Protein 6SCG (pdb70)

GO terms:
  GO:0008774 acetaldehyde dehydrogenase (acetylating) activity (F, EXP)
  GO:0004022 alcohol dehydrogenase (NAD+) activity (F, EXP)
  GO:0120542 ethanol dehydrogenase (NAD+) activity (F, EXP)
  GO:0042802 identical protein binding (F, IPI)
  GO:0005515 protein binding (F, IPI)
  GO:0008198 ferrous iron binding (F, IDA)
  GO:0005829 cytosol (C, IDA)
  GO:0008774 acetaldehyde dehydrogenase (acetylating) activity (F, IDA)
  GO:0051260 protein homooligomerization (P, IDA)
  GO:0008774 acetaldehyde dehydrogenase (acetylating) activity (F, IMP)
  GO:0004022 alcohol dehydrogenase (NAD+) activity (F, IMP)
  GO:0019664 mixed acid fermentation (P, IMP)
  GO:0006979 response to oxidative stress (P, IMP)
  GO:0006115 ethanol biosynthetic process (P, IDA)
  GO:0005829 cytosol (C, HDA)
  GO:0016020 membrane (C, HDA)

Secondary structure (DSSP, 8-state):
--EEE---SEEEESTTHHHHHHHHHHHTT--EEEEEEEHHHHHTTTTHHHHHHHHHTT-EEEEEEEE-SS-BHHHHHHHHHHHHHH--SEEEEEESHHHHHHHHHHHHHHH-TTS-HHHHHHH-SS----SSPPPP-SSS-EEEEEE-SS---GGG-SEEEEE-TTT--EEEEE-GGGS-SEEEE-GGGGTT--HHHHHHHHHHHHHHHHHHHHSTT--TTTHHHHHHHHHHHHHHHHHHHHHGGG-HHHHHHHHHHHHHHHHHHHHH---HHHHHHHHHHHHH---HHHHHHHHHHHHHHHHT---HHHHHHHHHHHTT---TT--HHHHHHHHHHHHHHHHHHTT--SSTGGGT--HHHHHHHHHHHHHHHHHSGGGGG-SS---HHHHHHHHHHHHHTPPP--/--EEE---SEEEESTTHHHHHHHHHHHTT--EEEEEEEHHHHHTTHHHHHHHHHHHTT-EEEEEEEE-SS-BHHHHHHHHHHHHHH--SEEEEEESHHHHHHHHHHHHHHH-TTS-HHHHHHHSS---PPPP-SSS-EEEEEE-SS---GGG-SEEEEE-TTT--EEEEE-GGGS-SEEEE-GGGGTT--HHHHHHHHHHHHHHHHHHHHSTT--TTTHHHHHHHHHHHHHHHHHHHHHGGG-HHHHHHHHHHHHHHHHHHHHH---HHHHHHHHHHHHH---HHHHHHHHHHHHHHHHT-----HHHHHHHHHHHTT---TT--HHHHHHHHHHHHHHHHHHTT--SSTGGGT--HHHHHHHHHHHHHHHHHSGGGGG-SS---HHHHHHHHHHHHHTPPP--

B-factor: mean 29.43, std 11.58, range [12.91, 86.32]

Organism: Escherichia coli (strain K12) (NCBI:txid83333)

Solvent-accessible surface area: 30296 Å² total; per-residue (Å²): 145,29,31,53,2,25,9,2,144,3,0,6,1,47,109,22,0,1,61,80,0,0,76,48,2,37,78,70,47,30,118,86,0,0,0,0,0,35,118,126,11,65,114,85,23,29,0,74,82,0,14,66,39,0,130,95,45,47,5,101,23,62,31,5,68,39,2,102,92,75,12,32,8,57,25,0,128,111,0,7,110,48,0,43,86,24,134,1,38,0,0,0,0,0,0,11,16,25,2,1,23,0,0,1,0,0,4,0,19,10,12,30,85,120,25,130,13,117,90,2,4,104,86,4,59,37,43,125,190,23,163,129,101,19,22,152,24,16,103,84,3,90,1,5,2,0,2,7,19,1,1,36,1,6,1,0,2,0,49,0,48,1,20,30,75,90,99,49,100,71,42,50,1,3,22,38,35,0,15,3,48,13,0,0,3,3,2,65,5,0,24,111,20,79,109,62,68,2,1,43,10,0,2,4,0,1,0,5,0,1,5,1,9,8,7,92,62,22,10,13,0,3,17,7,0,0,22,21,0,0,76,14,0,58,82,62,0,30,25,1,29,90,70,11,60,162,37,42,75,0,4,19,65,2,2,2,0,2,1,0,0,0,0,0,12,0,10,0,30,14,1,0,0,3,0,1,1,48,46,0,12,48,68,27,158,13,67,66,5,18,0,0,0,10,0,3,3,9,1,0,45,0,8,13,109,177,117,10,60,89,46,2,0,57,0,0,60,42,6,63,42,34,42,120,86,35,154,4,54,37,29,10,107,72,0,4,58,29,0,62,86,3,18,72,69,5,57,12,35,167,4,0,114,109,31,62,13,142,76,81,66,0,83,88,32,5,71,122,6,1,77,41,0,57,103,20,87,24,10,64,8,8,43,43,166,0,98,72,75,37,0,70,79,0,1,30,8,4,0,57,42,114,83,17,124,114,148,29,29,53,2,23,8,3,145,2,0,7,0,49,108,22,0,2,65,78,0,0,78,47,2,38,73,92,48,30,118,88,0,0,0,0,0,36,133,135,16,65,106,82,25,32,0,77,86,0,11,64,45,0,128,94,46,48,6,99,24,64,26,6,52,55,3,119,86,74,6,28,7,60,30,0,118,117,0,6,111,47,0,42,86,26,131,1,38,0,0,0,1,0,0,11,17,32,2,1,21,0,0,1,0,0,4,0,21,10,12,28,83,121,28,130,16,120,54,3,4,102,104,12,72,89,66,194,120,11,35,139,27,14,101,84,3,90,1,5,1,0,1,7,16,2,0,36,1,6,2,0,2,0,53,3,50,0,20,31,76,91,100,52,100,67,49,59,1,7,30,35,32,0,15,2,46,14,0,0,3,3,2,69,4,0,24,114,20,81,111,61,68,2,0,42,9,0,2,4,0,0,1,6,0,0,3,1,9,9,6,91,66,22,9,13,0,2,18,6,0,0,21,22,0,0,76,14,0,54,83,60,0,44,24,0,29,123,52,11,60,159,37,42,75,0,5,20,68,2,2,3,0,2,1,0,0,0,0,0,13,0,9,0,29,13,1,0,0,3,0,0,1,61,47,0,13,50,72,27,156,12,67,66,6,18,0,0,0,10,0,3,3,9,1,0,46,0,7,6,50,92,127,123,79,8,37,120,26,2,7,52,0,0,67,42,7,62,39,33,43,118,85,35,151,35,42,36,42,9,106,73,0,4,58,28,0,61,97,6,19,58,67,6,58,11,32,155,4,0,114,113,30,70,12,121,73,64,58,0,82,86,33,5,73,120,6,1,76,43,0,57,104,21,83,23,12,65,6,7,40,41,174,1,102,71,76,34,0,71,76,0,2,31,7,5,1,55,42,113,85,16,124,116

Sequence (810 aa):
DMLWHKLPKSIYFRRGSLPIALDEVITDGHKRALIVTDRFLFNNGYADQITSVLKAAGVETEVFFEVEADPTLSIVRKGAELANSSFKPDVIIALGGGSSPMDAAKIMWVMYEHPETHFEELALRFMDIRKRIYKFPKMGVKAKMIAVTTTSGTGSEVTPFAVVTDDATGQKYPLADYALTPDMAIVDANLVMDMPKSLCAFGGLDAVTHAMEAYVSVLASEFSDGQALQALKLLKEYLPASYHEGSKNPVARERVHSAATIAGIAFANAFLGVCHSMAHKLGSQFHIPHGLANALLICNVIRYNANPQARRRRYAEIADHLGLSAPGDRRTAAKIEKLLAWLETLKAELGIPKSIREAGVQEADFLANVDKLSSEDAFDDQCTGANPRYPLISELKQILLDTYYGRDYVEDMLWHKLPKSIYFRRGSLPIALDEVITDGHKRALIVTDRFLFNNGYADQITSVLKAAGVETEVFFEVEADPTLSSIVRKGAELANSSFKPDVIIALGGGSPMDAAKIMWVMYEHPETHFEELALRFMDIYKFPKMGVKAKMIAVTTTSGTGSEVTPFAVVTDDATGQKYPLADYALTPDMAIVDANLVMDMPKSLCAFGGLDAVTHAMEAYVSVLASEFSDGQALQALKLLKEYLPASYHEGSKNPVARERVHSAATIAGIAFANAFLGVCHSMAHKLGSQFHIPHGLANALLICNVIRYNANDNPQARRRRYAEIADHLGLSAPGDRTAAKIEKLLAWLETLKAELGIPKSIREAGVQEADFLANVDKLSSEDAFDDQCTGANPRYPLISELKQILLDTYYGRDYVE

Nearest PDB structures (foldseek):
  6scg-assembly1_A  TM=1.002E+00  e=1.114E-69  Escherichia coli K-12
  6ahc-assembly1_H  TM=9.763E-01  e=2.210E-53  Escherichia coli K-12
  7dag-assembly1_G  TM=9.733E-01  e=3.635E-48  Vibrio cholerae
  7dag-assembly1_A  TM=9.716E-01  e=9.441E-45  Vibrio cholerae
  8uhw-assembly1_E  TM=9.697E-01  e=8.906E-42  Acetivibrio thermocellus DSM 1313

Structure (mmCIF, N/CA/C/O backbone):
data_6SCG
#
_entry.id   6SCG
#
_cell.length_a   97.138
_cell.length_b   97.138
_cell.length_c   233.432
_cell.angle_alpha   90.000
_cell.angle_beta   90.000
_cell.angle_gamma   90.000
#
_symmetry.space_group_name_H-M   'P 43 21 2'
#
loop_
_entity.id
_entity.type
_entity.pdbx_description
1 polymer 'Aldehyde-alcohol dehydrogenase'
2 non-polymer NICOTINAMIDE-ADENINE-DINUCLEOTIDE
3 non-polymer 'SULFATE ION'
4 non-polymer 1,2-ETHANEDIOL
5 non-polymer 'FE (III) ION'
6 non-polymer '2-(N-MORPHOLINO)-ETHANESULFONIC ACID'
7 water water
#
loop_
_atom_site.group_PDB
_atom_site.id
_atom_site.type_symbol
_atom_site.label_atom_id
_atom_site.label_alt_id
_atom_site.label_comp_id
_atom_site.label_asym_id
_atom_site.label_entity_id
_atom_site.label_seq_id
_atom_site.pdbx_PDB_ins_code
_atom_site.Cartn_x
_atom_site.Cartn_y
_atom_site.Cartn_z
_atom_site.occupancy
_atom_site.B_iso_or_equiv
_atom_site.auth_seq_id
_atom_site.auth_comp_id
_atom_site.auth_asym_id
_atom_site.auth_atom_id
_atom_site.pdbx_PDB_model_num
ATOM 1 N N . ASP A 1 2 ? -70.83700 73.31000 266.32000 1.000 46.31082 450 ASP A N 1
ATOM 2 C CA . ASP A 1 2 ? -70.00200 74.51700 266.60300 1.000 39.13890 450 ASP A CA 1
ATOM 3 C C . ASP A 1 2 ? -68.55700 74.16800 266.98600 1.000 31.81960 450 ASP A C 1
ATOM 4 O O . ASP A 1 2 ? -67.87600 74.96200 267.62300 1.000 34.14883 450 ASP A O 1
ATOM 9 N N . MET A 1 3 ? -68.09400 72.98300 266.56500 1.000 28.71923 451 MET A N 1
ATOM 10 C CA . MET A 1 3 ? -66.70600 72.57200 266.72500 1.000 23.91603 451 MET A CA 1
ATOM 11 C C . MET A 1 3 ? -65.81800 73.51500 265.91600 1.000 22.33952 451 MET A C 1
ATOM 12 O O . MET A 1 3 ? -66.14900 73.86800 264.76800 1.000 23.34227 451 MET A O 1
ATOM 17 N N . LEU A 1 4 ? -64.69100 73.91600 266.51000 1.000 19.60498 452 LEU A N 1
ATOM 18 C CA . LEU A 1 4 ? -63.68300 74.71500 265.82800 1.000 19.94186 452 LEU A CA 1
ATOM 19 C C . LEU A 1 4 ? -62.39700 73.90600 265.72000 1.000 18.31009 452 LEU A C 1
ATOM 20 O O . LEU A 1 4 ? -62.30000 72.80200 266.27400 1.000 17.49947 452 LEU A O 1
ATOM 25 N N . TRP A 1 5 ? -61.42700 74.43800 264.97000 1.000 18.07322 453 TRP A N 1
ATOM 26 C CA . TRP A 1 5 ? -60.24100 73.70200 264.62200 1.000 16.97835 453 TRP A CA 1
ATOM 27 C C . TRP A 1 5 ? -59.01200 74.59400 264.47700 1.000 15.93349 453 TRP A C 1
ATOM 28 O O . TRP A 1 5 ? -59.10500 75.82500 264.28800 1.000 17.27312 453 TRP A O 1
ATOM 39 N N . HIS A 1 6 ? -57.85700 73.94000 264.56100 1.000 16.55462 454 HIS A N 1
ATOM 40 C CA . HIS A 1 6 ? -56.54100 74.50900 264.27500 1.000 15.26762 454 HIS A CA 1
ATOM 41 C C . HIS A 1 6 ? -55.83300 73.49600 263.38400 1.000 16.12562 454 HIS A C 1
ATOM 42 O O . HIS A 1 6 ? -55.43100 72.41200 263.82500 1.000 16.43618 454 HIS A O 1
ATOM 49 N N . LYS A 1 7 ? -55.72900 73.84400 262.09800 1.000 17.16258 455 LYS A N 1
ATOM 50 C CA . LYS A 1 7 ? -55.26200 72.94500 261.04600 1.000 18.49432 455 LYS A CA 1
ATOM 51 C C . LYS A 1 7 ? -54.12800 73.62500 260.27300 1.000 18.75751 455 LYS A C 1
ATOM 52 O O . LYS A 1 7 ? -54.33900 74.66800 259.66600 1.000 21.99211 455 LYS A O 1
ATOM 58 N N . LEU A 1 8 ? -52.92400 73.05700 260.37900 1.000 18.22850 456 LEU A N 1
ATOM 59 C CA . LEU A 1 8 ? -51.71800 73.60900 259.78000 1.000 17.86004 456 LEU A CA 1
ATOM 60 C C . LEU A 1 8 ? -50.96600 72.50300 259.05200 1.000 17.47578 456 LEU A C 1
ATOM 61 O O . LEU A 1 8 ? -51.21700 71.32300 259.28100 1.000 18.08901 456 LEU A O 1
ATOM 66 N N . PRO A 1 9 ? -50.00100 72.84600 258.16900 1.000 17.81266 457 PRO A N 1
ATOM 67 C CA . PRO A 1 9 ? -49.09400 71.83900 257.61400 1.000 18.03900 457 PRO A CA 1
ATOM 68 C C . PRO A 1 9 ? -48.41600 71.00500 258.70400 1.000 20.83408 457 PRO A C 1
ATOM 69 O O . PRO A 1 9 ? -48.11100 71.55100 259.74200 1.000 21.22886 457 PRO A O 1
ATOM 73 N N . LYS A 1 10 ? -48.18400 69.72000 258.40800 1.000 23.48966 458 LYS A N 1
ATOM 74 C CA . LYS A 1 10 ? -47.42800 68.77500 259.24600 1.000 26.77163 458 LYS A CA 1
ATOM 75 C C . LYS A 1 10 ? -46.14200 69.39200 259.79900 1.000 24.95826 458 LYS A C 1
ATOM 76 O O . LYS A 1 10 ? -45.81100 69.21100 260.95700 1.000 24.93983 458 LYS A O 1
ATOM 82 N N . SER A 1 11 ? -45.42700 70.11800 258.94600 1.000 23.91339 459 SER A N 1
ATOM 83 C CA . SER A 1 11 ? -44.20300 70.79200 259.31800 1.000 22.67903 459 SER A CA 1
ATOM 84 C C . SER A 1 11 ? -44.16400 72.18100 258.72700 1.000 18.96543 459 SER A C 1
ATOM 85 O O . SER A 1 11 ? -44.40700 72.37700 257.51500 1.000 19.46286 459 SER A O 1
ATOM 88 N N . ILE A 1 12 ? -43.83500 73.15100 259.57600 1.000 17.28102 460 ILE A N 1
ATOM 89 C CA . ILE A 1 12 ? -43.43600 74.49100 259.16000 1.000 16.68621 460 ILE A CA 1
ATOM 90 C C . ILE A 1 12 ? -41.99900 74.63200 259.60800 1.000 17.64948 460 ILE A C 1
ATOM 91 O O . ILE A 1 12 ? -41.70300 74.53800 260.80500 1.000 19.38653 460 ILE A O 1
ATOM 96 N N . TYR A 1 13 ? -41.09500 74.82800 258.64300 1.000 17.15206 461 TYR A N 1
ATOM 97 C CA . TYR A 1 13 ? -39.67500 74.99000 258.90100 1.000 17.88109 461 TYR A CA 1
ATOM 98 C C . TYR A 1 13 ? -39.29000 76.43400 258.61600 1.000 18.96543 461 TYR A C 1
ATOM 99 O O . TYR A 1 13 ? -39.76800 77.02400 257.64900 1.000 19.13124 461 TYR A O 1
ATOM 108 N N . PHE A 1 14 ? -38.45100 77.01200 259.48500 1.000 19.22336 462 PHE A N 1
ATOM 109 C CA . PHE A 1 14 ? -38.07600 78.40400 259.38000 1.000 18.83910 462 PHE A CA 1
ATOM 110 C C . PHE A 1 14 ? -36.69000 78.70800 259.94600 1.000 19.73131 462 PHE A C 1
ATOM 111 O O . PHE A 1 14 ? -36.05600 77.84500 260.54900 1.000 19.91818 462 PHE A O 1
ATOM 119 N N . ARG A 1 15 ? -36.24900 79.94800 259.72100 1.000 21.43152 463 ARG A N 1
ATOM 120 C CA . ARG A 1 15 ? -34.89600 80.46400 259.94500 1.000 22.08423 463 ARG A CA 1
ATOM 121 C C . ARG A 1 15 ? -34.14200 80.57700 258.64100 1.000 22.25004 463 ARG A C 1
ATOM 122 O O . ARG A 1 15 ? -34.37700 79.80800 257.68400 1.000 21.40520 463 ARG A O 1
ATOM 130 N N . ARG A 1 16 ? -33.24700 81.56400 258.57700 1.000 22.83958 464 ARG A N 1
ATOM 131 C CA . ARG A 1 16 ? -32.38300 81.71900 257.40700 1.000 22.70272 464 ARG A CA 1
ATOM 132 C C . ARG A 1 16 ? -31.60700 80.42000 257.23100 1.000 22.53954 464 ARG A C 1
ATOM 133 O O . ARG A 1 16 ? -31.05600 79.87500 258.21000 1.000 23.63968 464 ARG A O 1
ATOM 141 N N . GLY A 1 17 ? -31.56500 79.92000 255.99000 1.000 22.48164 465 GLY A N 1
ATOM 142 C CA . GLY A 1 17 ? -30.88100 78.68300 255.67000 1.000 23.58704 465 GLY A CA 1
ATOM 143 C C . GLY A 1 17 ? -31.65800 77.39900 255.88100 1.000 22.28162 465 GLY A C 1
ATOM 144 O O . GLY A 1 17 ? -31.12900 76.30700 255.67400 1.000 25.59517 465 GLY A O 1
ATOM 145 N N . SER A 1 18 ? -32.92600 77.51700 256.27700 1.000 21.48152 466 SER A N 1
ATOM 146 C CA . SER A 1 18 ? -33.78300 76.34700 256.47800 1.000 21.42889 466 SER A CA 1
ATOM 147 C C . SER A 1 18 ? -34.13100 75.57500 255.18900 1.000 20.53141 466 SER A C 1
ATOM 148 O O . SER A 1 18 ? -34.42900 74.38200 255.23200 1.000 21.47100 466 SER A O 1
ATOM 151 N N . LEU A 1 19 ? -34.09400 76.25500 254.04000 1.000 19.16282 467 LEU A N 1
ATOM 152 C CA . LEU A 1 19 ? -34.44800 75.59600 252.79100 1.000 20.05504 467 LEU A CA 1
ATOM 153 C C . LEU A 1 19 ? -33.65700 74.30800 252.51900 1.000 19.95766 467 LEU A C 1
ATOM 154 O O . LEU A 1 19 ? -34.25900 73.24100 252.36800 1.000 21.33677 467 LEU A O 1
ATOM 159 N N . PRO A 1 20 ? -32.30500 74.33500 252.45000 1.000 20.63405 468 PRO A N 1
ATOM 160 C CA . PRO A 1 20 ? -31.54800 73.11300 252.15600 1.000 22.71062 468 PRO A CA 1
ATOM 161 C C . PRO A 1 20 ? -31.70400 72.04700 253.23300 1.000 23.29227 468 PRO A C 1
ATOM 162 O O . PRO A 1 20 ? -31.69100 70.84600 252.93300 1.000 23.15278 468 PRO A O 1
ATOM 166 N N . ILE A 1 21 ? -31.89600 72.48400 254.48300 1.000 24.23185 469 ILE A N 1
ATOM 167 C CA . ILE A 1 21 ? -32.02600 71.54500 255.58800 1.000 25.38725 469 ILE A CA 1
ATOM 168 C C . ILE A 1 21 ? -33.36900 70.82000 255.47200 1.000 24.35292 469 ILE A C 1
ATOM 169 O O . ILE A 1 21 ? -33.42200 69.58000 255.59200 1.000 26.22156 469 ILE A O 1
ATOM 174 N N . ALA A 1 22 ? -34.44100 71.58000 255.20700 1.000 22.04738 470 ALA A N 1
ATOM 175 C CA . ALA A 1 22 ? -35.76900 70.99400 254.98900 1.000 21.52627 470 ALA A CA 1
ATOM 176 C C . ALA A 1 22 ? -35.76900 70.04600 253.77800 1.000 22.25530 470 ALA A C 1
ATOM 177 O O . ALA A 1 22 ? -36.39100 68.96700 253.80800 1.000 24.33976 470 ALA A O 1
ATOM 179 N N . LEU A 1 23 ? -35.06300 70.43800 252.71000 1.000 21.41573 471 LEU A N 1
ATOM 180 C CA . LEU A 1 23 ? -34.98000 69.59000 251.54100 1.000 22.92117 471 LEU A CA 1
ATOM 181 C C . LEU A 1 23 ? -34.29600 68.24200 251.82800 1.000 24.73981 471 LEU A C 1
ATOM 182 O O . LEU A 1 23 ? -34.60800 67.23200 251.19500 1.000 27.02166 471 LEU A O 1
ATOM 187 N N . ASP A 1 24 ? -33.38000 68.21100 252.80000 1.000 26.02680 472 ASP A N 1
ATOM 188 C CA . ASP A 1 24 ? -32.77300 66.94700 253.16900 1.000 27.95335 472 ASP A CA 1
ATOM 189 C C . ASP A 1 24 ? -33.80200 65.95100 253.71100 1.000 28.73502 472 ASP A C 1
ATOM 190 O O . ASP A 1 24 ? -33.67100 64.74700 253.48600 1.000 29.05085 472 ASP A O 1
ATOM 195 N N . GLU A 1 25 ? -34.82700 66.45300 254.40900 1.000 28.85346 473 GLU A N 1
ATOM 196 C CA . GLU A 1 25 ? -35.94300 65.60600 254.84600 1.000 29.87727 473 GLU A CA 1
ATOM 197 C C . GLU A 1 25 ? -36.76900 65.07400 253.66900 1.000 29.79568 473 GLU A C 1
ATOM 198 O O . GLU A 1 25 ? -37.22400 63.93400 253.69500 1.000 31.87751 473 GLU A O 1
ATOM 204 N N . VAL A 1 26 ? -36.95200 65.89900 252.63600 1.000 28.85872 474 VAL A N 1
ATOM 205 C CA . VAL A 1 26 ? -37.64400 65.45500 251.42700 1.000 28.85872 474 VAL A CA 1
ATOM 206 C C . VAL A 1 26 ? -36.90000 64.25200 250.83000 1.000 28.00336 474 VAL A C 1
ATOM 207 O O . VAL A 1 26 ? -37.50400 63.26500 250.42300 1.000 28.28760 474 VAL A O 1
ATOM 211 N N . ILE A 1 27 ? -35.57100 64.34400 250.80500 1.000 27.85860 475 ILE A N 1
ATOM 212 C CA . ILE A 1 27 ? -34.71100 63.28500 250.32100 1.000 27.50067 475 ILE A CA 1
ATOM 213 C C . ILE A 1 27 ? -34.83200 62.02300 251.17700 1.000 27.94809 475 ILE A C 1
ATOM 214 O O . ILE A 1 27 ? -35.05100 60.93800 250.64900 1.000 28.22444 475 ILE A O 1
ATOM 219 N N . THR A 1 28 ? -34.69700 62.16900 252.50100 1.000 28.58764 476 THR A N 1
ATOM 220 C CA . THR A 1 28 ? -34.69800 61.00800 253.38300 1.000 29.28772 476 THR A CA 1
ATOM 221 C C . THR A 1 28 ? -36.09200 60.35400 253.49400 1.000 31.44061 476 THR A C 1
ATOM 222 O O . THR A 1 28 ? -36.19800 59.16300 253.84100 1.000 33.28294 476 THR A O 1
ATOM 226 N N . ASP A 1 29 ? -37.14500 61.12200 253.17600 1.000 30.98003 477 ASP A N 1
ATOM 227 C CA . ASP A 1 29 ? -38.51300 60.60200 253.09800 1.000 33.34874 477 ASP A CA 1
ATOM 228 C C . ASP A 1 29 ? -38.71900 59.69200 251.89200 1.000 33.36189 477 ASP A C 1
ATOM 229 O O . ASP A 1 29 ? -39.76300 59.06000 251.77600 1.000 37.36237 477 ASP A O 1
ATOM 234 N N . GLY A 1 30 ? -37.73100 59.65500 250.99100 1.000 31.43535 478 GLY A N 1
ATOM 235 C CA . GLY A 1 30 ? -37.71400 58.74800 249.85800 1.000 32.80393 478 GLY A CA 1
ATOM 236 C C . GLY A 1 30 ? -38.31100 59.28700 248.56300 1.000 32.50127 478 GLY A C 1
ATOM 237 O O . GLY A 1 30 ? -38.58600 58.51300 247.63900 1.000 32.82762 478 GLY A O 1
ATOM 238 N N . HIS A 1 31 ? -38.50200 60.60700 248.48100 1.000 30.89844 479 HIS A N 1
ATOM 239 C CA . HIS A 1 31 ? -39.01100 61.23100 247.25700 1.000 28.91926 479 HIS A CA 1
ATOM 240 C C . HIS A 1 31 ? -37.96800 61.09600 246.15100 1.000 29.37457 479 HIS A C 1
ATOM 241 O O . HIS A 1 31 ? -36.78300 61.28100 246.38800 1.000 30.86686 479 HIS A O 1
ATOM 248 N N . LYS A 1 32 ? -38.42900 60.73100 244.95100 1.000 28.84556 480 LYS A N 1
ATOM 249 C CA . LYS A 1 32 ? -37.55500 60.45300 243.81300 1.000 30.59841 480 LYS A CA 1
ATOM 250 C C . LYS A 1 32 ? -37.73800 61.38000 242.61600 1.000 27.40065 480 LYS A C 1
ATOM 251 O O . LYS A 1 32 ? -36.86600 61.45100 241.76400 1.000 29.47459 480 LYS A O 1
ATOM 257 N N . ARG A 1 33 ? -38.87900 62.07000 242.55600 1.000 28.76924 481 ARG A N 1
ATOM 258 C CA . ARG A 1 33 ? -39.25100 62.90600 241.40600 1.000 28.21391 481 ARG A CA 1
ATOM 259 C C . ARG A 1 33 ? -39.96400 64.16500 241.88200 1.000 24.94773 481 ARG A C 1
ATOM 260 O O . ARG A 1 33 ? -41.06800 64.09500 242.43400 1.000 25.39778 481 ARG A O 1
ATOM 268 N N . ALA A 1 34 ? -39.32900 65.32100 241.67000 1.000 24.11079 482 ALA A N 1
ATOM 269 C CA . ALA A 1 34 ? -39.81700 66.58800 242.20800 1.000 23.57914 482 ALA A CA 1
ATOM 270 C C . ALA A 1 34 ? -40.10800 67.56800 241.08400 1.000 23.83707 482 ALA A C 1
ATOM 271 O O . ALA A 1 34 ? -39.23800 67.83500 240.26000 1.000 24.45030 482 ALA A O 1
ATOM 273 N N . LEU A 1 35 ? -41.33700 68.09700 241.07100 1.000 23.20541 483 LEU A N 1
ATOM 274 C CA . LEU A 1 35 ? -41.74200 69.17700 240.16800 1.000 23.95814 483 LEU A CA 1
ATOM 275 C C . LEU A 1 35 ? -41.77200 70.49000 240.94200 1.000 22.72641 483 LEU A C 1
ATOM 276 O O . LEU A 1 35 ? -42.52100 70.61700 241.90800 1.000 21.86052 483 LEU A O 1
ATOM 281 N N . ILE A 1 36 ? -40.96300 71.45900 240.50500 1.000 21.74471 484 ILE A N 1
ATOM 282 C CA . ILE A 1 36 ? -40.90500 72.78300 241.12300 1.000 21.69734 484 ILE A CA 1
ATOM 283 C C . ILE A 1 36 ? -41.80800 73.68000 240.28300 1.000 21.87631 484 ILE A C 1
ATOM 284 O O . ILE A 1 36 ? -41.70300 73.67000 239.04800 1.000 22.79221 484 ILE A O 1
ATOM 289 N N . VAL A 1 37 ? -42.69900 74.42600 240.94600 1.000 20.78670 485 VAL A N 1
ATOM 290 C CA . VAL A 1 37 ? -43.65200 75.33500 240.30100 1.000 21.52890 485 VAL A CA 1
ATOM 291 C C . VAL A 1 37 ? -43.32200 76.75800 240.74600 1.000 21.76577 485 VAL A C 1
ATOM 292 O O . VAL A 1 37 ? -43.36000 77.07900 241.93300 1.000 21.00778 485 VAL A O 1
ATOM 296 N N . THR A 1 38 ? -43.00400 77.62300 239.78300 1.000 20.69195 486 THR A N 1
ATOM 297 C CA . THR A 1 38 ? -42.51400 78.96300 240.10500 1.000 21.54995 486 THR A CA 1
ATOM 298 C C . THR A 1 38 ? -42.82200 79.91600 238.97000 1.000 22.54481 486 THR A C 1
ATOM 299 O O . THR A 1 38 ? -43.59900 79.57100 238.07500 1.000 23.15804 486 THR A O 1
ATOM 303 N N . ASP A 1 39 ? -42.25000 81.12200 239.02800 1.000 23.40017 487 ASP A N 1
ATOM 304 C CA . ASP A 1 39 ? -42.43400 82.12300 237.99000 1.000 25.27671 487 ASP A CA 1
ATOM 305 C C . ASP A 1 39 ? -41.10200 82.47600 237.33300 1.000 25.78993 487 ASP A C 1
ATOM 306 O O . ASP A 1 39 ? -40.04500 82.00400 237.73100 1.000 23.75285 487 ASP A O 1
ATOM 311 N N . ARG A 1 40 ? -41.17200 83.30700 236.29500 1.000 27.32959 488 ARG A N 1
ATOM 312 C CA . ARG A 1 40 ? -40.00700 83.62200 235.49500 1.000 29.04559 488 ARG A CA 1
ATOM 313 C C . ARG A 1 40 ? -38.93700 84.38900 236.24400 1.000 27.84808 488 ARG A C 1
ATOM 314 O O . ARG A 1 40 ? -37.75800 84.08600 236.09700 1.000 29.20087 488 ARG A O 1
ATOM 322 N N . PHE A 1 41 ? -39.35500 85.36800 237.06000 1.000 29.78252 489 PHE A N 1
ATOM 323 C CA . PHE A 1 41 ? -38.41800 86.15000 237.86700 1.000 29.72198 489 PHE A CA 1
ATOM 324 C C . PHE A 1 41 ? -37.59400 85.23000 238.78100 1.000 27.30064 489 PHE A C 1
ATOM 325 O O . PHE A 1 41 ? -36.36300 85.33800 238.85200 1.000 24.79771 489 PHE A O 1
ATOM 333 N N . LEU A 1 42 ? -38.27900 84.33000 239.48900 1.000 24.63453 490 LEU A N 1
ATOM 334 C CA . LEU A 1 42 ? -37.60300 83.47000 240.44700 1.000 24.11605 490 LEU A CA 1
ATOM 335 C C . LEU A 1 42 ? -36.68800 82.46000 239.75500 1.000 23.11856 490 LEU A C 1
ATOM 336 O O . LEU A 1 42 ? -35.60300 82.18400 240.23000 1.000 22.84748 490 LEU A O 1
ATOM 341 N N . PHE A 1 43 ? -37.11900 81.94500 238.59700 1.000 23.38175 491 PHE A N 1
ATOM 342 C CA . PHE A 1 43 ? -36.25900 81.05700 237.82700 1.000 23.43965 491 PHE A CA 1
ATOM 343 C C . PHE A 1 43 ? -35.01500 81.79500 237.31000 1.000 23.57388 491 PHE A C 1
ATOM 344 O O . PHE A 1 43 ? -33.88300 81.34400 237.51800 1.000 21.98685 491 PHE A O 1
ATOM 352 N N . ASN A 1 44 ? -35.23400 82.94700 236.66900 1.000 24.23448 492 ASN A N 1
ATOM 353 C CA . ASN A 1 44 ? -34.15000 83.72300 236.08600 1.000 24.94510 492 ASN A CA 1
ATOM 354 C C . ASN A 1 44 ? -33.13100 84.22500 237.11800 1.000 24.07920 492 ASN A C 1
ATOM 355 O O . ASN A 1 44 ? -31.96500 84.43100 236.79100 1.000 24.43451 492 ASN A O 1
ATOM 360 N N . ASN A 1 45 ? -33.58200 84.43900 238.36500 1.000 24.82929 493 ASN A N 1
ATOM 361 C CA . ASN A 1 45 ? -32.70500 84.91500 239.42100 1.000 24.48451 493 ASN A CA 1
ATOM 362 C C . ASN A 1 45 ? -32.10200 83.81800 240.28500 1.000 23.52124 493 ASN A C 1
ATOM 363 O O . ASN A 1 45 ? -31.52100 84.10600 241.32400 1.000 26.79795 493 ASN A O 1
ATOM 368 N N . GLY A 1 46 ? -32.22600 82.56400 239.84200 1.000 24.26870 494 GLY A N 1
ATOM 369 C CA . GLY A 1 46 ? -31.54500 81.43200 240.46400 1.000 24.61611 494 GLY A CA 1
ATOM 370 C C . GLY A 1 46 ? -32.20800 80.80600 241.68300 1.000 24.37924 494 GLY A C 1
ATOM 371 O O . GLY A 1 46 ? -31.62500 79.92600 242.32500 1.000 23.69758 494 GLY A O 1
ATOM 372 N N . TYR A 1 47 ? -33.42100 81.25800 242.01400 1.000 24.86088 495 TYR A N 1
ATOM 373 C CA . TYR A 1 47 ? -34.09800 80.79300 243.22000 1.000 24.51083 495 TYR A CA 1
ATOM 374 C C . TYR A 1 47 ? -34.45900 79.29700 243.10500 1.000 23.52650 495 TYR A C 1
ATOM 375 O O . TYR A 1 47 ? -34.32300 78.53800 244.05700 1.000 24.48715 495 TYR A O 1
ATOM 384 N N . ALA A 1 48 ? -34.93500 78.87800 241.93000 1.000 23.18962 496 ALA A N 1
ATOM 385 C CA . ALA A 1 48 ? -35.27900 77.47600 241.71800 1.000 23.27121 496 ALA A CA 1
ATOM 386 C C . ALA A 1 48 ? -34.05600 76.55300 241.81100 1.000 23.69495 496 ALA A C 1
ATOM 387 O O . ALA A 1 48 ? -34.16400 75.40900 242.27400 1.000 24.12395 496 ALA A O 1
ATOM 389 N N . ASP A 1 49 ? -32.89100 77.07300 241.42100 1.000 24.86614 497 ASP A N 1
ATOM 390 C CA . ASP A 1 49 ? -31.63700 76.32000 241.46200 1.000 24.11605 497 ASP A CA 1
ATOM 391 C C . ASP A 1 49 ? -31.25300 75.92500 242.88000 1.000 24.24238 497 ASP A C 1
ATOM 392 O O . ASP A 1 49 ? -30.60900 74.89700 243.08100 1.000 24.54768 497 ASP A O 1
ATOM 397 N N . GLN A 1 50 ? -31.65900 76.75400 243.85400 1.000 23.32911 498 GLN A N 1
ATOM 398 C CA . GLN A 1 50 ? -31.41900 76.48800 245.26700 1.000 23.03434 498 GLN A CA 1
ATOM 399 C C . GLN A 1 50 ? -32.12000 75.20500 245.72200 1.000 23.32911 498 GLN A C 1
ATOM 400 O O . GLN A 1 50 ? -31.69000 74.55000 246.69100 1.000 26.33210 498 GLN A O 1
ATOM 406 N N . ILE A 1 51 ? -33.21900 74.86100 245.04900 1.000 21.88420 499 ILE A N 1
ATOM 407 C CA . ILE A 1 51 ? -33.97100 73.64600 245.30200 1.000 22.00790 499 ILE A CA 1
ATOM 408 C C . ILE A 1 51 ? -33.40100 72.50400 244.48700 1.000 22.84748 499 ILE A C 1
ATOM 409 O O . ILE A 1 51 ? -33.06100 71.44900 245.02000 1.000 23.36333 499 ILE A O 1
ATOM 414 N N . THR A 1 52 ? -33.32300 72.70100 243.16700 1.000 22.72378 500 THR A N 1
ATOM 415 C CA . THR A 1 52 ? -32.95500 71.60200 242.28100 1.000 23.77653 500 THR A CA 1
ATOM 416 C C . THR A 1 52 ? -31.52700 71.08300 242.51700 1.000 23.77127 500 THR A C 1
ATOM 417 O O . THR A 1 52 ? -31.28300 69.88800 242.41100 1.000 27.85597 500 THR A O 1
ATOM 421 N N . SER A 1 53 ? -30.59000 71.97700 242.85300 1.000 24.60821 501 SER A N 1
ATOM 422 C CA . SER A 1 53 ? -29.20100 71.57200 243.10600 1.000 25.95838 501 SER A CA 1
ATOM 423 C C . SER A 1 53 ? -29.10700 70.55000 244.25100 1.000 26.11892 501 SER A C 1
ATOM 424 O O . SER A 1 53 ? -28.41900 69.53300 244.13800 1.000 25.94258 501 SER A O 1
ATOM 427 N N . VAL A 1 54 ? -29.83200 70.81800 245.34200 1.000 24.72665 502 VAL A N 1
ATOM 428 C CA . VAL A 1 54 ? -29.83900 69.94600 246.52400 1.000 24.20290 502 VAL A CA 1
ATOM 429 C C . VAL A 1 54 ? -30.43800 68.58100 246.17200 1.000 23.60020 502 VAL A C 1
ATOM 430 O O . VAL A 1 54 ? -29.89300 67.52500 246.52100 1.000 24.26607 502 VAL A O 1
ATOM 434 N N . LEU A 1 55 ? -31.57200 68.60900 245.47000 1.000 23.25542 503 LEU A N 1
ATOM 435 C CA . LEU A 1 55 ? -32.29800 67.38600 245.12100 1.000 23.64494 503 LEU A CA 1
ATOM 436 C C . LEU A 1 55 ? -31.49000 66.52900 244.13000 1.000 25.18460 503 LEU A C 1
ATOM 437 O O . LEU A 1 55 ? -31.34600 65.32200 244.30700 1.000 26.18472 503 LEU A O 1
ATOM 442 N N . LYS A 1 56 ? -30.92400 67.17300 243.10900 1.000 25.38199 504 LYS A N 1
ATOM 443 C CA . LYS A 1 56 ? -30.12800 66.47000 242.10100 1.000 29.36405 504 LYS A CA 1
ATOM 444 C C . LYS A 1 56 ? -28.90600 65.77500 242.71000 1.000 28.57448 504 LYS A C 1
ATOM 445 O O . LYS A 1 56 ? -28.55200 64.66100 242.30200 1.000 31.00898 504 LYS A O 1
ATOM 451 N N . ALA A 1 57 ? -28.25800 66.43800 243.67700 1.000 28.52447 505 ALA A N 1
ATOM 452 C CA . ALA A 1 57 ? -27.07400 65.90100 244.33500 1.000 30.16677 505 ALA A CA 1
ATOM 453 C C . ALA A 1 57 ? -27.40200 64.57800 245.03800 1.000 29.50354 505 ALA A C 1
ATOM 454 O O . ALA A 1 57 ? -26.53000 63.72300 245.19800 1.000 31.69854 505 ALA A O 1
ATOM 456 N N . ALA A 1 58 ? -28.66600 64.42400 245.44700 1.000 28.57711 506 ALA A N 1
ATOM 457 C CA . ALA A 1 58 ? -29.14200 63.20600 246.10500 1.000 30.63262 506 ALA A CA 1
ATOM 458 C C . ALA A 1 58 ? -29.78300 62.18500 245.15800 1.000 30.99056 506 ALA A C 1
ATOM 459 O O . ALA A 1 58 ? -30.34800 61.19000 245.61400 1.000 34.05935 506 ALA A O 1
ATOM 461 N N . GLY A 1 59 ? -29.68500 62.43400 243.84400 1.000 31.94857 507 GLY A N 1
ATOM 462 C CA . GLY A 1 59 ? -30.25000 61.56300 242.82700 1.000 31.97489 507 GLY A CA 1
ATOM 463 C C . GLY A 1 59 ? -31.76000 61.67600 242.60400 1.000 31.48799 507 GLY A C 1
ATOM 464 O O . GLY A 1 59 ? -32.36000 60.79000 242.00100 1.000 33.44348 507 GLY A O 1
ATOM 465 N N . VAL A 1 60 ? -32.37400 62.76200 243.09200 1.000 29.65619 508 VAL A N 1
ATOM 466 C CA . VAL A 1 60 ? -33.78900 63.04200 242.85300 1.000 28.67712 508 VAL A CA 1
ATOM 467 C C . VAL A 1 60 ? -33.90900 63.68400 241.47000 1.000 29.16139 508 VAL A C 1
ATOM 468 O O . VAL A 1 60 ? -33.17200 64.61800 241.16300 1.000 29.57723 508 VAL A O 1
ATOM 472 N N . GLU A 1 61 ? -34.82100 63.15900 240.63900 1.000 29.85095 509 GLU A N 1
ATOM 473 C CA . GLU A 1 61 ? -35.10100 63.72200 239.32700 1.000 31.16163 509 GLU A CA 1
ATOM 474 C C . GLU A 1 61 ? -35.93600 64.97700 239.53200 1.000 28.96137 509 GLU A C 1
ATOM 475 O O . GLU A 1 61 ? -36.85700 64.99600 240.35700 1.000 26.81374 509 GLU A O 1
ATOM 481 N N . THR A 1 62 ? -35.59900 66.04100 238.79700 1.000 28.10337 510 THR A N 1
ATOM 482 C CA . THR A 1 62 ? -36.29800 67.31000 238.93400 1.000 27.27169 510 THR A CA 1
ATOM 483 C C . THR A 1 62 ? -36.79900 67.84700 237.59900 1.000 26.66636 510 THR A C 1
ATOM 484 O O . THR A 1 62 ? -36.24300 67.56300 236.51800 1.000 27.93493 510 THR A O 1
ATOM 488 N N . GLU A 1 63 ? -37.87500 68.62900 237.68800 1.000 27.37697 511 GLU A N 1
ATOM 489 C CA . GLU A 1 63 ? -38.44200 69.36500 236.56200 1.000 28.77450 511 GLU A CA 1
ATOM 490 C C . GLU A 1 63 ? -38.90100 70.70500 237.13900 1.000 25.47148 511 GLU A C 1
ATOM 491 O O . GLU A 1 63 ? -39.34300 70.77800 238.28000 1.000 26.18998 511 GLU A O 1
ATOM 497 N N . VAL A 1 64 ? -38.75500 71.77300 236.35900 1.000 25.15302 512 VAL A N 1
ATOM 498 C CA . VAL A 1 64 ? -39.18800 73.09600 236.78000 1.000 24.28712 512 VAL A CA 1
ATOM 499 C C . VAL A 1 64 ? -40.19000 73.66000 235.78600 1.000 24.96089 512 VAL A C 1
ATOM 500 O O . VAL A 1 64 ? -39.93200 73.69400 234.58400 1.000 26.97165 512 VAL A O 1
ATOM 504 N N . PHE A 1 65 ? -41.34500 74.07400 236.30600 1.000 25.53464 513 PHE A N 1
ATOM 505 C CA . PHE A 1 65 ? -42.36700 74.79200 235.54400 1.000 25.87679 513 PHE A CA 1
ATOM 506 C C . PHE A 1 65 ? -42.31700 76.21500 236.05700 1.000 24.95826 513 PHE A C 1
ATOM 507 O O . PHE A 1 65 ? -42.68300 76.46800 237.21100 1.000 24.47136 513 PHE A O 1
ATOM 515 N N . PHE A 1 66 ? -41.85300 77.14000 235.21900 1.000 26.28999 514 PHE A N 1
ATOM 516 C CA . PHE A 1 66 ? -41.61700 78.52400 235.61800 1.000 26.16893 514 PHE A CA 1
ATOM 517 C C . PHE A 1 66 ? -42.52500 79.54700 234.93800 1.000 26.38474 514 PHE A C 1
ATOM 518 O O . PHE A 1 66 ? -42.19100 80.73100 234.86300 1.000 28.34814 514 PHE A O 1
ATOM 526 N N . GLU A 1 67 ? -43.70500 79.09400 234.50600 1.000 27.94546 515 GLU A N 1
ATOM 527 C CA . GLU A 1 67 ? -44.59900 79.91300 233.68800 1.000 29.34036 515 GLU A CA 1
ATOM 528 C C . GLU A 1 67 ? -45.79300 80.53300 234.41300 1.000 28.27707 515 GLU A C 1
ATOM 529 O O . GLU A 1 67 ? -46.65600 81.12400 233.79000 1.000 30.90107 515 GLU A O 1
ATOM 535 N N . VAL A 1 68 ? -45.81700 80.43600 235.74400 1.000 26.85059 516 VAL A N 1
ATOM 536 C CA . VAL A 1 68 ? -46.86600 81.08700 236.51800 1.000 27.77701 516 VAL A CA 1
ATOM 537 C C . VAL A 1 68 ? -46.66800 82.58600 236.39600 1.000 30.21415 516 VAL A C 1
ATOM 538 O O . VAL A 1 68 ? -45.55700 83.07800 236.50400 1.000 31.92488 516 VAL A O 1
ATOM 542 N N . GLU A 1 69 ? -47.75900 83.31000 236.14400 1.000 31.73275 517 GLU A N 1
ATOM 543 C CA . GLU A 1 69 ? -47.71100 84.76900 236.03700 1.000 36.94917 517 GLU A CA 1
ATOM 544 C C . GLU A 1 69 ? -48.40500 85.40700 237.22600 1.000 35.90167 517 GLU A C 1
ATOM 545 O O . GLU A 1 69 ? -48.78300 84.71000 238.10500 1.000 40.55749 517 GLU A O 1
ATOM 551 N N . ALA A 1 70 ? -48.51800 86.73400 237.22700 1.000 40.71014 518 ALA A N 1
ATOM 552 C CA . ALA A 1 70 ? -48.98000 87.51900 238.35100 1.000 43.49732 518 ALA A CA 1
ATOM 553 C C . ALA A 1 70 ? -50.21500 86.98200 239.04700 1.000 44.27899 518 ALA A C 1
ATOM 554 O O . ALA A 1 70 ? -50.21700 86.91900 240.25400 1.000 47.50306 518 ALA A O 1
ATOM 556 N N . ASP A 1 71 ? -51.25800 86.62100 238.29100 1.000 47.62150 519 ASP A N 1
ATOM 557 C CA . ASP A 1 71 ? -52.43600 85.93900 238.83300 1.000 48.37422 519 ASP A CA 1
ATOM 558 C C . ASP A 1 71 ? -52.55300 84.56600 238.18600 1.000 45.29490 519 ASP A C 1
ATOM 559 O O . ASP A 1 71 ? -52.60400 84.48900 236.96400 1.000 54.13017 519 ASP A O 1
ATOM 564 N N . PRO A 1 72 ? -52.67000 83.46300 238.95700 1.000 38.78097 520 PRO A N 1
ATOM 565 C CA . PRO A 1 72 ? -52.76800 82.13900 238.33900 1.000 38.57831 520 PRO A CA 1
ATOM 566 C C . PRO A 1 72 ? -53.95700 82.09200 237.37200 1.000 34.65152 520 PRO A C 1
ATOM 567 O O . PRO A 1 72 ? -55.04500 82.49400 237.77900 1.000 32.85131 520 PRO A O 1
ATOM 571 N N . THR A 1 73 ? -53.73900 81.63700 236.13200 1.000 33.77247 521 THR A N 1
ATOM 572 C CA . THR A 1 73 ? -54.82400 81.45900 235.17000 1.000 32.39073 521 THR A CA 1
ATOM 573 C C . THR A 1 73 ? -55.07600 79.97700 234.96100 1.000 29.35615 521 THR A C 1
ATOM 574 O O . THR A 1 73 ? -54.17300 79.15400 235.14100 1.000 29.40879 521 THR A O 1
ATOM 578 N N . LEU A 1 74 ? -56.30000 79.64400 234.53700 1.000 29.55354 522 LEU A N 1
ATOM 579 C CA . LEU A 1 74 ? -56.67900 78.26200 234.28800 1.000 29.96938 522 LEU A CA 1
ATOM 580 C C . LEU A 1 74 ? -55.81100 77.62400 233.19700 1.000 30.24047 522 LEU A C 1
ATOM 581 O O . LEU A 1 74 ? -55.43500 76.46200 233.30800 1.000 32.05648 522 LEU A O 1
ATOM 586 N N . SER A 1 75 ? -55.49500 78.38800 232.14300 1.000 30.86949 523 SER A N 1
ATOM 587 C CA . SER A 1 75 ? -54.64400 77.87800 231.07400 1.000 33.41980 523 SER A CA 1
ATOM 588 C C . SER A 1 75 ? -53.26300 77.46000 231.61200 1.000 31.48535 523 SER A C 1
ATOM 589 O O . SER A 1 75 ? -52.76400 76.37500 231.29200 1.000 30.98793 523 SER A O 1
ATOM 592 N N . ILE A 1 76 ? -52.66800 78.30900 232.46000 1.000 31.14058 524 ILE A N 1
ATOM 593 C CA . ILE A 1 76 ? -51.35700 78.00600 233.05500 1.000 30.62472 524 ILE A CA 1
ATOM 594 C C . ILE A 1 76 ? -51.43200 76.83400 234.03900 1.000 29.57986 524 ILE A C 1
ATOM 595 O O . ILE A 1 76 ? -50.54900 75.97400 234.04100 1.000 30.02202 524 ILE A O 1
ATOM 600 N N . VAL A 1 77 ? -52.48500 76.80100 234.86400 1.000 28.02441 525 VAL A N 1
ATOM 601 C CA . VAL A 1 77 ? -52.71000 75.70100 235.78800 1.000 28.13758 525 VAL A CA 1
ATOM 602 C C . VAL A 1 77 ? -52.86100 74.37400 235.04300 1.000 27.82439 525 VAL A C 1
ATOM 603 O O . VAL A 1 77 ? -52.25500 73.36200 235.42100 1.000 28.91136 525 VAL A O 1
ATOM 607 N N . ARG A 1 78 ? -53.64700 74.38400 233.95900 1.000 28.60080 526 ARG A N 1
ATOM 608 C CA . ARG A 1 78 ? -53.81600 73.19200 233.14100 1.000 31.13794 526 ARG A CA 1
ATOM 609 C C . ARG A 1 78 ? -52.49100 72.72400 232.51400 1.000 32.31440 526 ARG A C 1
ATOM 610 O O . ARG A 1 78 ? -52.21700 71.51800 232.45700 1.000 33.53297 526 ARG A O 1
ATOM 618 N N . LYS A 1 79 ? -51.67300 73.68300 232.06400 1.000 31.51167 527 LYS A N 1
ATOM 619 C CA . LYS A 1 79 ? -50.38000 73.37000 231.46300 1.000 33.19345 527 LYS A CA 1
ATOM 620 C C . LYS A 1 79 ? -49.43900 72.73100 232.48300 1.000 31.45640 527 LYS A C 1
ATOM 621 O O . LYS A 1 79 ? -48.74700 71.76600 232.17200 1.000 32.52758 527 LYS A O 1
ATOM 627 N N . GLY A 1 80 ? -49.42600 73.28000 233.70500 1.000 30.78527 528 GLY A N 1
ATOM 628 C CA . GLY A 1 80 ? -48.64500 72.73900 234.79300 1.000 29.57460 528 GLY A CA 1
ATOM 629 C C . GLY A 1 80 ? -49.10900 71.34300 235.18000 1.000 30.45628 528 GLY A C 1
ATOM 630 O O . GLY A 1 80 ? -48.27900 70.45100 235.40400 1.000 32.00647 528 GLY A O 1
ATOM 631 N N . ALA A 1 81 ? -50.43200 71.15100 235.24200 1.000 31.57747 529 ALA A N 1
ATOM 632 C CA . ALA A 1 81 ? -51.02500 69.84300 235.52400 1.000 33.56981 529 ALA A CA 1
ATOM 633 C C . ALA A 1 81 ? -50.65000 68.80300 234.45800 1.000 34.01987 529 ALA A C 1
ATOM 634 O O . ALA A 1 81 ? -50.36800 67.64200 234.78000 1.000 34.87260 529 ALA A O 1
ATOM 636 N N . GLU A 1 82 ? -50.63200 69.22000 233.19000 1.000 35.12263 530 GLU A N 1
ATOM 637 C CA . GLU A 1 82 ? -50.23900 68.30700 232.12300 1.000 37.52555 530 GLU A CA 1
ATOM 638 C C . GLU A 1 82 ? -48.75900 67.91400 232.21500 1.000 35.79640 530 GLU A C 1
ATOM 639 O O . GLU A 1 82 ? -48.39900 66.76700 231.92600 1.000 37.66504 530 GLU A O 1
ATOM 645 N N . LEU A 1 83 ? -47.91200 68.85800 232.64300 1.000 34.06461 531 LEU A N 1
ATOM 646 C CA . LEU A 1 83 ? -46.50600 68.55400 232.88300 1.000 32.78551 531 LEU A CA 1
ATOM 647 C C . LEU A 1 83 ? -46.37400 67.55700 234.02800 1.000 32.66707 531 LEU A C 1
ATOM 648 O O . LEU A 1 83 ? -45.56400 66.63800 233.95100 1.000 36.08591 531 LEU A O 1
ATOM 653 N N . ALA A 1 84 ? -47.18000 67.73300 235.08600 1.000 32.22755 532 ALA A N 1
ATOM 654 C CA . ALA A 1 84 ? -47.19700 66.78200 236.19200 1.000 31.59326 532 ALA A CA 1
ATOM 655 C C . ALA A 1 84 ? -47.62600 65.39900 235.70100 1.000 33.60666 532 ALA A C 1
ATOM 656 O O . ALA A 1 84 ? -47.00900 64.39000 236.06100 1.000 32.88026 532 ALA A O 1
ATOM 658 N N . ASN A 1 85 ? -48.67300 65.35600 234.86400 1.000 34.88839 533 ASN A N 1
ATOM 659 C CA . ASN A 1 85 ? -49.15800 64.09900 234.28500 1.000 36.70177 533 ASN A CA 1
ATOM 660 C C . ASN A 1 85 ? -48.06100 63.32300 233.52500 1.000 37.70715 533 ASN A C 1
ATOM 661 O O . ASN A 1 85 ? -47.99700 62.09000 233.60400 1.000 39.41262 533 ASN A O 1
ATOM 666 N N . SER A 1 86 ? -47.20000 64.05900 232.80800 1.000 35.83851 534 SER A N 1
ATOM 667 C CA A SER A 1 86 ? -46.12500 63.48000 232.00700 0.529 36.03853 534 SER A CA 1
ATOM 668 C CA B SER A 1 86 ? -46.12900 63.47100 232.01000 0.471 36.60702 534 SER A CA 1
ATOM 669 C C . SER A 1 86 ? -44.88600 63.13100 232.85000 1.000 36.22013 534 SER A C 1
ATOM 670 O O . SER A 1 86 ? -44.33100 62.03400 232.74500 1.000 37.51502 534 SER A O 1
ATOM 675 N N . PHE A 1 87 ? -44.45700 64.07300 233.68800 1.000 35.10684 535 PHE A N 1
ATOM 676 C CA . PHE A 1 87 ? -43.26600 63.90300 234.53500 1.000 34.07251 535 PHE A CA 1
ATOM 677 C C . PHE A 1 87 ? -43.47300 62.94700 235.72400 1.000 31.57484 535 PHE A C 1
ATOM 678 O O . PHE A 1 87 ? -42.54300 62.26600 236.14600 1.000 33.11450 535 PHE A O 1
ATOM 686 N N . LYS A 1 88 ? -44.69900 62.90500 236.25300 1.000 33.32242 536 LYS A N 1
ATOM 687 C CA . LYS A 1 88 ? -45.09800 62.02700 237.36300 1.000 33.52507 536 LYS A CA 1
ATOM 688 C C . LYS A 1 88 ? -44.30200 62.29700 238.63800 1.000 31.43008 536 LYS A C 1
ATOM 689 O O . LYS A 1 88 ? -43.57900 61.43200 239.14000 1.000 32.46442 536 LYS A O 1
ATOM 695 N N . PRO A 1 89 ? -44.40700 63.51600 239.21000 1.000 28.59290 537 PRO A N 1
ATOM 696 C CA . PRO A 1 89 ? -43.70800 63.82600 240.45500 1.000 26.58740 537 PRO A CA 1
ATOM 697 C C . PRO A 1 89 ? -44.34600 63.09000 241.62000 1.000 26.45844 537 PRO A C 1
ATOM 698 O O . PRO A 1 89 ? -45.55300 62.82400 241.61100 1.000 27.18484 537 PRO A O 1
ATOM 702 N N . ASP A 1 90 ? -43.52400 62.75800 242.62000 1.000 26.11892 538 ASP A N 1
ATOM 703 C CA . ASP A 1 90 ? -44.02900 62.31300 243.91100 1.000 26.62161 538 ASP A CA 1
ATOM 704 C C . ASP A 1 90 ? -43.97300 63.43400 244.95800 1.000 25.16618 538 ASP A C 1
ATOM 705 O O . ASP A 1 90 ? -44.40700 63.25200 246.09800 1.000 24.60032 538 ASP A O 1
ATOM 710 N N . VAL A 1 91 ? -43.44000 64.59600 244.56900 1.000 23.51598 539 VAL A N 1
ATOM 711 C CA . VAL A 1 91 ? -43.51600 65.79600 245.39900 1.000 23.12909 539 VAL A CA 1
ATOM 712 C C . VAL A 1 91 ? -43.59200 67.00400 244.45900 1.000 22.68956 539 VAL A C 1
ATOM 713 O O . VAL A 1 91 ? -42.87900 67.06000 243.44300 1.000 23.16330 539 VAL A O 1
ATOM 717 N N . ILE A 1 92 ? -44.50400 67.92800 244.78200 1.000 20.76038 540 ILE A N 1
ATOM 718 C CA . ILE A 1 92 ? -44.63000 69.20400 244.10300 1.000 20.07346 540 ILE A CA 1
ATOM 719 C C . ILE A 1 92 ? -44.15300 70.27300 245.07400 1.000 20.27348 540 ILE A C 1
ATOM 720 O O . ILE A 1 92 ? -44.58600 70.29300 246.23100 1.000 20.97094 540 ILE A O 1
ATOM 725 N N . ILE A 1 93 ? -43.24900 71.14300 244.60900 1.000 19.72868 541 ILE A N 1
ATOM 726 C CA . ILE A 1 93 ? -42.63300 72.17100 245.43600 1.000 19.36022 541 ILE A CA 1
ATOM 727 C C . ILE A 1 93 ? -42.92300 73.51900 244.81000 1.000 19.05755 541 ILE A C 1
ATOM 728 O O . ILE A 1 93 ? -42.34800 73.86800 243.76400 1.000 21.46047 541 ILE A O 1
ATOM 733 N N . ALA A 1 94 ? -43.83500 74.26400 245.43700 1.000 19.47602 542 ALA A N 1
ATOM 734 C CA . ALA A 1 94 ? -44.17200 75.61000 245.02100 1.000 19.62077 542 ALA A CA 1
ATOM 735 C C . ALA A 1 94 ? -43.12000 76.55700 245.54500 1.000 20.59194 542 ALA A C 1
ATOM 736 O O . ALA A 1 94 ? -42.75200 76.51300 246.73100 1.000 22.96328 542 ALA A O 1
ATOM 738 N N . LEU A 1 95 ? -42.63200 77.44100 244.67400 1.000 20.09715 543 LEU A N 1
ATOM 739 C CA . LEU A 1 95 ? -41.63800 78.42800 245.04600 1.000 19.98924 543 LEU A CA 1
ATOM 740 C C . LEU A 1 95 ? -42.11500 79.77400 244.55800 1.000 20.53141 543 LEU A C 1
ATOM 741 O O . LEU A 1 95 ? -42.22600 80.00900 243.34500 1.000 21.27360 543 LEU A O 1
ATOM 746 N N . GLY A 1 96 ? -42.41100 80.66700 245.50300 1.000 19.64183 544 GLY A N 1
ATOM 747 C CA . GLY A 1 96 ? -42.77900 82.02700 245.16800 1.000 19.79711 544 GLY A CA 1
ATOM 748 C C . GLY A 1 96 ? -43.73500 82.66200 246.13700 1.000 19.39180 544 GLY A C 1
ATOM 749 O O . GLY A 1 96 ? -43.83100 82.23900 247.29600 1.000 18.81015 544 GLY A O 1
ATOM 750 N N . GLY A 1 97 ? -44.40200 83.71900 245.67200 1.000 19.46286 545 GLY A N 1
ATOM 751 C CA . GLY A 1 97 ? -45.46900 84.37300 246.38300 1.000 19.78132 545 GLY A CA 1
ATOM 752 C C . GLY A 1 97 ? -46.77700 83.63100 246.24000 1.000 20.21558 545 GLY A C 1
ATOM 753 O O . GLY A 1 97 ? -46.82800 82.42800 245.92000 1.000 19.65499 545 GLY A O 1
ATOM 754 N N . GLY A 1 98 ? -47.86800 84.36600 246.44900 1.000 21.70787 546 GLY A N 1
ATOM 755 C CA . GLY A 1 98 ? -49.19700 83.78900 246.39300 1.000 22.65535 546 GLY A CA 1
ATOM 756 C C . GLY A 1 98 ? -49.54000 83.15800 245.04200 1.000 22.19213 546 GLY A C 1
ATOM 757 O O . GLY A 1 98 ? -50.26100 82.18000 244.97800 1.000 22.27109 546 GLY A O 1
ATOM 758 N N . SER A 1 99 ? -49.02100 83.71200 243.94700 1.000 22.68693 547 SER A N 1
ATOM 759 C CA A SER A 1 99 ? -49.38700 83.21700 242.62900 0.551 21.95000 547 SER A CA 1
ATOM 760 C CA B SER A 1 99 ? -49.38800 83.21700 242.62400 0.449 23.14488 547 SER A CA 1
ATOM 761 C C . SER A 1 99 ? -48.86400 81.80300 242.37000 1.000 20.89198 547 SER A C 1
ATOM 762 O O . SER A 1 99 ? -49.64400 80.89900 242.09800 1.000 22.34215 547 SER A O 1
ATOM 767 N N . PRO A 1 100 ? -47.54300 81.53200 242.47000 1.000 20.66300 548 PRO A N 1
ATOM 768 C CA . PRO A 1 100 ? -47.06300 80.15200 242.33900 1.000 21.06568 548 PRO A CA 1
ATOM 769 C C . PRO A 1 100 ? -47.61500 79.20600 243.41100 1.000 20.59457 548 PRO A C 1
ATOM 770 O O . PRO A 1 100 ? -47.92000 78.05400 243.09300 1.000 20.16031 548 PRO A O 1
ATOM 774 N N . MET A 1 101 ? -47.76800 79.68000 244.65500 1.000 19.84185 549 MET A N 1
ATOM 775 C CA . MET A 1 101 ? -48.27400 78.79600 245.69000 1.000 19.61288 549 MET A CA 1
ATOM 776 C C . MET A 1 101 ? -49.72300 78.36200 245.40600 1.000 19.93660 549 MET A C 1
ATOM 777 O O . MET A 1 101 ? -50.04600 77.17300 245.47700 1.000 19.84185 549 MET A O 1
ATOM 782 N N . ASP A 1 102 ? -50.58200 79.32500 245.06200 1.000 21.50521 550 ASP A N 1
ATOM 783 C CA . ASP A 1 102 ? -51.97200 79.04000 244.75300 1.000 23.49755 550 ASP A CA 1
ATOM 784 C C . ASP A 1 102 ? -52.09300 78.16400 243.48600 1.000 22.71062 550 ASP A C 1
ATOM 785 O O . ASP A 1 102 ? -52.85600 77.19100 243.46200 1.000 23.25542 550 ASP A O 1
ATOM 790 N N . ALA A 1 103 ? -51.32300 78.50500 242.44400 1.000 22.95275 551 ALA A N 1
ATOM 791 C CA . ALA A 1 103 ? -51.33500 77.74500 241.19500 1.000 23.82128 551 ALA A CA 1
ATOM 792 C C . ALA A 1 103 ? -50.94300 76.28700 241.44000 1.000 21.90789 551 ALA A C 1
ATOM 793 O O . ALA A 1 103 ? -51.59300 75.36200 240.94000 1.000 22.73430 551 ALA A O 1
ATOM 795 N N . ALA A 1 104 ? -49.87900 76.08900 242.22500 1.000 21.09463 552 ALA A N 1
ATOM 796 C CA . ALA A 1 104 ? -49.37000 74.75700 242.52600 1.000 20.15768 552 ALA A CA 1
ATOM 797 C C . ALA A 1 104 ? -50.43700 73.90200 243.23600 1.000 20.16821 552 ALA A C 1
ATOM 798 O O . ALA A 1 104 ? -50.58900 72.72300 242.94100 1.000 20.65511 552 ALA A O 1
ATOM 800 N N . LYS A 1 105 ? -51.19100 74.51000 244.15800 1.000 19.66815 553 LYS A N 1
ATOM 801 C CA . LYS A 1 105 ? -52.24400 73.78600 244.85600 1.000 20.30507 553 LYS A CA 1
ATOM 802 C C . LYS A 1 105 ? -53.27000 73.21200 243.87900 1.000 20.79197 553 LYS A C 1
ATOM 803 O O . LYS A 1 105 ? -53.67600 72.05700 244.00200 1.000 22.08159 553 LYS A O 1
ATOM 809 N N . ILE A 1 106 ? -53.67200 74.01500 242.89200 1.000 21.42362 554 ILE A N 1
ATOM 810 C CA . ILE A 1 106 ? -54.66200 73.55800 241.91000 1.000 22.68430 554 ILE A CA 1
ATOM 811 C C . ILE A 1 106 ? -54.07300 72.55900 240.89500 1.000 22.22635 554 ILE A C 1
ATOM 812 O O . ILE A 1 106 ? -54.72900 71.57800 240.53500 1.000 23.21594 554 ILE A O 1
ATOM 817 N N . MET A 1 107 ? -52.82200 72.77600 240.47800 1.000 22.22635 555 MET A N 1
ATOM 818 C CA . MET A 1 107 ? -52.12700 71.79600 239.63200 1.000 23.44228 555 MET A CA 1
ATOM 819 C C . MET A 1 107 ? -52.09500 70.44500 240.33500 1.000 23.23700 555 MET A C 1
ATOM 820 O O . MET A 1 107 ? -52.29400 69.41000 239.72500 1.000 24.32660 555 MET A O 1
ATOM 825 N N . TRP A 1 108 ? -51.85500 70.47600 241.65400 1.000 22.83432 556 TRP A N 1
ATOM 826 C CA . TRP A 1 108 ? -51.76000 69.27600 242.46300 1.000 23.32648 556 TRP A CA 1
ATOM 827 C C . TRP A 1 108 ? -53.07800 68.49000 242.43300 1.000 23.62389 556 TRP A C 1
ATOM 828 O O . TRP A 1 108 ? -53.08000 67.28200 242.21500 1.000 24.33713 556 TRP A O 1
ATOM 839 N N . VAL A 1 109 ? -54.20200 69.18900 242.62200 1.000 25.20302 557 VAL A N 1
ATOM 840 C CA . VAL A 1 109 ? -55.52000 68.57100 242.56000 1.000 26.92428 557 VAL A CA 1
ATOM 841 C C . VAL A 1 109 ? -55.75100 67.91800 241.20800 1.000 26.54529 557 VAL A C 1
ATOM 842 O O . VAL A 1 109 ? -56.22500 66.77900 241.13000 1.000 26.84796 557 VAL A O 1
ATOM 846 N N . MET A 1 110 ? -55.43500 68.66000 240.14400 1.000 26.69267 558 MET A N 1
ATOM 847 C CA . MET A 1 110 ? -55.66300 68.18700 238.78400 1.000 28.80082 558 MET A CA 1
ATOM 848 C C . MET A 1 110 ? -54.81200 66.96500 238.42600 1.000 27.96914 558 MET A C 1
ATOM 849 O O . MET A 1 110 ? -55.25800 66.08600 237.68600 1.000 30.79053 558 MET A O 1
ATOM 854 N N . TYR A 1 111 ? -53.58500 66.92600 238.95100 1.000 27.26380 559 TYR A N 1
ATOM 855 C CA . TYR A 1 111 ? -52.68100 65.79000 238.80900 1.000 28.10337 559 TYR A CA 1
ATOM 856 C C . TYR A 1 111 ? -53.18900 64.57100 239.59500 1.000 28.33498 559 TYR A C 1
ATOM 857 O O . TYR A 1 111 ? -53.18200 63.45100 239.09400 1.000 30.54314 559 TYR A O 1
ATOM 866 N N . GLU A 1 112 ? -53.62100 64.79700 240.83800 1.000 27.49277 560 GLU A N 1
ATOM 867 C CA . GLU A 1 112 ? -54.16400 63.71700 241.67400 1.000 27.71648 560 GLU A CA 1
ATOM 868 C C . GLU A 1 112 ? -55.45800 63.15300 241.07900 1.000 28.85872 560 GLU A C 1
ATOM 869 O O . GLU A 1 112 ? -55.73800 61.95500 241.22000 1.000 30.10624 560 GLU A O 1
ATOM 875 N N . HIS A 1 113 ? -56.22600 64.02000 240.40300 1.000 29.49038 561 HIS A N 1
ATOM 876 C CA . HIS A 1 113 ? -57.53700 63.67200 239.86300 1.000 31.22216 561 HIS A CA 1
ATOM 877 C C . HIS A 1 113 ? -57.73500 64.18700 238.43800 1.000 33.49349 561 HIS A C 1
ATOM 878 O O . HIS A 1 113 ? -58.48200 65.13200 238.20700 1.000 33.61982 561 HIS A O 1
ATOM 885 N N . PRO A 1 114 ? -57.07500 63.56500 237.43500 1.000 36.67019 562 PRO A N 1
ATOM 886 C CA . PRO A 1 114 ? -57.21500 63.99800 236.04300 1.000 39.84425 562 PRO A CA 1
ATOM 887 C C . PRO A 1 114 ? -58.63400 63.82500 235.49800 1.000 40.38379 562 PRO A C 1
ATOM 888 O O . PRO A 1 114 ? -58.97600 64.49300 234.52600 1.000 43.44205 562 PRO A O 1
ATOM 892 N N . GLU A 1 115 ? -59.43500 62.95400 236.12900 1.000 41.87344 563 GLU A N 1
ATOM 893 C CA . GLU A 1 115 ? -60.85400 62.76100 235.78300 1.000 46.83983 563 GLU A CA 1
ATOM 894 C C . GLU A 1 115 ? -61.74600 63.96300 236.13200 1.000 45.47914 563 GLU A C 1
ATOM 895 O O . GLU A 1 115 ? -62.81400 64.12900 235.57000 1.000 50.11127 563 GLU A O 1
ATOM 901 N N . THR A 1 116 ? -61.30300 64.78100 237.08800 1.000 43.57628 564 THR A N 1
ATOM 902 C CA . THR A 1 116 ? -62.10800 65.86300 237.63600 1.000 44.50270 564 THR A CA 1
ATOM 903 C C . THR A 1 116 ? -61.95300 67.13800 236.80700 1.000 42.31560 564 THR A C 1
ATOM 904 O O . THR A 1 116 ? -60.84800 67.57200 236.51800 1.000 45.18963 564 TH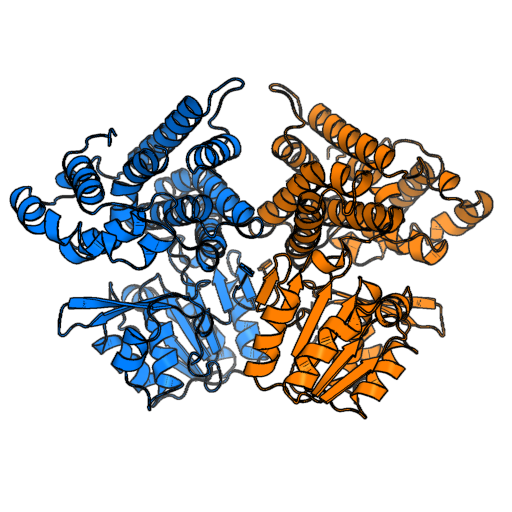R A O 1
ATOM 908 N N . HIS A 1 117 ? -63.08600 67.73200 236.42400 1.000 39.57843 565 HIS A N 1
ATOM 909 C CA . HIS A 1 117 ? -63.11100 68.99300 235.68900 1.000 41.03913 565 HIS A CA 1
ATOM 910 C C . HIS A 1 117 ? -62.98700 70.14500 236.67500 1.000 35.50689 565 HIS A C 1
ATOM 911 O O . HIS A 1 117 ? -63.52200 70.08700 237.78400 1.000 33.34874 565 HIS A O 1
ATOM 918 N N . PHE A 1 118 ? -62.27400 71.20000 236.26900 1.000 32.17228 566 PHE A N 1
ATOM 919 C CA . PHE A 1 118 ? -62.14700 72.39000 237.08800 1.000 30.02465 566 PHE A CA 1
ATOM 920 C C . PHE A 1 118 ? -63.51000 72.94300 237.53700 1.000 28.76134 566 PHE A C 1
ATOM 921 O O . PHE A 1 118 ? -63.63900 73.39900 238.66400 1.000 30.46155 566 PHE A O 1
ATOM 929 N N . GLU A 1 119 ? -64.51200 72.92100 236.64800 1.000 29.42458 567 GLU A N 1
ATOM 930 C CA . GLU A 1 119 ? -65.85100 73.40500 236.98400 1.000 28.74029 567 GLU A CA 1
ATOM 931 C C . GLU A 1 119 ? -66.38700 72.74500 238.26600 1.000 29.10086 567 GLU A C 1
ATOM 932 O O . GLU A 1 119 ? -66.94400 73.41900 239.13000 1.000 29.18771 567 GLU A O 1
ATOM 938 N N . GLU A 1 120 ? -66.20900 71.42200 238.36900 1.000 31.54062 568 GLU A N 1
ATOM 939 C CA . GLU A 1 120 ? -66.63600 70.65500 239.53800 1.000 33.86985 568 GLU A CA 1
ATOM 940 C C . GLU A 1 120 ? -65.98600 71.20400 240.81100 1.000 33.21451 568 GLU A C 1
ATOM 941 O O . GLU A 1 120 ? -66.65100 71.40300 241.83400 1.000 36.83863 568 GLU A O 1
ATOM 947 N N . LEU A 1 121 ? -64.68000 71.46400 240.74500 1.000 30.17467 569 LEU A N 1
ATOM 948 C CA . LEU A 1 121 ? -63.93100 71.96100 241.89900 1.000 31.89856 569 LEU A CA 1
ATOM 949 C C . LEU A 1 121 ? -64.38800 73.37100 242.27400 1.000 30.81159 569 LEU A C 1
ATOM 950 O O . LEU A 1 121 ? -64.66500 73.64300 243.43100 1.000 30.99582 569 LEU A O 1
ATOM 955 N N . ALA A 1 122 ? -64.44600 74.25500 241.27400 1.000 29.75094 570 ALA A N 1
ATOM 956 C CA . ALA A 1 122 ? -64.76900 75.66700 241.46200 1.000 28.47973 570 ALA A CA 1
ATOM 957 C C . ALA A 1 122 ? -66.16800 75.91200 242.02800 1.000 27.80333 570 ALA A C 1
ATOM 958 O O . ALA A 1 122 ? -66.35100 76.81100 242.84800 1.000 29.53512 570 ALA A O 1
ATOM 960 N N . LEU A 1 123 ? -67.14500 75.11000 241.58800 1.000 25.18723 571 LEU A N 1
ATOM 961 C CA . LEU A 1 123 ? -68.53300 75.29500 241.98700 1.000 27.00587 571 LEU A CA 1
ATOM 962 C C . LEU A 1 123 ? -68.86800 74.56700 243.29700 1.000 28.96400 571 LEU A C 1
ATOM 963 O O . LEU A 1 123 ? -69.78400 74.96900 243.98800 1.000 34.81996 571 LEU A O 1
ATOM 968 N N . ARG A 1 124 ? -68.10500 73.52300 243.63900 1.000 29.97201 572 ARG A N 1
ATOM 969 C CA . ARG A 1 124 ? -68.37600 72.70800 244.83200 1.000 29.70093 572 ARG A CA 1
ATOM 970 C C . ARG A 1 124 ? -67.56700 73.10700 246.08000 1.000 27.27959 572 ARG A C 1
ATOM 971 O O . ARG A 1 124 ? -68.02900 72.92000 247.19400 1.000 26.97955 572 ARG A O 1
ATOM 979 N N . PHE A 1 125 ? -66.36100 73.63900 245.88000 1.000 25.25040 573 PHE A N 1
ATOM 980 C CA . PHE A 1 125 ? -65.43100 73.85900 246.98800 1.000 25.82941 573 PHE A CA 1
ATOM 981 C C . PHE A 1 125 ? -64.91200 75.28000 247.04200 1.000 24.61611 573 PHE A C 1
ATOM 982 O O . PHE A 1 125 ? -63.70700 75.49000 247.12300 1.000 25.64518 573 PHE A O 1
ATOM 990 N N . MET A 1 126 ? -65.83400 76.24900 247.02900 1.000 28.50605 574 MET A N 1
ATOM 991 C CA . MET A 1 126 ? -65.45600 77.66800 247.02500 1.000 32.05911 574 MET A CA 1
ATOM 992 C C . MET A 1 126 ? -65.26500 78.22900 248.43500 1.000 33.13292 574 MET A C 1
ATOM 993 O O . MET A 1 126 ? -64.72500 79.31700 248.61600 1.000 33.86985 574 MET A O 1
ATOM 998 N N . ASP A 1 127 ? -65.75500 77.48900 249.42800 1.000 33.82248 575 ASP A N 1
ATOM 999 C CA . ASP A 1 127 ? -65.66100 77.88800 250.82900 1.000 35.83851 575 ASP A CA 1
ATOM 1000 C C . ASP A 1 127 ? -65.43100 76.67900 251.72400 1.000 32.53548 575 ASP A C 1
ATOM 1001 O O . ASP A 1 127 ? -65.56900 75.52100 251.29900 1.000 33.16713 575 ASP A O 1
ATOM 1006 N N . ILE A 1 128 ? -65.07700 76.95300 252.98400 1.000 30.49050 576 ILE A N 1
ATOM 1007 C CA . ILE A 1 128 ? -65.01900 75.92500 254.00700 1.000 30.85370 576 ILE A CA 1
ATOM 1008 C C . ILE A 1 128 ? -66.38400 75.87500 254.68600 1.000 32.65918 576 ILE A C 1
ATOM 1009 O O . ILE A 1 128 ? -66.88400 76.89100 255.15700 1.000 35.40424 576 ILE A O 1
ATOM 1014 N N . ARG A 1 129 ? -66.97100 74.67800 254.74400 1.000 34.29095 577 ARG A N 1
ATOM 1015 C CA . ARG A 1 129 ? -68.27700 74.47400 255.35700 1.000 38.73096 577 ARG A CA 1
ATOM 1016 C C . ARG A 1 129 ? -68.50000 72.99200 255.59700 1.000 41.47339 577 ARG A C 1
ATOM 1017 O O . ARG A 1 129 ? -67.78200 72.15100 255.05500 1.000 40.74699 577 ARG A O 1
ATOM 1025 N N . LYS A 1 130 ? -69.52200 72.68100 256.39800 1.000 46.04236 578 LYS A N 1
ATOM 1026 C CA . LYS A 1 130 ? -69.94400 71.30800 256.62000 1.000 49.29802 578 LYS A CA 1
ATOM 1027 C C . LYS A 1 130 ? -70.55300 70.79000 255.32600 1.000 49.05851 578 LYS A C 1
ATOM 1028 O O . LYS A 1 130 ? -71.43900 71.42800 254.75900 1.000 47.74783 578 LYS A O 1
ATOM 1034 N N . ARG A 1 131 ? -70.06300 69.63400 254.87000 1.000 52.09835 579 ARG A N 1
ATOM 1035 C CA . ARG A 1 131 ? -70.51600 69.01100 253.63300 1.000 54.25387 579 ARG A CA 1
ATOM 1036 C C . ARG A 1 131 ? -70.59100 67.48600 253.79200 1.000 54.72235 579 ARG A C 1
ATOM 1037 O O . ARG A 1 131 ? -69.89700 66.90600 254.63100 1.000 57.04105 579 ARG A O 1
ATOM 1045 N N . ILE A 1 132 ? -71.45600 66.85100 252.99400 1.000 55.04607 580 ILE A N 1
ATOM 1046 C CA . ILE A 1 132 ? -71.57400 65.39500 252.94600 1.000 56.84103 580 ILE A CA 1
ATOM 1047 C C . ILE A 1 132 ? -70.55600 64.82000 251.96500 1.000 54.44863 580 ILE A C 1
ATOM 1048 O O . ILE A 1 132 ? -69.80700 63.90400 252.30300 1.000 57.56743 580 ILE A O 1
ATOM 1053 N N . TYR A 1 133 ? -70.52700 65.37000 250.74500 1.000 49.18748 581 TYR A N 1
ATOM 1054 C CA . TYR A 1 133 ? -69.52900 64.99400 249.74600 1.000 49.14800 581 TYR A CA 1
ATOM 1055 C C . TYR A 1 133 ? -68.22500 65.74600 250.05500 1.000 44.33426 581 TYR A C 1
ATOM 1056 O O . TYR A 1 133 ? -68.22900 66.95500 250.31100 1.000 44.38953 581 TYR A O 1
ATOM 1065 N N . LYS A 1 134 ? -67.12300 64.99100 250.09300 1.000 39.82583 582 LYS A N 1
ATOM 1066 C CA . LYS A 1 134 ? -65.84500 65.46400 250.57600 1.000 38.37039 582 LYS A CA 1
ATOM 1067 C C . LYS A 1 134 ? -64.92800 65.74000 249.39400 1.000 32.18017 582 LYS A C 1
ATOM 1068 O O . LYS A 1 134 ? -65.14700 65.26100 248.28500 1.000 32.23018 582 LYS A O 1
ATOM 1074 N N . PHE A 1 135 ? -63.89700 66.54200 249.64200 1.000 31.17742 583 PHE A N 1
ATOM 1075 C CA . PHE A 1 135 ? -62.90000 66.85900 248.62900 1.000 29.21403 583 PHE A CA 1
ATOM 1076 C C . PHE A 1 135 ? -62.21200 65.57600 248.16800 1.000 30.32995 583 PHE A C 1
ATOM 1077 O O . PHE A 1 135 ? -61.95000 64.68600 248.97200 1.000 31.66695 583 PHE A O 1
ATOM 1085 N N . PRO A 1 136 ? -61.90200 65.42800 246.86200 1.000 32.59075 584 PRO A N 1
ATOM 1086 C CA . PRO A 1 136 ? -61.18200 64.24400 246.38400 1.000 34.81470 584 PRO A CA 1
ATOM 1087 C C . PRO A 1 136 ? -59.87400 64.02700 247.15000 1.000 33.86195 584 PRO A C 1
ATOM 1088 O O . PRO A 1 136 ? -59.17100 64.98200 247.45000 1.000 32.50127 584 PRO A O 1
ATOM 1092 N N . LYS A 1 137 ? -59.56800 62.76500 247.45400 1.000 35.11474 585 LYS A N 1
ATOM 1093 C CA . LYS A 1 137 ? -58.41500 62.39700 248.25800 1.000 35.32266 585 LYS A CA 1
ATOM 1094 C C . LYS A 1 137 ? -57.11200 62.94000 247.65900 1.000 31.75118 585 LYS A C 1
ATOM 1095 O O . LYS A 1 137 ? -56.81200 62.71900 246.49000 1.000 31.76960 585 LYS A O 1
ATOM 1101 N N . MET A 1 138 ? -56.34400 63.65400 248.48800 1.000 27.99020 586 MET A N 1
ATOM 1102 C CA . MET A 1 138 ? -55.07200 64.24200 248.08900 1.000 25.74256 586 MET A CA 1
ATOM 1103 C C . MET A 1 138 ? -53.89400 63.53000 248.73300 1.000 27.36381 586 MET A C 1
ATOM 1104 O O . MET A 1 138 ? -54.05800 62.79800 249.71800 1.000 28.41920 586 MET A O 1
ATOM 1109 N N . GLY A 1 139 ? -52.69800 63.75700 248.17700 1.000 27.70859 587 GLY A N 1
ATOM 1110 C CA . GLY A 1 139 ? -51.46200 63.22400 248.71300 1.000 30.26415 587 GLY A CA 1
ATOM 1111 C C . GLY A 1 139 ? -51.20500 61.75200 248.43800 1.000 31.44588 587 GLY A C 1
ATOM 1112 O O . GLY A 1 139 ? -50.44200 61.10900 249.16100 1.000 36.57281 587 GLY A O 1
ATOM 1113 N N . VAL A 1 140 ? -51.84200 61.21700 247.39500 1.000 31.78276 588 VAL A N 1
ATOM 1114 C CA . VAL A 1 140 ? -51.65900 59.83200 246.97200 1.000 34.47519 588 VAL A CA 1
ATOM 1115 C C . VAL A 1 140 ? -50.49500 59.75800 245.98000 1.000 33.49875 588 VAL A C 1
ATOM 1116 O O . VAL A 1 140 ? -49.54300 59.01800 246.18600 1.000 35.64901 588 VAL A O 1
ATOM 1120 N N . LYS A 1 141 ? -50.57400 60.55100 244.90700 1.000 29.64303 589 LYS A N 1
ATOM 1121 C CA . LYS A 1 141 ? -49.50200 60.64100 243.91900 1.000 30.23257 589 LYS A CA 1
ATOM 1122 C C . LYS A 1 141 ? -48.31700 61.49200 244.38800 1.000 29.25088 589 LYS A C 1
ATOM 1123 O O . LYS A 1 141 ? -47.16000 61.19200 244.06500 1.000 31.82224 589 LYS A O 1
ATOM 1129 N N . ALA A 1 142 ? -48.60900 62.56200 245.13500 1.000 27.15326 590 ALA A N 1
ATOM 1130 C CA . ALA A 1 142 ? -47.58100 63.51400 245.53800 1.000 25.93206 590 ALA A CA 1
ATOM 1131 C C . ALA A 1 142 ? -47.91800 64.25000 246.81500 1.000 23.55809 590 ALA A C 1
ATOM 1132 O O . ALA A 1 142 ? -49.07400 64.53600 247.08300 1.000 23.31332 590 ALA A O 1
ATOM 1134 N N . LYS A 1 143 ? -46.87500 64.58500 247.57900 1.000 23.88707 591 LYS A N 1
ATOM 1135 C CA . LYS A 1 143 ? -46.97200 65.57200 248.65200 1.000 24.27133 591 LYS A CA 1
ATOM 1136 C C . LYS A 1 143 ? -46.69400 66.96800 248.08500 1.000 23.03171 591 LYS A C 1
ATOM 1137 O O . LYS A 1 143 ? -46.10300 67.10200 246.98400 1.000 24.18974 591 LYS A O 1
ATOM 1143 N N . MET A 1 144 ? -47.14400 67.99500 248.81800 1.000 21.41836 592 MET A N 1
ATOM 1144 C CA . MET A 1 144 ? -47.03300 69.41900 248.43800 1.000 22.50533 592 MET A CA 1
ATOM 1145 C C . MET A 1 144 ? -46.17000 70.14700 249.45000 1.000 20.58668 592 MET A C 1
ATOM 1146 O O . MET A 1 144 ? -46.46800 70.12900 250.64000 1.000 21.24992 592 MET A O 1
ATOM 1151 N N . ILE A 1 145 ? -45.14500 70.84600 248.95000 1.000 18.78909 593 ILE A N 1
ATOM 1152 C CA . ILE A 1 145 ? -44.28300 71.70400 249.73600 1.000 19.49444 593 ILE A CA 1
ATOM 1153 C C . ILE A 1 145 ? -44.43600 73.11100 249.20500 1.000 19.02333 593 ILE A C 1
ATOM 1154 O O . ILE A 1 145 ? -44.43900 73.31600 247.99300 1.000 20.24716 593 ILE A O 1
ATOM 1159 N N . ALA A 1 146 ? -44.58000 74.08400 250.11600 1.000 17.34945 594 ALA A N 1
ATOM 1160 C CA . ALA A 1 146 ? -44.68300 75.49900 249.74500 1.000 17.54158 594 ALA A CA 1
ATOM 1161 C C . ALA A 1 146 ? -43.52400 76.27700 250.32000 1.000 17.69686 594 ALA A C 1
ATOM 1162 O O . ALA A 1 146 ? -43.34200 76.30900 251.54400 1.000 18.52854 594 ALA A O 1
ATOM 1164 N N . VAL A 1 147 ? -42.74300 76.90000 249.42700 1.000 17.75739 595 VAL A N 1
ATOM 1165 C CA . VAL A 1 147 ? -41.57400 77.68800 249.79200 1.000 17.83372 595 VAL A CA 1
ATOM 1166 C C . VAL A 1 147 ? -41.87700 79.15100 249.45000 1.000 18.16797 595 VAL A C 1
ATOM 1167 O O . VAL A 1 147 ? -41.84700 79.54600 248.28800 1.000 18.68908 595 VAL A O 1
ATOM 1171 N N . THR A 1 148 ? -42.18700 79.94700 250.47600 1.000 17.96268 596 THR A N 1
ATOM 1172 C CA . THR A 1 148 ? -42.63600 81.30800 250.27900 1.000 17.93899 596 THR A CA 1
ATOM 1173 C C . THR A 1 148 ? -41.47000 82.28300 250.08600 1.000 19.23389 596 THR A C 1
ATOM 1174 O O . THR A 1 148 ? -40.48400 82.26000 250.83400 1.000 19.96292 596 THR A O 1
ATOM 1178 N N . THR A 1 149 ? -41.60100 83.14400 249.06700 1.000 19.77079 597 THR A N 1
ATOM 1179 C CA . THR A 1 149 ? -40.60200 84.14700 248.75200 1.000 18.97333 597 THR A CA 1
ATOM 1180 C C . THR A 1 149 ? -41.12600 85.57600 248.88400 1.000 18.61013 597 THR A C 1
ATOM 1181 O O . THR A 1 149 ? -40.49000 86.51500 248.38700 1.000 21.17359 597 THR A O 1
ATOM 1185 N N . THR A 1 150 ? -42.27300 85.75000 249.54200 1.000 19.19704 598 THR A N 1
ATOM 1186 C CA . THR A 1 150 ? -42.73700 87.09700 249.89500 1.000 19.39443 598 THR A CA 1
ATOM 1187 C C . THR A 1 150 ? -43.23300 87.10500 251.32400 1.000 19.15230 598 THR A C 1
ATOM 1188 O O . THR A 1 150 ? -43.41200 86.04200 251.92500 1.000 19.77079 598 THR A O 1
ATOM 1192 N N . SER A 1 151 ? -43.42100 88.31000 251.87200 1.000 18.97859 599 SER A N 1
ATOM 1193 C CA . SER A 1 151 ? -43.67000 88.47800 253.31000 1.000 18.92859 599 SER A CA 1
ATOM 1194 C C . SER A 1 151 ? -44.85900 89.39600 253.60000 1.000 18.72067 599 SER A C 1
ATOM 1195 O O . SER A 1 151 ? -44.70300 90.44200 254.22200 1.000 20.15242 599 SER A O 1
ATOM 1198 N N . GLY A 1 152 ? -46.06500 89.00300 253.18000 1.000 18.32062 600 GLY A N 1
ATOM 1199 C CA . GLY A 1 152 ? -46.33600 87.78000 252.44300 1.000 18.32851 600 GLY A CA 1
ATOM 1200 C C . GLY A 1 152 ? -47.80600 87.41100 252.55700 1.000 18.36536 600 GLY A C 1
ATOM 1201 O O . GLY A 1 152 ? -48.55700 87.95600 253.38600 1.000 19.50497 600 GLY A O 1
ATOM 1202 N N . THR A 1 153 ? -48.20400 86.42800 251.74000 1.000 19.01544 601 THR A N 1
ATOM 1203 C CA . THR A 1 153 ? -49.57000 85.98000 251.62000 1.000 18.87858 601 THR A CA 1
ATOM 1204 C C . THR A 1 153 ? -49.97300 84.94900 252.66500 1.000 18.34167 601 THR A C 1
ATOM 1205 O O . THR A 1 153 ? -51.16100 84.74800 252.89900 1.000 19.73921 601 THR A O 1
ATOM 1209 N N . GLY A 1 154 ? -48.97500 84.27100 253.24300 1.000 17.42841 602 GLY A N 1
ATOM 1210 C CA . GLY A 1 154 ? -49.21200 83.13600 254.10800 1.000 17.43104 602 GLY A CA 1
ATOM 1211 C C . GLY A 1 154 ? -49.81000 81.91000 253.44200 1.000 16.92835 602 GLY A C 1
ATOM 1212 O O . GLY A 1 154 ? -50.20900 80.96800 254.10800 1.000 17.92847 602 GLY A O 1
ATOM 1213 N N . SER A 1 155 ? -49.85200 81.89400 252.10300 1.000 17.31787 603 SER A N 1
ATOM 1214 C CA . SER A 1 155 ? -50.50100 80.79000 251.39400 1.000 18.55749 603 SER A CA 1
ATOM 1215 C C . SER A 1 155 ? -49.85700 79.42300 251.70200 1.000 17.17574 603 SER A C 1
ATOM 1216 O O . SER A 1 155 ? -50.50300 78.37600 251.56000 1.000 16.67568 603 SER A O 1
ATOM 1219 N N . GLU A 1 156 ? -48.59400 79.44000 252.14100 1.000 17.11258 604 GLU A N 1
ATOM 1220 C CA . GLU A 1 156 ? -47.85200 78.23800 252.47700 1.000 16.59673 604 GLU A CA 1
ATOM 1221 C C . GLU A 1 156 ? -48.48000 77.43500 253.63200 1.000 16.55725 604 GLU A C 1
ATOM 1222 O O . GLU A 1 156 ? -48.15200 76.26400 253.80200 1.000 16.96256 604 GLU A O 1
ATOM 1228 N N . VAL A 1 157 ? -49.36400 78.06900 254.41100 1.000 16.00192 605 VAL A N 1
ATOM 1229 C CA . VAL A 1 157 ? -50.07000 77.38100 255.50100 1.000 16.07561 605 VAL A CA 1
ATOM 1230 C C . VAL A 1 157 ? -51.60400 77.30600 255.40100 1.000 16.83886 605 VAL A C 1
ATOM 1231 O O . VAL A 1 157 ? -52.24000 76.78200 256.30500 1.000 18.04953 605 VAL A O 1
ATOM 1235 N N . THR A 1 158 ? -52.18700 77.78800 254.29400 1.000 16.67832 606 THR A N 1
ATOM 1236 C CA . THR A 1 158 ? -53.62500 77.91800 254.18100 1.000 17.68107 606 THR A CA 1
ATOM 1237 C C . THR A 1 158 ? -54.27800 76.88100 253.27300 1.000 17.70739 606 THR A C 1
ATOM 1238 O O . THR A 1 158 ? -53.61900 76.26100 252.43300 1.000 18.77594 606 THR A O 1
ATOM 1242 N N . PRO A 1 159 ? -55.60000 76.67500 253.43200 1.000 17.33629 607 PRO A N 1
ATOM 1243 C CA . PRO A 1 159 ? -56.37600 75.80000 252.55800 1.000 17.42314 607 PRO A CA 1
ATOM 1244 C C . PRO A 1 159 ? -56.90400 76.48600 251.28600 1.000 18.05743 607 PRO A C 1
ATOM 1245 O O . PRO A 1 159 ? -57.78200 75.93300 250.65400 1.000 19.59445 607 PRO A O 1
ATOM 1249 N N . PHE A 1 160 ? -56.41300 77.68700 250.98300 1.000 17.77582 608 PHE A N 1
ATOM 1250 C CA . PHE A 1 160 ? -56.98700 78.54000 249.94200 1.000 19.10492 608 PHE A CA 1
ATOM 1251 C C . PHE A 1 160 ? -56.15200 78.61600 248.67200 1.000 19.15230 608 PHE A C 1
ATOM 1252 O O . PHE A 1 160 ? -54.91600 78.59700 248.71100 1.000 19.27863 608 PHE A O 1
ATOM 1260 N N . ALA A 1 161 ? -56.85800 78.73300 247.53800 1.000 19.93660 609 ALA A N 1
ATOM 1261 C CA . ALA A 1 161 ? -56.25100 79.03600 246.25200 1.000 21.68681 609 ALA A CA 1
ATOM 1262 C C . ALA A 1 161 ? -57.27000 79.78800 245.41200 1.000 24.05552 609 ALA A C 1
ATOM 1263 O O . ALA A 1 161 ? -58.47400 79.61100 245.57700 1.000 25.30567 609 ALA A O 1
ATOM 1265 N N . VAL A 1 162 ? -56.78400 80.65000 244.52100 1.000 24.64506 610 VAL A N 1
ATOM 1266 C CA . VAL A 1 162 ? -57.63900 81.37700 243.62000 1.000 26.05839 610 VAL A CA 1
ATOM 1267 C C . VAL A 1 162 ? -57.03700 81.28000 242.22500 1.000 26.97955 610 VAL A C 1
ATOM 1268 O O . VAL A 1 162 ? -55.83000 81.44500 242.03900 1.000 29.39826 610 VAL A O 1
ATOM 1272 N N . VAL A 1 163 ? -57.90000 80.98800 241.25000 1.000 26.23736 611 VAL A N 1
ATOM 1273 C CA . VAL A 1 163 ? -57.50800 80.87400 239.85300 1.000 27.97441 611 VAL A CA 1
ATOM 1274 C C . VAL A 1 163 ? -58.47300 81.71300 239.01700 1.000 28.90873 611 VAL A C 1
ATOM 1275 O O . VAL A 1 163 ? -59.68200 81.73300 239.27300 1.000 27.94019 611 VAL A O 1
ATOM 1279 N N . THR A 1 164 ? -57.93000 82.39800 238.00900 1.000 29.75094 612 THR A N 1
ATOM 1280 C CA . THR A 1 164 ? -58.70500 83.21600 237.08800 1.000 31.01424 612 THR A CA 1
ATOM 1281 C C . THR A 1 164 ? -58.96300 82.40400 235.82300 1.000 31.27743 612 THR A C 1
ATOM 1282 O O . THR A 1 164 ? -58.04500 81.83600 235.25100 1.000 30.71947 612 THR A O 1
ATOM 1286 N N . ASP A 1 165 ? -60.23400 82.32400 235.41400 1.000 32.30387 613 ASP A N 1
ATOM 1287 C CA . ASP A 1 165 ? -60.58400 81.72400 234.13900 1.000 33.09344 613 ASP A CA 1
ATOM 1288 C C . ASP A 1 165 ? -60.25600 82.76500 233.07400 1.000 35.08579 613 ASP A C 1
ATOM 1289 O O . ASP A 1 165 ? -60.96400 83.74400 232.93100 1.000 36.69387 613 ASP A O 1
ATOM 1294 N N . ASP A 1 166 ? -59.15000 82.55000 232.35600 1.000 38.28617 614 ASP A N 1
ATOM 1295 C CA . ASP A 1 166 ? -58.64800 83.51100 231.37300 1.000 42.49194 614 ASP A CA 1
ATOM 1296 C C . ASP A 1 166 ? -59.66100 83.78400 230.25300 1.000 45.88445 614 ASP A C 1
ATOM 1297 O O . ASP A 1 166 ? -59.63600 84.85900 229.65500 1.000 49.42435 614 ASP A O 1
ATOM 1302 N N . ALA A 1 167 ? -60.53900 82.81000 229.98100 1.000 47.67677 615 ALA A N 1
ATOM 1303 C CA . ALA A 1 167 ? -61.55700 82.93300 228.94400 1.000 49.87440 615 ALA A CA 1
ATOM 1304 C C . ALA A 1 167 ? -62.58400 84.03000 229.25800 1.000 47.81626 615 ALA A C 1
ATOM 1305 O O . ALA A 1 167 ? -63.11500 84.64500 228.34400 1.000 50.00863 615 ALA A O 1
ATOM 1307 N N . THR A 1 168 ? -62.86200 84.25200 230.55100 1.000 46.49768 616 THR A N 1
ATOM 1308 C CA . THR A 1 168 ? -63.89600 85.20000 231.00000 1.000 44.49744 616 THR A CA 1
ATOM 1309 C C . THR A 1 168 ? -63.42100 86.32000 231.93600 1.000 43.75261 616 THR A C 1
ATOM 1310 O O . THR A 1 168 ? -64.12600 87.31000 232.12200 1.000 47.38989 616 THR A O 1
ATOM 1314 N N . GLY A 1 169 ? -62.24200 86.14400 232.54200 1.000 43.59733 617 GLY A N 1
ATOM 1315 C CA . GLY A 1 169 ? -61.73100 87.05000 233.56600 1.000 44.05002 617 GLY A CA 1
ATOM 1316 C C . GLY A 1 169 ? -62.26500 86.80400 234.98000 1.000 41.35233 617 GLY A C 1
ATOM 1317 O O . GLY A 1 169 ? -61.87300 87.49100 235.92600 1.000 42.12084 617 GLY A O 1
ATOM 1318 N N . GLN A 1 170 ? -63.15300 85.81700 235.13400 1.000 38.27827 618 GLN A N 1
ATOM 1319 C CA . GLN A 1 170 ? -63.76700 85.53400 236.42600 1.000 37.05181 618 GLN A CA 1
ATOM 1320 C C . GLN A 1 170 ? -62.80200 84.77800 237.34300 1.000 34.94630 618 GLN A C 1
ATOM 1321 O O . GLN A 1 170 ? -62.16200 83.82300 236.92000 1.000 32.71182 618 GLN A O 1
ATOM 1327 N N . LYS A 1 171 ? -62.71200 85.22400 238.60000 1.000 35.45425 619 LYS A N 1
ATOM 1328 C CA . LYS A 1 171 ? -61.87200 84.58800 239.61300 1.000 35.14632 619 LYS A CA 1
ATOM 1329 C C . LYS A 1 171 ? -62.69400 83.56100 240.37000 1.000 33.09871 619 LYS A C 1
ATOM 1330 O O . LYS A 1 171 ? -63.84500 83.81900 240.73100 1.000 32.94342 619 LYS A O 1
ATOM 1336 N N . TYR A 1 172 ? -62.08500 82.39800 240.60000 1.000 29.02716 620 TYR A N 1
ATOM 1337 C CA . TYR A 1 172 ? -62.70500 81.29500 241.29900 1.000 30.09835 620 TYR A CA 1
ATOM 1338 C C . TYR A 1 172 ? -61.86900 80.94000 242.52400 1.000 28.69028 620 TYR A C 1
ATOM 1339 O O . TYR A 1 172 ? -60.76500 80.41400 242.39700 1.000 28.27444 620 TYR A O 1
ATOM 1348 N N . PRO A 1 173 ? -62.35700 81.24000 243.74700 1.000 27.13483 621 PRO A N 1
ATOM 1349 C CA . PRO A 1 173 ? -61.69100 80.77400 244.95700 1.000 26.77953 621 PRO A CA 1
ATOM 1350 C C . PRO A 1 173 ? -61.98400 79.30500 245.21100 1.000 25.48727 621 PRO A C 1
ATOM 1351 O O . PRO A 1 173 ? -63.10200 78.85400 244.98800 1.000 26.11629 621 PRO A O 1
ATOM 1355 N N . LEU A 1 174 ? -60.96100 78.56300 245.64000 1.000 22.50007 622 LEU A N 1
ATOM 1356 C CA . LEU A 1 174 ? -61.11000 77.19500 246.11000 1.000 22.66324 622 LEU A CA 1
ATOM 1357 C C . LEU A 1 174 ? -60.65000 77.17500 247.55300 1.000 21.14990 622 LEU A C 1
ATOM 1358 O O . LEU A 1 174 ? -59.72100 77.87800 247.91000 1.000 21.65786 622 LEU A O 1
ATOM 1363 N N . ALA A 1 175 ? -61.29600 76.34300 248.37500 1.000 20.41824 623 ALA A N 1
ATOM 1364 C CA . ALA A 1 175 ? -60.95500 76.22700 249.78300 1.000 20.96567 623 ALA A CA 1
ATOM 1365 C C . ALA A 1 175 ? -61.27900 74.83700 250.26200 1.000 22.10265 623 ALA A C 1
ATOM 1366 O O . ALA A 1 175 ? -62.43500 74.40700 250.18500 1.000 22.83432 623 ALA A O 1
ATOM 1368 N N . ASP A 1 176 ? -60.25400 74.15200 250.78300 1.000 21.74208 624 ASP A N 1
ATOM 1369 C CA . ASP A 1 176 ? -60.40900 72.87700 251.45900 1.000 20.77354 624 ASP A CA 1
ATOM 1370 C C . ASP A 1 176 ? -59.09900 72.55400 252.16500 1.000 20.12610 624 ASP A C 1
ATOM 1371 O O . ASP A 1 176 ? -58.02700 72.82300 251.63000 1.000 19.25231 624 ASP A O 1
ATOM 1376 N N . TYR A 1 177 ? -59.18700 71.97100 253.36900 1.000 19.51550 625 TYR A N 1
ATOM 1377 C CA . TYR A 1 177 ? -57.99300 71.64200 254.12900 1.000 19.01544 625 TYR A CA 1
ATOM 1378 C C . TYR A 1 177 ? -57.12200 70.54600 253.48300 1.000 20.40508 625 TYR A C 1
ATOM 1379 O O . TYR A 1 177 ? -55.97500 70.38300 253.86000 1.000 21.11569 625 TYR A O 1
ATOM 1388 N N . ALA A 1 178 ? -57.65400 69.85000 252.46500 1.000 19.85764 626 ALA A N 1
ATOM 1389 C CA . ALA A 1 178 ? -56.84200 68.94300 251.67900 1.000 19.98397 626 ALA A CA 1
ATOM 1390 C C . ALA A 1 178 ? -55.84700 69.69000 250.77600 1.000 20.16821 626 ALA A C 1
ATOM 1391 O O . ALA A 1 178 ? -54.91600 69.08000 250.26200 1.000 21.67102 626 ALA A O 1
ATOM 1393 N N . LEU A 1 179 ? -56.03800 71.00400 250.60900 1.000 19.54445 627 LEU A N 1
ATOM 1394 C CA . LEU A 1 179 ? -55.09600 71.85700 249.88700 1.000 19.99713 627 LEU A CA 1
ATOM 1395 C C . LEU A 1 179 ? -54.01900 72.50000 250.75500 1.000 19.57340 627 LEU A C 1
ATOM 1396 O O . LEU A 1 179 ? -53.08900 73.10100 250.23800 1.000 19.10492 627 LEU A O 1
ATOM 1401 N N . THR A 1 180 ? -54.13800 72.37300 252.08600 1.000 19.07860 628 THR A N 1
ATOM 1402 C CA . THR A 1 180 ? -53.09400 72.82800 252.97000 1.000 19.47865 628 THR A CA 1
ATOM 1403 C C . THR A 1 180 ? -51.81400 72.07800 252.61500 1.000 17.91267 628 THR A C 1
ATOM 1404 O O . THR A 1 180 ? -51.81800 70.85400 252.52100 1.000 18.72856 628 THR A O 1
ATOM 1408 N N . PRO A 1 181 ? -50.68200 72.76800 252.36800 1.000 17.61264 629 PRO A N 1
ATOM 1409 C CA . PRO A 1 181 ? -49.42800 72.07400 252.07800 1.000 17.78108 629 PRO A CA 1
ATOM 1410 C C . PRO A 1 181 ? -49.02700 71.08000 253.14100 1.000 18.46800 629 PRO A C 1
ATOM 1411 O O . PRO A 1 181 ? -49.38200 71.24300 254.32100 1.000 20.12873 629 PRO A O 1
ATOM 1415 N N . ASP A 1 182 ? -48.31800 70.03300 252.72500 1.000 19.01807 630 ASP A N 1
ATOM 1416 C CA . ASP A 1 182 ? -47.73400 69.06900 253.66600 1.000 20.32349 630 ASP A CA 1
ATOM 1417 C C . ASP A 1 182 ? -46.55900 69.66500 254.44000 1.000 20.14978 630 ASP A C 1
ATOM 1418 O O . ASP A 1 182 ? -46.30000 69.28400 255.58800 1.000 23.74495 630 ASP A O 1
ATOM 1423 N N . MET A 1 183 ? -45.85100 70.61000 253.81700 1.000 18.57591 631 MET A N 1
ATOM 1424 C CA . MET A 1 183 ? -44.70800 71.26700 254.42800 1.000 18.53380 631 MET A CA 1
ATOM 1425 C C . MET A 1 183 ? -44.65700 72.70200 253.94000 1.000 18.28114 631 MET A C 1
ATOM 1426 O O . MET A 1 183 ? -44.84600 72.95400 252.76000 1.000 19.68657 631 MET A O 1
ATOM 1431 N N . ALA A 1 184 ? -44.41200 73.63200 254.86300 1.000 17.87320 632 ALA A N 1
ATOM 1432 C CA . ALA A 1 184 ? -44.14400 75.03500 254.56200 1.000 16.66516 632 ALA A CA 1
ATOM 1433 C C . ALA A 1 184 ? -42.70000 75.32100 254.96000 1.000 16.79938 632 ALA A C 1
ATOM 1434 O O . ALA A 1 184 ? -42.24500 74.92800 256.04600 1.000 17.62843 632 ALA A O 1
ATOM 1436 N N . ILE A 1 185 ? -41.97500 76.01300 254.07800 1.000 16.83360 633 ILE A N 1
ATOM 1437 C CA . ILE A 1 185 ? -40.60200 76.41500 254.32200 1.000 16.98362 633 ILE A CA 1
ATOM 1438 C C . ILE A 1 185 ? -40.54700 77.93700 254.23600 1.000 17.63369 633 ILE A C 1
ATOM 1439 O O . ILE A 1 185 ? -40.93900 78.54100 253.22400 1.000 17.82056 633 ILE A O 1
ATOM 1444 N N . VAL A 1 186 ? -40.06900 78.55000 255.32100 1.000 16.46513 634 VAL A N 1
ATOM 1445 C CA . VAL A 1 186 ? -40.07000 79.98800 255.53000 1.000 17.09942 634 VAL A CA 1
ATOM 1446 C C . VAL A 1 186 ? -38.62300 80.40900 255.82200 1.000 18.22587 634 VAL A C 1
ATOM 1447 O O . VAL A 1 186 ? -38.17400 80.48400 256.97600 1.000 19.00491 634 VAL A O 1
ATOM 1451 N N . ASP A 1 187 ? -37.88700 80.68500 254.74400 1.000 17.47841 635 ASP A N 1
ATOM 1452 C CA . ASP A 1 187 ? -36.44900 80.92400 254.78800 1.000 17.84161 635 ASP A CA 1
ATOM 1453 C C . ASP A 1 187 ? -36.20900 82.33500 254.32100 1.000 18.87858 635 ASP A C 1
ATOM 1454 O O . ASP A 1 187 ? -36.30200 82.62700 253.12100 1.000 18.66540 635 ASP A O 1
ATOM 1459 N N . ALA A 1 188 ? -35.87900 83.22200 255.26500 1.000 19.27600 636 ALA A N 1
ATOM 1460 C CA . ALA A 1 188 ? -35.75100 84.63200 254.94600 1.000 20.18400 636 ALA A CA 1
ATOM 1461 C C . ALA A 1 188 ? -34.59800 85.00200 254.01000 1.000 20.16558 636 ALA A C 1
ATOM 1462 O O . ALA A 1 188 ? -34.57700 86.11300 253.49900 1.000 20.40245 636 ALA A O 1
ATOM 1464 N N . ASN A 1 189 ? -33.65300 84.08500 253.77700 1.000 19.57603 637 ASN A N 1
ATOM 1465 C CA . ASN A 1 189 ? -32.65200 84.30700 252.73600 1.000 21.07095 637 ASN A CA 1
ATOM 1466 C C . ASN A 1 189 ? -33.29900 84.56400 251.37700 1.000 20.95778 637 ASN A C 1
ATOM 1467 O O . ASN A 1 189 ? -32.71800 85.25400 250.53600 1.000 23.48966 637 ASN A O 1
ATOM 1472 N N . LEU A 1 190 ? -34.50800 84.02900 251.18200 1.000 19.62867 638 LEU A N 1
ATOM 1473 C CA . LEU A 1 190 ? -35.23200 84.17500 249.92100 1.000 20.56562 638 LEU A CA 1
ATOM 1474 C C . LEU A 1 190 ? -35.96700 85.50900 249.74300 1.000 21.82893 638 LEU A C 1
ATOM 1475 O O . LEU A 1 190 ? -36.50700 85.76700 248.65900 1.000 23.36596 638 LEU A O 1
ATOM 1480 N N . VAL A 1 191 ? -35.98800 86.35300 250.78300 1.000 21.54469 639 VAL A N 1
ATOM 1481 C CA . VAL A 1 191 ? -36.69100 87.64500 250.71200 1.000 22.62113 639 VAL A CA 1
ATOM 1482 C C . VAL A 1 191 ? -35.79400 88.86500 250.95500 1.000 23.10277 639 VAL A C 1
ATOM 1483 O O . VAL A 1 191 ? -36.28700 89.99800 251.02100 1.000 22.92380 639 VAL A O 1
ATOM 1487 N N . MET A 1 192 ? -34.47600 88.64600 251.06800 1.000 24.15026 640 MET A N 1
ATOM 1488 C CA . MET A 1 192 ? -33.54900 89.74100 251.35400 1.000 25.67150 640 MET A CA 1
ATOM 1489 C C . MET A 1 192 ? -33.57500 90.82700 250.28700 1.000 27.12694 640 MET A C 1
ATOM 1490 O O . MET A 1 192 ? -33.41000 92.01100 250.60800 1.000 29.11139 640 MET A O 1
ATOM 1495 N N . ASP A 1 193 ? -33.81100 90.42900 249.02700 1.000 27.69806 641 ASP A N 1
ATOM 1496 C CA . ASP A 1 193 ? -33.76100 91.35200 247.88600 1.000 29.99833 641 ASP A CA 1
ATOM 1497 C C . ASP A 1 193 ? -35.11500 91.80800 247.32900 1.000 28.61922 641 ASP A C 1
ATOM 1498 O O . ASP A 1 193 ? -35.16600 92.38600 246.24600 1.000 31.54589 641 ASP A O 1
ATOM 1503 N N . MET A 1 194 ? -36.20400 91.58700 248.07700 1.000 26.56371 642 MET A N 1
ATOM 1504 C CA . MET A 1 194 ? -37.53300 92.09100 247.68100 1.000 26.23209 642 MET A CA 1
ATOM 1505 C C . MET A 1 194 ? -37.45400 93.60100 247.51400 1.000 28.21128 642 MET A C 1
ATOM 1506 O O . MET A 1 194 ? -36.89100 94.27400 248.37300 1.000 28.65607 642 MET A O 1
ATOM 1511 N N . PRO A 1 195 ? -38.00800 94.18000 246.42100 1.000 27.81649 643 PRO A N 1
ATOM 1512 C CA . PRO A 1 195 ? -38.09700 95.63400 246.30100 1.000 29.48248 643 PRO A CA 1
ATOM 1513 C C . PRO A 1 195 ? -39.02700 96.23600 247.34800 1.000 28.57185 643 PRO A C 1
ATOM 1514 O O . PRO A 1 195 ? -39.87000 95.53700 247.93300 1.000 26.30315 643 PRO A O 1
ATOM 1518 N N . LYS A 1 196 ? -38.87700 97.54400 247.56200 1.000 31.42745 644 LYS A N 1
ATOM 1519 C CA . LYS A 1 196 ? -39.67200 98.27200 248.53700 1.000 31.72486 644 LYS A CA 1
ATOM 1520 C C . LYS A 1 196 ? -41.18600 98.07400 248.37300 1.000 29.48248 644 LYS A C 1
ATOM 1521 O O . LYS A 1 196 ? -41.88100 97.83700 249.35600 1.000 27.45856 644 LYS A O 1
ATOM 1527 N N . SER A 1 197 ? -41.69800 98.18300 247.14200 1.000 29.98517 645 SER A N 1
ATOM 1528 C CA . SER A 1 197 ? -43.13900 98.03900 246.90500 1.000 30.40101 645 SER A CA 1
ATOM 1529 C C . SER A 1 197 ? -43.66000 96.65800 247.32600 1.000 28.96400 645 SER A C 1
ATOM 1530 O O . SER A 1 197 ? -44.72100 96.55600 247.94700 1.000 28.49026 645 SER A O 1
ATOM 1533 N N . LEU A 1 198 ? -42.90500 95.60500 246.98600 1.000 27.31906 646 LEU A N 1
ATOM 1534 C CA . LEU A 1 198 ? -43.28500 94.24000 247.34600 1.000 25.63202 646 LEU A CA 1
ATOM 1535 C C . LEU A 1 198 ? -43.23500 94.04400 248.86700 1.000 23.48703 646 LEU A C 1
ATOM 1536 O O . LEU A 1 198 ? -44.10800 93.40400 249.44800 1.000 23.42649 646 LEU A O 1
ATOM 1541 N N . CYS A 1 199 ? -42.19200 94.59500 249.49600 1.000 22.20793 647 CYS A N 1
ATOM 1542 C CA . CYS A 1 199 ? -42.07500 94.58900 250.95200 1.000 22.86327 647 CYS A CA 1
ATOM 1543 C C . CYS A 1 199 ? -43.29500 95.27100 251.59500 1.000 22.21582 647 CYS A C 1
ATOM 1544 O O . CYS A 1 199 ? -43.94100 94.71100 252.49200 1.000 21.25781 647 CYS A O 1
ATOM 1547 N N . ALA A 1 200 ? -43.63400 96.47100 251.11300 1.000 24.38713 648 ALA A N 1
ATOM 1548 C CA . ALA A 1 200 ? -44.76200 97.22400 251.66100 1.000 25.03195 648 ALA A CA 1
ATOM 1549 C C . ALA A 1 200 ? -46.09500 96.50400 251.46300 1.000 25.30303 648 ALA A C 1
ATOM 1550 O O . ALA A 1 200 ? -46.88600 96.36700 252.39100 1.000 24.80034 648 ALA A O 1
ATOM 1552 N N . PHE A 1 201 ? -46.35200 96.05800 250.22900 1.000 25.78730 649 PHE A N 1
ATOM 1553 C CA . PHE A 1 201 ? -47.63400 95.47100 249.90300 1.000 25.05037 649 PHE A CA 1
ATOM 1554 C C . PHE A 1 201 ? -47.82500 94.12800 250.63300 1.000 22.69746 649 PHE A C 1
ATOM 1555 O O . PHE A 1 201 ? -48.88800 93.85900 251.18600 1.000 22.96854 649 PHE A O 1
ATOM 1563 N N . GLY A 1 202 ? -46.78800 93.28800 250.63900 1.000 21.64733 650 GLY A N 1
ATOM 1564 C CA . GLY A 1 202 ? -46.84700 92.00700 251.33600 1.000 21.26044 650 GLY A CA 1
ATOM 1565 C C . GLY A 1 202 ? -47.02100 92.20400 252.84300 1.000 20.87882 650 GLY A C 1
ATOM 1566 O O . GLY A 1 202 ? -47.79700 91.48500 253.51100 1.000 20.54194 650 GLY A O 1
ATOM 1567 N N . GLY A 1 203 ? -46.29000 93.17900 253.38900 1.000 20.66300 651 GLY A N 1
ATOM 1568 C CA . GLY A 1 203 ? -46.34600 93.45000 254.82800 1.000 20.52351 651 GLY A CA 1
ATOM 1569 C C . GLY A 1 203 ? -47.72100 93.91900 255.27300 1.000 21.50521 651 GLY A C 1
ATOM 1570 O O . GLY A 1 203 ? -48.23000 93.49500 256.30700 1.000 21.32624 651 GLY A O 1
ATOM 1571 N N . LEU A 1 204 ? -48.33400 94.81700 254.49200 1.000 22.44216 652 LEU A N 1
ATOM 1572 C CA . LEU A 1 204 ? -49.66300 95.30700 254.81400 1.000 22.62903 652 LEU A CA 1
ATOM 1573 C C . LEU A 1 204 ? -50.77500 94.27300 254.54300 1.000 21.47626 652 LEU A C 1
ATOM 1574 O O . LEU A 1 204 ? -51.79300 94.28300 255.21900 1.000 22.51059 652 LEU A O 1
ATOM 1579 N N . ASP A 1 205 ? -50.55800 93.38200 253.56000 1.000 21.06305 653 ASP A N 1
ATOM 1580 C CA . ASP A 1 205 ? -51.40200 92.20000 253.38400 1.000 20.67090 653 ASP A CA 1
ATOM 1581 C C . ASP A 1 205 ? -51.39300 91.37800 254.69500 1.000 19.25757 653 ASP A C 1
ATOM 1582 O O . ASP A 1 205 ? -52.44500 91.02900 255.21300 1.000 19.10755 653 ASP A O 1
ATOM 1587 N N . ALA A 1 206 ? -50.19500 91.11000 255.22700 1.000 19.15756 654 ALA A N 1
ATOM 1588 C CA . ALA A 1 206 ? -50.02900 90.36000 256.47800 1.000 19.43391 654 ALA A CA 1
ATOM 1589 C C . ALA A 1 206 ? -50.70800 91.06700 257.67200 1.000 18.97859 654 ALA A C 1
ATOM 1590 O O . ALA A 1 206 ? -51.40700 90.42200 258.45900 1.000 18.95227 654 ALA A O 1
ATOM 1592 N N . VAL A 1 207 ? -50.54000 92.39000 257.77500 1.000 18.77330 655 VAL A N 1
ATOM 1593 C CA . VAL A 1 207 ? -51.24400 93.17300 258.78600 1.000 19.56287 655 VAL A CA 1
ATOM 1594 C C . VAL A 1 207 ? -52.75200 92.95700 258.68100 1.000 19.42075 655 VAL A C 1
ATOM 1595 O O . VAL A 1 207 ? -53.43600 92.71200 259.67500 1.000 19.83659 655 VAL A O 1
ATOM 1599 N N . THR A 1 208 ? -53.27500 93.05200 257.45400 1.000 19.06018 656 THR A N 1
ATOM 1600 C CA . THR A 1 208 ? -54.69700 92.88100 257.20700 1.000 19.77342 656 THR A CA 1
ATOM 1601 C C . THR A 1 208 ? -55.17000 91.46700 257.56300 1.000 19.09966 656 THR A C 1
ATOM 1602 O O . THR A 1 208 ? -56.22500 91.30200 258.19000 1.000 19.51023 656 THR A O 1
ATOM 1606 N N . HIS A 1 209 ? -54.38900 90.44600 257.18700 1.000 19.12335 657 HIS A N 1
ATOM 1607 C CA . HIS A 1 209 ? -54.73600 89.05900 257.52400 1.000 18.04164 657 HIS A CA 1
ATOM 1608 C C . HIS A 1 209 ? -54.92100 88.88900 259.03500 1.000 17.82845 657 HIS A C 1
ATOM 1609 O O . HIS A 1 209 ? -55.90500 88.32100 259.49600 1.000 18.21008 657 HIS A O 1
ATOM 1616 N N . ALA A 1 210 ? -53.95700 89.40400 259.79400 1.000 18.29693 658 ALA A N 1
ATOM 1617 C CA . ALA A 1 210 ? -53.99000 89.26900 261.24500 1.000 18.39168 658 ALA A CA 1
ATOM 1618 C C . ALA A 1 210 ? -55.13600 90.07700 261.85300 1.000 19.22862 658 ALA A C 1
ATOM 1619 O O . ALA A 1 210 ? -55.85200 89.60200 262.75000 1.000 19.26547 658 ALA A O 1
ATOM 1621 N N . MET A 1 211 ? -55.33600 91.29300 261.34000 1.000 19.85501 659 MET A N 1
ATOM 1622 C CA . MET A 1 211 ? -56.38800 92.18300 261.81700 1.000 21.69734 659 MET A CA 1
ATOM 1623 C C . MET A 1 211 ? -57.78200 91.58000 261.57600 1.000 21.26571 659 MET A C 1
ATOM 1624 O O . MET A 1 211 ? -58.62300 91.58100 262.46100 1.000 22.12107 659 MET A O 1
ATOM 1629 N N . GLU A 1 212 ? -58.02500 91.05800 260.36600 1.000 19.42865 660 GLU A N 1
ATOM 1630 C CA . GLU A 1 212 ? -59.31700 90.46000 260.06800 1.000 19.89712 660 GLU A CA 1
ATOM 1631 C C . GLU A 1 212 ? -59.52800 89.13300 260.82100 1.000 18.29430 660 GLU A C 1
ATOM 1632 O O . GLU A 1 212 ? -60.62400 88.86100 261.31000 1.000 18.03900 660 GLU A O 1
ATOM 1638 N N . ALA A 1 213 ? -58.46500 88.33100 260.95200 1.000 18.22850 661 ALA A N 1
ATOM 1639 C CA . ALA A 1 213 ? -58.55200 87.06000 261.67800 1.000 17.50736 661 ALA A CA 1
ATOM 1640 C C . ALA A 1 213 ? -58.87000 87.27700 263.15500 1.000 17.73371 661 ALA A C 1
ATOM 1641 O O . ALA A 1 213 ? -59.53200 86.45300 263.75900 1.000 18.31799 661 ALA A O 1
ATOM 1643 N N . TYR A 1 214 ? -58.39100 88.38800 263.72100 1.000 17.69949 662 TYR A N 1
ATOM 1644 C CA . TYR A 1 214 ? -58.61900 88.64900 265.14500 1.000 18.45484 662 TYR A CA 1
ATOM 1645 C C . TYR A 1 214 ? -60.07600 89.02800 265.42400 1.000 18.88384 662 TYR A C 1
ATOM 1646 O O . TYR A 1 214 ? -60.64400 88.61000 266.43800 1.000 20.88145 662 TYR A O 1
ATOM 1655 N N . VAL A 1 215 ? -60.69700 89.79900 264.52100 1.000 19.24178 663 VAL A N 1
ATOM 1656 C CA . VAL A 1 215 ? -62.08300 90.25600 264.73200 1.000 19.76816 663 VAL A CA 1
ATOM 1657 C C . VAL A 1 215 ? -63.14200 89.39200 264.03000 1.000 19.05228 663 VAL A C 1
ATOM 1658 O O . VAL A 1 215 ? -64.34900 89.63500 264.16700 1.000 19.58919 663 VAL A O 1
ATOM 1662 N N . SER A 1 216 ? -62.68000 88.38800 263.27000 1.000 19.68920 664 SER A N 1
ATOM 1663 C CA . SER A 1 216 ? -63.55700 87.41700 262.60900 1.000 19.33127 664 SER A CA 1
ATOM 1664 C C . SER A 1 216 ? -64.51900 86.77100 263.61500 1.000 20.26559 664 SER A C 1
ATOM 1665 O O . SER A 1 216 ? -64.15000 86.50800 264.77000 1.000 20.31823 664 SER A O 1
ATOM 1668 N N . VAL A 1 217 ? -65.73100 86.45700 263.16100 1.000 21.02094 665 VAL A N 1
ATOM 1669 C CA . VAL A 1 217 ? -66.67400 85.70100 263.98900 1.000 23.45281 665 VAL A CA 1
ATOM 1670 C C . VAL A 1 217 ? -66.17900 84.28100 264.29100 1.000 21.31308 665 VAL A C 1
ATOM 1671 O O . VAL A 1 217 ? -66.69000 83.64100 265.19900 1.000 21.07884 665 VAL A O 1
ATOM 1675 N N . LEU A 1 218 ? -65.19100 83.80200 263.52600 1.000 20.41824 666 LEU A N 1
ATOM 1676 C CA . LEU A 1 218 ? -64.56300 82.50800 263.74300 1.000 21.22886 666 LEU A CA 1
ATOM 1677 C C . LEU A 1 218 ? -63.21400 82.57900 264.47500 1.000 20.25769 666 LEU A C 1
ATOM 1678 O O . LEU A 1 218 ? -62.47900 81.58600 264.55700 1.000 22.20529 666 LEU A O 1
ATOM 1683 N N . ALA A 1 219 ? -62.88200 83.75000 265.01600 1.000 19.32074 667 ALA A N 1
ATOM 1684 C CA . ALA A 1 219 ? -61.72100 83.85500 265.91100 1.000 18.96806 667 ALA A CA 1
ATOM 1685 C C . ALA A 1 219 ? -61.89400 82.89700 267.09500 1.000 18.90753 667 ALA A C 1
ATOM 1686 O O . ALA A 1 219 ? -63.02000 82.62200 267.53900 1.000 20.75512 667 ALA A O 1
ATOM 1688 N N . SER A 1 220 ? -60.77000 82.38800 267.60100 1.000 17.84161 668 SER A N 1
ATOM 1689 C CA . SER A 1 220 ? -60.78100 81.56000 268.79800 1.000 17.44683 668 SER A CA 1
ATOM 1690 C C . SER A 1 220 ? -59.52900 81.76600 269.59600 1.000 16.03613 668 SER A C 1
ATOM 1691 O O . SER A 1 220 ? -58.57200 82.39200 269.14700 1.000 16.18089 668 SER A O 1
ATOM 1694 N N . GLU A 1 221 ? -59.50900 81.18500 270.79400 1.000 16.01245 669 GLU A N 1
ATOM 1695 C CA . GLU A 1 221 ? -58.31800 81.22100 271.61800 1.000 15.74136 669 GLU A CA 1
ATOM 1696 C C . GLU A 1 221 ? -57.08900 80.54100 271.01800 1.000 15.40711 669 GLU A C 1
ATOM 1697 O O . GLU A 1 221 ? -55.98200 80.80400 271.45400 1.000 16.74938 669 GLU A O 1
ATOM 1703 N N . PHE A 1 222 ? -57.28400 79.67900 270.00400 1.000 15.69925 670 PHE A N 1
ATOM 1704 C CA . PHE A 1 222 ? -56.17900 79.00400 269.32500 1.000 16.22563 670 PHE A CA 1
ATOM 1705 C C . PHE A 1 222 ? -55.51800 79.84900 268.23600 1.000 16.74674 670 PHE A C 1
ATOM 1706 O O . PHE A 1 222 ? -54.38200 79.58100 267.88000 1.000 17.84688 670 PHE A O 1
ATOM 1714 N N . SER A 1 223 ? -56.23500 80.84400 267.70700 1.000 16.44144 671 SER A N 1
ATOM 1715 C CA . SER A 1 223 ? -55.68700 81.73800 266.67800 1.000 16.47040 671 SER A CA 1
ATOM 1716 C C . SER A 1 223 ? -55.33800 83.13700 267.16200 1.000 16.45197 671 SER A C 1
ATOM 1717 O O . SER A 1 223 ? -54.42800 83.77600 266.62300 1.000 16.84939 671 SER A O 1
ATOM 1720 N N . ASP A 1 224 ? -56.02600 83.60000 268.21300 1.000 16.59409 672 ASP A N 1
ATOM 1721 C CA . ASP A 1 224 ? -55.86600 84.97100 268.69400 1.000 17.63106 672 ASP A CA 1
ATOM 1722 C C . ASP A 1 224 ? -54.41600 85.35600 269.01500 1.000 16.65989 672 ASP A C 1
ATOM 1723 O O . ASP A 1 224 ? -53.96400 86.44600 268.68100 1.000 17.93110 672 ASP A O 1
ATOM 1728 N N . GLY A 1 225 ? -53.70300 84.46700 269.71800 1.000 17.33103 673 GLY A N 1
ATOM 1729 C CA . GLY A 1 225 ? -52.31800 84.70700 270.07400 1.000 17.31260 673 GLY A CA 1
ATOM 1730 C C . GLY A 1 225 ? -51.39000 84.87000 268.89000 1.000 16.99941 673 GLY A C 1
ATOM 1731 O O . GLY A 1 225 ? -50.42700 85.63900 268.94300 1.000 17.25470 673 GLY A O 1
ATOM 1732 N N . GLN A 1 226 ? -51.68100 84.11900 267.81900 1.000 16.35986 674 GLN A N 1
ATOM 1733 C CA . GLN A 1 226 ? -50.89500 84.16600 266.60800 1.000 16.65200 674 GLN A CA 1
ATOM 1734 C C . GLN A 1 226 ? -51.21200 85.43900 265.81300 1.000 16.17036 674 GLN A C 1
ATOM 1735 O O . GLN A 1 226 ? -50.30500 86.10400 265.33300 1.000 15.57555 674 GLN A O 1
ATOM 1741 N N . ALA A 1 227 ? -52.48800 85.81700 265.73800 1.000 15.63609 675 ALA A N 1
ATOM 1742 C CA . ALA A 1 227 ? -52.85500 87.08100 265.10500 1.000 16.70727 675 ALA A CA 1
ATOM 1743 C C . ALA A 1 227 ? -52.15800 88.26900 265.78100 1.000 17.09152 675 ALA A C 1
ATOM 1744 O O . ALA A 1 227 ? -51.56200 89.13700 265.12800 1.000 18.12323 675 ALA A O 1
ATOM 1746 N N . LEU A 1 228 ? -52.21200 88.29700 267.12300 1.000 17.93373 676 LEU A N 1
ATOM 1747 C CA . LEU A 1 228 ? -51.58900 89.37300 267.87400 1.000 17.94689 676 LEU A CA 1
ATOM 1748 C C . LEU A 1 228 ? -50.06000 89.39800 267.72000 1.000 17.03362 676 LEU A C 1
ATOM 1749 O O . LEU A 1 228 ? -49.45400 90.46400 267.64100 1.000 18.41537 676 LEU A O 1
ATOM 1754 N N . GLN A 1 229 ? -49.44200 88.21300 267.69900 1.000 16.66516 677 GLN A N 1
ATOM 1755 C CA . GLN A 1 229 ? -48.00400 88.09300 267.51300 1.000 16.47829 677 GLN A CA 1
ATOM 1756 C C . GLN A 1 229 ? -47.58900 88.62500 266.13000 1.000 16.15457 677 GLN A C 1
ATOM 1757 O O . GLN A 1 229 ? -46.61000 89.36200 266.00900 1.000 16.62831 677 GLN A O 1
ATOM 1763 N N . ALA A 1 230 ? -48.33600 88.24200 265.09000 1.000 16.75464 678 ALA A N 1
ATOM 1764 C CA . ALA A 1 230 ? -48.04200 88.75400 263.75700 1.000 16.47303 678 ALA A CA 1
ATOM 1765 C C . ALA A 1 230 ? -48.08000 90.28300 263.75400 1.000 16.84412 678 ALA A C 1
ATOM 1766 O O . ALA A 1 230 ? -47.17400 90.93500 263.21700 1.000 17.70212 678 ALA A O 1
ATOM 1768 N N . LEU A 1 231 ? -49.13400 90.85900 264.34600 1.000 17.91004 679 LEU A N 1
ATOM 1769 C CA . LEU A 1 231 ? -49.26900 92.30900 264.39400 1.000 18.49695 679 LEU A CA 1
ATOM 1770 C C . LEU A 1 231 ? -48.10800 92.98500 265.14200 1.000 18.81805 679 LEU A C 1
ATOM 1771 O O . LEU A 1 231 ? -47.58800 94.01100 264.70500 1.000 18.84436 679 LEU A O 1
ATOM 1776 N N . LYS A 1 232 ? -47.69100 92.39900 266.27300 1.000 18.78383 680 LYS A N 1
ATOM 1777 C CA . LYS A 1 232 ? -46.58100 92.95400 267.03900 1.000 19.32074 680 LYS A CA 1
ATOM 1778 C C . LYS A 1 232 ? -45.26100 92.92500 266.25000 1.000 19.15230 680 LYS A C 1
ATOM 1779 O O . LYS A 1 232 ? -44.53500 93.92300 266.20000 1.000 20.37086 680 LYS A O 1
ATOM 1785 N N . LEU A 1 233 ? -44.97600 91.78300 265.61100 1.000 18.39431 681 LEU A N 1
ATOM 1786 C CA . LEU A 1 233 ? -43.79100 91.63100 264.78600 1.000 18.10480 681 LEU A CA 1
ATOM 1787 C C . LEU A 1 233 ? -43.79100 92.64400 263.64500 1.000 18.11796 681 LEU A C 1
ATOM 1788 O O . LEU A 1 233 ? -42.76100 93.24900 263.34800 1.000 20.28138 681 LEU A O 1
ATOM 1793 N N . LEU A 1 234 ? -44.94800 92.81000 263.00000 1.000 18.90490 682 LEU A N 1
ATOM 1794 C CA . LEU A 1 234 ? -45.06200 93.72600 261.86700 1.000 18.75225 682 LEU A CA 1
ATOM 1795 C C . LEU A 1 234 ? -44.87900 95.16700 262.33200 1.000 19.87080 682 LEU A C 1
ATOM 1796 O O . LEU A 1 234 ? -44.12600 95.93100 261.72400 1.000 20.30243 682 LEU A O 1
ATOM 1801 N N . LYS A 1 235 ? -45.53100 95.53400 263.44200 1.000 20.87619 683 LYS A N 1
ATOM 1802 C CA . LYS A 1 235 ? -45.36300 96.87000 263.99800 1.000 21.78945 683 LYS A CA 1
ATOM 1803 C C . LYS A 1 235 ? -43.87900 97.17100 264.27500 1.000 21.31308 683 LYS A C 1
ATOM 1804 O O . LYS A 1 235 ? -43.37500 98.24900 263.95600 1.000 23.39228 683 LYS A O 1
ATOM 1810 N N . GLU A 1 236 ? -43.18200 96.19000 264.85400 1.000 21.74998 684 GLU A N 1
ATOM 1811 C CA . GLU A 1 236 ? -41.82700 96.37600 265.33700 1.000 21.89210 684 GLU A CA 1
ATOM 1812 C C . GLU A 1 236 ? -40.73300 96.28300 264.26100 1.000 21.80788 684 GLU A C 1
ATOM 1813 O O . GLU A 1 236 ? -39.67300 96.86400 264.42400 1.000 24.42398 684 GLU A O 1
ATOM 1819 N N . TYR A 1 237 ? -41.00300 95.56300 263.16300 1.000 21.08411 685 TYR A N 1
ATOM 1820 C CA . TYR A 1 237 ? -39.98100 95.26100 262.16400 1.000 20.26296 685 TYR A CA 1
ATOM 1821 C C . TYR A 1 237 ? -40.29800 95.66000 260.72500 1.000 20.63142 685 TYR A C 1
ATOM 1822 O O . TYR A 1 237 ? -39.36600 95.77400 259.92600 1.000 23.45281 685 TYR A O 1
ATOM 1831 N N . LEU A 1 238 ? -41.57700 95.86700 260.38700 1.000 21.73418 686 LEU A N 1
ATOM 1832 C CA . LEU A 1 238 ? -41.92600 96.20400 258.99700 1.000 21.76050 686 LEU A CA 1
ATOM 1833 C C . LEU A 1 238 ? -41.31200 97.52700 258.54000 1.000 23.29227 686 LEU A C 1
ATOM 1834 O O . LEU A 1 238 ? -40.78300 97.61400 257.42800 1.000 23.16594 686 LEU A O 1
ATOM 1839 N N . PRO A 1 239 ? -41.32800 98.60200 259.35800 1.000 23.22910 687 PRO A N 1
ATOM 1840 C CA . PRO A 1 239 ? -40.68400 99.85100 258.94800 1.000 24.49504 687 PRO A CA 1
ATOM 1841 C C . PRO A 1 239 ? -39.21200 99.68200 258.58100 1.000 24.47136 687 PRO A C 1
ATOM 1842 O O . PRO A 1 239 ? -38.78100 100.18500 257.54400 1.000 26.47159 687 PRO A O 1
ATOM 1846 N N . ALA A 1 240 ? -38.44900 98.97500 259.41900 1.000 23.89497 688 ALA A N 1
ATOM 1847 C CA . ALA A 1 240 ? -37.02300 98.76500 259.19500 1.000 24.00551 688 ALA A CA 1
ATOM 1848 C C . ALA A 1 240 ? -36.79200 97.85500 257.98500 1.000 24.00025 688 ALA A C 1
ATOM 1849 O O . ALA A 1 240 ? -35.86000 98.08500 257.19700 1.000 26.05312 688 ALA A O 1
ATOM 1851 N N . SER A 1 241 ? -37.63900 96.82900 257.83200 1.000 23.48176 689 SER A N 1
ATOM 1852 C CA . SER A 1 241 ? -37.53000 95.94100 256.67800 1.000 23.61073 689 SER A CA 1
ATOM 1853 C C . SER A 1 241 ? -37.68400 96.72700 255.37500 1.000 24.48978 689 SER A C 1
ATOM 1854 O O . SER A 1 241 ? -36.94300 96.51900 254.41500 1.000 24.30028 689 SER A O 1
ATOM 1857 N N . TYR A 1 242 ? -38.65600 97.63900 255.35100 1.000 24.30028 690 TYR A N 1
ATOM 1858 C CA . TYR A 1 242 ? -38.92500 98.47200 254.18600 1.000 25.18460 690 TYR A CA 1
ATOM 1859 C C . TYR A 1 242 ? -37.76900 99.43600 253.90100 1.000 25.84784 690 TYR A C 1
ATOM 1860 O O . TYR A 1 242 ? -37.27400 99.52000 252.76600 1.000 27.18484 690 TYR A O 1
ATOM 1869 N N . HIS A 1 243 ? -37.33600 100.15500 254.93900 1.000 26.06102 691 HIS A N 1
ATOM 1870 C CA . HIS A 1 243 ? -36.33100 101.20500 254.80000 1.000 28.17969 691 HIS A CA 1
ATOM 1871 C C . HIS A 1 243 ? -34.93100 100.64100 254.50500 1.000 27.04272 691 HIS A C 1
ATOM 1872 O O . HIS A 1 243 ? -34.20900 101.16500 253.65600 1.000 30.00097 691 HIS A O 1
ATOM 1879 N N . GLU A 1 244 ? -34.53800 99.59200 255.23300 1.000 27.15062 692 GLU A N 1
ATOM 1880 C CA . GLU A 1 244 ? -33.17300 99.06700 255.19300 1.000 28.19285 692 GLU A CA 1
ATOM 1881 C C . GLU A 1 244 ? -33.00100 97.82200 254.32100 1.000 27.40329 692 GLU A C 1
ATOM 1882 O O . GLU A 1 244 ? -31.90000 97.54300 253.85600 1.000 28.79556 692 GLU A O 1
ATOM 1888 N N . GLY A 1 245 ? -34.08700 97.06600 254.12600 1.000 27.54014 693 GLY A N 1
ATOM 1889 C CA . GLY A 1 245 ? -34.06100 95.85200 253.32400 1.000 27.24274 693 GLY A CA 1
ATOM 1890 C C . GLY A 1 245 ? -32.96500 94.89900 253.77100 1.000 27.34538 693 GLY A C 1
ATOM 1891 O O . GLY A 1 245 ? -32.83900 94.60800 254.96300 1.000 28.03231 693 GLY A O 1
ATOM 1892 N N . SER A 1 246 ? -32.16400 94.42800 252.80500 1.000 26.56371 694 SER A N 1
ATOM 1893 C CA . SER A 1 246 ? -31.12000 93.42600 253.04100 1.000 27.43750 694 SER A CA 1
ATOM 1894 C C . SER A 1 246 ? -30.04300 93.85800 254.03000 1.000 26.99797 694 SER A C 1
ATOM 1895 O O . SER A 1 246 ? -29.30700 93.01700 254.54800 1.000 28.64028 694 SER A O 1
ATOM 1898 N N . LYS A 1 247 ? -29.94900 95.16600 254.28600 1.000 27.19800 695 LYS A N 1
ATOM 1899 C CA . LYS A 1 247 ? -29.01600 95.68800 255.26700 1.000 26.93218 695 LYS A CA 1
ATOM 1900 C C . LYS A 1 247 ? -29.45200 95.38700 256.70800 1.000 25.46358 695 LYS A C 1
ATOM 1901 O O . LYS A 1 247 ? -28.62500 95.47600 257.60400 1.000 25.52148 695 LYS A O 1
ATOM 1907 N N . ASN A 1 248 ? -30.73500 95.03100 256.90300 1.000 25.82941 696 ASN A N 1
ATOM 1908 C CA . ASN A 1 248 ? -31.27200 94.63300 258.20200 1.000 25.07406 696 ASN A CA 1
ATOM 1909 C C . ASN A 1 248 ? -31.90500 93.24700 258.07900 1.000 23.72653 696 ASN A C 1
ATOM 1910 O O . ASN A 1 248 ? -33.13000 93.10500 258.04500 1.000 23.50282 696 ASN A O 1
ATOM 1915 N N . PRO A 1 249 ? -31.08100 92.17700 257.98700 1.000 23.74495 697 PRO A N 1
ATOM 1916 C CA . PRO A 1 249 ? -31.60900 90.83000 257.79200 1.000 23.77917 697 PRO A CA 1
ATOM 1917 C C . PRO A 1 249 ? -32.52100 90.37200 258.92700 1.000 22.35794 697 PRO A C 1
ATOM 1918 O O . PRO A 1 249 ? -33.43500 89.60700 258.67400 1.000 21.04726 697 PRO A O 1
ATOM 1922 N N . VAL A 1 250 ? -32.27900 90.83500 260.15800 1.000 22.25004 698 VAL A N 1
ATOM 1923 C CA . VAL A 1 250 ? -33.17100 90.48800 261.26500 1.000 22.28688 698 VAL A CA 1
ATOM 1924 C C . VAL A 1 250 ? -34.59800 90.99200 261.01400 1.000 21.26044 698 VAL A C 1
ATOM 1925 O O . VAL A 1 250 ? -35.56100 90.24900 261.17300 1.000 20.46561 698 VAL A O 1
ATOM 1929 N N . ALA A 1 251 ? -34.73800 92.24900 260.58300 1.000 21.52627 699 ALA A N 1
ATOM 1930 C CA . ALA A 1 251 ? -36.05900 92.78600 260.29700 1.000 20.49983 699 ALA A CA 1
ATOM 1931 C C . ALA A 1 251 ? -36.73500 92.00700 259.16400 1.000 20.06293 699 ALA A C 1
ATOM 1932 O O . ALA A 1 251 ? -37.91900 91.69500 259.25200 1.000 19.04702 699 ALA A O 1
ATOM 1934 N N . ARG A 1 252 ? -35.97600 91.70200 258.10000 1.000 20.82092 700 ARG A N 1
ATOM 1935 C CA . ARG A 1 252 ? -36.51500 90.91300 256.98700 1.000 21.05252 700 ARG A CA 1
ATOM 1936 C C . ARG A 1 252 ? -36.99100 89.54700 257.48000 1.000 19.66288 700 ARG A C 1
ATOM 1937 O O . ARG A 1 252 ? -38.06000 89.08900 257.09700 1.000 17.90478 700 ARG A O 1
ATOM 1945 N N . GLU A 1 253 ? -36.20800 88.92100 258.36800 1.000 19.90765 701 GLU A N 1
ATOM 1946 C CA . GLU A 1 253 ? -36.56000 87.60700 258.91100 1.000 19.60498 701 GLU A CA 1
ATOM 1947 C C . GLU A 1 253 ? -37.81300 87.66700 259.78300 1.000 19.34969 701 GLU A C 1
ATOM 1948 O O . GLU A 1 253 ? -38.68600 86.81200 259.66600 1.000 18.22061 701 GLU A O 1
ATOM 1954 N N . ARG A 1 254 ? -37.89200 88.67600 260.66000 1.000 18.87858 702 ARG A N 1
ATOM 1955 C CA . ARG A 1 254 ? -39.03900 88.81600 261.56800 1.000 20.79723 702 ARG A CA 1
ATOM 1956 C C . ARG A 1 254 ? -40.33800 89.01200 260.77700 1.000 18.54170 702 ARG A C 1
ATOM 1957 O O . ARG A 1 254 ? -41.36100 88.43700 261.11100 1.000 18.99175 702 ARG A O 1
ATOM 1965 N N . VAL A 1 255 ? -40.28400 89.82700 259.71400 1.000 19.15493 703 VAL A N 1
ATOM 1966 C CA . VAL A 1 255 ? -41.45800 90.08500 258.89800 1.000 18.88384 703 VAL A CA 1
ATOM 1967 C C . VAL A 1 255 ? -41.87800 88.83400 258.10000 1.000 18.10743 703 VAL A C 1
ATOM 1968 O O . VAL A 1 255 ? -43.05800 88.55400 257.95700 1.000 18.08901 703 VAL A O 1
ATOM 1972 N N . HIS A 1 256 ? -40.89400 88.07100 257.61200 1.000 17.57053 704 HIS A N 1
ATOM 1973 C CA . HIS A 1 256 ? -41.17100 86.83500 256.88200 1.000 17.68370 704 HIS A CA 1
ATOM 1974 C C . HIS A 1 256 ? -41.91500 85.84600 257.79500 1.000 17.39682 704 HIS A C 1
ATOM 1975 O O . HIS A 1 256 ? -42.93200 85.26700 257.42000 1.000 17.41261 704 HIS A O 1
ATOM 1982 N N . SER A 1 257 ? -41.42000 85.70200 259.03300 1.000 16.77043 705 SER A N 1
ATOM 1983 C CA . SER A 1 257 ? -42.10700 84.88000 260.02900 1.000 17.33366 705 SER A CA 1
ATOM 1984 C C . SER A 1 257 ? -43.52300 85.41200 260.31400 1.000 16.27037 705 SER A C 1
ATOM 1985 O O . SER A 1 257 ? -44.48600 84.64500 260.34500 1.000 16.12299 705 SER A O 1
ATOM 1988 N N . ALA A 1 258 ? -43.64100 86.73700 260.48500 1.000 17.09679 706 ALA A N 1
ATOM 1989 C CA . ALA A 1 258 ? -44.91000 87.38200 260.80500 1.000 17.61527 706 ALA A CA 1
ATOM 1990 C C . ALA A 1 258 ? -45.99200 87.07400 259.75500 1.000 16.84412 706 ALA A C 1
ATOM 1991 O O . ALA A 1 258 ? -47.14700 86.83800 260.08800 1.000 16.39670 706 ALA A O 1
ATOM 1993 N N . ALA A 1 259 ? -45.59700 87.07100 258.47500 1.000 17.64422 707 ALA A N 1
ATOM 1994 C CA . ALA A 1 259 ? -46.55100 86.82800 257.40800 1.000 17.39419 707 ALA A CA 1
ATOM 1995 C C . ALA A 1 259 ? -47.09100 85.39000 257.45600 1.000 16.90203 707 ALA A C 1
ATOM 1996 O O . ALA A 1 259 ? -48.28400 85.15800 257.22900 1.000 18.16797 707 ALA A O 1
ATOM 1998 N N . THR A 1 260 ? -46.22000 84.43500 257.80200 1.000 15.83874 708 THR A N 1
ATOM 1999 C CA . THR A 1 260 ? -46.63600 83.05100 257.99200 1.000 15.87032 708 THR A CA 1
ATOM 2000 C C . THR A 1 260 ? -47.52500 82.89300 259.23300 1.000 15.65714 708 THR A C 1
ATOM 2001 O O . THR A 1 260 ? -48.53100 82.19000 259.20900 1.000 15.43869 708 THR A O 1
ATOM 2005 N N . ILE A 1 261 ? -47.14600 83.58000 260.31000 1.000 15.79926 709 ILE A N 1
ATOM 2006 C CA . ILE A 1 261 ? -47.91600 83.52800 261.56300 1.000 15.93612 709 ILE A CA 1
ATOM 2007 C C . ILE A 1 261 ? -49.31500 84.13800 261.38100 1.000 16.24142 709 ILE A C 1
ATOM 2008 O O . ILE A 1 261 ? -50.30400 83.61000 261.87400 1.000 15.26499 709 ILE A O 1
ATOM 2013 N N . ALA A 1 262 ? -49.40400 85.22300 260.59500 1.000 17.47052 710 ALA A N 1
ATOM 2014 C CA . ALA A 1 262 ? -50.70800 85.75300 260.19700 1.000 17.60737 710 ALA A CA 1
ATOM 2015 C C . ALA A 1 262 ? -51.50000 84.69600 259.41500 1.000 17.22575 710 ALA A C 1
ATOM 2016 O O . ALA A 1 262 ? -52.69700 84.53800 259.62000 1.000 16.96256 710 ALA A O 1
ATOM 2018 N N . GLY A 1 263 ? -50.80400 83.97000 258.53400 1.000 16.59409 711 GLY A N 1
ATOM 2019 C CA . GLY A 1 263 ? -51.35100 82.82100 257.84400 1.000 17.94952 711 GLY A CA 1
ATOM 2020 C C . GLY A 1 263 ? -51.91900 81.76000 258.74500 1.000 16.15194 711 GLY A C 1
ATOM 2021 O O . GLY A 1 263 ? -53.00400 81.26500 258.51000 1.000 16.40197 711 GLY A O 1
ATOM 2022 N N . ILE A 1 264 ? -51.18000 81.42600 259.81300 1.000 16.63094 712 ILE A N 1
ATOM 2023 C CA . ILE A 1 264 ? -51.64500 80.44500 260.78900 1.000 16.69147 712 ILE A CA 1
ATOM 2024 C C . ILE A 1 264 ? -52.99900 80.87500 261.34800 1.000 16.08877 712 ILE A C 1
ATOM 2025 O O . ILE A 1 264 ? -53.92900 80.06200 261.49200 1.000 16.84149 712 ILE A O 1
ATOM 2030 N N . ALA A 1 265 ? -53.12500 82.16500 261.66400 1.000 16.11509 713 ALA A N 1
ATOM 2031 C CA . ALA A 1 265 ? -54.37200 82.69100 262.19600 1.000 17.20733 713 ALA A CA 1
ATOM 2032 C C . ALA A 1 265 ? -55.52000 82.64900 261.16900 1.000 16.63884 713 ALA A C 1
ATOM 2033 O O . ALA A 1 265 ? -56.56900 82.09500 261.44200 1.000 16.97572 713 ALA A O 1
ATOM 2035 N N . PHE A 1 266 ? -55.31600 83.21800 259.97200 1.000 17.27049 714 PHE A N 1
ATOM 2036 C CA . PHE A 1 266 ? -56.42200 83.31600 259.02700 1.000 17.90741 714 PHE A CA 1
ATOM 2037 C C . PHE A 1 266 ? -56.75900 82.01400 258.30000 1.000 17.04152 714 PHE A C 1
ATOM 2038 O O . PHE A 1 266 ? -57.88600 81.85400 257.84400 1.000 16.61252 714 PHE A O 1
ATOM 2046 N N . ALA A 1 267 ? -55.81400 81.06800 258.26500 1.000 16.16510 715 ALA A N 1
ATOM 2047 C CA . ALA A 1 267 ? -56.09400 79.72700 257.75600 1.000 17.44946 715 ALA A CA 1
ATOM 2048 C C . ALA A 1 267 ? -57.21700 79.06500 258.51800 1.000 17.24680 715 ALA A C 1
ATOM 2049 O O . ALA A 1 267 ? -57.90500 78.21400 257.98300 1.000 17.53105 715 ALA A O 1
ATOM 2051 N N . ASN A 1 268 ? -57.37400 79.46600 259.79100 1.000 16.76254 716 ASN A N 1
ATOM 2052 C CA . ASN A 1 268 ? -58.32400 78.88600 260.71400 1.000 17.08889 716 ASN A CA 1
ATOM 2053 C C . ASN A 1 268 ? -59.49000 79.78300 261.10700 1.000 16.98625 716 ASN A C 1
ATOM 2054 O O . ASN A 1 268 ? -60.59500 79.28700 261.32000 1.000 19.11282 716 ASN A O 1
ATOM 2059 N N . ALA A 1 269 ? -59.25000 81.09600 261.16800 1.000 17.43104 717 ALA A N 1
ATOM 2060 C CA . ALA A 1 269 ? -60.25600 82.07700 261.56900 1.000 18.37852 717 ALA A CA 1
ATOM 2061 C C . ALA A 1 269 ? -60.86000 82.86100 260.40200 1.000 19.41022 717 ALA A C 1
ATOM 2062 O O . ALA A 1 269 ? -61.86100 83.53900 260.56300 1.000 20.58405 717 ALA A O 1
ATOM 2064 N N . PHE A 1 270 ? -60.22200 82.76300 259.23200 1.000 19.45496 718 PHE A N 1
ATOM 2065 C CA . PHE A 1 270 ? -60.65200 83.46800 258.01900 1.000 20.03135 718 PHE A CA 1
ATOM 2066 C C . PHE A 1 270 ? -60.48700 84.98400 258.16800 1.000 19.25494 718 PHE A C 1
ATOM 2067 O O . PHE A 1 270 ? -59.66600 85.45200 258.96500 1.000 20.15242 718 PHE A O 1
ATOM 2075 N N . LEU A 1 271 ? -61.19800 85.75100 257.34500 1.000 20.74459 719 LEU A N 1
ATOM 2076 C CA . LEU A 1 271 ? -60.90700 87.16600 257.13600 1.000 19.61288 719 LEU A CA 1
ATOM 2077 C C . LEU A 1 271 ? -62.17300 88.02100 257.31300 1.000 20.53667 719 LEU A C 1
ATOM 2078 O O . LEU A 1 271 ? -62.92100 87.81700 258.28600 1.000 21.84472 719 LEU A O 1
ATOM 2083 N N . GLY A 1 272 ? -62.41100 88.98100 256.41400 1.000 20.97620 720 GLY A N 1
ATOM 2084 C CA . GLY A 1 272 ? -63.56500 89.84400 256.49400 1.000 20.79723 720 GLY A CA 1
ATOM 2085 C C . GLY A 1 272 ? -63.71100 90.70300 255.25400 1.000 21.87631 720 GLY A C 1
ATOM 2086 O O . GLY A 1 272 ? -63.10900 90.39900 254.21500 1.000 22.23951 720 GLY A O 1
ATOM 2087 N N . VAL A 1 273 ? -64.47900 91.78800 255.38300 1.000 22.20266 721 VAL A N 1
ATOM 2088 C CA . VAL A 1 273 ? -64.85400 92.60100 254.22300 1.000 23.37122 721 VAL A CA 1
ATOM 2089 C C . VAL A 1 273 ? -63.72000 93.44300 253.64900 1.000 23.51335 721 VAL A C 1
ATOM 2090 O O . VAL A 1 273 ? -63.84800 93.93300 252.53500 1.000 25.67676 721 VAL A O 1
ATOM 2094 N N . CYS A 1 274 ? -62.61000 93.61400 254.38300 1.000 23.88707 722 CYS A N 1
ATOM 2095 C CA . CYS A 1 274 ? -61.45200 94.28600 253.77800 1.000 23.65547 722 CYS A CA 1
ATOM 2096 C C . CYS A 1 274 ? -60.98500 93.46100 252.58800 1.000 24.04236 722 CYS A C 1
ATOM 2097 O O . CYS A 1 274 ? -60.86100 93.98100 251.47200 1.000 24.66085 722 CYS A O 1
ATOM 2100 N N . HIS A 1 275 ? -60.77100 92.16400 252.80500 1.000 23.40281 723 HIS A N 1
ATOM 2101 C CA . HIS A 1 275 ? -60.40800 91.27500 251.70600 1.000 23.80812 723 HIS A CA 1
ATOM 2102 C C . HIS A 1 275 ? -61.47600 91.18200 250.61500 1.000 24.25554 723 HIS A C 1
ATOM 2103 O O . HIS A 1 275 ? -61.14400 91.17000 249.42100 1.000 24.82403 723 HIS A O 1
ATOM 2110 N N . SER A 1 276 ? -62.75300 91.14800 251.00500 1.000 24.60295 724 SER A N 1
ATOM 2111 C CA . SER A 1 276 ? -63.83200 91.12300 250.02000 1.000 25.85310 724 SER A CA 1
ATOM 2112 C C . SER A 1 276 ? -63.70500 92.29100 249.04200 1.000 26.78216 724 SER A C 1
ATOM 2113 O O . SER A 1 276 ? -63.71900 92.09600 247.83200 1.000 28.34550 724 SER A O 1
ATOM 2116 N N . MET A 1 277 ? -63.58400 93.50500 249.58100 1.000 25.92416 725 MET A N 1
ATOM 2117 C CA . MET A 1 277 ? -63.46000 94.69400 248.75500 1.000 26.83743 725 MET A CA 1
ATOM 2118 C C . MET A 1 277 ? -62.11800 94.75900 248.01300 1.000 27.64542 725 MET A C 1
ATOM 2119 O O . MET A 1 277 ? -62.06400 95.18300 246.84100 1.000 28.52974 725 MET A O 1
ATOM 2124 N N . ALA A 1 278 ? -61.03500 94.34200 248.67900 1.000 27.34275 726 ALA A N 1
ATOM 2125 C CA . ALA A 1 278 ? -59.71000 94.33700 248.05600 1.000 28.73502 726 ALA A CA 1
ATOM 2126 C C . ALA A 1 278 ? -59.64300 93.42000 246.84000 1.000 29.62460 726 ALA A C 1
ATOM 2127 O O . ALA A 1 278 ? -59.01500 93.77200 245.83000 1.000 31.00372 726 ALA A O 1
ATOM 2129 N N . HIS A 1 279 ? -60.29800 92.25800 246.92100 1.000 30.32732 727 HIS A N 1
ATOM 2130 C CA . HIS A 1 279 ? -60.37300 91.34400 245.77700 1.000 30.92476 727 HIS A CA 1
ATOM 2131 C C . HIS A 1 279 ? -60.95600 92.04800 244.56700 1.000 31.54852 727 HIS A C 1
ATOM 2132 O O . HIS A 1 279 ? -60.43700 91.91200 243.44700 1.000 31.19848 727 HIS A O 1
ATOM 2139 N N . LYS A 1 280 ? -62.03700 92.80400 244.78500 1.000 30.70368 728 LYS A N 1
ATOM 2140 C CA . LYS A 1 280 ? -62.76700 93.43200 243.67800 1.000 33.80932 728 LYS A CA 1
ATOM 2141 C C . LYS A 1 280 ? -62.00900 94.63900 243.12400 1.000 35.73586 728 LYS A C 1
ATOM 2142 O O . LYS A 1 280 ? -61.96400 94.83300 241.91300 1.000 36.49648 728 LYS A O 1
ATOM 2148 N N . LEU A 1 281 ? -61.38800 95.43200 244.00600 1.000 36.05432 729 LEU A N 1
ATOM 2149 C CA . LEU A 1 281 ? -60.50500 96.51900 243.56300 1.000 38.41250 729 LEU A CA 1
ATOM 2150 C C . LEU A 1 281 ? -59.34900 95.98500 242.72700 1.000 39.76529 729 LEU A C 1
ATOM 2151 O O . LEU A 1 281 ? -58.99900 96.55400 241.69900 1.000 41.94450 729 LEU A O 1
ATOM 2156 N N . GLY A 1 282 ? -58.73700 94.89600 243.19900 1.000 41.26021 730 GLY A N 1
ATOM 2157 C CA . GLY A 1 282 ? -57.63700 94.25900 242.50400 1.000 43.44731 730 GLY A CA 1
ATOM 2158 C C . GLY A 1 282 ? -58.00500 93.80100 241.10600 1.000 44.92381 730 GLY A C 1
ATOM 2159 O O . GLY A 1 282 ? -57.30200 94.12200 240.14400 1.000 48.96903 730 GLY A O 1
ATOM 2160 N N . SER A 1 283 ? -59.11200 93.05900 240.99300 1.000 45.88445 731 SER A N 1
ATOM 2161 C CA . SER A 1 283 ? -59.57500 92.53600 239.70300 1.000 49.62174 731 SER A CA 1
ATOM 2162 C C . SER A 1 283 ? -59.95500 93.63600 238.73400 1.000 48.75848 731 SER A C 1
ATOM 2163 O O . SER A 1 283 ?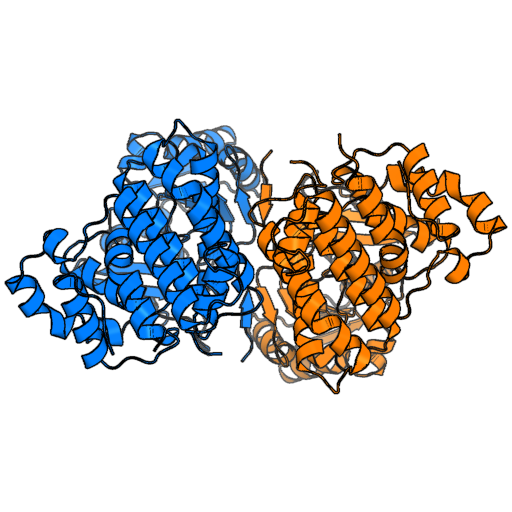 -59.62200 93.56800 237.54800 1.000 53.04320 731 SER A O 1
ATOM 2166 N N . GLN A 1 284 ? -60.67500 94.64300 239.23600 1.000 44.58166 732 GLN A N 1
ATOM 2167 C CA . GLN A 1 284 ? -61.22400 95.68300 238.37100 1.000 43.09990 732 GLN A CA 1
ATOM 2168 C C . GLN A 1 284 ? -60.16100 96.66500 237.87600 1.000 41.38917 732 GLN A C 1
ATOM 2169 O O . GLN A 1 284 ? -60.18200 97.06400 236.70900 1.000 40.20482 732 GLN A O 1
ATOM 2175 N N . PHE A 1 285 ? -59.25900 97.08000 238.77100 1.000 40.46801 733 PHE A N 1
ATOM 2176 C CA . PHE A 1 285 ? -58.29000 98.13800 238.47000 1.000 41.38917 733 PHE A CA 1
ATOM 2177 C C . PHE A 1 285 ? -56.82600 97.69500 238.44800 1.000 42.32086 733 PHE A C 1
ATOM 2178 O O . PHE A 1 285 ? -55.94000 98.52700 238.24900 1.000 42.70249 733 PHE A O 1
ATOM 2186 N N . HIS A 1 286 ? -56.58300 96.38800 238.62600 1.000 40.13376 734 HIS A N 1
ATOM 2187 C CA . HIS A 1 286 ? -55.24600 95.79600 238.55700 1.000 43.49995 734 HIS A CA 1
ATOM 2188 C C . HIS A 1 286 ? -54.33300 96.43400 239.59300 1.000 42.18927 734 HIS A C 1
ATOM 2189 O O . HIS A 1 286 ? -53.16500 96.70700 239.33000 1.000 45.36597 734 HIS A O 1
ATOM 2196 N N . ILE A 1 287 ? -54.90400 96.67500 240.77900 1.000 40.49696 735 ILE A N 1
ATOM 2197 C CA . ILE A 1 287 ? -54.18000 97.14200 241.95600 1.000 38.18616 735 ILE A CA 1
ATOM 2198 C C . ILE A 1 287 ? -53.66700 95.89600 242.67600 1.000 35.88062 735 ILE A C 1
ATOM 2199 O O . ILE A 1 287 ? -54.42600 94.96100 242.92700 1.000 34.46729 735 ILE A O 1
ATOM 2204 N N . PRO A 1 288 ? -52.36000 95.82500 243.01400 1.000 34.93050 736 PRO A N 1
ATOM 2205 C CA . PRO A 1 288 ? -51.83600 94.69400 243.78300 1.000 33.10134 736 PRO A CA 1
ATOM 2206 C C . PRO A 1 288 ? -52.64000 94.45400 245.04900 1.000 29.50880 736 PRO A C 1
ATOM 2207 O O . PRO A 1 288 ? -53.06800 95.39700 245.71400 1.000 30.78790 736 PRO A O 1
ATOM 2211 N N . HIS A 1 289 ? -52.84900 93.17300 245.35800 1.000 28.53763 737 HIS A N 1
ATOM 2212 C CA . HIS A 1 289 ? -53.64600 92.72700 246.49600 1.000 26.50581 737 HIS A CA 1
ATOM 2213 C C . HIS A 1 289 ? -53.32100 93.46600 247.80600 1.000 25.78467 737 HIS A C 1
ATOM 2214 O O . HIS A 1 289 ? -54.21500 93.95300 248.48600 1.000 26.01101 737 HIS A O 1
ATOM 2221 N N . GLY A 1 290 ? -52.03400 93.52500 248.15300 1.000 27.32433 738 GLY A N 1
ATOM 2222 C CA . GLY A 1 290 ? -51.59200 94.14900 249.39600 1.000 26.85059 738 GLY A CA 1
ATOM 2223 C C . GLY A 1 290 ? -51.85000 95.64700 249.42400 1.000 27.87176 738 GLY A C 1
ATOM 2224 O O . GLY A 1 290 ? -52.20400 96.20900 250.45700 1.000 28.59290 738 GLY A O 1
ATOM 2225 N N . LEU A 1 291 ? -51.67300 96.30500 248.27100 1.000 27.43750 739 LEU A N 1
ATOM 2226 C CA . LEU A 1 291 ? -51.99700 97.72400 248.15300 1.000 28.20865 739 LEU A CA 1
ATOM 2227 C C . LEU A 1 291 ? -53.50400 97.96800 248.34300 1.000 28.44815 739 LEU A C 1
ATOM 2228 O O . LEU A 1 291 ? -53.91600 98.87100 249.08300 1.000 28.64291 739 LEU A O 1
ATOM 2233 N N . ALA A 1 292 ? -54.32700 97.15300 247.67600 1.000 27.24537 740 ALA A N 1
ATOM 2234 C CA . ALA A 1 292 ? -55.77600 97.25000 247.80700 1.000 26.88480 740 ALA A CA 1
ATOM 2235 C C . ALA A 1 292 ? -56.20100 97.10300 249.28000 1.000 26.67688 740 ALA A C 1
ATOM 2236 O O . ALA A 1 292 ? -56.97900 97.90800 249.79000 1.000 27.39539 740 ALA A O 1
ATOM 2238 N N . ASN A 1 293 ? -55.65500 96.10200 249.97500 1.000 26.62161 741 ASN A N 1
ATOM 2239 C CA . ASN A 1 293 ? -55.94100 95.94300 251.40600 1.000 26.66636 741 ASN A CA 1
ATOM 2240 C C . ASN A 1 293 ? -55.48900 97.16800 252.22100 1.000 26.68741 741 ASN A C 1
ATOM 2241 O O . ASN A 1 293 ? -56.23400 97.66500 253.06100 1.000 26.13998 741 ASN A O 1
ATOM 2246 N N . ALA A 1 294 ? -54.26900 97.64800 251.94900 1.000 27.85071 742 ALA A N 1
ATOM 2247 C CA . ALA A 1 294 ? -53.71300 98.81100 252.63900 1.000 26.94270 742 ALA A CA 1
ATOM 2248 C C . ALA A 1 294 ? -54.61700 100.03400 252.50700 1.000 27.87439 742 ALA A C 1
ATOM 2249 O O . ALA A 1 294 ? -54.78600 100.79400 253.45700 1.000 29.26140 742 ALA A O 1
ATOM 2251 N N . LEU A 1 295 ? -55.18600 100.22900 251.31200 1.000 28.13495 743 LEU A N 1
ATOM 2252 C CA . LEU A 1 295 ? -56.05800 101.36300 251.05400 1.000 28.24286 743 LEU A CA 1
ATOM 2253 C C . LEU A 1 295 ? -57.37000 101.30000 251.83500 1.000 28.41656 743 LEU A C 1
ATOM 2254 O O . LEU A 1 295 ? -57.91000 102.34000 252.21400 1.000 29.66408 743 LEU A O 1
ATOM 2259 N N . LEU A 1 296 ? -57.87000 100.08000 252.06800 1.000 26.81111 744 LEU A N 1
ATOM 2260 C CA . LEU A 1 296 ? -59.19600 99.85700 252.65700 1.000 26.73215 744 LEU A CA 1
ATOM 2261 C C . LEU A 1 296 ? -59.22300 99.60200 254.17100 1.000 26.14261 744 LEU A C 1
ATOM 2262 O O . LEU A 1 296 ? -60.24400 99.85100 254.81700 1.000 27.55857 744 LEU A O 1
ATOM 2267 N N . ILE A 1 297 ? -58.12600 99.07600 254.72500 1.000 26.29789 745 ILE A N 1
ATOM 2268 C CA . ILE A 1 297 ? -58.16800 98.51100 256.07900 1.000 26.28210 745 ILE A CA 1
ATOM 2269 C C . ILE A 1 297 ? -58.64600 99.49300 257.16800 1.000 25.73203 745 ILE A C 1
ATOM 2270 O O . ILE A 1 297 ? -59.48500 99.14600 257.99600 1.000 26.60845 745 ILE A O 1
ATOM 2275 N N . CYS A 1 298 ? -58.13800 100.72800 257.15100 1.000 26.47159 746 CYS A N 1
ATOM 2276 C CA . CYS A 1 298 ? -58.54400 101.71100 258.15400 1.000 28.70607 746 CYS A CA 1
ATOM 2277 C C . CYS A 1 298 ? -60.06400 101.98400 258.13900 1.000 29.07717 746 CYS A C 1
ATOM 2278 O O . CYS A 1 298 ? -60.70500 102.01100 259.19200 1.000 28.51395 746 CYS A O 1
ATOM 2281 N N . ASN A 1 299 ? -60.64200 102.16300 256.94700 1.000 29.27719 747 ASN A N 1
ATOM 2282 C CA . ASN A 1 299 ? -62.08500 102.38000 256.83200 1.000 29.31141 747 ASN A CA 1
ATOM 2283 C C . ASN A 1 299 ? -62.91100 101.15700 257.20800 1.000 27.45329 747 ASN A C 1
ATOM 2284 O O . ASN A 1 299 ? -64.01700 101.28900 257.71900 1.000 29.70619 747 ASN A O 1
ATOM 2289 N N . VAL A 1 300 ? -62.35600 99.96100 257.00300 1.000 26.35053 748 VAL A N 1
ATOM 2290 C CA . VAL A 1 300 ? -63.02600 98.73500 257.42200 1.000 25.13459 748 VAL A CA 1
ATOM 2291 C C . VAL A 1 300 ? -63.04100 98.63500 258.94600 1.000 25.12406 748 VAL A C 1
ATOM 2292 O O . VAL A 1 300 ? -64.03900 98.23700 259.52200 1.000 24.89246 748 VAL A O 1
ATOM 2296 N N . ILE A 1 301 ? -61.93500 99.02100 259.58500 1.000 25.22671 749 ILE A N 1
ATOM 2297 C CA . ILE A 1 301 ? -61.87600 99.09700 261.04400 1.000 25.75835 749 ILE A CA 1
ATOM 2298 C C . ILE A 1 301 ? -62.95000 100.06900 261.55800 1.000 26.12155 749 ILE A C 1
ATOM 2299 O O . ILE A 1 301 ? -63.70800 99.72800 262.45500 1.000 27.56646 749 ILE A O 1
ATOM 2304 N N . ARG A 1 302 ? -63.02600 101.26800 260.96700 1.000 26.99797 750 ARG A N 1
ATOM 2305 C CA . ARG A 1 302 ? -64.02900 102.25500 261.37300 1.000 28.86925 750 ARG A CA 1
ATOM 2306 C C . ARG A 1 302 ? -65.44200 101.67700 261.24700 1.000 29.27456 750 ARG A C 1
ATOM 2307 O O . ARG A 1 302 ? -66.27300 101.81700 262.14600 1.000 30.56419 750 ARG A O 1
ATOM 2315 N N . TYR A 1 303 ? -65.70200 101.01300 260.11800 1.000 28.13232 751 TYR A N 1
ATOM 2316 C CA . TYR A 1 303 ? -66.98200 100.37500 259.84700 1.000 27.02429 751 TYR A CA 1
ATOM 2317 C C . TYR A 1 303 ? -67.31100 99.26900 260.86900 1.000 26.95586 751 TYR A C 1
ATOM 2318 O O . TYR A 1 303 ? -68.40100 99.27200 261.49200 1.000 25.98469 751 TYR A O 1
ATOM 2327 N N . ASN A 1 304 ? -66.37200 98.33400 261.04500 1.000 24.87667 752 ASN A N 1
ATOM 2328 C CA . ASN A 1 304 ? -66.57200 97.19500 261.94000 1.000 26.19261 752 ASN A CA 1
ATOM 2329 C C . ASN A 1 304 ? -66.70700 97.60600 263.41000 1.000 27.00587 752 ASN A C 1
ATOM 2330 O O . ASN A 1 304 ? -67.40100 96.94600 264.17500 1.000 28.29287 752 ASN A O 1
ATOM 2335 N N . ALA A 1 305 ? -66.05300 98.71200 263.78100 1.000 28.22707 753 ALA A N 1
ATOM 2336 C CA . ALA A 1 305 ? -66.05100 99.19500 265.15900 1.000 30.98793 753 ALA A CA 1
ATOM 2337 C C . ALA A 1 305 ? -67.34000 99.89400 265.57500 1.000 35.14369 753 ALA A C 1
ATOM 2338 O O . ALA A 1 305 ? -67.50300 100.22900 266.74500 1.000 35.97010 753 ALA A O 1
ATOM 2340 N N . ASN A 1 306 ? -68.25800 100.12000 264.62900 1.000 38.02298 754 ASN A N 1
ATOM 2341 C CA . ASN A 1 306 ? -69.52200 100.77800 264.95100 1.000 45.45808 754 ASN A CA 1
ATOM 2342 C C . ASN A 1 306 ? -70.23100 100.12200 266.13900 1.000 50.52185 754 ASN A C 1
ATOM 2343 O O . ASN A 1 306 ? -70.38000 98.90100 266.17900 1.000 59.09130 754 ASN A O 1
ATOM 2348 N N . PRO A 1 321 ? -69.11100 89.96500 272.45000 1.000 67.39229 769 PRO A N 1
ATOM 2349 C CA . PRO A 1 321 ? -67.90400 89.89300 271.61700 1.000 63.16020 769 PRO A CA 1
ATOM 2350 C C . PRO A 1 321 ? -67.92800 90.94000 270.48500 1.000 54.49338 769 PRO A C 1
ATOM 2351 O O . PRO A 1 321 ? -67.86600 90.60600 269.31000 1.000 56.35676 769 PRO A O 1
ATOM 2355 N N . GLN A 1 322 ? -68.03400 92.21600 270.86700 1.000 50.44026 770 GLN A N 1
ATOM 2356 C CA . GLN A 1 322 ? -68.04100 93.32200 269.91100 1.000 46.78192 770 GLN A CA 1
ATOM 2357 C C . GLN A 1 322 ? -66.67100 93.46400 269.24200 1.000 37.08866 770 GLN A C 1
ATOM 2358 O O . GLN A 1 322 ? -65.63800 93.39100 269.90300 1.000 36.18855 770 GLN A O 1
ATOM 2364 N N . ALA A 1 323 ? -66.66600 93.67100 267.92200 1.000 31.27480 771 ALA A N 1
ATOM 2365 C CA . ALA A 1 323 ? -65.43500 94.00100 267.21600 1.000 28.35340 771 ALA A CA 1
ATOM 2366 C C . ALA A 1 323 ? -64.69500 95.19400 267.84900 1.000 26.77689 771 ALA A C 1
ATOM 2367 O O . ALA A 1 323 ? -63.47000 95.19900 267.90100 1.000 25.72677 771 ALA A O 1
ATOM 2369 N N A ARG A 1 324 ? -65.44400 96.19600 268.32700 0.597 27.42434 772 ARG A N 1
ATOM 2370 N N B ARG A 1 324 ? -65.45400 96.19300 268.31900 0.403 28.86399 772 ARG A N 1
ATOM 2371 C CA A ARG A 1 324 ? -64.82200 97.38600 268.90900 0.597 27.76386 772 ARG A CA 1
ATOM 2372 C CA B ARG A 1 324 ? -64.90100 97.39500 268.94400 0.403 30.43523 772 ARG A CA 1
ATOM 2373 C C A ARG A 1 324 ? -63.95000 97.04000 270.13500 0.597 27.10851 772 ARG A C 1
ATOM 2374 C C B ARG A 1 324 ? -63.96600 97.03900 270.13200 0.403 28.14022 772 ARG A C 1
ATOM 2375 O O A ARG A 1 324 ? -62.84900 97.56300 270.26800 0.597 27.16378 772 ARG A O 1
ATOM 2376 O O B ARG A 1 324 ? -62.85700 97.56300 270.25100 0.403 28.30603 772 ARG A O 1
ATOM 2391 N N . ARG A 1 325 ? -64.42600 96.12800 270.99300 1.000 27.07430 773 ARG A N 1
ATOM 2392 C CA . ARG A 1 325 ? -63.62200 95.64300 272.10700 1.000 28.20865 773 ARG A CA 1
ATOM 2393 C C . ARG A 1 325 ? -62.35600 94.92500 271.62200 1.000 25.53727 773 ARG A C 1
ATOM 2394 O O . ARG A 1 325 ? -61.28200 95.09400 272.19100 1.000 25.13722 773 ARG A O 1
ATOM 2402 N N . ARG A 1 326 ? -62.48600 94.14200 270.54700 1.000 24.51347 774 ARG A N 1
ATOM 2403 C CA . ARG A 1 326 ? -61.37300 93.38300 269.99700 1.000 24.45556 774 ARG A CA 1
ATOM 2404 C C . ARG A 1 326 ? -60.30600 94.31600 269.42500 1.000 22.93959 774 ARG A C 1
ATOM 2405 O O . ARG A 1 326 ? -59.10400 94.10300 269.64000 1.000 22.08423 774 ARG A O 1
ATOM 2413 N N . TYR A 1 327 ? -60.73400 95.35900 268.69900 1.000 22.28951 775 TYR A N 1
ATOM 2414 C CA . TYR A 1 327 ? -59.78000 96.33700 268.19100 1.000 22.80537 775 TYR A CA 1
ATOM 2415 C C . TYR A 1 327 ? -59.01800 97.00400 269.33200 1.000 23.10014 775 TYR A C 1
ATOM 2416 O O . TYR A 1 327 ? -57.81400 97.23300 269.22200 1.000 23.50545 775 TYR A O 1
ATOM 2425 N N . ALA A 1 328 ? -59.72100 97.29200 270.43500 1.000 23.96866 776 ALA A N 1
ATOM 2426 C CA . ALA A 1 328 ? -59.09900 97.88300 271.62300 1.000 23.80549 776 ALA A CA 1
ATOM 2427 C C . ALA A 1 328 ? -58.06900 96.92700 272.23800 1.000 24.76086 776 ALA A C 1
ATOM 2428 O O . ALA A 1 328 ? -57.01500 97.36400 272.70300 1.000 25.14512 776 ALA A O 1
ATOM 2430 N N . GLU A 1 329 ? -58.37200 95.62000 272.22100 1.000 24.22922 777 GLU A N 1
ATOM 2431 C CA . GLU A 1 329 ? -57.42000 94.58800 272.65800 1.000 23.25016 777 GLU A CA 1
ATOM 2432 C C . GLU A 1 329 ? -56.12700 94.61200 271.83500 1.000 21.82367 777 GLU A C 1
ATOM 2433 O O . GLU A 1 329 ? -55.02300 94.47700 272.37200 1.000 22.38426 777 GLU A O 1
ATOM 2439 N N . ILE A 1 330 ? -56.26400 94.81500 270.51900 1.000 21.99737 778 ILE A N 1
ATOM 2440 C CA . ILE A 1 330 ? -55.10100 94.91800 269.64900 1.000 21.50784 778 ILE A CA 1
ATOM 2441 C C . ILE A 1 330 ? -54.26900 96.14800 270.01800 1.000 21.73945 778 ILE A C 1
ATOM 2442 O O . ILE A 1 330 ? -53.04200 96.06000 270.14100 1.000 21.79209 778 ILE A O 1
ATOM 2447 N N . ALA A 1 331 ? -54.93600 97.29200 270.21200 1.000 22.37637 779 ALA A N 1
ATOM 2448 C CA . ALA A 1 331 ? -54.25500 98.51200 270.63400 1.000 24.02656 779 ALA A CA 1
ATOM 2449 C C . ALA A 1 331 ? -53.43200 98.28500 271.90500 1.000 24.59769 779 ALA A C 1
ATOM 2450 O O . ALA A 1 331 ? -52.27300 98.69400 271.98100 1.000 25.31356 779 ALA A O 1
ATOM 2452 N N . ASP A 1 332 ? -54.03700 97.61000 272.88900 1.000 25.18460 780 ASP A N 1
ATOM 2453 C CA . ASP A 1 332 ? -53.35500 97.28900 274.14400 1.000 24.82140 780 ASP A CA 1
ATOM 2454 C C . ASP A 1 332 ? -52.14500 96.40100 273.89500 1.000 23.88181 780 ASP A C 1
ATOM 2455 O O . ASP A 1 332 ? -51.06700 96.65300 274.42800 1.000 23.38965 780 ASP A O 1
ATOM 2460 N N . HIS A 1 333 ? -52.32300 95.37000 273.05600 1.000 22.67640 781 HIS A N 1
ATOM 2461 C CA . HIS A 1 333 ? -51.25500 94.43500 272.77100 1.000 21.58153 781 HIS A CA 1
ATOM 2462 C C . HIS A 1 333 ? -50.04000 95.11500 272.13300 1.000 21.12885 781 HIS A C 1
ATOM 2463 O O . HIS A 1 333 ? -48.89400 94.78300 272.43700 1.000 22.43953 781 HIS A O 1
ATOM 2470 N N . LEU A 1 334 ? -50.31300 96.07600 271.24600 1.000 21.23412 782 LEU A N 1
ATOM 2471 C CA . LEU A 1 334 ? -49.27700 96.79400 270.52100 1.000 22.37110 782 LEU A CA 1
ATOM 2472 C C . LEU A 1 334 ? -48.67300 97.96700 271.29500 1.000 23.96603 782 LEU A C 1
ATOM 2473 O O . LEU A 1 334 ? -47.81700 98.67200 270.77100 1.000 24.10815 782 LEU A O 1
ATOM 2478 N N . GLY A 1 335 ? -49.12100 98.16900 272.54300 1.000 25.70045 783 GLY A N 1
ATOM 2479 C CA . GLY A 1 335 ? -48.61500 99.22600 273.39700 1.000 27.66121 783 GLY A CA 1
ATOM 2480 C C . GLY A 1 335 ? -49.01600 100.62200 272.95100 1.000 28.59290 783 GLY A C 1
ATOM 2481 O O . GLY A 1 335 ? -48.30100 101.57900 273.22100 1.000 31.81960 783 GLY A O 1
ATOM 2482 N N . LEU A 1 336 ? -50.15800 100.73100 272.26400 1.000 28.25602 784 LEU A N 1
ATOM 2483 C CA . LEU A 1 336 ? -50.59900 101.98800 271.67600 1.000 29.48775 784 LEU A CA 1
ATOM 2484 C C . LEU A 1 336 ? -51.46900 102.80400 272.62300 1.000 31.45904 784 LEU A C 1
ATOM 2485 O O . LEU A 1 336 ? -51.55800 104.01600 272.48800 1.000 34.44097 784 LEU A O 1
ATOM 2490 N N . SER A 1 337 ? -52.11100 102.12500 273.57900 1.000 33.48033 785 SER A N 1
ATOM 2491 C CA . SER A 1 337 ? -53.04100 102.76600 274.50200 1.000 35.97273 785 SER A CA 1
ATOM 2492 C C . SER A 1 337 ? -52.31400 103.35100 275.71800 1.000 38.57305 785 SER A C 1
ATOM 2493 O O . SER A 1 337 ? -51.17800 102.99100 276.00700 1.000 38.56778 785 SER A O 1
ATOM 2496 N N . ALA A 1 338 ? -52.98100 104.28300 276.40500 1.000 42.61037 786 ALA A N 1
ATOM 2497 C CA . ALA A 1 338 ? -52.50000 104.87500 277.65400 1.000 46.99511 786 ALA A CA 1
ATOM 2498 C C . ALA A 1 338 ? -53.43600 104.44800 278.78100 1.000 49.23222 786 ALA A C 1
ATOM 2499 O O . ALA A 1 338 ? -54.61600 104.21100 278.54100 1.000 46.95300 786 ALA A O 1
ATOM 2501 N N . PRO A 1 339 ? -52.95100 104.32800 280.03900 1.000 54.79078 787 PRO A N 1
ATOM 2502 C CA . PRO A 1 339 ? -53.83200 103.99400 281.15900 1.000 56.63837 787 PRO A CA 1
ATOM 2503 C C . PRO A 1 339 ? -55.03600 104.93400 281.19800 1.000 55.72247 787 PRO A C 1
ATOM 2504 O O . PRO A 1 339 ? -54.87500 106.14500 281.00300 1.000 55.63825 787 PRO A O 1
ATOM 2508 N N . GLY A 1 340 ? -56.23100 104.36500 281.39400 1.000 53.31429 788 GLY A N 1
ATOM 2509 C CA . GLY A 1 340 ? -57.46100 105.12700 281.47700 1.000 53.47746 788 GLY A CA 1
ATOM 2510 C C . GLY A 1 340 ? -58.14900 105.42500 280.15300 1.000 50.00863 788 GLY A C 1
ATOM 2511 O O . GLY A 1 340 ? -59.25300 105.95100 280.14800 1.000 50.64291 788 GLY A O 1
ATOM 2512 N N . ASP A 1 341 ? -57.49900 105.09800 279.02900 1.000 46.82667 789 ASP A N 1
ATOM 2513 C CA . ASP A 1 341 ? -58.11900 105.23300 277.71400 1.000 44.92118 789 ASP A CA 1
ATOM 2514 C C . ASP A 1 341 ? -59.38100 104.39300 277.63500 1.000 42.88672 789 ASP A C 1
ATOM 2515 O O . ASP A 1 341 ? -59.39600 103.23500 278.05600 1.000 42.43140 789 ASP A O 1
ATOM 2520 N N A ARG A 1 342 ? -60.44200 104.99400 277.08700 0.613 42.37613 790 ARG A N 1
ATOM 2521 N N B ARG A 1 342 ? -60.43900 104.98900 277.07900 0.387 42.71565 790 ARG A N 1
ATOM 2522 C CA A ARG A 1 342 ? -61.68100 104.29800 276.76500 0.613 43.25782 790 ARG A CA 1
ATOM 2523 C CA B ARG A 1 342 ? -61.67700 104.29500 276.77400 0.387 42.44719 790 ARG A CA 1
ATOM 2524 C C A ARG A 1 342 ? -61.49900 103.58600 275.42300 0.613 39.36788 790 ARG A C 1
ATOM 2525 C C B ARG A 1 342 ? -61.50200 103.58800 275.42600 0.387 39.34156 790 ARG A C 1
ATOM 2526 O O A ARG A 1 342 ? -60.55600 103.87000 274.67400 0.613 36.21224 790 ARG A O 1
ATOM 2527 O O B ARG A 1 342 ? -60.56300 103.88000 274.68000 0.387 37.34921 790 ARG A O 1
ATOM 2542 N N . THR A 1 343 ? -62.39700 102.63700 275.14300 1.000 38.07035 791 THR A N 1
ATOM 2543 C CA . THR A 1 343 ? -62.40500 101.88300 273.89800 1.000 36.23592 791 THR A CA 1
ATOM 2544 C C . THR A 1 343 ? -62.23900 102.76800 272.64900 1.000 34.93577 791 THR A C 1
ATOM 2545 O O . THR A 1 343 ? -61.37100 102.50900 271.82000 1.000 32.20912 791 THR A O 1
ATOM 2549 N N . ALA A 1 344 ? -63.06200 103.82100 272.54700 1.000 36.09643 792 ALA A N 1
ATOM 2550 C CA . ALA A 1 344 ? -63.05400 104.72300 271.39800 1.000 36.16486 792 ALA A CA 1
ATOM 2551 C C . ALA A 1 344 ? -61.64400 105.28800 271.14600 1.000 34.48308 792 ALA A C 1
ATOM 2552 O O . ALA A 1 344 ? -61.14500 105.26600 270.01700 1.000 33.66193 792 ALA A O 1
ATOM 2554 N N . ALA A 1 345 ? -61.00100 105.76100 272.21900 1.000 33.27241 793 ALA A N 1
ATOM 2555 C CA . ALA A 1 345 ? -59.66300 106.34200 272.15600 1.000 34.44624 793 ALA A CA 1
ATOM 2556 C C . ALA A 1 345 ? -58.58700 105.30700 271.77800 1.000 32.89605 793 ALA A C 1
ATOM 2557 O O . ALA A 1 345 ? -57.65600 105.61800 271.03500 1.000 32.90921 793 ALA A O 1
ATOM 2559 N N . LYS A 1 346 ? -58.71600 104.08100 272.29800 1.000 31.75644 794 LYS A N 1
ATOM 2560 C CA . LYS A 1 346 ? -57.81300 102.99100 271.92200 1.000 30.58261 794 LYS A CA 1
ATOM 2561 C C . LYS A 1 346 ? -57.89300 102.71700 270.41300 1.000 28.66396 794 LYS A C 1
ATOM 2562 O O . LYS A 1 346 ? -56.87300 102.52200 269.76700 1.000 28.92452 794 LYS A O 1
ATOM 2568 N N . ILE A 1 347 ? -59.11000 102.73600 269.86200 1.000 29.34299 795 ILE A N 1
ATOM 2569 C CA . ILE A 1 347 ? -59.31900 102.48900 268.43900 1.000 29.21140 795 ILE A CA 1
ATOM 2570 C C . ILE A 1 347 ? -58.71900 103.62900 267.59400 1.000 30.29837 795 ILE A C 1
ATOM 2571 O O . ILE A 1 347 ? -58.09000 103.37700 266.56200 1.000 29.03506 795 ILE A O 1
ATOM 2576 N N . GLU A 1 348 ? -58.88700 104.87800 268.04900 1.000 30.49050 796 GLU A N 1
ATOM 2577 C CA . GLU A 1 348 ? -58.28900 106.01200 267.35700 1.000 32.50390 796 GLU A CA 1
ATOM 2578 C C . GLU A 1 348 ? -56.76400 105.88000 267.33100 1.000 31.43272 796 GLU A C 1
ATOM 2579 O O . GLU A 1 348 ? -56.12600 106.19500 266.32600 1.000 31.29586 796 GLU A O 1
ATOM 2585 N N . LYS A 1 349 ? -56.18400 105.37700 268.42800 1.000 31.34850 797 LYS A N 1
ATOM 2586 C CA . LYS A 1 349 ? -54.73900 105.16000 268.49900 1.000 31.59326 797 LYS A CA 1
ATOM 2587 C C . LYS A 1 349 ? -54.26700 104.03000 267.58100 1.000 28.39814 797 LYS A C 1
ATOM 2588 O O . LYS A 1 349 ? -53.18700 104.11800 266.97700 1.000 28.68502 797 LYS A O 1
ATOM 2594 N N . LEU A 1 350 ? -55.08800 102.97900 267.46100 1.000 27.55067 798 LEU A N 1
ATOM 2595 C CA . LEU A 1 350 ? -54.83100 101.89300 266.51800 1.000 26.86901 798 LEU A CA 1
ATOM 2596 C C . LEU A 1 350 ? -54.81800 102.43500 265.08000 1.000 27.55857 798 LEU A C 1
ATOM 2597 O O . LEU A 1 350 ? -53.90700 102.14300 264.29200 1.000 27.34012 798 LEU A O 1
ATOM 2602 N N . LEU A 1 351 ? -55.83000 103.23600 264.75300 1.000 27.57436 799 LEU A N 1
ATOM 2603 C CA . LEU A 1 351 ? -55.95100 103.83600 263.43500 1.000 28.48499 799 LEU A CA 1
ATOM 2604 C C . LEU A 1 351 ? -54.77900 104.77100 263.11800 1.000 28.81661 799 LEU A C 1
ATOM 2605 O O . LEU A 1 351 ? -54.25900 104.75600 262.00300 1.000 29.99307 799 LEU A O 1
ATOM 2610 N N . ALA A 1 352 ? -54.35300 105.56100 264.11300 1.000 29.34826 800 ALA A N 1
ATOM 2611 C CA . ALA A 1 352 ? -53.23900 106.49200 263.94800 1.000 30.19573 800 ALA A CA 1
ATOM 2612 C C . ALA A 1 352 ? -51.94600 105.74800 263.63300 1.000 29.75357 800 ALA A C 1
ATOM 2613 O O . ALA A 1 352 ? -51.18300 106.16800 262.74900 1.000 31.33534 800 ALA A O 1
ATOM 2615 N N . TRP A 1 353 ? -51.71500 104.63600 264.34600 1.000 29.06927 801 TRP A N 1
ATOM 2616 C CA . TRP A 1 353 ? -50.56500 103.77000 264.10100 1.000 28.41656 801 TRP A CA 1
ATOM 2617 C C . TRP A 1 353 ? -50.57600 103.28400 262.64300 1.000 27.64805 801 TRP A C 1
ATOM 2618 O O . TRP A 1 353 ? -49.57800 103.39000 261.94500 1.000 26.62951 801 TRP A O 1
ATOM 2629 N N . LEU A 1 354 ? -51.71800 102.76100 262.19200 1.000 29.62197 802 LEU A N 1
ATOM 2630 C CA . LEU A 1 354 ? -51.84500 102.23900 260.83900 1.000 29.89832 802 LEU A CA 1
ATOM 2631 C C . LEU A 1 354 ? -51.60200 103.31800 259.79200 1.000 30.01676 802 LEU A C 1
ATOM 2632 O O . LEU A 1 354 ? -50.92100 103.07200 258.79200 1.000 30.05360 802 LEU A O 1
ATOM 2637 N N . GLU A 1 355 ? -52.15300 104.51200 260.02900 1.000 30.01676 803 GLU A N 1
ATOM 2638 C CA . GLU A 1 355 ? -51.99300 105.61200 259.08600 1.000 33.12766 803 GLU A CA 1
ATOM 2639 C C . GLU A 1 355 ? -50.51900 106.01200 258.95600 1.000 33.36716 803 GLU A C 1
ATOM 2640 O O . GLU A 1 355 ? -50.02200 106.24500 257.84300 1.000 35.44899 803 GLU A O 1
ATOM 2646 N N . THR A 1 356 ? -49.81300 106.05000 260.08700 1.000 33.64614 804 THR A N 1
ATOM 2647 C CA . THR A 1 356 ? -48.39200 106.38500 260.10600 1.000 34.66468 804 THR A CA 1
ATOM 2648 C C . THR A 1 356 ? -47.54700 105.31000 259.41700 1.000 30.71947 804 THR A C 1
ATOM 2649 O O . THR A 1 356 ? -46.59500 105.62500 258.69900 1.000 33.06975 804 THR A O 1
ATOM 2653 N N . LEU A 1 357 ? -47.91500 104.04000 259.62400 1.000 27.85071 805 LEU A N 1
ATOM 2654 C CA . LEU A 1 357 ? -47.24600 102.91800 258.97900 1.000 28.49815 805 LEU A CA 1
ATOM 2655 C C . LEU A 1 357 ? -47.41600 103.01100 257.45700 1.000 28.81661 805 LEU A C 1
ATOM 2656 O O . LEU A 1 357 ? -46.43600 102.88700 256.70100 1.000 30.40628 805 LEU A O 1
ATOM 2661 N N . LYS A 1 358 ? -48.65900 103.21700 257.01100 1.000 28.34550 806 LYS A N 1
ATOM 2662 C CA . LYS A 1 358 ? -48.94900 103.36900 255.58400 1.000 30.20362 806 LYS A CA 1
ATOM 2663 C C . LYS A 1 358 ? -48.10600 104.49400 254.97600 1.000 31.30639 806 LYS A C 1
ATOM 2664 O O . LYS A 1 358 ? -47.52800 104.32000 253.89900 1.000 31.93014 806 LYS A O 1
ATOM 2670 N N . ALA A 1 359 ? -48.02700 105.62900 255.68100 1.000 32.36704 807 ALA A N 1
ATOM 2671 C CA . ALA A 1 359 ? -47.27500 106.79100 255.21400 1.000 34.94893 807 ALA A CA 1
ATOM 2672 C C . ALA A 1 359 ? -45.79400 106.47300 255.01800 1.000 34.40412 807 ALA A C 1
ATOM 2673 O O . ALA A 1 359 ? -45.21500 106.79600 253.97800 1.000 35.70954 807 ALA A O 1
ATOM 2675 N N . GLU A 1 360 ? -45.16700 105.82900 256.00300 1.000 34.03829 808 GLU A N 1
ATOM 2676 C CA . GLU A 1 360 ? -43.75400 105.54600 255.83300 1.000 37.70978 808 GLU A CA 1
ATOM 2677 C C . GLU A 1 360 ? -43.47400 104.46300 254.79200 1.000 33.68562 808 GLU A C 1
ATOM 2678 O O . GLU A 1 360 ? -42.37400 104.43200 254.23900 1.000 34.42781 808 GLU A O 1
ATOM 2684 N N . LEU A 1 361 ? -44.47000 103.62400 254.49000 1.000 31.20901 809 LEU A N 1
ATOM 2685 C CA . LEU A 1 361 ? -44.34400 102.61900 253.43200 1.000 31.70380 809 LEU A CA 1
ATOM 2686 C C . LEU A 1 361 ? -44.77800 103.13800 252.05300 1.000 32.10648 809 LEU A C 1
ATOM 2687 O O . LEU A 1 361 ? -44.88600 102.35700 251.09500 1.000 33.90933 809 LEU A O 1
ATOM 2692 N N . GLY A 1 362 ? -45.05700 104.44300 251.95400 1.000 32.21176 810 GLY A N 1
ATOM 2693 C CA . GLY A 1 362 ? -45.35300 105.09100 250.68600 1.000 33.85143 810 GLY A CA 1
ATOM 2694 C C . GLY A 1 362 ? -46.70900 104.76200 250.08400 1.000 33.07765 810 GLY A C 1
ATOM 2695 O O . GLY A 1 362 ? -46.91100 104.91600 248.87600 1.000 36.78862 810 GLY A O 1
ATOM 2696 N N . ILE A 1 363 ? -47.64900 104.32900 250.92300 1.000 34.20147 811 ILE A N 1
ATOM 2697 C CA . ILE A 1 363 ? -48.99200 103.97300 250.46700 1.000 35.15685 811 ILE A CA 1
ATOM 2698 C C . ILE A 1 363 ? -49.74600 105.26400 250.16800 1.000 35.22791 811 ILE A C 1
ATOM 2699 O O . ILE A 1 363 ? -49.73000 106.18300 250.98400 1.000 37.51766 811 ILE A O 1
ATOM 2704 N N . PRO A 1 364 ? -50.41700 105.38100 249.00000 1.000 37.21762 812 PRO A N 1
ATOM 2705 C CA . PRO A 1 364 ? -51.23500 106.56100 248.70800 1.000 38.78360 812 PRO A CA 1
ATOM 2706 C C . PRO A 1 364 ? -52.35500 106.73600 249.73300 1.000 39.63107 812 PRO A C 1
ATOM 2707 O O . PRO A 1 364 ? -52.78600 105.76000 250.36100 1.000 39.41262 812 PRO A O 1
ATOM 2711 N N . LYS A 1 365 ? -52.83800 107.97100 249.87700 1.000 40.66014 813 LYS A N 1
ATOM 2712 C CA . LYS A 1 365 ? -53.87900 108.30200 250.84900 1.000 45.05540 813 LYS A CA 1
ATOM 2713 C C . LYS A 1 365 ? -55.31700 108.00700 250.37600 1.000 41.67605 813 LYS A C 1
ATOM 2714 O O . LYS A 1 365 ? -56.26100 108.17200 251.14200 1.000 43.19992 813 LYS A O 1
ATOM 2720 N N . SER A 1 366 ? -55.46800 107.54300 249.13100 1.000 39.94426 814 SER A N 1
ATOM 2721 C CA . SER A 1 366 ? -56.77600 107.26100 248.53500 1.000 41.43128 814 SER A CA 1
ATOM 2722 C C . SER A 1 366 ? -56.61400 106.40800 247.29300 1.000 39.93900 814 SER A C 1
ATOM 2723 O O . SER A 1 366 ? -55.50900 106.30700 246.74700 1.000 38.78623 814 SER A O 1
ATOM 2726 N N . ILE A 1 367 ? -57.71600 105.80000 246.83800 1.000 41.45234 815 ILE A N 1
ATOM 2727 C CA . ILE A 1 367 ? -57.69500 105.03200 245.59500 1.000 41.11282 815 ILE A CA 1
ATOM 2728 C C . ILE A 1 367 ? -57.44100 105.98300 244.41300 1.000 42.54721 815 ILE A C 1
ATOM 2729 O O . ILE A 1 367 ? -56.75400 105.61600 243.45100 1.000 44.16582 815 ILE A O 1
ATOM 2734 N N . ARG A 1 368 ? -57.95400 107.21500 244.50800 1.000 42.93146 816 ARG A N 1
ATOM 2735 C CA . ARG A 1 368 ? -57.70300 108.22500 243.47500 1.000 44.32637 816 ARG A CA 1
ATOM 2736 C C . ARG A 1 368 ? -56.19400 108.43500 243.32200 1.000 46.22660 816 ARG A C 1
ATOM 2737 O O . ARG A 1 368 ? -55.67900 108.43900 242.20200 1.000 49.54541 816 ARG A O 1
ATOM 2745 N N . GLU A 1 369 ? -55.49200 108.57500 244.45200 1.000 46.47136 817 GLU A N 1
ATOM 2746 C CA . GLU A 1 369 ? -54.04200 108.79800 244.44300 1.000 47.44779 817 GLU A CA 1
ATOM 2747 C C . GLU A 1 369 ? -53.22300 107.55300 244.07400 1.000 45.98709 817 GLU A C 1
ATOM 2748 O O . GLU A 1 369 ? -52.01900 107.65800 243.82100 1.000 45.42387 817 GLU A O 1
ATOM 2754 N N . ALA A 1 370 ? -53.88300 106.38900 244.03200 1.000 47.18460 818 ALA A N 1
ATOM 2755 C CA . ALA A 1 370 ? -53.30300 105.16200 243.49500 1.000 46.70560 818 ALA A CA 1
ATOM 2756 C C . ALA A 1 370 ? -53.47400 105.05200 241.97000 1.000 50.55606 818 ALA A C 1
ATOM 2757 O O . ALA A 1 370 ? -53.13600 104.02200 241.38200 1.000 51.95097 818 ALA A O 1
ATOM 2759 N N . GLY A 1 371 ? -54.01800 106.10400 241.34300 1.000 50.02968 819 GLY A N 1
ATOM 2760 C CA . GLY A 1 371 ? -54.08400 106.23000 239.89900 1.000 49.83755 819 GLY A CA 1
ATOM 2761 C C . GLY A 1 371 ? -55.37400 105.81500 239.21100 1.000 46.87141 819 GLY A C 1
ATOM 2762 O O . GLY A 1 371 ? -55.40800 105.73300 237.99900 1.000 50.19023 819 GLY A O 1
ATOM 2763 N N . VAL A 1 372 ? -56.43700 105.56000 239.97700 1.000 45.51072 820 VAL A N 1
ATOM 2764 C CA . VAL A 1 372 ? -57.73300 105.21700 239.38800 1.000 47.54517 820 VAL A CA 1
ATOM 2765 C C . VAL A 1 372 ? -58.51100 106.48800 239.04300 1.000 49.36908 820 VAL A C 1
ATOM 2766 O O . VAL A 1 372 ? -58.70900 107.34800 239.90000 1.000 49.18221 820 VAL A O 1
ATOM 2770 N N . GLN A 1 373 ? -58.93500 106.60600 237.77800 1.000 50.73766 821 GLN A N 1
ATOM 2771 C CA . GLN A 1 373 ? -59.69200 107.77000 237.31800 1.000 53.51957 821 GLN A CA 1
ATOM 2772 C C . GLN A 1 373 ? -61.13000 107.75400 237.87000 1.000 54.35915 821 GLN A C 1
ATOM 2773 O O . GLN A 1 373 ? -61.73800 106.69200 238.03200 1.000 52.19573 821 GLN A O 1
ATOM 2779 N N . GLU A 1 374 ? -61.64400 108.94600 238.19600 1.000 56.39887 822 GLU A N 1
ATOM 2780 C CA . GLU A 1 374 ? -62.93400 109.10000 238.87200 1.000 54.71709 822 GLU A CA 1
ATOM 2781 C C . GLU A 1 374 ? -64.10500 108.49300 238.09200 1.000 53.24323 822 GLU A C 1
ATOM 2782 O O . GLU A 1 374 ? -64.92700 107.79200 238.66900 1.000 52.63526 822 GLU A O 1
ATOM 2788 N N . ALA A 1 375 ? -64.17800 108.77100 236.78500 1.000 53.81435 823 ALA A N 1
ATOM 2789 C CA . ALA A 1 375 ? -65.27700 108.27000 235.95400 1.000 53.91699 823 ALA A CA 1
ATOM 2790 C C . ALA A 1 375 ? -65.29300 106.74100 235.92900 1.000 51.50881 823 ALA A C 1
ATOM 2791 O O . ALA A 1 375 ? -66.35200 106.12200 236.06200 1.000 50.98243 823 ALA A O 1
ATOM 2793 N N . ASP A 1 376 ? -64.10200 106.15100 235.77200 1.000 51.70357 824 ASP A N 1
ATOM 2794 C CA . ASP A 1 376 ? -63.88900 104.70400 235.81100 1.000 51.64830 824 ASP A CA 1
ATOM 2795 C C . ASP A 1 376 ? -64.39200 104.11000 237.14300 1.000 49.05325 824 ASP A C 1
ATOM 2796 O O . ASP A 1 376 ? -65.11600 103.10000 237.16800 1.000 49.67175 824 ASP A O 1
ATOM 2801 N N . PHE A 1 377 ? -64.02400 104.75400 238.25400 1.000 45.26595 825 PHE A N 1
ATOM 2802 C CA . PHE A 1 377 ? -64.42800 104.26600 239.56800 1.000 43.81052 825 PHE A CA 1
ATOM 2803 C C . PHE A 1 377 ? -65.94800 104.32200 239.73700 1.000 46.11606 825 PHE A C 1
ATOM 2804 O O . PHE A 1 377 ? -66.57200 103.34400 240.16000 1.000 46.33977 825 PHE A O 1
ATOM 2812 N N . LEU A 1 378 ? -66.53500 105.47200 239.39100 1.000 46.25291 826 LEU A N 1
ATOM 2813 C CA . LEU A 1 378 ? -67.96700 105.68200 239.55400 1.000 46.69507 826 LEU A CA 1
ATOM 2814 C C . LEU A 1 378 ? -68.79700 104.74000 238.67300 1.000 48.30579 826 LEU A C 1
ATOM 2815 O O . LEU A 1 378 ? -69.87300 104.29000 239.08000 1.000 50.59291 826 LEU A O 1
ATOM 2820 N N . ALA A 1 379 ? -68.27200 104.41700 237.48500 1.000 46.34240 827 ALA A N 1
ATOM 2821 C CA . ALA A 1 379 ? -68.95000 103.52900 236.54800 1.000 47.13460 827 ALA A CA 1
ATOM 2822 C C . ALA A 1 379 ? -68.98500 102.08900 237.05500 1.000 45.60020 827 ALA A C 1
ATOM 2823 O O . ALA A 1 379 ? -69.85800 101.31600 236.66400 1.000 47.31357 827 ALA A O 1
ATOM 2825 N N . ASN A 1 380 ? -68.04700 101.74200 237.94400 1.000 42.57353 828 ASN A N 1
ATOM 2826 C CA . ASN A 1 380 ? -67.89600 100.37200 238.43700 1.000 42.38666 828 ASN A CA 1
ATOM 2827 C C . ASN A 1 380 ? -68.23600 100.13400 239.91300 1.000 39.42052 828 ASN A C 1
ATOM 2828 O O . ASN A 1 380 ? -68.30200 98.97800 240.34800 1.000 39.94163 828 ASN A O 1
ATOM 2833 N N . VAL A 1 381 ? -68.46600 101.21200 240.67600 1.000 39.13627 829 VAL A N 1
ATOM 2834 C CA . VAL A 1 381 ? -68.58700 101.09800 242.13700 1.000 38.68359 829 VAL A CA 1
ATOM 2835 C C . VAL A 1 381 ? -69.79300 100.26000 242.59800 1.000 37.88612 829 VAL A C 1
ATOM 2836 O O . VAL A 1 381 ? -69.69600 99.51800 243.58000 1.000 38.02298 829 VAL A O 1
ATOM 2840 N N . ASP A 1 382 ? -70.92700 100.35600 241.89300 1.000 38.55725 830 ASP A N 1
ATOM 2841 C CA . ASP A 1 382 ? -72.09600 99.55100 242.24500 1.000 37.19657 830 ASP A CA 1
ATOM 2842 C C . ASP A 1 382 ? -71.77700 98.06200 242.10100 1.000 37.52292 830 ASP A C 1
ATOM 2843 O O . ASP A 1 382 ? -72.04700 97.28600 243.01600 1.000 36.82020 830 ASP A O 1
ATOM 2848 N N . LYS A 1 383 ? -71.17900 97.67800 240.96500 1.000 38.06772 831 LYS A N 1
ATOM 2849 C CA . LYS A 1 383 ? -70.78000 96.28800 240.74800 1.000 38.89940 831 LYS A CA 1
ATOM 2850 C C . LYS A 1 383 ? -69.75500 95.81500 241.79100 1.000 37.42817 831 LYS A C 1
ATOM 2851 O O . LYS A 1 383 ? -69.84400 94.68900 242.30800 1.000 36.92285 831 LYS A O 1
ATOM 2857 N N . LEU A 1 384 ? -68.78800 96.67900 242.11300 1.000 35.55163 832 LEU A N 1
ATOM 2858 C CA . LEU A 1 384 ? -67.79200 96.34000 243.14000 1.000 34.75943 832 LEU A CA 1
ATOM 2859 C C . LEU A 1 384 ? -68.46300 96.02900 244.46300 1.000 32.55917 832 LEU A C 1
ATOM 2860 O O . LEU A 1 384 ? -68.08900 95.06800 245.14700 1.000 32.24860 832 LEU A O 1
ATOM 2865 N N . SER A 1 385 ? -69.45000 96.85600 244.82800 1.000 31.91962 833 SER A N 1
ATOM 2866 C CA A SER A 1 385 ? -70.13500 96.73800 246.11000 0.518 32.00647 833 SER A CA 1
ATOM 2867 C CA B SER A 1 385 ? -70.13600 96.73800 246.11000 0.482 32.30124 833 SER A CA 1
ATOM 2868 C C . SER A 1 385 ? -70.95100 95.45200 246.18000 1.000 31.28270 833 SER A C 1
ATOM 2869 O O . SER A 1 385 ? -70.95400 94.76600 247.20700 1.000 30.37996 833 SER A O 1
ATOM 2874 N N . GLU A 1 386 ? -71.62600 95.12200 245.07300 1.000 31.71696 834 GLU A N 1
ATOM 2875 C CA . GLU A 1 386 ? -72.43700 93.90100 244.97100 1.000 31.93014 834 GLU A CA 1
ATOM 2876 C C . GLU A 1 386 ? -71.55300 92.65500 245.04600 1.000 30.14309 834 GLU A C 1
ATOM 2877 O O . GLU A 1 386 ? -71.84800 91.70200 245.78300 1.000 30.89844 834 GLU A O 1
ATOM 2883 N N . ASP A 1 387 ? -70.46600 92.66300 244.26400 1.000 29.73778 835 ASP A N 1
ATOM 2884 C CA . ASP A 1 387 ? -69.54200 91.54100 244.22700 1.000 30.76421 835 ASP A CA 1
ATOM 2885 C C . ASP A 1 387 ? -68.85000 91.34500 245.58400 1.000 28.87715 835 ASP A C 1
ATOM 2886 O O . ASP A 1 387 ? -68.65200 90.21400 246.01600 1.000 29.49564 835 ASP A O 1
ATOM 2891 N N . ALA A 1 388 ? -68.48200 92.45200 246.23900 1.000 28.18233 836 ALA A N 1
ATOM 2892 C CA . ALA A 1 388 ? -67.82500 92.38000 247.54200 1.000 27.59015 836 ALA A CA 1
ATOM 2893 C C . ALA A 1 388 ? -68.75700 91.75700 248.58400 1.000 27.81123 836 ALA A C 1
ATOM 2894 O O . ALA A 1 388 ? -68.32500 90.92300 249.40000 1.000 26.35579 836 ALA A O 1
ATOM 2896 N N . PHE A 1 389 ? -70.03500 92.15300 248.54900 1.000 27.30854 837 PHE A N 1
ATOM 2897 C CA . PHE A 1 389 ? -71.04900 91.56500 249.43200 1.000 28.39025 837 PHE A CA 1
ATOM 2898 C C . PHE A 1 389 ? -71.10600 90.04700 249.26500 1.000 28.54026 837 PHE A C 1
ATOM 2899 O O . PHE A 1 389 ? -71.12300 89.30300 250.25900 1.000 29.16665 837 PHE A O 1
ATOM 2907 N N . ASP A 1 390 ? -71.10700 89.60100 248.00500 1.000 29.33510 838 ASP A N 1
ATOM 2908 C CA . ASP A 1 390 ? -71.17700 88.19000 247.64700 1.000 32.76709 838 ASP A CA 1
ATOM 2909 C C . ASP A 1 390 ? -69.89900 87.39300 247.91800 1.000 29.86148 838 ASP A C 1
ATOM 2910 O O . ASP A 1 390 ? -69.95100 86.17400 247.97600 1.000 32.76709 838 ASP A O 1
ATOM 2915 N N . ASP A 1 391 ? -68.75800 88.07600 248.06300 1.000 29.03243 839 ASP A N 1
ATOM 2916 C CA . ASP A 1 391 ? -67.46200 87.41500 248.25500 1.000 29.70883 839 ASP A CA 1
ATOM 2917 C C . ASP A 1 391 ? -67.50600 86.49200 249.47100 1.000 30.54577 839 ASP A C 1
ATOM 2918 O O . ASP A 1 391 ? -68.11100 86.82100 250.48800 1.000 28.46657 839 ASP A O 1
ATOM 2923 N N . GLN A 1 392 ? -66.84500 85.33700 249.35000 1.000 32.84078 840 GLN A N 1
ATOM 2924 C CA . GLN A 1 392 ? -66.78100 84.35000 250.42100 1.000 33.35137 840 GLN A CA 1
ATOM 2925 C C . GLN A 1 392 ? -66.20600 84.92600 251.71100 1.000 31.40377 840 GLN A C 1
ATOM 2926 O O . GLN A 1 392 ? -66.58600 84.48700 252.79900 1.000 32.45126 840 GLN A O 1
ATOM 2932 N N . CYS A 1 393 ? -65.30000 85.90800 251.59400 1.000 30.64315 841 CYS A N 1
ATOM 2933 C CA . CYS A 1 393 ? -64.66700 86.52300 252.77000 1.000 29.73251 841 CYS A CA 1
ATOM 2934 C C . CYS A 1 393 ? -65.63400 87.29200 253.65800 1.000 27.64805 841 CYS A C 1
ATOM 2935 O O . CYS A 1 393 ? -65.34500 87.51100 254.83700 1.000 27.87703 841 CYS A O 1
ATOM 2938 N N . THR A 1 394 ? -66.76200 87.71500 253.09100 1.000 25.63202 842 THR A N 1
ATOM 2939 C CA . THR A 1 394 ? -67.72000 88.53500 253.81200 1.000 25.84257 842 THR A CA 1
ATOM 2940 C C . THR A 1 394 ? -68.34600 87.81900 255.00400 1.000 25.51885 842 THR A C 1
ATOM 2941 O O . THR A 1 394 ? -68.60200 88.44200 256.03400 1.000 25.74782 842 THR A O 1
ATOM 2945 N N . GLY A 1 395 ? -68.55100 86.50300 254.86900 1.000 25.32409 843 GLY A N 1
ATOM 2946 C CA . GLY A 1 395 ? -69.24400 85.70300 255.85800 1.000 25.01879 843 GLY A CA 1
ATOM 2947 C C . GLY A 1 395 ? -68.62600 85.71600 257.25600 1.000 24.62137 843 GLY A C 1
ATOM 2948 O O . GLY A 1 395 ? -69.35000 85.55700 258.24100 1.000 25.36620 843 GLY A O 1
ATOM 2949 N N . ALA A 1 396 ? -67.30200 85.89300 257.33500 1.000 23.60283 844 ALA A N 1
ATOM 2950 C CA . ALA A 1 396 ? -66.59000 85.93300 258.61200 1.000 22.31057 844 ALA A CA 1
ATOM 2951 C C . ALA A 1 396 ? -66.52500 87.32000 259.25000 1.000 21.97106 844 ALA A C 1
ATOM 2952 O O . ALA A 1 396 ? -66.13100 87.46000 260.41400 1.000 22.61061 844 ALA A O 1
ATOM 2954 N N . ASN A 1 397 ? -66.89500 88.35600 258.49200 1.000 21.68418 845 ASN A N 1
ATOM 2955 C CA . ASN A 1 397 ? -66.82400 89.72600 258.99500 1.000 20.60773 845 ASN A CA 1
ATOM 2956 C C . ASN A 1 397 ? -67.75000 89.88600 260.19600 1.000 21.51047 845 ASN A C 1
ATOM 2957 O O . ASN A 1 397 ? -68.87600 89.38700 260.18400 1.000 21.23412 845 ASN A O 1
ATOM 2962 N N . PRO A 1 398 ? -67.30100 90.56900 261.27400 1.000 22.55534 846 PRO A N 1
ATOM 2963 C CA . PRO A 1 398 ? -68.11500 90.69300 262.48800 1.000 23.67915 846 PRO A CA 1
ATOM 2964 C C . PRO A 1 398 ? -69.37400 91.54500 262.30900 1.000 25.52674 846 PRO A C 1
ATOM 2965 O O . PRO A 1 398 ? -70.32800 91.35600 263.06800 1.000 27.50330 846 PRO A O 1
ATOM 2969 N N . ARG A 1 399 ? -69.36100 92.45800 261.33000 1.000 25.58201 847 ARG A N 1
ATOM 2970 C CA . ARG A 1 399 ? -70.52300 93.22800 260.94700 1.000 25.81099 847 ARG A CA 1
ATOM 2971 C C . ARG A 1 399 ? -71.04500 92.67600 259.62100 1.000 26.20051 847 ARG A C 1
ATOM 2972 O O . ARG A 1 399 ? -70.30200 92.62800 258.63000 1.000 25.58465 847 ARG A O 1
ATOM 2980 N N . TYR A 1 400 ? -72.30500 92.23800 259.61200 1.000 25.70308 848 TYR A N 1
ATOM 2981 C CA . TYR A 1 400 ? -72.95100 91.74800 258.39500 1.000 28.56921 848 TYR A CA 1
ATOM 2982 C C . TYR A 1 400 ? -73.26800 92.97300 257.54200 1.000 27.05588 848 TYR A C 1
ATOM 2983 O O . TYR A 1 400 ? -74.05100 93.83300 257.94800 1.000 26.96902 848 TYR A O 1
ATOM 2992 N N . PRO A 1 401 ? -72.65700 93.11500 256.34700 1.000 26.92165 849 PRO A N 1
ATOM 2993 C CA . PRO A 1 401 ? -72.80100 94.34100 255.56800 1.000 27.31643 849 PRO A CA 1
ATOM 2994 C C . PRO A 1 401 ? -74.04100 94.43100 254.68900 1.000 28.29287 849 PRO A C 1
ATOM 2995 O O . PRO A 1 401 ? -74.59700 93.42700 254.27200 1.000 30.36943 849 PRO A O 1
ATOM 2999 N N . LEU A 1 402 ? -74.45500 95.66700 254.41300 1.000 27.38486 850 LEU A N 1
ATOM 3000 C CA . LEU A 1 402 ? -75.37500 95.96600 253.34400 1.000 27.96914 850 LEU A CA 1
ATOM 3001 C C . LEU A 1 402 ? -74.55400 96.43600 252.15300 1.000 28.77977 850 LEU A C 1
ATOM 3002 O O . LEU A 1 402 ? -73.47400 97.02500 252.32400 1.000 27.42697 850 LEU A O 1
ATOM 3007 N N . ILE A 1 403 ? -75.07200 96.18100 250.94500 1.000 28.40077 851 ILE A N 1
ATOM 3008 C CA . ILE A 1 403 ? -74.42000 96.62000 249.72000 1.000 30.00886 851 ILE A CA 1
ATOM 3009 C C . ILE A 1 403 ? -74.20600 98.13500 249.75600 1.000 31.31691 851 ILE A C 1
ATOM 3010 O O . ILE A 1 403 ? -73.13600 98.62200 249.38700 1.000 32.68813 851 ILE A O 1
ATOM 3015 N N . SER A 1 404 ? -75.21100 98.87500 250.24200 1.000 31.33270 852 SER A N 1
ATOM 3016 C CA . SER A 1 404 ? -75.13500 100.34000 250.31700 1.000 32.60391 852 SER A CA 1
ATOM 3017 C C . SER A 1 404 ? -73.99300 100.83900 251.21700 1.000 30.77474 852 SER A C 1
ATOM 3018 O O . SER A 1 404 ? -73.37400 101.87100 250.94000 1.000 33.28294 852 SER A O 1
ATOM 3021 N N . GLU A 1 405 ? -73.71100 100.08900 252.28800 1.000 30.06939 853 GLU A N 1
ATOM 3022 C CA . GLU A 1 405 ? -72.62200 100.41200 253.21200 1.000 30.68789 853 GLU A CA 1
ATOM 3023 C C . GLU A 1 405 ? -71.24500 100.17000 252.58000 1.000 30.14835 853 GLU A C 1
ATOM 3024 O O . GLU A 1 405 ? -70.33200 100.99000 252.71400 1.000 30.87739 853 GLU A O 1
ATOM 3030 N N . LEU A 1 406 ? -71.10500 99.04600 251.87300 1.000 29.79305 854 LEU A N 1
ATOM 3031 C CA . LEU A 1 406 ? -69.87100 98.75000 251.15600 1.000 30.16414 854 LEU A CA 1
ATOM 3032 C C . LEU A 1 406 ? -69.62100 99.79500 250.07100 1.000 30.73526 854 LEU A C 1
ATOM 3033 O O . LEU A 1 406 ? -68.48200 100.21400 249.86300 1.000 29.87990 854 LEU A O 1
ATOM 3038 N N . LYS A 1 407 ? -70.68700 100.23500 249.39700 1.000 31.83540 855 LYS A N 1
ATOM 3039 C CA . LYS A 1 407 ? -70.56500 101.32000 248.41000 1.000 33.70667 855 LYS A CA 1
ATOM 3040 C C . LYS A 1 407 ? -70.01200 102.57900 249.06800 1.000 34.19884 855 LYS A C 1
ATOM 3041 O O . LYS A 1 407 ? -69.09900 103.22000 248.53500 1.000 35.41477 855 LYS A O 1
ATOM 3047 N N . GLN A 1 408 ? -70.55900 102.93000 250.23300 1.000 34.43308 856 GLN A N 1
ATOM 3048 C CA . GLN A 1 408 ? -70.09300 104.10800 250.96100 1.000 37.08603 856 GLN A CA 1
ATOM 3049 C C . GLN A 1 408 ? -68.60800 103.99700 251.35000 1.000 34.17778 856 GLN A C 1
ATOM 3050 O O . GLN A 1 408 ? -67.85500 104.95800 251.19500 1.000 35.70428 856 GLN A O 1
ATOM 3056 N N . ILE A 1 409 ? -68.19600 102.82600 251.85400 1.000 31.11426 857 ILE A N 1
ATOM 3057 C CA . ILE A 1 409 ? -66.79900 102.59000 252.19900 1.000 31.29586 857 ILE A CA 1
ATOM 3058 C C . ILE A 1 409 ? -65.90800 102.79200 250.97200 1.000 32.77498 857 ILE A C 1
ATOM 3059 O O . ILE A 1 409 ? -64.87700 103.45800 251.04800 1.000 32.87499 857 ILE A O 1
ATOM 3064 N N . LEU A 1 410 ? -66.33100 102.21800 249.83900 1.000 33.29610 858 LEU A N 1
ATOM 3065 C CA . LEU A 1 410 ? -65.57500 102.29000 248.59300 1.000 33.68825 858 LEU A CA 1
ATOM 3066 C C . LEU A 1 410 ? -65.41700 103.73600 248.11900 1.000 34.71469 858 LEU A C 1
ATOM 3067 O O . LEU A 1 410 ? -64.31300 104.15300 247.74200 1.000 35.09368 858 LEU A O 1
ATOM 3072 N N . LEU A 1 411 ? -66.51600 104.50200 248.15500 1.000 36.40436 859 LEU A N 1
ATOM 3073 C CA . LEU A 1 411 ? -66.47300 105.91500 247.76900 1.000 38.96783 859 LEU A CA 1
ATOM 3074 C C . LEU A 1 411 ? -65.58400 106.72100 248.71600 1.000 39.50737 859 LEU A C 1
ATOM 3075 O O . LEU A 1 411 ? -64.76300 107.51300 248.27100 1.000 38.81781 859 LEU A O 1
ATOM 3080 N N . ASP A 1 412 ? -65.75300 106.52100 250.02800 1.000 39.72055 860 ASP A N 1
ATOM 3081 C CA . ASP A 1 412 ? -64.94400 107.23500 251.00800 1.000 40.94438 860 ASP A CA 1
ATOM 3082 C C . ASP A 1 412 ? -63.45500 106.96600 250.76500 1.000 40.67593 860 ASP A C 1
ATOM 3083 O O . ASP A 1 412 ? -62.63000 107.88500 250.79100 1.000 42.48667 860 ASP A O 1
ATOM 3088 N N . THR A 1 413 ? -63.12600 105.70000 250.50000 1.000 38.87835 861 THR A N 1
ATOM 3089 C CA . THR A 1 413 ? -61.75400 105.28500 250.25900 1.000 38.60200 861 THR A CA 1
ATOM 3090 C C . THR A 1 413 ? -61.22000 105.84400 248.93000 1.000 40.36010 861 THR A C 1
ATOM 3091 O O . THR A 1 413 ? -60.03500 106.19000 248.82100 1.000 41.85239 861 THR A O 1
ATOM 3095 N N . TYR A 1 414 ? -62.10000 105.95100 247.92800 1.000 41.91555 862 TYR A N 1
ATOM 3096 C CA . TYR A 1 414 ? -61.71900 106.55500 246.65600 1.000 43.88421 862 TYR A CA 1
ATOM 3097 C C . TYR A 1 414 ? -61.28400 108.00800 246.84400 1.000 45.32912 862 TYR A C 1
ATOM 3098 O O . TYR A 1 414 ? -60.25300 108.42200 246.30600 1.000 47.95838 862 TYR A O 1
ATOM 3107 N N . TYR A 1 415 ? -62.08100 108.77000 247.60400 1.000 44.31847 863 TYR A N 1
ATOM 3108 C CA . TYR A 1 415 ? -61.87800 110.20900 247.76100 1.000 47.14249 863 TYR A CA 1
ATOM 3109 C C . TYR A 1 415 ? -60.95300 110.58000 248.92400 1.000 48.02155 863 TYR A C 1
ATOM 3110 O O . TYR A 1 415 ? -60.63500 111.75200 249.11700 1.000 50.08758 863 TYR A O 1
ATOM 3119 N N . GLY A 1 416 ? -60.51000 109.57400 249.68700 1.000 47.13197 864 GLY A N 1
ATOM 3120 C CA . GLY A 1 416 ? -59.61000 109.77800 250.80700 1.000 47.90838 864 GLY A CA 1
ATOM 3121 C C . GLY A 1 416 ? -60.27500 110.32500 252.05700 1.000 48.08471 864 GLY A C 1
ATOM 3122 O O . GLY A 1 416 ? -59.62100 110.97600 252.86100 1.000 51.96413 864 GLY A O 1
ATOM 3123 N N . ARG A 1 417 ? -61.57600 110.04900 252.21700 1.000 47.06354 865 ARG A N 1
ATOM 3124 C CA . ARG A 1 417 ? -62.33900 110.42400 253.40300 1.000 45.49493 865 ARG A CA 1
ATOM 3125 C C . ARG A 1 417 ? -62.36400 109.26400 254.39400 1.000 44.71062 865 ARG A C 1
ATOM 3126 O O . ARG A 1 417 ? -62.35700 108.09300 253.99900 1.000 43.84210 865 ARG A O 1
ATOM 3134 N N . ASP A 1 418 ? -62.40500 109.60200 255.68600 1.000 44.30531 866 ASP A N 1
ATOM 3135 C CA . ASP A 1 418 ? -62.66000 108.64000 256.74700 1.000 43.52627 866 ASP A CA 1
ATOM 3136 C C . ASP A 1 418 ? -64.13300 108.25200 256.69600 1.000 41.73921 866 ASP A C 1
ATOM 3137 O O . ASP A 1 418 ? -65.00000 109.11600 256.56000 1.000 42.25507 866 ASP A O 1
ATOM 3142 N N . TYR A 1 419 ? -64.41100 106.94900 256.79900 1.000 39.27050 867 TYR A N 1
ATOM 3143 C CA . TYR A 1 419 ? -65.77600 106.45300 256.90600 1.000 38.23353 867 TYR A CA 1
ATOM 3144 C C . TYR A 1 419 ? -66.37600 106.94200 258.22000 1.000 39.66002 867 TYR A C 1
ATOM 3145 O O . TYR A 1 419 ? -65.74200 106.83600 259.26600 1.000 41.46550 867 TYR A O 1
ATOM 3154 N N . VAL A 1 420 ? -67.58900 107.49900 258.13800 1.000 42.37087 868 VAL A N 1
ATOM 3155 C CA . VAL A 1 420 ? -68.35400 107.97400 259.29200 1.000 47.11618 868 VAL A CA 1
ATOM 3156 C C . VAL A 1 420 ? -69.75700 107.36700 259.19800 1.000 47.56886 868 VAL A C 1
ATOM 3157 O O . VAL A 1 420 ? -70.40500 107.43800 258.15100 1.000 49.60068 868 VAL A O 1
ATOM 3161 N N . GLU A 1 421 ? -70.22000 106.77500 260.30300 1.000 48.61372 869 GLU A N 1
ATOM 3162 C CA . GLU A 1 421 ? -71.44600 105.98100 260.32200 1.000 49.24538 869 GLU A CA 1
ATOM 3163 C C . GLU A 1 421 ? -72.67300 106.83500 260.02400 1.000 48.60846 869 GLU A C 1
ATOM 3164 O O . GLU A 1 421 ? -72.87200 107.86200 260.65500 1.000 51.59566 869 GLU A O 1
ATOM 3170 N N . ASP B 1 2 ? -29.27100 75.27600 262.56400 1.000 48.67689 450 ASP B N 1
ATOM 3171 C CA . ASP B 1 2 ? -30.08200 76.14400 263.45700 1.000 42.83145 450 ASP B CA 1
ATOM 3172 C C . ASP B 1 2 ? -31.51400 76.37100 262.91700 1.000 35.69112 450 ASP B C 1
ATOM 3173 O O . ASP B 1 2 ? -32.16900 77.34700 263.28500 1.000 37.96245 450 ASP B O 1
ATOM 3178 N N . MET B 1 3 ? -31.98600 75.46200 262.05000 1.000 29.36931 451 MET B N 1
ATOM 3179 C CA . MET B 1 3 ? -33.36000 75.47300 261.57700 1.000 25.83468 451 MET B CA 1
ATOM 3180 C C . MET B 1 3 ? -34.28500 75.21000 262.77700 1.000 24.38713 451 MET B C 1
ATOM 3181 O O . MET B 1 3 ? -33.99700 74.34000 263.63200 1.000 25.51885 451 MET B O 1
ATOM 3186 N N . LEU B 1 4 ? -35.38900 75.95900 262.83700 1.000 22.78694 452 LEU B N 1
ATOM 3187 C CA . LEU B 1 4 ? -36.43300 75.72700 263.82600 1.000 21.34730 452 LEU B CA 1
ATOM 3188 C C . LEU B 1 4 ? -37.71300 75.31700 263.11300 1.000 20.11557 452 LEU B C 1
ATOM 3189 O O . LEU B 1 4 ? -37.79100 75.31200 261.87000 1.000 20.94198 452 LEU B O 1
ATOM 3194 N N . TRP B 1 5 ? -38.71200 74.91500 263.89900 1.000 18.56538 453 TRP B N 1
ATOM 3195 C CA . TRP B 1 5 ? -39.92500 74.33300 263.35400 1.000 19.00491 453 TRP B CA 1
ATOM 3196 C C . TRP B 1 5 ? -41.13700 74.57500 264.22300 1.000 18.62329 453 TRP B C 1
ATOM 3197 O O . TRP B 1 5 ? -41.01600 74.90900 265.41900 1.000 18.59433 453 TRP B O 1
ATOM 3208 N N . HIS B 1 6 ? -42.30600 74.41900 263.60000 1.000 17.23101 454 HIS B N 1
ATOM 3209 C CA . HIS B 1 6 ? -43.61600 74.43900 264.26000 1.000 17.05204 454 HIS B CA 1
ATOM 3210 C C . HIS B 1 6 ? -44.35700 73.21200 263.71800 1.000 17.77055 454 HIS B C 1
ATOM 3211 O O . HIS B 1 6 ? -44.78400 73.19700 262.53500 1.000 19.00228 454 HIS B O 1
ATOM 3218 N N . LYS B 1 7 ? -44.46500 72.17300 264.55600 1.000 17.85477 455 LYS B N 1
ATOM 3219 C CA . LYS B 1 7 ? -44.97300 70.86300 264.16700 1.000 17.63633 455 LYS B CA 1
ATOM 3220 C C . LYS B 1 7 ? -46.09500 70.44200 265.10800 1.000 18.63381 455 LYS B C 1
ATOM 3221 O O . LYS B 1 7 ? -45.86600 70.31400 266.31000 1.000 21.08148 455 LYS B O 1
ATOM 3227 N N . LEU B 1 8 ? -47.31000 70.28800 264.57200 1.000 17.57316 456 LEU B N 1
ATOM 3228 C CA . LEU B 1 8 ? -48.51400 70.00200 265.36000 1.000 17.63896 456 LEU B CA 1
ATOM 3229 C C . LEU B 1 8 ? -49.29300 68.89300 264.66500 1.000 17.44946 456 LEU B C 1
ATOM 3230 O O . LEU B 1 8 ? -49.06400 68.61300 263.48900 1.000 18.49432 456 LEU B O 1
ATOM 3235 N N . PRO B 1 9 ? -50.25800 68.25200 265.34300 1.000 16.57041 457 PRO B N 1
ATOM 3236 C CA . PRO B 1 9 ? -51.19000 67.34400 264.68100 1.000 16.77043 457 PRO B CA 1
ATOM 3237 C C . PRO B 1 9 ? -51.89400 68.01300 263.49600 1.000 19.10755 457 PRO B C 1
ATOM 3238 O O . PRO B 1 9 ? -52.20000 69.21100 263.58700 1.000 19.49181 457 PRO B O 1
ATOM 3242 N N . LYS B 1 10 ? -52.13400 67.23000 262.43400 1.000 21.08411 458 LYS B N 1
ATOM 3243 C CA . LYS B 1 10 ? -52.92500 67.61500 261.26600 1.000 25.17670 458 LYS B CA 1
ATOM 3244 C C . LYS B 1 10 ? -54.20500 68.37500 261.62300 1.000 23.80285 458 LYS B C 1
ATOM 3245 O O . LYS B 1 10 ? -54.55700 69.36400 260.98000 1.000 23.50282 458 LYS B O 1
ATOM 3251 N N . SER B 1 11 ? -54.90900 67.88300 262.63800 1.000 21.73155 459 SER B N 1
ATOM 3252 C CA . SER B 1 11 ? -56.11700 68.51200 263.12100 1.000 19.70236 459 SER B CA 1
ATOM 3253 C C . SER B 1 11 ? -56.09900 68.56200 264.63800 1.000 17.42841 459 SER B C 1
ATOM 3254 O O . SER B 1 11 ? -55.86300 67.54300 265.30600 1.000 18.23113 459 SER B O 1
ATOM 3257 N N . ILE B 1 12 ? -56.37200 69.75700 265.16800 1.000 16.69411 460 ILE B N 1
ATOM 3258 C CA . ILE B 1 12 ? -56.74700 69.93000 266.57100 1.000 15.19656 460 ILE B CA 1
ATOM 3259 C C . ILE B 1 12 ? -58.17400 70.42600 266.55000 1.000 15.75189 460 ILE B C 1
ATOM 3260 O O . ILE B 1 12 ? -58.45100 71.49300 265.98000 1.000 16.93624 460 ILE B O 1
ATOM 3265 N N . TYR B 1 13 ? -59.08300 69.64800 267.15700 1.000 15.70451 461 TYR B N 1
ATOM 3266 C CA . TYR B 1 13 ? -60.49100 69.97800 267.21700 1.000 15.74399 461 TYR B CA 1
ATOM 3267 C C . TYR B 1 13 ? -60.83500 70.31100 268.66600 1.000 15.97297 461 TYR B C 1
ATOM 3268 O O . TYR B 1 13 ? -60.37300 69.64500 269.58000 1.000 16.31511 461 TYR B O 1
ATOM 3277 N N . PHE B 1 14 ? -61.65800 71.34200 268.85200 1.000 16.57304 462 PHE B N 1
ATOM 3278 C CA . PHE B 1 14 ? -62.00600 71.82600 270.17300 1.000 16.74411 462 PHE B CA 1
ATOM 3279 C C . PHE B 1 14 ? -63.37900 72.47200 270.24200 1.000 18.51275 462 PHE B C 1
ATOM 3280 O O . PHE B 1 14 ? -64.04500 72.64900 269.23100 1.000 17.98110 462 PHE B O 1
ATOM 3288 N N . ARG B 1 15 ? -63.77200 72.81300 271.47900 1.000 20.39192 463 ARG B N 1
ATOM 3289 C CA . ARG B 1 15 ? -65.10400 73.24900 271.89700 1.000 21.67365 463 ARG B CA 1
ATOM 3290 C C . ARG B 1 15 ? -65.83200 72.09300 272.58100 1.000 19.74710 463 ARG B C 1
ATOM 3291 O O . ARG B 1 15 ? -65.62100 70.90900 272.29000 1.000 18.19692 463 ARG B O 1
ATOM 3299 N N . ARG B 1 16 ? -66.68300 72.44900 273.54300 1.000 21.23149 464 ARG B N 1
ATOM 3300 C CA . ARG B 1 16 ? -67.54200 71.47800 274.18800 1.000 20.73670 464 ARG B CA 1
ATOM 3301 C C . ARG B 1 16 ? -68.37700 70.78300 273.11700 1.000 20.57878 464 ARG B C 1
ATOM 3302 O O . ARG B 1 16 ? -68.93400 71.44600 272.23400 1.000 21.70260 464 ARG B O 1
ATOM 3310 N N . GLY B 1 17 ? -68.43900 69.45100 273.19600 1.000 20.01556 465 GLY B N 1
ATOM 3311 C CA . GLY B 1 17 ? -69.18800 68.62900 272.25200 1.000 21.55785 465 GLY B CA 1
ATOM 3312 C C . GLY B 1 17 ? -68.44800 68.27400 270.97800 1.000 20.60247 465 GLY B C 1
ATOM 3313 O O . GLY B 1 17 ? -69.02500 67.63700 270.09500 1.000 22.00527 465 GLY B O 1
ATOM 3314 N N . SER B 1 18 ? -67.17400 68.67100 270.87800 1.000 18.57854 466 SER B N 1
ATOM 3315 C CA . SER B 1 18 ? -66.35700 68.33900 269.70500 1.000 17.89425 466 SER B CA 1
ATOM 3316 C C . SER B 1 18 ? -66.05700 66.83400 269.55500 1.000 17.44420 466 SER B C 1
ATOM 3317 O O . SER B 1 18 ? -65.80800 66.35200 268.45300 1.000 18.48116 466 SER B O 1
ATOM 3320 N N . LEU B 1 19 ? -66.08100 66.07700 270.65800 1.000 16.49408 467 LEU B N 1
ATOM 3321 C CA . LEU B 1 19 ? -65.75000 64.65300 270.57800 1.000 16.88887 467 LEU B CA 1
ATOM 3322 C C . LEU B 1 19 ? -66.62100 63.88900 269.57500 1.000 17.81529 467 LEU B C 1
ATOM 3323 O O . LEU B 1 19 ? -66.07800 63.28800 268.64200 1.000 18.76804 467 LEU B O 1
ATOM 3328 N N . PRO B 1 20 ? -67.96800 63.86500 269.70000 1.000 19.47339 468 PRO B N 1
ATOM 3329 C CA . PRO B 1 20 ? -68.79400 63.09900 268.76400 1.000 19.53918 468 PRO B CA 1
ATOM 3330 C C . PRO B 1 20 ? -68.69100 63.63500 267.33500 1.000 19.68394 468 PRO B C 1
ATOM 3331 O O . PRO B 1 20 ? -68.79100 62.86300 266.39000 1.000 20.64984 468 PRO B O 1
ATOM 3335 N N . ILE B 1 21 ? -68.47700 64.94300 267.19100 1.000 19.38917 469 ILE B N 1
ATOM 3336 C CA . ILE B 1 21 ? -68.38400 65.55900 265.86800 1.000 19.92344 469 ILE B CA 1
ATOM 3337 C C . ILE B 1 21 ? -67.08800 65.10400 265.20200 1.000 19.38390 469 ILE B C 1
ATOM 3338 O O . ILE B 1 21 ? -67.09300 64.68200 264.03600 1.000 20.28401 469 ILE B O 1
ATOM 3343 N N . ALA B 1 22 ? -65.97600 65.15800 265.94400 1.000 18.81541 470 ALA B N 1
ATOM 3344 C CA . ALA B 1 22 ? -64.68500 64.65700 265.43700 1.000 18.83647 470 ALA B CA 1
ATOM 3345 C C . ALA B 1 22 ? -64.75100 63.16100 265.11400 1.000 19.24441 470 ALA B C 1
ATOM 3346 O O . ALA B 1 22 ? -64.19200 62.71700 264.12100 1.000 19.27073 470 ALA B O 1
ATOM 3348 N N . LEU B 1 23 ? -65.44500 62.38000 265.95200 1.000 18.32851 471 LEU B N 1
ATOM 3349 C CA . LEU B 1 23 ? -65.60100 60.95600 265.69700 1.000 19.87344 471 LEU B CA 1
ATOM 3350 C C . LEU B 1 23 ? -66.34700 60.68200 264.38500 1.000 20.89461 471 LEU B C 1
ATOM 3351 O O . LEU B 1 23 ? -66.06900 59.68900 263.71200 1.000 22.33426 471 LEU B O 1
ATOM 3356 N N . ASP B 1 24 ? -67.27000 61.56700 264.00600 1.000 21.52890 472 ASP B N 1
ATOM 3357 C CA . ASP B 1 24 ? -67.95400 61.39300 262.72900 1.000 24.30291 472 ASP B CA 1
ATOM 3358 C C . ASP B 1 24 ? -66.97100 61.44800 261.55400 1.000 24.37398 472 ASP B C 1
ATOM 3359 O O . ASP B 1 24 ? -67.14700 60.74000 260.57100 1.000 26.75058 472 ASP B O 1
ATOM 3364 N N . GLU B 1 25 ? -65.93000 62.28000 261.67600 1.000 24.03446 473 GLU B N 1
ATOM 3365 C CA . GLU B 1 25 ? -64.87100 62.34700 260.67300 1.000 26.28210 473 GLU B CA 1
ATOM 3366 C C . GLU B 1 25 ? -64.03300 61.06400 260.64500 1.000 24.71875 473 GLU B C 1
ATOM 3367 O O . GLU B 1 25 ? -63.62200 60.61100 259.59300 1.000 25.57149 473 GLU B O 1
ATOM 3373 N N . VAL B 1 26 ? -63.78200 60.47400 261.82200 1.000 23.69758 474 VAL B N 1
ATOM 3374 C CA . VAL B 1 26 ? -63.09900 59.18700 261.89800 1.000 23.25279 474 VAL B CA 1
ATOM 3375 C C . VAL B 1 26 ? -63.87700 58.14100 261.09100 1.000 24.10552 474 VAL B C 1
ATOM 3376 O O . VAL B 1 26 ? -63.28900 57.35300 260.34600 1.000 24.87403 474 VAL B O 1
ATOM 3380 N N . ILE B 1 27 ? -65.20200 58.15100 261.24600 1.000 23.78443 475 ILE B N 1
ATOM 3381 C CA . ILE B 1 27 ? -66.09300 57.25800 260.53300 1.000 24.54505 475 ILE B CA 1
ATOM 3382 C C . ILE B 1 27 ? -66.03100 57.50200 259.02400 1.000 25.98469 475 ILE B C 1
ATOM 3383 O O . ILE B 1 27 ? -65.83600 56.55600 258.25500 1.000 26.82690 475 ILE B O 1
ATOM 3388 N N . THR B 1 28 ? -66.18400 58.76600 258.60800 1.000 25.61097 476 THR B N 1
ATOM 3389 C CA . THR B 1 28 ? -66.23700 59.08800 257.18500 1.000 27.52698 476 THR B CA 1
ATOM 3390 C C . THR B 1 28 ? -64.87800 58.91100 256.48900 1.000 28.86399 476 THR B C 1
ATOM 3391 O O . THR B 1 28 ? -64.83400 58.69900 255.25600 1.000 31.75907 476 THR B O 1
ATOM 3395 N N . ASP B 1 29 ? -63.78900 58.96500 257.26400 1.000 27.64279 477 ASP B N 1
ATOM 3396 C CA . ASP B 1 29 ? -62.43600 58.68700 256.76600 1.000 31.28007 477 ASP B CA 1
ATOM 3397 C C . ASP B 1 29 ? -62.23200 57.20400 256.45200 1.000 30.75632 477 ASP B C 1
ATOM 3398 O O . ASP B 1 29 ? -61.22000 56.83500 255.87100 1.000 32.53022 477 ASP B O 1
ATOM 3403 N N . GLY B 1 30 ? -63.19400 56.36500 256.85100 1.000 29.57986 478 GLY B N 1
ATOM 3404 C CA . GLY B 1 30 ? -63.23200 54.95900 256.49200 1.000 30.30627 478 GLY B CA 1
ATOM 3405 C C . GLY B 1 30 ? -62.57500 54.00700 257.47800 1.000 27.46908 478 GLY B C 1
ATOM 3406 O O . GLY B 1 30 ? -62.30400 52.85600 257.13100 1.000 28.04020 478 GLY B O 1
ATOM 3407 N N . HIS B 1 31 ? -62.34600 54.47100 258.71300 1.000 25.24776 479 HIS B N 1
ATOM 3408 C CA . HIS B 1 31 ? -61.79800 53.61600 259.75300 1.000 23.86602 479 HIS B CA 1
ATOM 3409 C C . HIS B 1 31 ? -62.82900 52.54900 260.11700 1.000 24.94510 479 HIS B C 1
ATOM 3410 O O . HIS B 1 31 ? -64.02000 52.84900 260.22200 1.000 26.21104 479 HIS B O 1
ATOM 3417 N N . LYS B 1 32 ? -62.36500 51.30200 260.26500 1.000 24.52136 480 LYS B N 1
ATOM 3418 C CA . LYS B 1 32 ? -63.23100 50.15400 260.51700 1.000 25.47937 480 LYS B CA 1
ATOM 3419 C C . LYS B 1 32 ? -62.98600 49.44300 261.84800 1.000 23.12119 480 LYS B C 1
ATOM 3420 O O . LYS B 1 32 ? -63.84000 48.67300 262.30200 1.000 22.51059 480 LYS B O 1
ATOM 3426 N N . ARG B 1 33 ? -61.81900 49.67700 262.45300 1.000 22.62903 481 ARG B N 1
ATOM 3427 C CA . ARG B 1 33 ? -61.40200 48.97200 263.66900 1.000 22.49217 481 ARG B CA 1
ATOM 3428 C C . ARG B 1 33 ? -60.65500 49.92800 264.59000 1.000 20.81039 481 ARG B C 1
ATOM 3429 O O . ARG B 1 33 ? -59.56700 50.39100 264.25700 1.000 21.19728 481 ARG B O 1
ATOM 3437 N N . ALA B 1 34 ? -61.25000 50.22300 265.75300 1.000 20.85513 482 ALA B N 1
ATOM 3438 C CA . ALA B 1 34 ? -60.72400 51.23700 266.66300 1.000 20.02082 482 ALA B CA 1
ATOM 3439 C C . ALA B 1 34 ? -60.38000 50.63800 268.01000 1.000 19.07860 482 ALA B C 1
ATOM 3440 O O . ALA B 1 34 ? -61.23200 49.99300 268.63200 1.000 19.74184 482 ALA B O 1
ATOM 3442 N N . LEU B 1 35 ? -59.13100 50.85000 268.44400 1.000 19.11545 483 LEU B N 1
ATOM 3443 C CA . LEU B 1 35 ? -58.67800 50.47100 269.78700 1.000 19.31547 483 LEU B CA 1
ATOM 3444 C C . LEU B 1 35 ? -58.59400 51.71100 270.64800 1.000 18.53117 483 LEU B C 1
ATOM 3445 O O . LEU B 1 35 ? -57.83800 52.62900 270.34000 1.000 18.14165 483 LEU B O 1
ATOM 3450 N N . ILE B 1 36 ? -59.36400 51.73000 271.74400 1.000 17.92847 484 ILE B N 1
ATOM 3451 C CA . ILE B 1 36 ? -59.35700 52.84000 272.69700 1.000 18.03900 484 ILE B CA 1
ATOM 3452 C C . ILE B 1 36 ? -58.39000 52.43700 273.82200 1.000 17.96005 484 ILE B C 1
ATOM 3453 O O . ILE B 1 36 ? -58.45400 51.32100 274.30500 1.000 17.66264 484 ILE B O 1
ATOM 3458 N N . VAL B 1 37 ? -57.48400 53.35100 274.18400 1.000 17.39682 485 VAL B N 1
ATOM 3459 C CA . VAL B 1 37 ? -56.49900 53.15100 275.25100 1.000 17.16785 485 VAL B CA 1
ATOM 3460 C C . VAL B 1 37 ? -56.80000 54.16000 276.35300 1.000 17.28892 485 VAL B C 1
ATOM 3461 O O . VAL B 1 37 ? -56.76000 55.36300 276.13400 1.000 16.10719 485 VAL B O 1
ATOM 3465 N N . THR B 1 38 ? -57.08700 53.65500 277.56000 1.000 17.86530 486 THR B N 1
ATOM 3466 C CA . THR B 1 38 ? -57.52800 54.49900 278.65800 1.000 17.65738 486 THR B CA 1
ATOM 3467 C C . THR B 1 38 ? -57.16700 53.84500 279.98100 1.000 18.48380 486 THR B C 1
ATOM 3468 O O . THR B 1 38 ? -56.38600 52.88200 280.01500 1.000 18.61802 486 THR B O 1
ATOM 3472 N N . ASP B 1 39 ? -57.71100 54.38900 281.08000 1.000 19.47602 487 ASP B N 1
ATOM 3473 C CA . ASP B 1 39 ? -57.50000 53.81300 282.40900 1.000 19.45760 487 ASP B CA 1
ATOM 3474 C C . ASP B 1 39 ? -58.81400 53.35800 283.01900 1.000 19.06018 487 ASP B C 1
ATOM 3475 O O . ASP B 1 39 ? -59.87600 53.55800 282.45400 1.000 18.37326 487 ASP B O 1
ATOM 3480 N N . ARG B 1 40 ? -58.73300 52.70300 284.18200 1.000 20.44192 488 ARG B N 1
ATOM 3481 C CA . ARG B 1 40 ? -59.88500 52.05300 284.77200 1.000 21.70260 488 ARG B CA 1
ATOM 3482 C C . ARG B 1 40 ? -60.94400 53.04500 285.23500 1.000 21.33940 488 ARG B C 1
ATOM 3483 O O . ARG B 1 40 ? -62.14500 52.79800 285.07100 1.000 21.97106 488 ARG B O 1
ATOM 3491 N N . PHE B 1 41 ? -60.50300 54.15900 285.83200 1.000 21.14201 489 PHE B N 1
ATOM 3492 C CA . PHE B 1 41 ? -61.42000 55.20000 286.28200 1.000 21.73945 489 PHE B CA 1
ATOM 3493 C C . PHE B 1 41 ? -62.27400 55.73600 285.13700 1.000 21.27624 489 PHE B C 1
ATOM 3494 O O . PHE B 1 41 ? -63.49400 55.87500 285.25300 1.000 20.65511 489 PHE B O 1
ATOM 3502 N N . LEU B 1 42 ? -61.61800 56.03200 284.01100 1.000 20.76565 490 LEU B N 1
ATOM 3503 C CA . LEU B 1 42 ? -62.31800 56.60200 282.86100 1.000 20.58668 490 LEU B CA 1
ATOM 3504 C C . LEU B 1 42 ? -63.24500 55.58200 282.21200 1.000 21.39467 490 LEU B C 1
ATOM 3505 O O . LEU B 1 42 ? -64.34100 55.92600 281.78500 1.000 24.16079 490 LEU B O 1
ATOM 3510 N N . PHE B 1 43 ? -62.83500 54.31300 282.17500 1.000 18.80225 491 PHE B N 1
ATOM 3511 C CA . PHE B 1 43 ? -63.72100 53.24800 281.70700 1.000 19.65499 491 PHE B CA 1
ATOM 3512 C C . PHE B 1 43 ? -64.95300 53.10500 282.60800 1.000 19.71289 491 PHE B C 1
ATOM 3513 O O . PHE B 1 43 ? -66.08600 53.11100 282.14900 1.000 19.64183 491 PHE B O 1
ATOM 3521 N N . ASN B 1 44 ? -64.71100 52.99100 283.91900 1.000 20.20505 492 ASN B N 1
ATOM 3522 C CA . ASN B 1 44 ? -65.78700 52.78900 284.87500 1.000 21.79472 492 ASN B CA 1
ATOM 3523 C C . ASN B 1 44 ? -66.77400 53.96700 284.95800 1.000 22.89222 492 ASN B C 1
ATOM 3524 O O . ASN B 1 44 ? -67.93800 53.75600 285.31600 1.000 26.50055 492 ASN B O 1
ATOM 3529 N N . ASN B 1 45 ? -66.31100 55.19000 284.65900 1.000 21.12622 493 ASN B N 1
ATOM 3530 C CA . ASN B 1 45 ? -67.18300 56.36300 284.67100 1.000 21.88420 493 ASN B CA 1
ATOM 3531 C C . ASN B 1 45 ? -67.81800 56.69200 283.31700 1.000 21.91315 493 ASN B C 1
ATOM 3532 O O . ASN B 1 45 ? -68.37300 57.77900 283.13800 1.000 22.77905 493 ASN B O 1
ATOM 3537 N N . GLY B 1 46 ? -67.73200 55.75000 282.37200 1.000 21.78682 494 GLY B N 1
ATOM 3538 C CA . GLY B 1 46 ? -68.42500 55.85500 281.10100 1.000 22.24740 494 GLY B CA 1
ATOM 3539 C C . GLY B 1 46 ? -67.77600 56.69800 280.02500 1.000 21.01041 494 GLY B C 1
ATOM 3540 O O . GLY B 1 46 ? -68.39000 56.91600 278.99100 1.000 21.74734 494 GLY B O 1
ATOM 3541 N N . TYR B 1 47 ? -66.55200 57.17500 280.26000 1.000 19.86028 495 TYR B N 1
ATOM 3542 C CA . TYR B 1 47 ? -65.87600 58.06000 279.30900 1.000 19.93660 495 TYR B CA 1
ATOM 3543 C C . TYR B 1 47 ? -65.55100 57.30800 278.02500 1.000 18.67856 495 TYR B C 1
ATOM 3544 O O . TYR B 1 47 ? -65.74000 57.85300 276.92600 1.000 18.85752 495 TYR B O 1
ATOM 3553 N N . ALA B 1 48 ? -65.06800 56.07000 278.14500 1.000 18.13639 496 ALA B N 1
ATOM 3554 C CA . ALA B 1 48 ? -64.75200 55.26500 276.94500 1.000 18.29430 496 ALA B CA 1
ATOM 3555 C C . ALA B 1 48 ? -66.00800 54.98300 276.13100 1.000 18.24692 496 ALA B C 1
ATOM 3556 O O . ALA B 1 48 ? -65.94800 54.94600 274.89000 1.000 18.51011 496 ALA B O 1
ATOM 3558 N N . ASP B 1 49 ? -67.14900 54.81300 276.81400 1.000 17.73897 497 ASP B N 1
ATOM 3559 C CA . ASP B 1 49 ? -68.42000 54.53300 276.15300 1.000 18.95754 497 ASP B CA 1
ATOM 3560 C C . ASP B 1 49 ? -68.84700 55.67900 275.23800 1.000 18.46011 497 ASP B C 1
ATOM 3561 O O . ASP B 1 49 ? -69.53200 55.44400 274.26100 1.000 19.99450 497 ASP B O 1
ATOM 3566 N N . GLN B 1 50 ? -68.45200 56.91200 275.58300 1.000 18.28640 498 GLN B N 1
ATOM 3567 C CA . GLN B 1 50 ? -68.73800 58.09800 274.77200 1.000 18.26535 498 GLN B CA 1
ATOM 3568 C C . GLN B 1 50 ? -68.09800 57.98400 273.37600 1.000 18.83384 498 GLN B C 1
ATOM 3569 O O . GLN B 1 50 ? -68.60800 58.55900 272.41200 1.000 21.24992 498 GLN B O 1
ATOM 3575 N N . ILE B 1 51 ? -66.97800 57.25800 273.30300 1.000 18.43116 499 ILE B N 1
ATOM 3576 C CA . ILE B 1 51 ? -66.29900 56.98800 272.05200 1.000 18.15218 499 ILE B CA 1
ATOM 3577 C C . ILE B 1 51 ? -66.88100 55.75400 271.39100 1.000 18.17060 499 ILE B C 1
ATOM 3578 O O . ILE B 1 51 ? -67.28300 55.79200 270.22100 1.000 19.05492 499 ILE B O 1
ATOM 3583 N N . THR B 1 52 ? -66.89900 54.63700 272.11600 1.000 18.31009 500 THR B N 1
ATOM 3584 C CA . THR B 1 52 ? -67.27100 53.36600 271.50900 1.000 19.11019 500 THR B CA 1
ATOM 3585 C C . THR B 1 52 ? -68.73200 53.32200 271.03000 1.000 19.86554 500 THR B C 1
ATOM 3586 O O . THR B 1 52 ? -69.01700 52.71500 269.99800 1.000 20.99725 500 THR B O 1
ATOM 3590 N N . SER B 1 53 ? -69.64900 53.96500 271.76500 1.000 19.76816 501 SER B N 1
ATOM 3591 C CA . SER B 1 53 ? -71.06300 53.99400 271.37300 1.000 20.73670 501 SER B CA 1
ATOM 3592 C C . SER B 1 53 ? -71.23900 54.61300 269.97600 1.000 21.42362 501 SER B C 1
ATOM 3593 O O . SER B 1 53 ? -71.95700 54.06900 269.13900 1.000 22.85011 501 SER B O 1
ATOM 3596 N N . VAL B 1 54 ? -70.55500 55.73200 269.72900 1.000 20.16031 502 VAL B N 1
ATOM 3597 C CA . VAL B 1 54 ? -70.64400 56.45100 268.44600 1.000 20.84724 502 VAL B CA 1
ATOM 3598 C C . VAL B 1 54 ? -70.07600 55.58200 267.32200 1.000 21.04463 502 VAL B C 1
ATOM 3599 O O . VAL B 1 54 ? -70.68800 55.46200 266.23300 1.000 21.49468 502 VAL B O 1
ATOM 3603 N N . LEU B 1 55 ? -68.90800 54.98300 267.57200 1.000 20.02345 503 LEU B N 1
ATOM 3604 C CA . LEU B 1 55 ? -68.22800 54.17300 266.55600 1.000 20.54983 503 LEU B CA 1
ATOM 3605 C C . LEU B 1 55 ? -69.02400 52.90400 266.23700 1.000 21.04726 503 LEU B C 1
ATOM 3606 O O . LEU B 1 55 ? -69.25000 52.58000 265.05000 1.000 21.98948 503 LEU B O 1
ATOM 3611 N N . LYS B 1 56 ? -69.49700 52.20700 267.27700 1.000 20.29717 504 LYS B N 1
ATOM 3612 C CA . LYS B 1 56 ? -70.29200 50.98800 267.08300 1.000 22.84221 504 LYS B CA 1
ATOM 3613 C C . LYS B 1 56 ? -71.56600 51.22800 266.27100 1.000 22.34478 504 LYS B C 1
ATOM 3614 O O . LYS B 1 56 ? -71.94800 50.40000 265.42900 1.000 24.51083 504 LYS B O 1
ATOM 3620 N N . ALA B 1 57 ? -72.22300 52.36400 266.52700 1.000 23.65810 505 ALA B N 1
ATOM 3621 C CA . ALA B 1 57 ? -73.47400 52.71600 265.85800 1.000 24.43451 505 ALA B CA 1
ATOM 3622 C C . ALA B 1 57 ? -73.25500 52.86100 264.36000 1.000 24.02920 505 ALA B C 1
ATOM 3623 O O . ALA B 1 57 ? -74.17500 52.65200 263.57400 1.000 27.07430 505 ALA B O 1
ATOM 3625 N N . ALA B 1 58 ? -72.02400 53.20900 263.97500 1.000 23.86865 506 ALA B N 1
ATOM 3626 C CA . ALA B 1 58 ? -71.63800 53.35100 262.55900 1.000 25.77941 506 ALA B CA 1
ATOM 3627 C C . ALA B 1 58 ? -71.00500 52.09500 261.95700 1.000 25.93469 506 ALA B C 1
ATOM 3628 O O . ALA B 1 58 ? -70.48400 52.13400 260.82800 1.000 30.36417 506 ALA B O 1
ATOM 3630 N N . GLY B 1 59 ? -71.04500 50.98400 262.69800 1.000 25.37936 507 GLY B N 1
ATOM 3631 C CA . GLY B 1 59 ? -70.49400 49.71100 262.24500 1.000 26.55055 507 GLY B CA 1
ATOM 3632 C C . GLY B 1 59 ? -68.98000 49.54900 262.37800 1.000 25.26092 507 GLY B C 1
ATOM 3633 O O . GLY B 1 59 ? -68.40700 48.63400 261.79300 1.000 26.63214 507 GLY B O 1
ATOM 3634 N N . VAL B 1 60 ? -68.33200 50.42600 263.15200 1.000 24.09763 508 VAL B N 1
ATOM 3635 C CA . VAL B 1 60 ? -66.89300 50.32300 263.42300 1.000 23.08961 508 VAL B CA 1
ATOM 3636 C C . VAL B 1 60 ? -66.71900 49.32300 264.55900 1.000 23.19225 508 VAL B C 1
ATOM 3637 O O . VAL B 1 60 ? -67.41700 49.41100 265.56700 1.000 24.17658 508 VAL B O 1
ATOM 3641 N N . GLU B 1 61 ? -65.80000 48.37000 264.39100 1.000 24.17921 509 GLU B N 1
ATOM 3642 C CA . GLU B 1 61 ? -65.46600 47.41500 265.44800 1.000 25.99522 509 GLU B CA 1
ATOM 3643 C C . GLU B 1 61 ? -64.60600 48.13000 266.47700 1.000 24.40556 509 GLU B C 1
ATOM 3644 O O . GLU B 1 61 ? -63.70600 48.89500 266.11200 1.000 22.13423 509 GLU B O 1
ATOM 3650 N N . THR B 1 62 ? -64.89800 47.89500 267.76200 1.000 22.95012 510 THR B N 1
ATOM 3651 C CA . THR B 1 62 ? -64.15500 48.54200 268.83300 1.000 22.21582 510 THR B CA 1
ATOM 3652 C C . THR B 1 62 ? -63.60000 47.55000 269.84600 1.000 21.00778 510 THR B C 1
ATOM 3653 O O . THR B 1 62 ? -64.13300 46.45400 270.04600 1.000 21.64733 510 THR B O 1
ATOM 3657 N N . GLU B 1 63 ? -62.49500 47.95800 270.46800 1.000 21.17886 511 GLU B N 1
ATOM 3658 C CA . GLU B 1 63 ? -61.88700 47.26000 271.58500 1.000 22.26583 511 GLU B CA 1
ATOM 3659 C C . GLU B 1 63 ? -61.37200 48.34300 272.53100 1.000 20.82618 511 GLU B C 1
ATOM 3660 O O . GLU B 1 63 ? -61.00700 49.44200 272.10000 1.000 19.49971 511 GLU B O 1
ATOM 3666 N N . VAL B 1 64 ? -61.35500 48.04100 273.83400 1.000 20.94462 512 VAL B N 1
ATOM 3667 C CA . VAL B 1 64 ? -60.85200 48.97400 274.82300 1.000 20.11820 512 VAL B CA 1
ATOM 3668 C C . VAL B 1 64 ? -59.78800 48.29400 275.67700 1.000 19.39969 512 VAL B C 1
ATOM 3669 O O . VAL B 1 64 ? -60.01600 47.21400 276.20700 1.000 21.74998 512 VAL B O 1
ATOM 3673 N N . PHE B 1 65 ? -58.63200 48.94400 275.80000 1.000 18.67592 513 PHE B N 1
ATOM 3674 C CA . PHE B 1 65 ? -57.59600 48.58700 276.76100 1.000 19.06808 513 PHE B CA 1
ATOM 3675 C C . PHE B 1 65 ? -57.64600 49.64300 277.85500 1.000 19.41549 513 PHE B C 1
ATOM 3676 O O . PHE B 1 65 ? -57.30200 50.80200 277.60700 1.000 20.63668 513 PHE B O 1
ATOM 3684 N N . PHE B 1 66 ? -58.09100 49.24500 279.05700 1.000 20.29717 514 PHE B N 1
ATOM 3685 C CA . PHE B 1 66 ? -58.31700 50.19500 280.14500 1.000 21.50784 514 PHE B CA 1
ATOM 3686 C C . PHE B 1 66 ? -57.40800 49.96100 281.35200 1.000 22.42637 514 PHE B C 1
ATOM 3687 O O . PHE B 1 66 ? -57.72400 50.37500 282.46200 1.000 23.45808 514 PHE B O 1
ATOM 3695 N N . GLU B 1 67 ? -56.23600 49.36200 281.11300 1.000 23.93445 515 GLU B N 1
ATOM 3696 C CA . GLU B 1 67 ? -55.32600 48.96200 282.19500 1.000 26.16103 515 GLU B CA 1
ATOM 3697 C C . GLU B 1 67 ? -54.13000 49.88300 282.43000 1.000 25.87942 515 GLU B C 1
ATOM 3698 O O . GLU B 1 67 ? -53.23500 49.56700 283.22900 1.000 27.65595 515 GLU B O 1
ATOM 3704 N N . VAL B 1 68 ? -54.12700 51.04900 281.77800 1.000 23.50545 516 VAL B N 1
ATOM 3705 C CA . VAL B 1 68 ? -53.06400 52.00800 281.98000 1.000 23.82391 516 VAL B CA 1
ATOM 3706 C C . VAL B 1 68 ? -53.19500 52.55100 283.39800 1.000 26.31895 516 VAL B C 1
ATOM 3707 O O . VAL B 1 68 ? -54.29500 52.87600 283.84000 1.000 28.81661 516 VAL B O 1
ATOM 3711 N N . GLU B 1 69 ? -52.06800 52.60100 284.11100 1.000 28.78240 517 GLU B N 1
ATOM 3712 C CA . GLU B 1 69 ? -52.01100 53.20900 285.42500 1.000 32.98553 517 GLU B CA 1
ATOM 3713 C C . GLU B 1 69 ? -51.06600 54.39300 285.35500 1.000 32.99606 517 GLU B C 1
ATOM 3714 O O . GLU B 1 69 ? -50.39500 54.62400 284.33400 1.000 36.00958 517 GLU B O 1
ATOM 3720 N N . ALA B 1 70 ? -50.99700 55.15100 286.45100 1.000 36.14118 518 ALA B N 1
ATOM 3721 C CA . ALA B 1 70 ? -50.03300 56.24100 286.57800 1.000 41.08651 518 ALA B CA 1
ATOM 3722 C C . ALA B 1 70 ? -48.62700 55.69400 286.31800 1.000 44.28426 518 ALA B C 1
ATOM 3723 O O . ALA B 1 70 ? -48.27400 54.59300 286.75200 1.000 51.11402 518 ALA B O 1
ATOM 3725 N N . ASP B 1 71 ? -47.82300 56.47800 285.60500 1.000 45.41597 519 ASP B N 1
ATOM 3726 C CA . ASP B 1 71 ? -46.47200 56.09000 285.22000 1.000 46.27923 519 ASP B CA 1
ATOM 3727 C C . ASP B 1 71 ? -46.59800 54.80200 284.41000 1.000 43.89737 519 ASP B C 1
ATOM 3728 O O . ASP B 1 71 ? -46.41500 53.69900 284.92600 1.000 47.58465 519 ASP B O 1
ATOM 3733 N N . PRO B 1 72 ? -46.92800 54.91200 283.10400 1.000 36.06748 520 PRO B N 1
ATOM 3734 C CA . PRO B 1 72 ? -47.01300 53.74200 282.23100 1.000 36.43595 520 PRO B CA 1
ATOM 3735 C C . PRO B 1 72 ? -45.73800 52.92200 282.31100 1.000 32.51969 520 PRO B C 1
ATOM 3736 O O . PRO B 1 72 ? -44.64800 53.47300 282.28500 1.000 32.09069 520 PRO B O 1
ATOM 3740 N N . THR B 1 73 ? -45.89300 51.60100 282.42400 1.000 31.60116 521 THR B N 1
ATOM 3741 C CA . THR B 1 73 ? -44.78500 50.66300 282.49200 1.000 29.84042 521 THR B CA 1
ATOM 3742 C C . THR B 1 73 ? -44.64600 49.89600 281.18200 1.000 28.92978 521 THR B C 1
ATOM 3743 O O . THR B 1 73 ? -45.60900 49.76700 280.42400 1.000 29.52196 521 THR B O 1
ATOM 3747 N N . LEU B 1 74 ? -43.44500 49.36600 280.93900 1.000 29.75094 522 LEU B N 1
ATOM 3748 C CA . LEU B 1 74 ? -43.17700 48.53300 279.77500 1.000 28.92715 522 LEU B CA 1
ATOM 3749 C C . LEU B 1 74 ? -44.09000 47.31900 279.70500 1.000 28.92189 522 LEU B C 1
ATOM 3750 O O . LEU B 1 74 ? -44.56500 46.98200 278.63500 1.000 29.29299 522 LEU B O 1
ATOM 3755 N N . SER B 1 75 ? -44.34200 46.66200 280.84600 1.000 29.42721 523 SER B N 1
ATOM 3756 C CA A SER B 1 75 ? -45.24100 45.50800 280.87100 0.545 29.72725 523 SER B CA 1
ATOM 3757 C CA B SER B 1 75 ? -45.25200 45.51600 280.89700 0.455 30.25889 523 SER B CA 1
ATOM 3758 C C . SER B 1 75 ? -46.64200 45.88700 280.37400 1.000 29.46143 523 SER B C 1
ATOM 3759 O O . SER B 1 75 ? -47.22100 45.16500 279.54600 1.000 30.69579 523 SER B O 1
ATOM 3764 N N . ILE B 1 76 ? -47.17300 47.02100 280.85000 1.000 27.52698 524 ILE B N 1
ATOM 3765 C CA . ILE B 1 76 ? -48.51100 47.48000 280.43400 1.000 29.24561 524 ILE B CA 1
ATOM 3766 C C . ILE B 1 76 ? -48.53400 47.88700 278.96200 1.000 27.00061 524 ILE B C 1
ATOM 3767 O O . ILE B 1 76 ? -49.47500 47.55100 278.23300 1.000 29.49564 524 ILE B O 1
ATOM 3772 N N . VAL B 1 77 ? -47.49400 48.60600 278.52800 1.000 26.22420 525 VAL B N 1
ATOM 3773 C CA . VAL B 1 77 ? -47.38100 49.02600 277.13400 1.000 26.84006 525 VAL B CA 1
ATOM 3774 C C . VAL B 1 77 ? -47.28800 47.80500 276.21800 1.000 27.12430 525 VAL B C 1
ATOM 3775 O O . VAL B 1 77 ? -47.94800 47.74400 275.18200 1.000 26.64004 525 VAL B O 1
ATOM 3779 N N . ARG B 1 78 ? -46.48600 46.81700 276.61000 1.000 27.76386 526 ARG B N 1
ATOM 3780 C CA . ARG B 1 78 ? -46.37700 45.56800 275.85200 1.000 29.45353 526 ARG B CA 1
ATOM 3781 C C . ARG B 1 78 ? -47.70500 44.81600 275.77300 1.000 29.17455 526 ARG B C 1
ATOM 3782 O O . ARG B 1 78 ? -48.04600 44.28200 274.72100 1.000 31.32218 526 ARG B O 1
ATOM 3790 N N . LYS B 1 79 ? -48.46200 44.80500 276.87400 1.000 29.05612 527 LYS B N 1
ATOM 3791 C CA . LYS B 1 79 ? -49.76900 44.13900 276.91100 1.000 29.79831 527 LYS B CA 1
ATOM 3792 C C . LYS B 1 79 ? -50.75200 44.82700 275.97200 1.000 28.33761 527 LYS B C 1
ATOM 3793 O O . LYS B 1 79 ? -51.49600 44.16400 275.25800 1.000 29.37721 527 LYS B O 1
ATOM 3799 N N . GLY B 1 80 ? -50.74900 46.16300 275.98100 1.000 27.34275 528 GLY B N 1
ATOM 3800 C CA . GLY B 1 80 ? -51.57300 46.94700 275.07800 1.000 26.41633 528 GLY B CA 1
ATOM 3801 C C . GLY B 1 80 ? -51.18600 46.72500 273.62200 1.000 27.12957 528 GLY B C 1
ATOM 3802 O O . GLY B 1 80 ? -52.05800 46.58400 272.76100 1.000 27.53751 528 GLY B O 1
ATOM 3803 N N . ALA B 1 81 ? -49.87400 46.69600 273.35400 1.000 26.53213 529 ALA B N 1
ATOM 3804 C CA . ALA B 1 81 ? -49.34800 46.40900 272.01800 1.000 28.70081 529 ALA B CA 1
ATOM 3805 C C . ALA B 1 81 ? -49.76100 45.01900 271.52600 1.000 29.85358 529 ALA B C 1
ATOM 3806 O O . ALA B 1 81 ? -50.09800 44.84500 270.36300 1.000 29.60881 529 ALA B O 1
ATOM 3808 N N . GLU B 1 82 ? -49.75400 44.03000 272.42300 1.000 30.52734 530 GLU B N 1
ATOM 3809 C CA . GLU B 1 82 ? -50.18900 42.68400 272.05800 1.000 34.18831 530 GLU B CA 1
ATOM 3810 C C . GLU B 1 82 ? -51.68200 42.62900 271.74400 1.000 31.51430 530 GLU B C 1
ATOM 3811 O O . GLU B 1 82 ? -52.09200 41.90300 270.84900 1.000 33.25662 530 GLU B O 1
ATOM 3817 N N . LEU B 1 83 ? -52.48600 43.42400 272.45600 1.000 28.98505 531 LEU B N 1
ATOM 3818 C CA . LEU B 1 83 ? -53.90300 43.54500 272.14200 1.000 28.46394 531 LEU B CA 1
ATOM 3819 C C . LEU B 1 83 ? -54.08400 44.17400 270.75200 1.000 28.05600 531 LEU B C 1
ATOM 3820 O O . LEU B 1 83 ? -54.93100 43.73300 269.98500 1.000 29.39563 531 LEU B O 1
ATOM 3825 N N . ALA B 1 84 ? -53.28100 45.19900 270.44300 1.000 27.79017 532 ALA B N 1
ATOM 3826 C CA . ALA B 1 84 ? -53.30600 45.81300 269.11800 1.000 27.16642 532 ALA B CA 1
ATOM 3827 C C . ALA B 1 84 ? -52.92700 44.78000 268.04600 1.000 28.59290 532 ALA B C 1
ATOM 3828 O O . ALA B 1 84 ? -53.57800 44.69000 266.99800 1.000 27.83492 532 ALA B O 1
ATOM 3830 N N . ASN B 1 85 ? -51.88600 43.99000 268.32400 1.000 28.45604 533 ASN B N 1
ATOM 3831 C CA . ASN B 1 85 ? -51.45200 42.92800 267.41000 1.000 30.36417 533 ASN B CA 1
ATOM 3832 C C . ASN B 1 85 ? -52.55400 41.91600 267.08000 1.000 31.65643 533 ASN B C 1
ATOM 3833 O O . ASN B 1 85 ? -52.64900 41.44600 265.94500 1.000 34.94366 533 ASN B O 1
ATOM 3838 N N . SER B 1 86 ? -53.38700 41.58600 268.07400 1.000 31.98015 534 SER B N 1
ATOM 3839 C CA A SER B 1 86 ? -54.47900 40.61900 267.92200 0.499 33.24872 534 SER B CA 1
ATOM 3840 C CA B SER B 1 86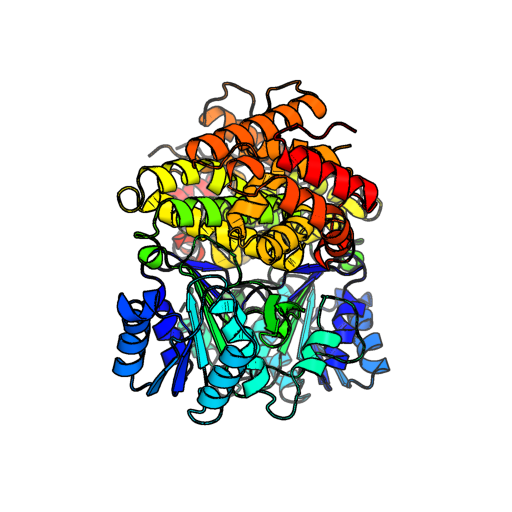 ? -54.46500 40.61600 267.89200 0.501 32.46442 534 SER B CA 1
ATOM 3841 C C . SER B 1 86 ? -55.72600 41.25300 267.28500 1.000 32.17228 534 SER B C 1
ATOM 3842 O O . SER B 1 86 ? -56.32400 40.69600 266.37000 1.000 33.71720 534 SER B O 1
ATOM 3847 N N . PHE B 1 87 ? -56.11800 42.42400 267.79100 1.000 30.22204 535 PHE B N 1
ATOM 3848 C CA . PHE B 1 87 ? -57.31200 43.12900 267.32200 1.000 28.66133 535 PHE B CA 1
ATOM 3849 C C . PHE B 1 87 ? -57.15000 43.79100 265.94000 1.000 27.47698 535 PHE B C 1
ATOM 3850 O O . PHE B 1 87 ? -58.11100 43.89200 265.17500 1.000 28.41920 535 PHE B O 1
ATOM 3858 N N . LYS B 1 88 ? -55.93100 44.24200 265.64000 1.000 27.46645 536 LYS B N 1
ATOM 3859 C CA . LYS B 1 88 ? -55.57300 44.89100 264.37000 1.000 27.61384 536 LYS B CA 1
ATOM 3860 C C . LYS B 1 88 ? -56.36500 46.17000 264.10700 1.000 25.27671 536 LYS B C 1
ATOM 3861 O O . LYS B 1 88 ? -57.12100 46.26900 263.13900 1.000 25.77151 536 LYS B O 1
ATOM 3867 N N . PRO B 1 89 ? -56.22300 47.20100 264.96500 1.000 23.46071 537 PRO B N 1
ATOM 3868 C CA . PRO B 1 89 ? -56.91500 48.46800 264.73500 1.000 22.16582 537 PRO B CA 1
ATOM 3869 C C . PRO B 1 89 ? -56.31900 49.21500 263.54200 1.000 21.50784 537 PRO B C 1
ATOM 3870 O O . PRO B 1 89 ? -55.12600 49.07800 263.24800 1.000 22.72904 537 PRO B O 1
ATOM 3874 N N . ASP B 1 90 ? -57.16000 49.99700 262.86700 1.000 21.43941 538 ASP B N 1
ATOM 3875 C CA . ASP B 1 90 ? -56.69500 50.98800 261.90900 1.000 22.12897 538 ASP B CA 1
ATOM 3876 C C . ASP B 1 90 ? -56.71700 52.40400 262.48500 1.000 21.18412 538 ASP B C 1
ATOM 3877 O O . ASP B 1 90 ? -56.30000 53.35500 261.84000 1.000 20.93146 538 ASP B O 1
ATOM 3882 N N . VAL B 1 91 ? -57.18800 52.53600 263.73100 1.000 20.39192 539 VAL B N 1
ATOM 3883 C CA . VAL B 1 91 ? -57.07600 53.78300 264.47800 1.000 18.94174 539 VAL B CA 1
ATOM 3884 C C . VAL B 1 91 ? -56.94400 53.43200 265.95500 1.000 18.64697 539 VAL B C 1
ATOM 3885 O O . VAL B 1 91 ? -57.63700 52.54000 266.44700 1.000 18.08375 539 VAL B O 1
ATOM 3889 N N . ILE B 1 92 ? -55.99700 54.10100 266.61900 1.000 18.33115 540 ILE B N 1
ATOM 3890 C CA . ILE B 1 92 ? -55.81100 54.00200 268.06100 1.000 18.34957 540 ILE B CA 1
ATOM 3891 C C . ILE B 1 92 ? -56.24800 55.34500 268.63500 1.000 17.36261 540 ILE B C 1
ATOM 3892 O O . ILE B 1 92 ? -55.82800 56.40900 268.15000 1.000 17.83898 540 ILE B O 1
ATOM 3897 N N . ILE B 1 93 ? -57.11900 55.29300 269.65400 1.000 16.97835 541 ILE B N 1
ATOM 3898 C CA . ILE B 1 93 ? -57.70500 56.47900 270.24800 1.000 16.62305 541 ILE B CA 1
ATOM 3899 C C . ILE B 1 93 ? -57.34500 56.47300 271.73000 1.000 16.35196 541 ILE B C 1
ATOM 3900 O O . ILE B 1 93 ? -57.88800 55.68200 272.50300 1.000 16.99151 541 ILE B O 1
ATOM 3905 N N . ALA B 1 94 ? -56.40300 57.33600 272.09900 1.000 15.62556 542 ALA B N 1
ATOM 3906 C CA . ALA B 1 94 ? -56.02900 57.52800 273.49400 1.000 15.97560 542 ALA B CA 1
ATOM 3907 C C . ALA B 1 94 ? -57.07200 58.42300 274.16500 1.000 16.48092 542 ALA B C 1
ATOM 3908 O O . ALA B 1 94 ? -57.44000 59.47200 273.65100 1.000 18.11533 542 ALA B O 1
ATOM 3910 N N . LEU B 1 95 ? -57.51900 58.01300 275.35400 1.000 16.58094 543 LEU B N 1
ATOM 3911 C CA . LEU B 1 95 ? -58.49000 58.74700 276.11100 1.000 16.29932 543 LEU B CA 1
ATOM 3912 C C . LEU B 1 95 ? -57.99000 58.85300 277.55000 1.000 16.57041 543 LEU B C 1
ATOM 3913 O O . LEU B 1 95 ? -57.86300 57.85000 278.23400 1.000 17.87320 543 LEU B O 1
ATOM 3918 N N . GLY B 1 96 ? -57.68700 60.07400 277.96800 1.000 16.06508 544 GLY B N 1
ATOM 3919 C CA . GLY B 1 96 ? -57.27300 60.33000 279.33200 1.000 16.85728 544 GLY B CA 1
ATOM 3920 C C . GLY B 1 96 ? -56.28300 61.45700 279.46600 1.000 17.22575 544 GLY B C 1
ATOM 3921 O O . GLY B 1 96 ? -56.19300 62.33500 278.60800 1.000 16.87571 544 GLY B O 1
ATOM 3922 N N . GLY B 1 97 ? -55.58400 61.45900 280.60200 1.000 16.91519 545 GLY B N 1
ATOM 3923 C CA . GLY B 1 97 ? -54.49800 62.36700 280.87200 1.000 17.11521 545 GLY B CA 1
ATOM 3924 C C . GLY B 1 97 ? -53.20400 61.90000 280.24300 1.000 18.44432 545 GLY B C 1
ATOM 3925 O O . GLY B 1 97 ? -53.18000 61.09900 279.28800 1.000 17.37314 545 GLY B O 1
ATOM 3926 N N . GLY B 1 98 ? -52.09600 62.39300 280.78800 1.000 19.59445 546 GLY B N 1
ATOM 3927 C CA . GLY B 1 98 ? -50.78700 62.07200 280.24800 1.000 20.70775 546 GLY B CA 1
ATOM 3928 C C . GLY B 1 98 ? -50.45200 60.58700 280.24300 1.000 19.83133 546 GLY B C 1
ATOM 3929 O O . GLY B 1 98 ? -49.74300 60.14100 279.35100 1.000 19.90502 546 GLY B O 1
ATOM 3930 N N . SER B 1 99 ? -50.95500 59.82000 281.23000 1.000 18.33115 547 SER B N 1
ATOM 3931 C CA . SER B 1 99 ? -50.58900 58.40500 281.29800 1.000 19.87870 547 SER B CA 1
ATOM 3932 C C . SER B 1 99 ? -51.14900 57.60800 280.11400 1.000 18.34957 547 SER B C 1
ATOM 3933 O O . SER B 1 99 ? -50.38300 56.97900 279.38100 1.000 19.09439 547 SER B O 1
ATOM 3936 N N . PRO B 1 100 ? -52.47600 57.60600 279.86000 1.000 17.97584 548 PRO B N 1
ATOM 3937 C CA . PRO B 1 100 ? -53.00400 56.93100 278.66900 1.000 17.30207 548 PRO B CA 1
ATOM 3938 C C . PRO B 1 100 ? -52.46000 57.49700 277.35900 1.000 17.50473 548 PRO B C 1
ATOM 3939 O O . PRO B 1 100 ? -52.19600 56.72300 276.43500 1.000 16.79938 548 PRO B O 1
ATOM 3943 N N . MET B 1 101 ? -52.29200 58.82000 277.27100 1.000 16.10719 549 MET B N 1
ATOM 3944 C CA . MET B 1 101 ? -51.80300 59.39300 276.01500 1.000 17.27312 549 MET B CA 1
ATOM 3945 C C . MET B 1 101 ? -50.37200 58.93800 275.71900 1.000 18.06006 549 MET B C 1
ATOM 3946 O O . MET B 1 101 ? -50.07100 58.51800 274.60300 1.000 20.18137 549 MET B O 1
ATOM 3951 N N . ASP B 1 102 ? -49.48400 59.00100 276.71300 1.000 19.48392 550 ASP B N 1
ATOM 3952 C CA . ASP B 1 102 ? -48.10500 58.56000 276.53600 1.000 21.96579 550 ASP B CA 1
ATOM 3953 C C . ASP B 1 102 ? -48.02000 57.05000 276.24800 1.000 20.34454 550 ASP B C 1
ATOM 3954 O O . ASP B 1 102 ? -47.29700 56.61900 275.33800 1.000 22.30004 550 ASP B O 1
ATOM 3959 N N . ALA B 1 103 ? -48.78500 56.25300 277.00300 1.000 18.85226 551 ALA B N 1
ATOM 3960 C CA . ALA B 1 103 ? -48.81900 54.80900 276.81900 1.000 19.80237 551 ALA B CA 1
ATOM 3961 C C . ALA B 1 103 ? -49.26000 54.45000 275.39600 1.000 19.09966 551 ALA B C 1
ATOM 3962 O O . ALA B 1 103 ? -48.63900 53.59800 274.73900 1.000 20.88935 551 ALA B O 1
ATOM 3964 N N . ALA B 1 104 ? -50.31500 55.12200 274.92500 1.000 17.66528 552 ALA B N 1
ATOM 3965 C CA . ALA B 1 104 ? -50.87000 54.85500 273.60200 1.000 17.50999 552 ALA B CA 1
ATOM 3966 C C . ALA B 1 104 ? -49.84000 55.12800 272.50400 1.000 17.98110 552 ALA B C 1
ATOM 3967 O O . ALA B 1 104 ? -49.73700 54.36900 271.54200 1.000 18.71014 552 ALA B O 1
ATOM 3969 N N . LYS B 1 105 ? -49.06000 56.20100 272.65800 1.000 18.09427 553 LYS B N 1
ATOM 3970 C CA . LYS B 1 105 ? -48.03900 56.52700 271.66300 1.000 19.31284 553 LYS B CA 1
ATOM 3971 C C . LYS B 1 105 ? -47.03800 55.38600 271.52100 1.000 20.50246 553 LYS B C 1
ATOM 3972 O O . LYS B 1 105 ? -46.64900 55.02200 270.40400 1.000 21.16833 553 LYS B O 1
ATOM 3978 N N . ILE B 1 106 ? -46.60200 54.80900 272.64700 1.000 21.11832 554 ILE B N 1
ATOM 3979 C CA . ILE B 1 106 ? -45.61800 53.73700 272.59800 1.000 22.21056 554 ILE B CA 1
ATOM 3980 C C . ILE B 1 106 ? -46.24300 52.40400 272.11800 1.000 22.19477 554 ILE B C 1
ATOM 3981 O O . ILE B 1 106 ? -45.61700 51.66600 271.34000 1.000 22.32110 554 ILE B O 1
ATOM 3986 N N . MET B 1 107 ? -47.48200 52.12300 272.54100 1.000 21.20254 555 MET B N 1
ATOM 3987 C CA . MET B 1 107 ? -48.22100 50.96500 272.02500 1.000 21.24465 555 MET B CA 1
ATOM 3988 C C . MET B 1 107 ? -48.29400 51.05400 270.49900 1.000 21.32361 555 MET B C 1
ATOM 3989 O O . MET B 1 107 ? -48.11900 50.05800 269.80600 1.000 22.17108 555 MET B O 1
ATOM 3994 N N . TRP B 1 108 ? -48.54100 52.26300 269.99500 1.000 21.61049 556 TRP B N 1
ATOM 3995 C CA . TRP B 1 108 ? -48.67400 52.51600 268.56700 1.000 21.43152 556 TRP B CA 1
ATOM 3996 C C . TRP B 1 108 ? -47.39300 52.14000 267.81500 1.000 22.39742 556 TRP B C 1
ATOM 3997 O O . TRP B 1 108 ? -47.44900 51.42700 266.82100 1.000 22.73167 556 TRP B O 1
ATOM 4008 N N . VAL B 1 109 ? -46.24100 52.59900 268.31600 1.000 22.27899 557 VAL B N 1
ATOM 4009 C CA . VAL B 1 109 ? -44.94400 52.25300 267.74400 1.000 24.95036 557 VAL B CA 1
ATOM 4010 C C . VAL B 1 109 ? -44.73900 50.74300 267.72000 1.000 25.35567 557 VAL B C 1
ATOM 4011 O O . VAL B 1 109 ? -44.31800 50.18900 266.72100 1.000 25.49516 557 VAL B O 1
ATOM 4015 N N . MET B 1 110 ? -45.02100 50.08800 268.85400 1.000 25.10827 558 MET B N 1
ATOM 4016 C CA . MET B 1 110 ? -44.80100 48.65100 268.98200 1.000 26.30842 558 MET B CA 1
ATOM 4017 C C . MET B 1 110 ? -45.69400 47.83200 268.03900 1.000 26.78742 558 MET B C 1
ATOM 4018 O O . MET B 1 110 ? -45.27300 46.79700 267.53000 1.000 29.73778 558 MET B O 1
ATOM 4023 N N . TYR B 1 111 ? -46.92800 48.31000 267.83300 1.000 25.34778 559 TYR B N 1
ATOM 4024 C CA . TYR B 1 111 ? -47.88300 47.71300 266.90200 1.000 25.43726 559 TYR B CA 1
ATOM 4025 C C . TYR B 1 111 ? -47.42300 47.91100 265.44800 1.000 26.46107 559 TYR B C 1
ATOM 4026 O O . TYR B 1 111 ? -47.46900 46.97500 264.64800 1.000 27.38749 559 TYR B O 1
ATOM 4035 N N . GLU B 1 112 ? -46.99400 49.13400 265.11400 1.000 25.42410 560 GLU B N 1
ATOM 4036 C CA . GLU B 1 112 ? -46.49000 49.44100 263.77800 1.000 26.73215 560 GLU B CA 1
ATOM 4037 C C . GLU B 1 112 ? -45.20900 48.65700 263.46600 1.000 27.76649 560 GLU B C 1
ATOM 4038 O O . GLU B 1 112 ? -44.97000 48.27600 262.30700 1.000 27.76122 560 GLU B O 1
ATOM 4044 N N . HIS B 1 113 ? -44.40400 48.40000 264.50300 1.000 27.52435 561 HIS B N 1
ATOM 4045 C CA . HIS B 1 113 ? -43.08800 47.78300 264.36400 1.000 29.22719 561 HIS B CA 1
ATOM 4046 C C . HIS B 1 113 ? -42.82800 46.70600 265.41800 1.000 30.63262 561 HIS B C 1
ATOM 4047 O O . HIS B 1 113 ? -42.01400 46.88500 266.32800 1.000 31.27217 561 HIS B O 1
ATOM 4054 N N . PRO B 1 114 ? -43.49800 45.53400 265.30900 1.000 34.00408 562 PRO B N 1
ATOM 4055 C CA . PRO B 1 114 ? -43.29600 44.45100 266.27200 1.000 36.79389 562 PRO B CA 1
ATOM 4056 C C . PRO B 1 114 ? -41.87600 43.87900 266.23500 1.000 38.59410 562 PRO B C 1
ATOM 4057 O O . PRO B 1 114 ? -41.46000 43.27700 267.22200 1.000 45.15805 562 PRO B O 1
ATOM 4061 N N . GLU B 1 115 ? -41.15800 44.08800 265.12200 1.000 41.06545 563 GLU B N 1
ATOM 4062 C CA . GLU B 1 115 ? -39.75900 43.66500 264.96500 1.000 45.93182 563 GLU B CA 1
ATOM 4063 C C . GLU B 1 115 ? -38.78000 44.46000 265.83000 1.000 46.82404 563 GLU B C 1
ATOM 4064 O O . GLU B 1 115 ? -37.67600 43.98500 266.10400 1.000 51.40353 563 GLU B O 1
ATOM 4070 N N . THR B 1 116 ? -39.17800 45.67500 266.22800 1.000 43.83947 564 THR B N 1
ATOM 4071 C CA . THR B 1 116 ? -38.28500 46.61100 266.89600 1.000 43.59207 564 THR B CA 1
ATOM 4072 C C . THR B 1 116 ? -38.23200 46.35500 268.39800 1.000 40.12323 564 THR B C 1
ATOM 4073 O O . THR B 1 116 ? -39.27500 46.25500 269.04800 1.000 40.35221 564 THR B O 1
ATOM 4077 N N . HIS B 1 117 ? -37.01100 46.25800 268.93600 1.000 37.01233 565 HIS B N 1
ATOM 4078 C CA . HIS B 1 117 ? -36.78900 46.07900 270.37000 1.000 38.28091 565 HIS B CA 1
ATOM 4079 C C . HIS B 1 117 ? -36.88700 47.43800 271.05400 1.000 34.19884 565 HIS B C 1
ATOM 4080 O O . HIS B 1 117 ? -36.45900 48.46200 270.50400 1.000 35.06999 565 HIS B O 1
ATOM 4087 N N . PHE B 1 118 ? -37.46200 47.45000 272.25900 1.000 32.36704 566 PHE B N 1
ATOM 4088 C CA . PHE B 1 118 ? -37.61600 48.68900 272.98700 1.000 30.64052 566 PHE B CA 1
ATOM 4089 C C . PHE B 1 118 ? -36.27100 49.41000 273.20100 1.000 29.94043 566 PHE B C 1
ATOM 4090 O O . PHE B 1 118 ? -36.20000 50.63300 273.13200 1.000 30.02992 566 PHE B O 1
ATOM 4098 N N . GLU B 1 119 ? -35.21100 48.64200 273.47000 1.000 29.27719 567 GLU B N 1
ATOM 4099 C CA . GLU B 1 119 ? -33.87200 49.20600 273.64900 1.000 28.31392 567 GLU B CA 1
ATOM 4100 C C . GLU B 1 119 ? -33.46300 50.10400 272.46800 1.000 29.26667 567 GLU B C 1
ATOM 4101 O O . GLU B 1 119 ? -32.91300 51.18700 272.66900 1.000 30.09835 567 GLU B O 1
ATOM 4107 N N . GLU B 1 120 ? -33.73800 49.64000 271.24400 1.000 30.83001 568 GLU B N 1
ATOM 4108 C CA . GLU B 1 120 ? -33.46200 50.41300 270.02900 1.000 32.05121 568 GLU B CA 1
ATOM 4109 C C . GLU B 1 120 ? -34.15200 51.78100 270.07400 1.000 31.18532 568 GLU B 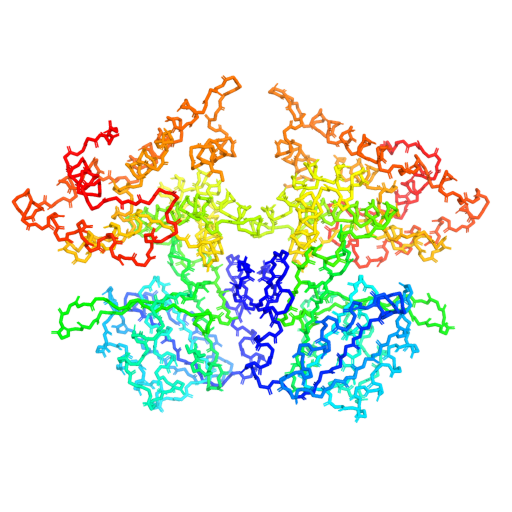C 1
ATOM 4110 O O . GLU B 1 120 ? -33.53500 52.80300 269.78600 1.000 33.05923 568 GLU B O 1
ATOM 4116 N N . LEU B 1 121 ? -35.43600 51.78600 270.44500 1.000 31.96699 569 LEU B N 1
ATOM 4117 C CA . LEU B 1 121 ? -36.22300 53.01500 270.51200 1.000 31.57484 569 LEU B CA 1
ATOM 4118 C C . LEU B 1 121 ? -35.69300 53.94900 271.58900 1.000 29.81936 569 LEU B C 1
ATOM 4119 O O . LEU B 1 121 ? -35.45600 55.13100 271.33500 1.000 29.70093 569 LEU B O 1
ATOM 4124 N N . ALA B 1 122 ? -35.50300 53.39400 272.79200 1.000 29.09033 570 ALA B N 1
ATOM 4125 C CA . ALA B 1 122 ? -35.09700 54.15200 273.96900 1.000 29.60092 570 ALA B CA 1
ATOM 4126 C C . ALA B 1 122 ? -33.73700 54.82100 273.83700 1.000 28.96137 570 ALA B C 1
ATOM 4127 O O . ALA B 1 122 ? -33.54600 55.94200 274.30600 1.000 30.60630 570 ALA B O 1
ATOM 4129 N N . LEU B 1 123 ? -32.78700 54.13100 273.20200 1.000 28.06126 571 LEU B N 1
ATOM 4130 C CA . LEU B 1 123 ? -31.42100 54.62100 273.08700 1.000 28.61133 571 LEU B CA 1
ATOM 4131 C C . LEU B 1 123 ? -31.19300 55.49600 271.85900 1.000 29.56933 571 LEU B C 1
ATOM 4132 O O . LEU B 1 123 ? -30.25900 56.27900 271.84100 1.000 32.15649 571 LEU B O 1
ATOM 4137 N N . ARG B 1 124 ? -32.05300 55.36400 270.83800 1.000 28.35866 572 ARG B N 1
ATOM 4138 C CA . ARG B 1 124 ? -31.90400 56.12000 269.59100 1.000 29.64040 572 ARG B CA 1
ATOM 4139 C C . ARG B 1 124 ? -32.71900 57.40400 269.54700 1.000 28.72976 572 ARG B C 1
ATOM 4140 O O . ARG B 1 124 ? -32.32100 58.36000 268.88000 1.000 28.27181 572 ARG B O 1
ATOM 4148 N N . PHE B 1 125 ? -33.85800 57.43200 270.26000 1.000 27.54804 573 PHE B N 1
ATOM 4149 C CA . PHE B 1 125 ? -34.82000 58.51600 270.12800 1.000 27.11378 573 PHE B CA 1
ATOM 4150 C C . PHE B 1 125 ? -35.18600 59.13700 271.46500 1.000 25.98469 573 PHE B C 1
ATOM 4151 O O . PHE B 1 125 ? -36.35000 59.37500 271.75900 1.000 27.14010 573 PHE B O 1
ATOM 4159 N N . MET B 1 126 ? -34.15900 59.44500 272.26200 1.000 30.42996 574 MET B N 1
ATOM 4160 C CA . MET B 1 126 ? -34.34000 60.08700 273.56200 1.000 33.35400 574 MET B CA 1
ATOM 4161 C C . MET B 1 126 ? -34.39900 61.60800 273.44800 1.000 35.72270 574 MET B C 1
ATOM 4162 O O . MET B 1 126 ? -34.85000 62.27700 274.36900 1.000 38.23353 574 MET B O 1
ATOM 4167 N N . ASP B 1 127 ? -33.94900 62.14400 272.30900 1.000 38.38092 575 ASP B N 1
ATOM 4168 C CA . ASP B 1 127 ? -33.75600 63.57500 272.15000 1.000 41.61552 575 ASP B CA 1
ATOM 4169 C C . ASP B 1 127 ? -34.14700 63.99000 270.75400 1.000 39.71266 575 ASP B C 1
ATOM 4170 O O . ASP B 1 127 ? -33.73300 63.35200 269.80900 1.000 44.27899 575 ASP B O 1
ATOM 4175 N N . ILE B 1 128 ? -34.93100 65.05900 270.63100 1.000 37.69399 576 ILE B N 1
ATOM 4176 C CA . ILE B 1 128 ? -35.27600 65.57500 269.30100 1.000 42.06294 576 ILE B CA 1
ATOM 4177 C C . ILE B 1 128 ? -34.01500 65.95200 268.49200 1.000 42.81040 576 ILE B C 1
ATOM 4178 O O . ILE B 1 128 ? -33.22400 66.79400 268.90400 1.000 47.50570 576 ILE B O 1
ATOM 4183 N N . TYR B 1 133 ? -30.81500 58.57800 263.62800 1.000 49.30328 581 TYR B N 1
ATOM 4184 C CA . TYR B 1 133 ? -31.66700 57.72700 262.79800 1.000 49.64016 581 TYR B CA 1
ATOM 4185 C C . TYR B 1 133 ? -32.95500 58.42100 262.36200 1.000 42.50246 581 TYR B C 1
ATOM 4186 O O . TYR B 1 133 ? -33.41800 59.36100 263.01100 1.000 44.80537 581 TYR B O 1
ATOM 4195 N N . LYS B 1 134 ? -33.57300 57.90300 261.29600 1.000 36.05695 582 LYS B N 1
ATOM 4196 C CA . LYS B 1 134 ? -34.95400 58.24900 260.97100 1.000 35.75955 582 LYS B CA 1
ATOM 4197 C C . LYS B 1 134 ? -35.83700 57.32600 261.80500 1.000 30.63262 582 LYS B C 1
ATOM 4198 O O . LYS B 1 134 ? -35.59600 56.12700 261.85500 1.000 30.81159 582 LYS B O 1
ATOM 4204 N N . PHE B 1 135 ? -36.84800 57.88900 262.47200 1.000 29.13770 583 PHE B N 1
ATOM 4205 C CA . PHE B 1 135 ? -37.79500 57.09200 263.23600 1.000 26.96639 583 PHE B CA 1
ATOM 4206 C C . PHE B 1 135 ? -38.50100 56.11100 262.30300 1.000 28.89557 583 PHE B C 1
ATOM 4207 O O . PHE B 1 135 ? -38.81700 56.46100 261.16400 1.000 30.22468 583 PHE B O 1
ATOM 4215 N N . PRO B 1 136 ? -38.75100 54.84900 262.72400 1.000 30.59577 584 PRO B N 1
ATOM 4216 C CA . PRO B 1 136 ? -39.48000 53.90100 261.87600 1.000 31.48799 584 PRO B CA 1
ATOM 4217 C C . PRO B 1 136 ? -40.82500 54.49200 261.43000 1.000 31.15110 584 PRO B C 1
ATOM 4218 O O . PRO B 1 136 ? -41.50500 55.15200 262.23300 1.000 31.92488 584 PRO B O 1
ATOM 4222 N N . LYS B 1 137 ? -41.20200 54.25200 260.16900 1.000 31.70643 585 LYS B N 1
ATOM 4223 C CA . LYS B 1 137 ? -42.38200 54.86300 259.58200 1.000 32.31703 585 LYS B CA 1
ATOM 4224 C C . LYS B 1 137 ? -43.65200 54.55800 260.39600 1.000 29.46406 585 LYS B C 1
ATOM 4225 O O . LYS B 1 137 ? -43.95500 53.40200 260.68600 1.000 29.74041 585 LYS B O 1
ATOM 4231 N N . MET B 1 138 ? -44.38100 55.61500 260.75900 1.000 27.46119 586 MET B N 1
ATOM 4232 C CA . MET B 1 138 ? -45.62600 55.50700 261.51800 1.000 26.67425 586 MET B CA 1
ATOM 4233 C C . MET B 1 138 ? -46.84400 55.80700 260.66500 1.000 26.71899 586 MET B C 1
ATOM 4234 O O . MET B 1 138 ? -46.72500 56.40900 259.59300 1.000 28.35866 586 MET B O 1
ATOM 4239 N N . GLY B 1 139 ? -48.01800 55.37900 261.14400 1.000 26.29789 587 GLY B N 1
ATOM 4240 C CA . GLY B 1 139 ? -49.28600 55.65400 260.48300 1.000 27.51909 587 GLY B CA 1
ATOM 4241 C C . GLY B 1 139 ? -49.58200 54.79500 259.26400 1.000 28.64817 587 GLY B C 1
ATOM 4242 O O . GLY B 1 139 ? -50.37600 55.17900 258.40800 1.000 33.67246 587 GLY B O 1
ATOM 4243 N N . VAL B 1 140 ? -48.95100 53.62000 259.19500 1.000 31.15900 588 VAL B N 1
ATOM 4244 C CA . VAL B 1 140 ? -49.18100 52.65400 258.11700 1.000 30.39312 588 VAL B CA 1
ATOM 4245 C C . VAL B 1 140 ? -50.33200 51.73000 258.49400 1.000 29.39300 588 VAL B C 1
ATOM 4246 O O . VAL B 1 140 ? -51.30900 51.62800 257.76100 1.000 29.54302 588 VAL B O 1
ATOM 4250 N N . LYS B 1 141 ? -50.22300 51.08200 259.65800 1.000 28.37709 589 LYS B N 1
ATOM 4251 C CA . LYS B 1 141 ? -51.27900 50.22500 260.18000 1.000 27.19537 589 LYS B CA 1
ATOM 4252 C C . LYS B 1 141 ? -52.44000 51.02000 260.80100 1.000 26.19261 589 LYS B C 1
ATOM 4253 O O . LYS B 1 141 ? -53.60500 50.62500 260.70000 1.000 24.96615 589 LYS B O 1
ATOM 4259 N N . ALA B 1 142 ? -52.11200 52.13300 261.46400 1.000 24.96615 590 ALA B N 1
ATOM 4260 C CA . ALA B 1 142 ? -53.10900 52.90600 262.19900 1.000 23.66073 590 ALA B CA 1
ATOM 4261 C C . ALA B 1 142 ? -52.74900 54.36300 262.33000 1.000 22.36584 590 ALA B C 1
ATOM 4262 O O . ALA B 1 142 ? -51.57800 54.71200 262.44900 1.000 23.00276 590 ALA B O 1
ATOM 4264 N N . LYS B 1 143 ? -53.77800 55.21500 262.34600 1.000 21.86578 591 LYS B N 1
ATOM 4265 C CA . LYS B 1 143 ? -53.64400 56.60300 262.77100 1.000 21.29992 591 LYS B CA 1
ATOM 4266 C C . LYS B 1 143 ? -53.85800 56.67800 264.29600 1.000 18.91543 591 LYS B C 1
ATOM 4267 O O . LYS B 1 143 ? -54.44700 55.74900 264.88800 1.000 20.17610 591 LYS B O 1
ATOM 4273 N N . MET B 1 144 ? -53.34600 57.75900 264.89800 1.000 19.27073 592 MET B N 1
ATOM 4274 C CA . MET B 1 144 ? -53.40200 58.01500 266.35200 1.000 19.48392 592 MET B CA 1
ATOM 4275 C C . MET B 1 144 ? -54.23100 59.25500 266.60800 1.000 18.10217 592 MET B C 1
ATOM 4276 O O . MET B 1 144 ? -53.91800 60.33300 266.09400 1.000 18.18113 592 MET B O 1
ATOM 4281 N N . ILE B 1 145 ? -55.22600 59.11400 267.48800 1.000 17.33892 593 ILE B N 1
ATOM 4282 C CA . ILE B 1 145 ? -56.05000 60.20600 267.95700 1.000 17.48104 593 ILE B CA 1
ATOM 4283 C C . ILE B 1 145 ? -55.85400 60.29400 269.46300 1.000 16.43092 593 ILE B C 1
ATOM 4284 O O . ILE B 1 145 ? -55.87800 59.26900 270.14500 1.000 18.38378 593 ILE B O 1
ATOM 4289 N N . ALA B 1 146 ? -55.64800 61.51600 269.95700 1.000 15.87559 594 ALA B N 1
ATOM 4290 C CA . ALA B 1 146 ? -55.53000 61.76100 271.40200 1.000 15.94139 594 ALA B CA 1
ATOM 4291 C C . ALA B 1 146 ? -56.66700 62.63100 271.89000 1.000 16.51514 594 ALA B C 1
ATOM 4292 O O . ALA B 1 146 ? -56.85300 63.75900 271.41100 1.000 16.39670 594 ALA B O 1
ATOM 4294 N N . VAL B 1 147 ? -57.41700 62.10600 272.87300 1.000 15.64661 595 VAL B N 1
ATOM 4295 C CA . VAL B 1 147 ? -58.55300 62.76800 273.46400 1.000 15.32289 595 VAL B CA 1
ATOM 4296 C C . VAL B 1 147 ? -58.20900 63.06100 274.93000 1.000 15.08602 595 VAL B C 1
ATOM 4297 O O . VAL B 1 147 ? -58.23000 62.16200 275.76300 1.000 16.25984 595 VAL B O 1
ATOM 4301 N N . THR B 1 148 ? -57.87600 64.32200 275.21100 1.000 15.68346 596 THR B N 1
ATOM 4302 C CA . THR B 1 148 ? -57.38700 64.69600 276.53000 1.000 15.08339 596 THR B CA 1
ATOM 4303 C C . THR B 1 148 ? -58.53000 64.94300 277.51700 1.000 15.61503 596 THR B C 1
ATOM 4304 O O . THR B 1 148 ? -59.49500 65.63000 277.21500 1.000 15.99139 596 THR B O 1
ATOM 4308 N N . THR B 1 149 ? -58.37400 64.37700 278.72300 1.000 15.53344 597 THR B N 1
ATOM 4309 C CA . THR B 1 149 ? -59.34800 64.53800 279.79800 1.000 16.75464 597 THR B CA 1
ATOM 4310 C C . THR B 1 149 ? -58.77800 65.23500 281.01800 1.000 16.25458 597 THR B C 1
ATOM 4311 O O . THR B 1 149 ? -59.40100 65.19900 282.08900 1.000 17.97847 597 THR B O 1
ATOM 4315 N N . THR B 1 150 ? -57.62400 65.88500 280.87200 1.000 16.42302 598 THR B N 1
ATOM 4316 C CA . THR B 1 150 ? -57.10900 66.75700 281.94000 1.000 16.01245 598 THR B CA 1
ATOM 4317 C C . THR B 1 150 ? -56.62900 68.05100 281.35400 1.000 15.36500 598 THR B C 1
ATOM 4318 O O . THR B 1 150 ? -56.45700 68.16000 280.10700 1.000 16.25984 598 THR B O 1
ATOM 4322 N N . SER B 1 151 ? -56.39700 69.04700 282.22200 1.000 15.13866 599 SER B N 1
ATOM 4323 C CA . SER B 1 151 ? -56.13900 70.41100 281.77400 1.000 14.86494 599 SER B CA 1
ATOM 4324 C C . SER B 1 151 ? -54.91300 71.03200 282.44000 1.000 14.98864 599 SER B C 1
ATOM 4325 O O . SER B 1 151 ? -55.01600 72.05300 283.11000 1.000 15.41237 599 SER B O 1
ATOM 4328 N N . GLY B 1 152 ? -53.72600 70.46000 282.21600 1.000 14.66228 600 GLY B N 1
ATOM 4329 C CA . GLY B 1 152 ? -53.49700 69.28000 281.40700 1.000 15.35710 600 GLY B CA 1
ATOM 4330 C C . GLY B 1 152 ? -52.03100 69.21200 280.97500 1.000 14.97022 600 GLY B C 1
ATOM 4331 O O . GLY B 1 152 ? -51.27600 70.17200 281.09700 1.000 15.53607 600 GLY B O 1
ATOM 4332 N N . THR B 1 153 ? -51.66200 68.06000 280.40300 1.000 15.46501 601 THR B N 1
ATOM 4333 C CA . THR B 1 153 ? -50.31200 67.75600 279.98400 1.000 15.50449 601 THR B CA 1
ATOM 4334 C C . THR B 1 153 ? -49.95700 68.27900 278.60300 1.000 15.23341 601 THR B C 1
ATOM 4335 O O . THR B 1 153 ? -48.78300 68.39200 278.26900 1.000 16.37828 601 THR B O 1
ATOM 4339 N N . GLY B 1 154 ? -50.98500 68.53400 277.79600 1.000 15.34658 602 GLY B N 1
ATOM 4340 C CA . GLY B 1 154 ? -50.79500 68.83600 276.38900 1.000 16.02824 602 GLY B CA 1
ATOM 4341 C C . GLY B 1 154 ? -50.22800 67.71600 275.55400 1.000 15.85716 602 GLY B C 1
ATOM 4342 O O . GLY B 1 154 ? -49.84600 67.95100 274.41300 1.000 16.81254 602 GLY B O 1
ATOM 4343 N N . SER B 1 155 ? -50.18600 66.49200 276.07700 1.000 15.79400 603 SER B N 1
ATOM 4344 C CA . SER B 1 155 ? -49.56400 65.36900 275.36700 1.000 16.61515 603 SER B CA 1
ATOM 4345 C C . SER B 1 155 ? -50.25400 65.09600 274.02300 1.000 15.68872 603 SER B C 1
ATOM 4346 O O . SER B 1 155 ? -49.65100 64.52100 273.12100 1.000 15.81505 603 SER B O 1
ATOM 4349 N N . GLU B 1 156 ? -51.51000 65.52900 273.89800 1.000 15.51239 604 GLU B N 1
ATOM 4350 C CA . GLU B 1 156 ? -52.29400 65.34300 272.66600 1.000 14.57017 604 GLU B CA 1
ATOM 4351 C C . GLU B 1 156 ? -51.67700 66.04700 271.46200 1.000 14.98864 604 GLU B C 1
ATOM 4352 O O . GLU B 1 156 ? -52.04500 65.72500 270.31200 1.000 15.50975 604 GLU B O 1
ATOM 4358 N N . VAL B 1 157 ? -50.76800 67.00600 271.69200 1.000 15.11497 605 VAL B N 1
ATOM 4359 C CA . VAL B 1 157 ? -50.06500 67.71000 270.59700 1.000 15.34131 605 VAL B CA 1
ATOM 4360 C C . VAL B 1 157 ? -48.54300 67.56000 270.53500 1.000 15.71241 605 VAL B C 1
ATOM 4361 O O . VAL B 1 157 ? -47.90700 68.15100 269.65000 1.000 17.13363 605 VAL B O 1
ATOM 4365 N N . THR B 1 158 ? -47.95500 66.75200 271.42800 1.000 16.53093 606 THR B N 1
ATOM 4366 C CA . THR B 1 158 ? -46.51400 66.67800 271.55600 1.000 16.54146 606 THR B CA 1
ATOM 4367 C C . THR B 1 158 ? -45.89300 65.41400 270.96500 1.000 16.23616 606 THR B C 1
ATOM 4368 O O . THR B 1 158 ? -46.56800 64.39700 270.76600 1.000 17.23101 606 THR B O 1
ATOM 4372 N N . PRO B 1 159 ? -44.57300 65.46700 270.67500 1.000 16.61778 607 PRO B N 1
ATOM 4373 C CA . PRO B 1 159 ? -43.81900 64.30000 270.22000 1.000 17.28102 607 PRO B CA 1
ATOM 4374 C C . PRO B 1 159 ? -43.23800 63.44700 271.34300 1.000 17.45736 607 PRO B C 1
ATOM 4375 O O . PRO B 1 159 ? -42.35900 62.64300 271.08400 1.000 18.96017 607 PRO B O 1
ATOM 4379 N N . PHE B 1 160 ? -43.71600 63.65100 272.57800 1.000 17.41525 608 PHE B N 1
ATOM 4380 C CA . PHE B 1 160 ? -43.09200 63.04200 273.75400 1.000 18.38115 608 PHE B CA 1
ATOM 4381 C C . PHE B 1 160 ? -43.92100 61.89600 274.33600 1.000 18.49432 608 PHE B C 1
ATOM 4382 O O . PHE B 1 160 ? -45.16400 61.93900 274.36100 1.000 19.14440 608 PHE B O 1
ATOM 4390 N N . ALA B 1 161 ? -43.20600 60.88100 274.82800 1.000 20.93672 609 ALA B N 1
ATOM 4391 C CA . ALA B 1 161 ? -43.79700 59.82300 275.64400 1.000 22.82905 609 ALA B CA 1
ATOM 4392 C C . ALA B 1 161 ? -42.74000 59.31800 276.60900 1.000 25.16354 609 ALA B C 1
ATOM 4393 O O . ALA B 1 161 ? -41.54600 59.37400 276.32100 1.000 28.06652 609 ALA B O 1
ATOM 4395 N N . VAL B 1 162 ? -43.18000 58.84200 277.77700 1.000 25.42410 610 VAL B N 1
ATOM 4396 C CA . VAL B 1 162 ? -42.24800 58.29100 278.76000 1.000 28.36130 610 VAL B CA 1
ATOM 4397 C C . VAL B 1 162 ? -42.81000 56.98800 279.27800 1.000 28.12969 610 VAL B C 1
ATOM 4398 O O . VAL B 1 162 ? -44.01400 56.88600 279.53900 1.000 30.82738 610 VAL B O 1
ATOM 4402 N N . VAL B 1 163 ? -41.94300 55.97900 279.36500 1.000 27.47698 611 VAL B N 1
ATOM 4403 C CA . VAL B 1 163 ? -42.30700 54.68600 279.90500 1.000 28.55869 611 VAL B CA 1
ATOM 4404 C C . VAL B 1 163 ? -41.27700 54.24700 280.94600 1.000 28.12442 611 VAL B C 1
ATOM 4405 O O . VAL B 1 163 ? -40.08600 54.50500 280.81300 1.000 29.52986 611 VAL B O 1
ATOM 4409 N N . THR B 1 164 ? -41.76500 53.56500 281.97900 1.000 30.28521 612 THR B N 1
ATOM 4410 C CA . THR B 1 164 ? -40.92700 53.05400 283.06500 1.000 30.46418 612 THR B CA 1
ATOM 4411 C C . THR B 1 164 ? -40.65000 51.57300 282.81600 1.000 31.05372 612 THR B C 1
ATOM 4412 O O . THR B 1 164 ? -41.56400 50.81000 282.57000 1.000 30.64578 612 THR B O 1
ATOM 4416 N N . ASP B 1 165 ? -39.37800 51.17900 282.84100 1.000 34.79365 613 ASP B N 1
ATOM 4417 C CA . ASP B 1 165 ? -39.01100 49.76500 282.78400 1.000 38.14931 613 ASP B CA 1
ATOM 4418 C C . ASP B 1 165 ? -39.26100 49.19400 284.17100 1.000 39.89426 613 ASP B C 1
ATOM 4419 O O . ASP B 1 165 ? -38.49600 49.47800 285.09300 1.000 44.75010 613 ASP B O 1
ATOM 4424 N N . ASP B 1 166 ? -40.34100 48.40500 284.29900 1.000 41.83396 614 ASP B N 1
ATOM 4425 C CA . ASP B 1 166 ? -40.75100 47.73300 285.55300 1.000 44.96329 614 ASP B CA 1
ATOM 4426 C C . ASP B 1 166 ? -39.63200 47.01200 286.24700 1.000 49.95073 614 ASP B C 1
ATOM 4427 O O . ASP B 1 166 ? -39.60800 46.90800 287.47700 1.000 54.39073 614 ASP B O 1
ATOM 4432 N N . ALA B 1 167 ? -38.78300 46.38300 285.42800 1.000 53.40640 615 ALA B N 1
ATOM 4433 C CA . ALA B 1 167 ? -37.71100 45.51200 285.89800 1.000 58.90180 615 ALA B CA 1
ATOM 4434 C C . ALA B 1 167 ? -36.67000 46.26900 286.71800 1.000 58.20172 615 ALA B C 1
ATOM 4435 O O . ALA B 1 167 ? -36.08600 45.69700 287.62200 1.000 64.27350 615 ALA B O 1
ATOM 4437 N N . THR B 1 168 ? -36.44800 47.55100 286.39000 1.000 57.36477 616 THR B N 1
ATOM 4438 C CA . THR B 1 168 ? -35.39800 48.36900 287.01600 1.000 53.68802 616 THR B CA 1
ATOM 4439 C C . THR B 1 168 ? -35.86800 49.66700 287.69000 1.000 49.87966 616 THR B C 1
ATOM 4440 O O . THR B 1 168 ? -35.12700 50.25400 288.47700 1.000 51.84306 616 THR B O 1
ATOM 4444 N N . GLY B 1 169 ? -37.08000 50.12400 287.35200 1.000 45.60020 617 GLY B N 1
ATOM 4445 C CA . GLY B 1 169 ? -37.59500 51.41400 287.79100 1.000 46.26607 617 GLY B CA 1
ATOM 4446 C C . GLY B 1 169 ? -37.11800 52.62100 286.97900 1.000 43.88947 617 GLY B C 1
ATOM 4447 O O . GLY B 1 169 ? -37.50800 53.75800 287.25700 1.000 45.07909 617 GLY B O 1
ATOM 4448 N N . GLN B 1 170 ? -36.28400 52.37700 285.96100 1.000 42.07610 618 GLN B N 1
ATOM 4449 C CA . GLN B 1 170 ? -35.71300 53.45700 285.16000 1.000 40.90754 618 GLN B CA 1
ATOM 4450 C C . GLN B 1 170 ? -36.73900 53.96700 284.14900 1.000 37.42817 618 GLN B C 1
ATOM 4451 O O . GLN B 1 170 ? -37.41600 53.17700 283.48500 1.000 36.95180 618 GLN B O 1
ATOM 4457 N N . LYS B 1 171 ? -36.84300 55.29700 284.04300 1.000 37.40185 619 LYS B N 1
ATOM 4458 C CA . LYS B 1 171 ? -37.73300 55.94800 283.09100 1.000 35.24633 619 LYS B CA 1
ATOM 4459 C C . LYS B 1 171 ? -36.98700 56.20600 281.80300 1.000 33.97513 619 LYS B C 1
ATOM 4460 O O . LYS B 1 171 ? -35.83900 56.65400 281.82000 1.000 34.99893 619 LYS B O 1
ATOM 4466 N N . TYR B 1 172 ? -37.66500 55.94300 280.68100 1.000 31.31165 620 TYR B N 1
ATOM 4467 C CA . TYR B 1 172 ? -37.12200 56.13900 279.35600 1.000 31.82487 620 TYR B CA 1
ATOM 4468 C C . TYR B 1 172 ? -38.01100 57.10700 278.58500 1.000 29.29562 620 TYR B C 1
ATOM 4469 O O . TYR B 1 172 ? -39.12200 56.75700 278.18100 1.000 30.20625 620 TYR B O 1
ATOM 4478 N N . PRO B 1 173 ? -37.56900 58.36700 278.38700 1.000 30.52208 621 PRO B N 1
ATOM 4479 C CA . PRO B 1 173 ? -38.30000 59.29400 277.52800 1.000 29.33246 621 PRO B CA 1
ATOM 4480 C C . PRO B 1 173 ? -38.02800 58.98300 276.06300 1.000 27.47171 621 PRO B C 1
ATOM 4481 O O . PRO B 1 173 ? -36.89200 58.68900 275.69200 1.000 29.57460 621 PRO B O 1
ATOM 4485 N N . LEU B 1 174 ? -39.08100 59.05100 275.25100 1.000 25.12406 622 LEU B N 1
ATOM 4486 C CA . LEU B 1 174 ? -38.97100 58.98300 273.80500 1.000 23.97130 622 LEU B CA 1
ATOM 4487 C C . LEU B 1 174 ? -39.44200 60.31500 273.27500 1.000 22.28688 622 LEU B C 1
ATOM 4488 O O . LEU B 1 174 ? -40.35100 60.93200 273.83600 1.000 22.80800 622 LEU B O 1
ATOM 4493 N N . ALA B 1 175 ? -38.80200 60.77200 272.19800 1.000 21.90263 623 ALA B N 1
ATOM 4494 C CA . ALA B 1 175 ? -39.15400 62.04100 271.58900 1.000 21.87894 623 ALA B CA 1
ATOM 4495 C C . ALA B 1 175 ? -38.87800 61.95800 270.10500 1.000 22.21582 623 ALA B C 1
ATOM 4496 O O . ALA B 1 175 ? -37.73700 61.76700 269.69400 1.000 25.20565 623 ALA B O 1
ATOM 4498 N N . ASP B 1 176 ? -39.94600 62.06300 269.31800 1.000 20.68143 624 ASP B N 1
ATOM 4499 C CA . ASP B 1 176 ? -39.84800 62.13900 267.86500 1.000 20.12873 624 ASP B CA 1
ATOM 4500 C C . ASP B 1 176 ? -41.19000 62.60600 267.32900 1.000 19.61551 624 ASP B C 1
ATOM 4501 O O . ASP B 1 176 ? -42.24400 62.20300 267.82900 1.000 19.19177 624 ASP B O 1
ATOM 4506 N N . TYR B 1 177 ? -41.15100 63.42800 266.27100 1.000 19.22073 625 TYR B N 1
ATOM 4507 C CA . TYR B 1 177 ? -42.37000 63.98800 265.71300 1.000 19.30495 625 TYR B CA 1
ATOM 4508 C C . TYR B 1 177 ? -43.26400 62.94700 265.03100 1.000 18.94964 625 TYR B C 1
ATOM 4509 O O . TYR B 1 177 ? -44.42200 63.22200 264.78300 1.000 20.88935 625 TYR B O 1
ATOM 4518 N N . ALA B 1 178 ? -42.74300 61.73600 264.80500 1.000 19.16809 626 ALA B N 1
ATOM 4519 C CA . ALA B 1 178 ? -43.57800 60.62200 264.35700 1.000 20.15768 626 ALA B CA 1
ATOM 4520 C C . ALA B 1 178 ? -44.52200 60.11900 265.45000 1.000 19.87870 626 ALA B C 1
ATOM 4521 O O . ALA B 1 178 ? -45.46500 59.39000 265.15800 1.000 20.69985 626 ALA B O 1
ATOM 4523 N N . LEU B 1 179 ? -44.27900 60.53400 266.70300 1.000 19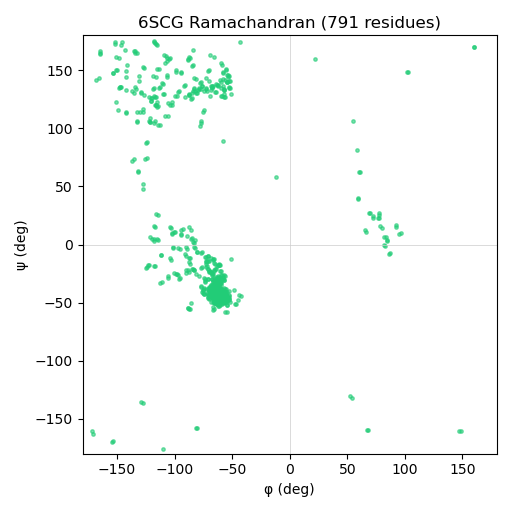.04965 627 LEU B N 1
ATOM 4524 C CA . LEU B 1 179 ? -45.18900 60.24500 267.81600 1.000 18.88121 627 LEU B CA 1
ATOM 4525 C C . LEU B 1 179 ? -46.27200 61.29900 268.04800 1.000 18.50485 627 LEU B C 1
ATOM 4526 O O . LEU B 1 179 ? -47.19400 61.08400 268.82300 1.000 19.56287 627 LEU B O 1
ATOM 4531 N N . THR B 1 180 ? -46.17000 62.44200 267.37000 1.000 17.92057 628 THR B N 1
ATOM 4532 C CA . THR B 1 180 ? -47.20200 63.45600 267.43400 1.000 17.87320 628 THR B CA 1
ATOM 4533 C C . THR B 1 180 ? -48.49600 62.83100 266.93000 1.000 17.71002 628 THR B C 1
ATOM 4534 O O . THR B 1 180 ? -48.51900 62.22700 265.85200 1.000 18.05216 628 THR B O 1
ATOM 4538 N N . PRO B 1 181 ? -49.60900 62.92000 267.68700 1.000 15.58345 629 PRO B N 1
ATOM 4539 C CA . PRO B 1 181 ? -50.88300 62.37900 267.21500 1.000 16.30985 629 PRO B CA 1
ATOM 4540 C C . PRO B 1 181 ? -51.29000 62.94700 265.85600 1.000 16.49935 629 PRO B C 1
ATOM 4541 O O . PRO B 1 181 ? -50.92600 64.09000 265.49300 1.000 16.91255 629 PRO B O 1
ATOM 4545 N N . ASP B 1 182 ? -52.03800 62.14300 265.10400 1.000 17.82845 630 ASP B N 1
ATOM 4546 C CA . ASP B 1 182 ? -52.63600 62.61200 263.85600 1.000 18.93648 630 ASP B CA 1
ATOM 4547 C C . ASP B 1 182 ? -53.78500 63.59900 264.08400 1.000 18.93122 630 ASP B C 1
ATOM 4548 O O . ASP B 1 182 ? -54.04400 64.47700 263.25100 1.000 19.72342 630 ASP B O 1
ATOM 4553 N N . MET B 1 183 ? -54.47400 63.45200 265.21900 1.000 18.35746 631 MET B N 1
ATOM 4554 C CA . MET B 1 183 ? -55.59800 64.29200 265.58100 1.000 17.83898 631 MET B CA 1
ATOM 4555 C C . MET B 1 183 ? -55.61900 64.44100 267.10100 1.000 16.81781 631 MET B C 1
ATOM 4556 O O . MET B 1 183 ? -55.40200 63.46800 267.81500 1.000 17.46788 631 MET B O 1
ATOM 4561 N N . ALA B 1 184 ? -55.83800 65.67400 267.55900 1.000 16.24142 632 ALA B N 1
ATOM 4562 C CA . ALA B 1 184 ? -56.08600 65.96900 268.96400 1.000 15.39395 632 ALA B CA 1
ATOM 4563 C C . ALA B 1 184 ? -57.52200 66.45600 269.09900 1.000 15.22288 632 ALA B C 1
ATOM 4564 O O . ALA B 1 184 ? -57.97100 67.31200 268.32400 1.000 15.90191 632 ALA B O 1
ATOM 4566 N N . ILE B 1 185 ? -58.23400 65.95000 270.11600 1.000 15.03601 633 ILE B N 1
ATOM 4567 C CA . ILE B 1 185 ? -59.58700 66.36000 270.41400 1.000 15.21761 633 ILE B CA 1
ATOM 4568 C C . ILE B 1 185 ? -59.60600 66.92300 271.83700 1.000 14.36488 633 ILE B C 1
ATOM 4569 O O . ILE B 1 185 ? -59.18900 66.24400 272.79800 1.000 16.04140 633 ILE B O 1
ATOM 4574 N N . VAL B 1 186 ? -60.06200 68.17300 271.94000 1.000 14.72282 634 VAL B N 1
ATOM 4575 C CA . VAL B 1 186 ? -60.01300 68.96200 273.16900 1.000 15.03601 634 VAL B CA 1
ATOM 4576 C C . VAL B 1 186 ? -61.45100 69.40200 273.48000 1.000 15.52291 634 VAL B C 1
ATOM 4577 O O . VAL B 1 186 ? -61.91400 70.46800 273.05400 1.000 16.45987 634 VAL B O 1
ATOM 4581 N N . ASP B 1 187 ? -62.16400 68.54000 274.20900 1.000 15.46501 635 ASP B N 1
ATOM 4582 C CA . ASP B 1 187 ? -63.59100 68.69000 274.47100 1.000 15.57292 635 ASP B CA 1
ATOM 4583 C C . ASP B 1 187 ? -63.77500 68.84700 275.97300 1.000 16.05982 635 ASP B C 1
ATOM 4584 O O . ASP B 1 187 ? -63.69100 67.88400 276.71600 1.000 16.01508 635 ASP B O 1
ATOM 4589 N N . ALA B 1 188 ? -64.04400 70.07600 276.39500 1.000 15.77558 636 ALA B N 1
ATOM 4590 C CA . ALA B 1 188 ? -64.13400 70.38700 277.82100 1.000 16.04929 636 ALA B CA 1
ATOM 4591 C C . ALA B 1 188 ? -65.28800 69.73400 278.55700 1.000 16.97309 636 ALA B C 1
ATOM 4592 O O . ALA B 1 188 ? -65.30300 69.74700 279.79300 1.000 17.38630 636 ALA B O 1
ATOM 4594 N N . ASN B 1 189 ? -66.25800 69.14700 277.84000 1.000 16.73359 637 ASN B N 1
ATOM 4595 C CA . ASN B 1 189 ? -67.26800 68.32500 278.52900 1.000 18.45221 637 ASN B CA 1
ATOM 4596 C C . ASN B 1 189 ? -66.61700 67.19300 279.33100 1.000 17.78371 637 ASN B C 1
ATOM 4597 O O . ASN B 1 189 ? -67.18000 66.73900 280.32500 1.000 20.97357 637 ASN B O 1
ATOM 4602 N N . LEU B 1 190 ? -65.42100 66.76200 278.90500 1.000 16.69147 638 LEU B N 1
ATOM 4603 C CA . LEU B 1 190 ? -64.69900 65.66500 279.53100 1.000 16.68358 638 LEU B CA 1
ATOM 4604 C C . LEU B 1 190 ? -63.93200 66.05800 280.81000 1.000 16.75201 638 LEU B C 1
ATOM 4605 O O . LEU B 1 190 ? -63.37800 65.18600 281.45900 1.000 18.85489 638 LEU B O 1
ATOM 4610 N N . VAL B 1 191 ? -63.88900 67.35900 281.13200 1.000 15.61240 639 VAL B N 1
ATOM 4611 C CA . VAL B 1 191 ? -63.13800 67.85200 282.28400 1.000 16.22037 639 VAL B CA 1
ATOM 4612 C C . VAL B 1 191 ? -64.00000 68.57800 283.33600 1.000 16.74674 639 VAL B C 1
ATOM 4613 O O . VAL B 1 191 ? -63.47800 69.10200 284.32200 1.000 17.41525 639 VAL B O 1
ATOM 4617 N N . MET B 1 192 ? -65.31300 68.59700 283.13800 1.000 17.77582 640 MET B N 1
ATOM 4618 C CA . MET B 1 192 ? -66.21500 69.32500 284.03700 1.000 19.37864 640 MET B CA 1
ATOM 4619 C C . MET B 1 192 ? -66.16500 68.80100 285.46800 1.000 20.14189 640 MET B C 1
ATOM 4620 O O . MET B 1 192 ? -66.30300 69.58400 286.41900 1.000 22.01580 640 MET B O 1
ATOM 4625 N N . ASP B 1 193 ? -65.93400 67.49200 285.61200 1.000 20.29454 641 ASP B N 1
ATOM 4626 C CA . ASP B 1 193 ? -65.95500 66.81600 286.91700 1.000 21.30782 641 ASP B CA 1
ATOM 4627 C C . ASP B 1 193 ? -64.59700 66.46800 287.51900 1.000 20.17084 641 ASP B C 1
ATOM 4628 O O . ASP B 1 193 ? -64.53600 65.68900 288.47800 1.000 21.02094 641 ASP B O 1
ATOM 4633 N N . MET B 1 194 ? -63.51600 67.06100 286.99800 1.000 19.80764 642 MET B N 1
ATOM 4634 C CA . MET B 1 194 ? -62.17700 66.84200 287.54700 1.000 20.49456 642 MET B CA 1
ATOM 4635 C C . MET B 1 194 ? -62.18200 67.25800 289.01300 1.000 19.96292 642 MET B C 1
ATOM 4636 O O . MET B 1 194 ? -62.70400 68.32100 289.35200 1.000 21.57627 642 MET B O 1
ATOM 4641 N N . PRO B 1 195 ? -61.56400 66.45500 289.90400 1.000 19.98661 643 PRO B N 1
ATOM 4642 C CA . PRO B 1 195 ? -61.40600 66.86000 291.30300 1.000 20.31559 643 PRO B CA 1
ATOM 4643 C C . PRO B 1 195 ? -60.43100 68.01200 291.43200 1.000 19.51813 643 PRO B C 1
ATOM 4644 O O . PRO B 1 195 ? -59.62900 68.28200 290.52300 1.000 19.20757 643 PRO B O 1
ATOM 4648 N N . LYS B 1 196 ? -60.47900 68.68400 292.58500 1.000 20.37350 644 LYS B N 1
ATOM 4649 C CA . LYS B 1 196 ? -59.69000 69.87700 292.79800 1.000 20.70775 644 LYS B CA 1
ATOM 4650 C C . LYS B 1 196 ? -58.18800 69.65100 292.60100 1.000 18.17850 644 LYS B C 1
ATOM 4651 O O . LYS B 1 196 ? -57.53300 70.46400 291.95900 1.000 17.60737 644 LYS B O 1
ATOM 4657 N N . SER B 1 197 ? -57.64300 68.56000 293.16000 1.000 19.30495 645 SER B N 1
ATOM 4658 C CA . SER B 1 197 ? -56.20600 68.30500 293.04400 1.000 18.80225 645 SER B CA 1
ATOM 4659 C C . SER B 1 197 ? -55.78800 68.10700 291.58600 1.000 17.19680 645 SER B C 1
ATOM 4660 O O . SER B 1 197 ? -54.73800 68.60100 291.18000 1.000 17.43893 645 SER B O 1
ATOM 4663 N N . LEU B 1 198 ? -56.60600 67.39700 290.80000 1.000 16.18352 646 LEU B N 1
ATOM 4664 C CA . LEU B 1 198 ? -56.30000 67.20600 289.37600 1.000 16.42039 646 LEU B CA 1
ATOM 4665 C C . LEU B 1 198 ? -56.36000 68.52100 288.61300 1.000 15.90454 646 LEU B C 1
ATOM 4666 O O . LEU B 1 198 ? -55.51200 68.78600 287.74300 1.000 16.76517 646 LEU B O 1
ATOM 4671 N N . CYS B 1 199 ? -57.37400 69.33200 288.91100 1.000 16.19405 647 CYS B N 1
ATOM 4672 C CA . CYS B 1 199 ? -57.48900 70.67000 288.34900 1.000 15.78347 647 CYS B CA 1
ATOM 4673 C C . CYS B 1 199 ? -56.24500 71.51200 288.66600 1.000 15.59397 647 CYS B C 1
ATOM 4674 O O . CYS B 1 199 ? -55.63700 72.13300 287.79900 1.000 15.43606 647 CYS B O 1
ATOM 4677 N N . ALA B 1 200 ? -55.85000 71.52700 289.94300 1.000 15.85980 648 ALA B N 1
ATOM 4678 C CA . ALA B 1 200 ? -54.69600 72.29500 290.37100 1.000 16.49671 648 ALA B CA 1
ATOM 4679 C C . ALA B 1 200 ? -53.39100 71.81800 289.74700 1.000 16.36512 648 ALA B C 1
ATOM 4680 O O . ALA B 1 200 ? -52.59900 72.61700 289.25900 1.000 16.97046 648 ALA B O 1
ATOM 4682 N N . PHE B 1 201 ? -53.14900 70.50600 289.78900 1.000 16.55462 649 PHE B N 1
ATOM 4683 C CA . PHE B 1 201 ? -51.87800 69.96100 289.37500 1.000 16.35986 649 PHE B CA 1
ATOM 4684 C C . PHE B 1 201 ? -51.75000 70.08000 287.84100 1.000 16.21773 649 PHE B C 1
ATOM 4685 O O . PHE B 1 201 ? -50.70200 70.48400 287.34500 1.000 15.82295 649 PHE B O 1
ATOM 4693 N N . GLY B 1 202 ? -52.83300 69.77100 287.11900 1.000 16.39670 650 GLY B N 1
ATOM 4694 C CA . GLY B 1 202 ? -52.83000 69.92600 285.66200 1.000 16.30195 650 GLY B CA 1
ATOM 4695 C C . GLY B 1 202 ? -52.66000 71.37900 285.25000 1.000 16.30195 650 GLY B C 1
ATOM 4696 O O . GLY B 1 202 ? -51.91200 71.70400 284.29600 1.000 15.40974 650 GLY B O 1
ATOM 4697 N N . GLY B 1 203 ? -53.36100 72.28200 285.94400 1.000 16.39933 651 GLY B N 1
ATOM 4698 C CA . GLY B 1 203 ? -53.31500 73.70500 285.64000 1.000 16.61778 651 GLY B CA 1
ATOM 4699 C C . GLY B 1 203 ? -51.92800 74.28500 285.81100 1.000 16.07824 651 GLY B C 1
ATOM 4700 O O . GLY B 1 203 ? -51.44800 75.06300 284.99600 1.000 16.37828 651 GLY B O 1
ATOM 4701 N N . LEU B 1 204 ? -51.26800 73.92600 286.92100 1.000 16.35986 652 LEU B N 1
ATOM 4702 C CA . LEU B 1 204 ? -49.93200 74.40800 287.18200 1.000 16.57567 652 LEU B CA 1
ATOM 4703 C C . LEU B 1 204 ? -48.85900 73.72800 286.31200 1.000 16.30195 652 LEU B C 1
ATOM 4704 O O . LEU B 1 204 ? -47.83900 74.34800 286.01800 1.000 16.80201 652 LEU B O 1
ATOM 4709 N N . ASP B 1 205 ? -49.09800 72.47300 285.90700 1.000 16.24405 653 ASP B N 1
ATOM 4710 C CA . ASP B 1 205 ? -48.29300 71.82600 284.87000 1.000 16.16773 653 ASP B CA 1
ATOM 4711 C C . ASP B 1 205 ? -48.34800 72.68100 283.58600 1.000 15.62556 653 ASP B C 1
ATOM 4712 O O . ASP B 1 205 ? -47.29900 73.02000 283.03300 1.000 15.21235 653 ASP B O 1
ATOM 4717 N N . ALA B 1 206 ? -49.55900 73.08200 283.17900 1.000 15.50712 654 ALA B N 1
ATOM 4718 C CA . ALA B 1 206 ? -49.75500 73.92400 281.98800 1.000 15.39658 654 ALA B CA 1
ATOM 4719 C C . ALA B 1 206 ? -49.05800 75.28100 282.12000 1.000 15.45712 654 ALA B C 1
ATOM 4720 O O . ALA B 1 206 ? -48.37100 75.72900 281.19700 1.000 15.24130 654 ALA B O 1
ATOM 4722 N N . VAL B 1 207 ? -49.17800 75.91900 283.29300 1.000 14.58859 655 VAL B N 1
ATOM 4723 C CA . VAL B 1 207 ? -48.47400 77.16300 283.55700 1.000 15.28078 655 VAL B CA 1
ATOM 4724 C C . VAL B 1 207 ? -46.96900 76.96100 283.36900 1.000 15.16234 655 VAL B C 1
ATOM 4725 O O . VAL B 1 207 ? -46.29700 77.77400 282.71900 1.000 15.57292 655 VAL B O 1
ATOM 4729 N N . THR B 1 208 ? -46.43400 75.88300 283.95200 1.000 15.11760 656 THR B N 1
ATOM 4730 C CA . THR B 1 208 ? -45.01700 75.56800 283.85800 1.000 15.67030 656 THR B CA 1
ATOM 4731 C C . THR B 1 208 ? -44.57500 75.32300 282.41400 1.000 15.00443 656 THR B C 1
ATOM 4732 O O . THR B 1 208 ? -43.54500 75.84600 281.98400 1.000 15.71504 656 THR B O 1
ATOM 4736 N N . HIS B 1 209 ? -45.37900 74.56400 281.66600 1.000 15.42027 657 HIS B N 1
ATOM 4737 C CA . HIS B 1 209 ? -45.07400 74.31200 280.23700 1.000 15.42817 657 HIS B CA 1
ATOM 4738 C C . HIS B 1 209 ? -44.90700 75.62500 279.47500 1.000 15.32289 657 HIS B C 1
ATOM 4739 O O . HIS B 1 209 ? -43.93000 75.81500 278.74000 1.000 15.27025 657 HIS B O 1
ATOM 4746 N N . ALA B 1 210 ? -45.87000 76.52500 279.64000 1.000 15.01496 658 ALA B N 1
ATOM 4747 C CA . ALA B 1 210 ? -45.85800 77.78600 278.91300 1.000 16.14141 658 ALA B CA 1
ATOM 4748 C C . ALA B 1 210 ? -44.70500 78.68700 279.37400 1.000 16.59409 658 ALA B C 1
ATOM 4749 O O . ALA B 1 210 ? -44.01300 79.31900 278.56900 1.000 16.48619 658 ALA B O 1
ATOM 4751 N N . MET B 1 211 ? -44.48000 78.72500 280.69400 1.000 17.11521 659 MET B N 1
ATOM 4752 C CA . MET B 1 211 ? -43.42000 79.52200 281.26700 1.000 18.55749 659 MET B CA 1
ATOM 4753 C C . MET B 1 211 ? -42.03500 79.06000 280.80100 1.000 17.98900 659 MET B C 1
ATOM 4754 O O . MET B 1 211 ? -41.20400 79.88300 280.42600 1.000 20.44719 659 MET B O 1
ATOM 4759 N N . GLU B 1 212 ? -41.78400 77.75000 280.82400 1.000 16.17299 660 GLU B N 1
ATOM 4760 C CA . GLU B 1 212 ? -40.50000 77.22500 280.39000 1.000 16.16510 660 GLU B CA 1
ATOM 4761 C C . GLU B 1 212 ? -40.32500 77.37100 278.86700 1.000 16.14404 660 GLU B C 1
ATOM 4762 O O . GLU B 1 212 ? -39.24400 77.70100 278.41000 1.000 17.42577 660 GLU B O 1
ATOM 4768 N N . ALA B 1 213 ? -41.40500 77.17100 278.10300 1.000 15.98086 661 ALA B N 1
ATOM 4769 C CA . ALA B 1 213 ? -41.33400 77.30900 276.64400 1.000 15.95454 661 ALA B CA 1
ATOM 4770 C C . ALA B 1 213 ? -41.02500 78.73700 276.23500 1.000 16.66516 661 ALA B C 1
ATOM 4771 O O . ALA B 1 213 ? -40.35800 78.95100 275.22800 1.000 16.61252 661 ALA B O 1
ATOM 4773 N N . TYR B 1 214 ? -41.50300 79.71800 277.01000 1.000 16.76780 662 TYR B N 1
ATOM 4774 C CA . TYR B 1 214 ? -41.25500 81.11600 276.69100 1.000 16.88360 662 TYR B CA 1
ATOM 4775 C C . TYR B 1 214 ? -39.79500 81.52300 276.89600 1.000 17.42051 662 TYR B C 1
ATOM 4776 O O . TYR B 1 214 ? -39.24000 82.28200 276.11300 1.000 19.38917 662 TYR B O 1
ATOM 4785 N N . VAL B 1 215 ? -39.16700 81.01700 277.96700 1.000 17.95215 663 VAL B N 1
ATOM 4786 C CA . VAL B 1 215 ? -37.77500 81.37500 278.28000 1.000 18.96280 663 VAL B CA 1
ATOM 4787 C C . VAL B 1 215 ? -36.72700 80.38900 277.75100 1.000 18.23903 663 VAL B C 1
ATOM 4788 O O . VAL B 1 215 ? -35.52300 80.63500 277.87000 1.000 19.57866 663 VAL B O 1
ATOM 4792 N N . SER B 1 216 ? -37.19600 79.28700 277.15000 1.000 18.02321 664 SER B N 1
ATOM 4793 C CA . SER B 1 216 ? -36.33600 78.28600 276.53700 1.000 18.31799 664 SER B CA 1
ATOM 4794 C C . SER B 1 216 ? -35.39800 78.93800 275.50300 1.000 18.42589 664 SER B C 1
ATOM 4795 O O . SER B 1 216 ? -35.78200 79.86800 274.80100 1.000 18.54170 664 SER B O 1
ATOM 4798 N N . VAL B 1 217 ? -34.18200 78.40500 275.38500 1.000 19.29442 665 VAL B N 1
ATOM 4799 C CA . VAL B 1 217 ? -33.26500 78.85600 274.33800 1.000 21.18938 665 VAL B CA 1
ATOM 4800 C C . VAL B 1 217 ? -33.77100 78.52000 272.94400 1.000 19.79974 665 VAL B C 1
ATOM 4801 O O . VAL B 1 217 ? -33.26200 79.05500 271.96900 1.000 21.57101 665 VAL B O 1
ATOM 4805 N N . LEU B 1 218 ? -34.74900 77.61600 272.85700 1.000 18.72856 666 LEU B N 1
ATOM 4806 C CA . LEU B 1 218 ? -35.37800 77.25000 271.58500 1.000 20.70775 666 LEU B CA 1
ATOM 4807 C C . LEU B 1 218 ? -36.73200 77.94100 271.35800 1.000 20.76302 666 LEU B C 1
ATOM 4808 O O . LEU B 1 218 ? -37.47400 77.59800 270.44100 1.000 21.49731 666 LEU B O 1
ATOM 4813 N N . ALA B 1 219 ? -37.05800 78.92900 272.19700 1.000 19.82080 667 ALA B N 1
ATOM 4814 C CA . ALA B 1 219 ? -38.21100 79.77700 271.95200 1.000 19.82080 667 ALA B CA 1
ATOM 4815 C C . ALA B 1 219 ? -38.05700 80.45600 270.58600 1.000 19.67078 667 ALA B C 1
ATOM 4816 O O . ALA B 1 219 ? -36.95000 80.74200 270.13400 1.000 20.66300 667 ALA B O 1
ATOM 4818 N N . SER B 1 220 ? -39.18700 80.69800 269.92500 1.000 18.69171 668 SER B N 1
ATOM 4819 C CA . SER B 1 220 ? -39.18300 81.43900 268.67000 1.000 18.09691 668 SER B CA 1
ATOM 4820 C C . SER B 1 220 ? -40.41500 82.27900 268.54400 1.000 17.85477 668 SER B C 1
ATOM 4821 O O . SER B 1 220 ? -41.37900 82.14300 269.30800 1.000 17.46788 668 SER B O 1
ATOM 4824 N N . GLU B 1 221 ? -40.43500 83.08900 267.48500 1.000 17.30471 669 GLU B N 1
ATOM 4825 C CA . GLU B 1 221 ? -41.60100 83.88700 267.18800 1.000 17.98637 669 GLU B CA 1
ATOM 4826 C C . GLU B 1 221 ? -42.87100 83.06800 266.85300 1.000 16.77306 669 GLU B C 1
ATOM 4827 O O . GLU B 1 221 ? -43.97300 83.59100 266.95300 1.000 16.83097 669 GLU B O 1
ATOM 4833 N N . PHE B 1 222 ? -42.70600 81.78800 266.49700 1.000 16.28090 670 PHE B N 1
ATOM 4834 C CA . PHE B 1 222 ? -43.82500 80.89600 266.19800 1.000 16.91782 670 PHE B CA 1
ATOM 4835 C C . PHE B 1 222 ? -44.47600 80.26200 267.43400 1.000 16.44144 670 PHE B C 1
ATOM 4836 O O . PHE B 1 222 ? -45.61400 79.83500 267.37600 1.000 18.04427 670 PHE B O 1
ATOM 4844 N N . SER B 1 223 ? -43.73300 80.20500 268.54600 1.000 16.42302 671 SER B N 1
ATOM 4845 C CA . SER B 1 223 ? -44.26500 79.63500 269.79100 1.000 16.61515 671 SER B CA 1
ATOM 4846 C C . SER B 1 223 ? -44.60100 80.67700 270.85600 1.000 16.12825 671 SER B C 1
ATOM 4847 O O . SER B 1 223 ? -45.49900 80.44100 271.68200 1.000 17.05994 671 SER B O 1
ATOM 4850 N N . ASP B 1 224 ? -43.89500 81.81200 270.83800 1.000 16.30722 672 ASP B N 1
ATOM 4851 C CA . ASP B 1 224 ? -44.02700 82.82300 271.89700 1.000 17.32576 672 ASP B CA 1
ATOM 4852 C C . ASP B 1 224 ? -45.47200 83.29000 272.13100 1.000 17.36524 672 ASP B C 1
ATOM 4853 O O . ASP B 1 224 ? -45.91900 83.44100 273.27200 1.000 17.23101 672 ASP B O 1
ATOM 4858 N N . GLY B 1 225 ? -46.20500 83.55400 271.04500 1.000 17.39682 673 GLY B N 1
ATOM 4859 C CA . GLY B 1 225 ? -47.58100 84.00800 271.13600 1.000 17.59158 673 GLY B CA 1
ATOM 4860 C C . GLY B 1 225 ? -48.50400 82.99300 271.78800 1.000 16.88360 673 GLY B C 1
ATOM 4861 O O . GLY B 1 225 ? -49.46100 83.35700 272.47600 1.000 17.24417 673 GLY B O 1
ATOM 4862 N N . GLN B 1 226 ? -48.23500 81.70900 271.53500 1.000 15.60713 674 GLN B N 1
ATOM 4863 C CA . GLN B 1 226 ? -49.02800 80.62100 272.09300 1.000 15.02812 674 GLN B CA 1
ATOM 4864 C C . GLN B 1 226 ? -48.68400 80.43200 273.56800 1.000 15.45185 674 GLN B C 1
ATOM 4865 O O . GLN B 1 226 ? -49.57800 80.26500 274.39800 1.000 16.23879 674 GLN B O 1
ATOM 4871 N N . ALA B 1 227 ? -47.39900 80.51100 273.90800 1.000 15.32815 675 ALA B N 1
ATOM 4872 C CA . ALA B 1 227 ? -47.01600 80.43100 275.33400 1.000 14.86494 675 ALA B CA 1
ATOM 4873 C C . ALA B 1 227 ? -47.68500 81.55800 276.13500 1.000 15.47554 675 ALA B C 1
ATOM 4874 O O . ALA B 1 227 ? -48.27400 81.32000 277.21900 1.000 15.22551 675 ALA B O 1
ATOM 4876 N N . LEU B 1 228 ? -47.63400 82.78500 275.60700 1.000 14.95179 676 LEU B N 1
ATOM 4877 C CA . LEU B 1 228 ? -48.24200 83.93100 276.28900 1.000 15.95718 676 LEU B CA 1
ATOM 4878 C C . LEU B 1 228 ? -49.75900 83.81000 276.39800 1.000 15.83348 676 LEU B C 1
ATOM 4879 O O . LEU B 1 228 ? -50.34600 84.16900 277.41400 1.000 16.15194 676 LEU B O 1
ATOM 4884 N N . GLN B 1 229 ? -50.39800 83.30300 275.33500 1.000 15.15971 677 GLN B N 1
ATOM 4885 C CA . GLN B 1 229 ? -51.83900 83.08500 275.34500 1.000 15.67030 677 GLN B CA 1
ATOM 4886 C C . GLN B 1 229 ? -52.24300 82.05200 276.40300 1.000 15.67293 677 GLN B C 1
ATOM 4887 O O . GLN B 1 229 ? -53.20000 82.26800 277.14900 1.000 16.12299 677 GLN B O 1
ATOM 4893 N N . ALA B 1 230 ? -51.50200 80.94300 276.48400 1.000 15.09391 678 ALA B N 1
ATOM 4894 C CA . ALA B 1 230 ? -51.78600 79.92700 277.50600 1.000 15.14129 678 ALA B CA 1
ATOM 4895 C C . ALA B 1 230 ? -51.69400 80.56500 278.88900 1.000 15.67293 678 ALA B C 1
ATOM 4896 O O . ALA B 1 230 ? -52.58100 80.35000 279.72900 1.000 16.05192 678 ALA B O 1
ATOM 4898 N N . LEU B 1 231 ? -50.63600 81.35000 279.12500 1.000 15.24920 679 LEU B N 1
ATOM 4899 C CA . LEU B 1 231 ? -50.46100 81.97400 280.45100 1.000 16.23353 679 LEU B CA 1
ATOM 4900 C C . LEU B 1 231 ? -51.59100 82.95200 280.77700 1.000 16.79938 679 LEU B C 1
ATOM 4901 O O . LEU B 1 231 ? -52.08000 82.99400 281.90100 1.000 17.19417 679 LEU B O 1
ATOM 4906 N N . LYS B 1 232 ? -52.02600 83.73700 279.78700 1.000 16.53883 680 LYS B N 1
ATOM 4907 C CA . LYS B 1 232 ? -53.12600 84.67500 279.99400 1.000 17.43893 680 LYS B CA 1
ATOM 4908 C C . LYS B 1 232 ? -54.43900 83.96100 280.31800 1.000 16.45197 680 LYS B C 1
ATOM 4909 O O . LYS B 1 232 ? -55.14600 84.33000 281.26800 1.000 17.85477 680 LYS B O 1
ATOM 4915 N N . LEU B 1 233 ? -54.74700 82.90200 279.57100 1.000 15.95718 681 LEU B N 1
ATOM 4916 C CA . LEU B 1 233 ? -55.93400 82.09900 279.80900 1.000 15.80979 681 LEU B CA 1
ATOM 4917 C C . LEU B 1 233 ? -55.90200 81.47800 281.19800 1.000 15.46764 681 LEU B C 1
ATOM 4918 O O . LEU B 1 233 ? -56.91400 81.47300 281.90500 1.000 16.11246 681 LEU B O 1
ATOM 4923 N N . LEU B 1 234 ? -54.73500 80.95600 281.58200 1.000 15.92296 682 LEU B N 1
ATOM 4924 C CA . LEU B 1 234 ? -54.58000 80.31400 282.88800 1.000 15.66504 682 LEU B CA 1
ATOM 4925 C C . LEU B 1 234 ? -54.73600 81.34500 284.00300 1.000 16.55725 682 LEU B C 1
ATOM 4926 O O . LEU B 1 234 ? -55.47800 81.11400 284.96000 1.000 16.79938 682 LEU B O 1
ATOM 4931 N N . LYS B 1 235 ? -54.08400 82.49600 283.85200 1.000 16.29932 683 LYS B N 1
ATOM 4932 C CA . LYS B 1 235 ? -54.21500 83.56500 284.85700 1.000 17.73371 683 LYS B CA 1
ATOM 4933 C C . LYS B 1 235 ? -55.68900 83.95800 285.04000 1.000 17.84161 683 LYS B C 1
ATOM 4934 O O . LYS B 1 235 ? -56.17500 84.13100 286.16500 1.000 18.47327 683 LYS B O 1
ATOM 4940 N N . GLU B 1 236 ? -56.40200 84.09900 283.91900 1.000 16.78096 684 GLU B N 1
ATOM 4941 C CA . GLU B 1 236 ? -57.75300 84.63300 283.92200 1.000 17.95478 684 GLU B CA 1
ATOM 4942 C C . GLU B 1 236 ? -58.83900 83.63000 284.34300 1.000 16.71253 684 GLU B C 1
ATOM 4943 O O . GLU B 1 236 ? -59.88100 84.03700 284.84200 1.000 20.10504 684 GLU B O 1
ATOM 4949 N N . TYR B 1 237 ? -58.60100 82.33200 284.12700 1.000 15.39132 685 TYR B N 1
ATOM 4950 C CA . TYR B 1 237 ? -59.62800 81.31700 284.31400 1.000 16.02561 685 TYR B CA 1
ATOM 4951 C C . TYR B 1 237 ? -59.30400 80.17100 285.27600 1.000 15.84137 685 TYR B C 1
ATOM 4952 O O . TYR B 1 237 ? -60.22200 79.51000 285.74200 1.000 17.06784 685 TYR B O 1
ATOM 4961 N N . LEU B 1 238 ? -58.02200 79.92800 285.57000 1.000 15.90191 686 LEU B N 1
ATOM 4962 C CA . LEU B 1 238 ? -57.66800 78.82500 286.48200 1.000 16.37828 686 LEU B CA 1
ATOM 4963 C C . LEU B 1 238 ? -58.21700 79.03500 287.89300 1.000 16.40723 686 LEU B C 1
ATOM 4964 O O . LEU B 1 238 ? -58.72600 78.09200 288.50600 1.000 15.66504 686 LEU B O 1
ATOM 4969 N N . PRO B 1 239 ? -58.18700 80.26100 288.46100 1.000 17.48104 687 PRO B N 1
ATOM 4970 C CA . PRO B 1 239 ? -58.79300 80.47800 289.78000 1.000 17.80213 687 PRO B CA 1
ATOM 4971 C C . PRO B 1 239 ? -60.25800 80.04100 289.85500 1.000 17.75476 687 PRO B C 1
ATOM 4972 O O . PRO B 1 239 ? -60.64800 79.31500 290.78200 1.000 18.61802 687 PRO B O 1
ATOM 4976 N N . ALA B 1 240 ? -61.06100 80.46500 288.87100 1.000 17.45209 688 ALA B N 1
ATOM 4977 C CA . ALA B 1 240 ? -62.47600 80.11800 288.82000 1.000 18.52591 688 ALA B CA 1
ATOM 4978 C C . ALA B 1 240 ? -62.68500 78.64400 288.53000 1.000 17.61527 688 ALA B C 1
ATOM 4979 O O . ALA B 1 240 ? -63.59900 78.02200 289.07500 1.000 18.52327 688 ALA B O 1
ATOM 4981 N N . SER B 1 241 ? -61.85500 78.07000 287.65100 1.000 17.03625 689 SER B N 1
ATOM 4982 C CA . SER B 1 241 ? -61.97500 76.65700 287.33500 1.000 17.06257 689 SER B CA 1
ATOM 4983 C C . SER B 1 241 ? -61.78400 75.78600 288.58100 1.000 17.41525 689 SER B C 1
ATOM 4984 O O . SER B 1 241 ? -62.54400 74.83700 288.82300 1.000 18.29430 689 SER B O 1
ATOM 4987 N N . TYR B 1 242 ? -60.78100 76.13800 289.38900 1.000 17.42314 690 TYR B N 1
ATOM 4988 C CA . TYR B 1 242 ? -60.47700 75.40800 290.61800 1.000 17.76529 690 TYR B CA 1
ATOM 4989 C C . TYR B 1 242 ? -61.59000 75.60100 291.63700 1.000 17.84951 690 TYR B C 1
ATOM 4990 O O . TYR B 1 242 ? -62.09900 74.61200 292.22300 1.000 18.09954 690 TYR B O 1
ATOM 4999 N N . HIS B 1 243 ? -61.97800 76.86400 291.85900 1.000 18.13639 691 HIS B N 1
ATOM 5000 C CA . HIS B 1 243 ? -62.99300 77.20500 292.87100 1.000 18.79436 691 HIS B CA 1
ATOM 5001 C C . HIS B 1 243 ? -64.39000 76.66400 292.55400 1.000 19.00228 691 HIS B C 1
ATOM 5002 O O . HIS B 1 243 ? -65.04100 76.01900 293.39100 1.000 21.19201 691 HIS B O 1
ATOM 5009 N N . GLU B 1 244 ? -64.84200 76.91600 291.32200 1.000 19.79185 692 GLU B N 1
ATOM 5010 C CA . GLU B 1 244 ? -66.22400 76.66900 290.91400 1.000 21.11043 692 GLU B CA 1
ATOM 5011 C C . GLU B 1 244 ? -66.44400 75.35200 290.18400 1.000 20.51299 692 GLU B C 1
ATOM 5012 O O . GLU B 1 244 ? -67.55400 74.82500 290.19100 1.000 21.12622 692 GLU B O 1
ATOM 5018 N N . GLY B 1 245 ? -65.39400 74.82800 289.54300 1.000 19.51813 693 GLY B N 1
ATOM 5019 C CA . GLY B 1 245 ? -65.48600 73.59400 288.79300 1.000 21.25518 693 GLY B CA 1
ATOM 5020 C C . GLY B 1 245 ? -66.60600 73.67500 287.75900 1.000 20.89461 693 GLY B C 1
ATOM 5021 O O . GLY B 1 245 ? -66.71900 74.67500 287.02800 1.000 21.36046 693 GLY B O 1
ATOM 5022 N N . SER B 1 246 ? -67.44900 72.63800 287.72600 1.000 21.50258 694 SER B N 1
ATOM 5023 C CA . SER B 1 246 ? -68.54000 72.52200 286.74900 1.000 23.46860 694 SER B CA 1
ATOM 5024 C C . SER B 1 246 ? -69.57900 73.64300 286.81900 1.000 22.62640 694 SER B C 1
ATOM 5025 O O . SER B 1 246 ? -70.36700 73.82000 285.90700 1.000 25.22934 694 SER B O 1
ATOM 5028 N N . LYS B 1 247 ? -69.59900 74.38800 287.92700 1.000 23.66600 695 LYS B N 1
ATOM 5029 C CA . LYS B 1 247 ? -70.45700 75.56400 288.03800 1.000 25.17407 695 LYS B CA 1
ATOM 5030 C C . LYS B 1 247 ? -69.97800 76.74800 287.19800 1.000 23.26595 695 LYS B C 1
ATOM 5031 O O . LYS B 1 247 ? -70.74100 77.68300 286.97800 1.000 24.73191 695 LYS B O 1
ATOM 5037 N N . ASN B 1 248 ? -68.72700 76.69900 286.71900 1.000 22.61061 696 ASN B N 1
ATOM 5038 C CA . ASN B 1 248 ? -68.19900 77.68900 285.78400 1.000 20.95251 696 ASN B CA 1
ATOM 5039 C C . ASN B 1 248 ? -67.65300 76.97400 284.54700 1.000 20.30770 696 ASN B C 1
ATOM 5040 O O . ASN B 1 248 ? -66.44100 76.82600 284.37800 1.000 18.81015 696 ASN B O 1
ATOM 5045 N N . PRO B 1 249 ? -68.54000 76.46500 283.66700 1.000 20.61826 697 PRO B N 1
ATOM 5046 C CA . PRO B 1 249 ? -68.08400 75.68200 282.52000 1.000 20.83145 697 PRO B CA 1
ATOM 5047 C C . PRO B 1 249 ? -67.21100 76.48700 281.56500 1.000 19.68131 697 PRO B C 1
ATOM 5048 O O . PRO B 1 249 ? -66.34200 75.90300 280.92700 1.000 19.16809 697 PRO B O 1
ATOM 5052 N N . VAL B 1 250 ? -67.42900 77.80400 281.47200 1.000 19.19967 698 VAL B N 1
ATOM 5053 C CA . VAL B 1 250 ? -66.56600 78.64200 280.63700 1.000 19.33653 698 VAL B CA 1
ATOM 5054 C C . VAL B 1 250 ? -65.11900 78.59100 281.12400 1.000 16.22563 698 VAL B C 1
ATOM 5055 O O . VAL B 1 250 ? -64.19900 78.40600 280.35700 1.000 17.49157 698 VAL B O 1
ATOM 5059 N N . ALA B 1 251 ? -64.90900 78.73400 282.44300 1.000 16.92835 699 ALA B N 1
ATOM 5060 C CA . ALA B 1 251 ? -63.55800 78.66300 282.96800 1.000 16.62831 699 ALA B CA 1
ATOM 5061 C C . ALA B 1 251 ? -62.92100 77.29300 282.70800 1.000 15.92296 699 ALA B C 1
ATOM 5062 O O . ALA B 1 251 ? -61.75600 77.20800 282.34800 1.000 15.86769 699 ALA B O 1
ATOM 5064 N N . ARG B 1 252 ? -63.67800 76.21300 282.92300 1.000 16.37828 700 ARG B N 1
ATOM 5065 C CA . ARG B 1 252 ? -63.17800 74.86400 282.65000 1.000 15.65977 700 ARG B CA 1
ATOM 5066 C C . ARG B 1 252 ? -62.77800 74.74600 281.17000 1.000 15.31763 700 ARG B C 1
ATOM 5067 O O . ARG B 1 252 ? -61.72500 74.20500 280.87800 1.000 15.48870 700 ARG B O 1
ATOM 5075 N N . GLU B 1 253 ? -63.60700 75.29100 280.27200 1.000 15.74399 701 GLU B N 1
ATOM 5076 C CA . GLU B 1 253 ? -63.31100 75.25300 278.82900 1.000 16.20457 701 GLU B CA 1
ATOM 5077 C C . GLU B 1 253 ? -62.05400 76.03600 278.47100 1.000 16.68884 701 GLU B C 1
ATOM 5078 O O . GLU B 1 253 ? -61.19800 75.54800 277.70900 1.000 15.33868 701 GLU B O 1
ATOM 5084 N N . ARG B 1 254 ? -61.93800 77.25800 279.01100 1.000 15.92823 702 ARG B N 1
ATOM 5085 C CA . ARG B 1 254 ? -60.78800 78.11400 278.72200 1.000 16.87308 702 ARG B CA 1
ATOM 5086 C C . ARG B 1 254 ? -59.47900 77.45200 279.18500 1.000 14.74650 702 ARG B C 1
ATOM 5087 O O . ARG B 1 254 ? -58.47400 77.50200 278.50800 1.000 14.98074 702 ARG B O 1
ATOM 5095 N N . VAL B 1 255 ? -59.49200 76.85900 280.39000 1.000 14.32803 703 VAL B N 1
ATOM 5096 C CA . VAL B 1 255 ? -58.30200 76.21100 280.91700 1.000 13.91219 703 VAL B CA 1
ATOM 5097 C C . VAL B 1 255 ? -57.93300 74.94900 280.10200 1.000 13.49109 703 VAL B C 1
ATOM 5098 O O . VAL B 1 255 ? -56.76600 74.68500 279.86900 1.000 14.22013 703 VAL B O 1
ATOM 5102 N N . HIS B 1 256 ? -58.94500 74.21100 279.63300 1.000 13.70164 704 HIS B N 1
ATOM 5103 C CA . HIS B 1 256 ? -58.70700 73.02000 278.82000 1.000 13.39371 704 HIS B CA 1
ATOM 5104 C C . HIS B 1 256 ? -58.00000 73.42100 277.51400 1.000 13.64900 704 HIS B C 1
ATOM 5105 O O . HIS B 1 256 ? -56.98400 72.82100 277.13900 1.000 14.15959 704 HIS B O 1
ATOM 5112 N N . SER B 1 257 ? -58.50100 74.48600 276.88000 1.000 13.80692 705 SER B N 1
ATOM 5113 C CA . SER B 1 257 ? -57.82600 75.03500 275.69400 1.000 13.86482 705 SER B CA 1
ATOM 5114 C C . SER B 1 257 ? -56.39300 75.50200 276.02600 1.000 14.00694 705 SER B C 1
ATOM 5115 O O . SER B 1 257 ? -55.44700 75.20500 275.29200 1.000 13.97273 705 SER B O 1
ATOM 5118 N N . ALA B 1 258 ? -56.23600 76.19800 277.16700 1.000 14.19118 706 ALA B N 1
ATOM 5119 C CA . ALA B 1 258 ? -54.94100 76.72800 277.58300 1.000 14.17012 706 ALA B CA 1
ATOM 5120 C C . ALA B 1 258 ? -53.87800 75.63800 277.70800 1.000 14.00694 706 ALA B C 1
ATOM 5121 O O . ALA B 1 258 ? -52.72700 75.83700 277.31400 1.000 14.85441 706 ALA B O 1
ATOM 5123 N N . ALA B 1 259 ? -54.26800 74.47600 278.25200 1.000 13.72796 707 ALA B N 1
ATOM 5124 C CA . ALA B 1 259 ? -53.33500 73.37900 278.45300 1.000 14.46752 707 ALA B CA 1
ATOM 5125 C C . ALA B 1 259 ? -52.82800 72.83400 277.10000 1.000 14.19381 707 ALA B C 1
ATOM 5126 O O . ALA B 1 259 ? -51.65600 72.50300 276.95500 1.000 15.44659 707 ALA B O 1
ATOM 5128 N N . THR B 1 260 ? -53.73000 72.78600 276.12100 1.000 14.17538 708 THR B N 1
ATOM 5129 C CA . THR B 1 260 ? -53.35000 72.37700 274.76500 1.000 14.23592 708 THR B CA 1
ATOM 5130 C C . THR B 1 260 ? -52.46500 73.42600 274.09100 1.000 14.22802 708 THR B C 1
ATOM 5131 O O . THR B 1 260 ? -51.47100 73.08700 273.42200 1.000 13.89640 708 THR B O 1
ATOM 5135 N N . ILE B 1 261 ? -52.82100 74.69900 274.26500 1.000 14.03063 709 ILE B N 1
ATOM 5136 C CA . ILE B 1 261 ? -52.05400 75.80900 273.67700 1.000 14.72282 709 ILE B CA 1
ATOM 5137 C C . ILE B 1 261 ? -50.63000 75.86300 274.28000 1.000 14.43331 709 ILE B C 1
ATOM 5138 O O . ILE B 1 261 ? -49.65100 76.09500 273.59200 1.000 14.63333 709 ILE B O 1
ATOM 5143 N N . ALA B 1 262 ? -50.51600 75.59100 275.58700 1.000 14.90179 710 ALA B N 1
ATOM 5144 C CA . ALA B 1 262 ? -49.20500 75.42200 276.19800 1.000 15.47028 710 ALA B CA 1
ATOM 5145 C C . ALA B 1 262 ? -48.44500 74.26700 275.55700 1.000 14.88863 710 ALA B C 1
ATOM 5146 O O . ALA B 1 262 ? -47.24400 74.36800 275.32400 1.000 15.30973 710 ALA B O 1
ATOM 5148 N N . GLY B 1 263 ? -49.16100 73.17000 275.28300 1.000 15.48344 711 GLY B N 1
ATOM 5149 C CA . GLY B 1 263 ? -48.64200 72.05600 274.51700 1.000 14.65702 711 GLY B CA 1
ATOM 5150 C C . GLY B 1 263 ? -48.09400 72.45800 273.15500 1.000 14.92284 711 GLY B C 1
ATOM 5151 O O . GLY B 1 263 ? -47.00000 72.02600 272.77100 1.000 14.43857 711 GLY B O 1
ATOM 5152 N N . ILE B 1 264 ? -48.84200 73.29600 272.43600 1.000 14.95969 712 ILE B N 1
ATOM 5153 C CA . ILE B 1 264 ? -48.38900 73.78600 271.12500 1.000 15.78084 712 ILE B CA 1
ATOM 5154 C C . ILE B 1 264 ? -47.02600 74.46200 271.26600 1.000 15.83611 712 ILE B C 1
ATOM 5155 O O . ILE B 1 264 ? -46.11400 74.24200 270.46600 1.000 17.70212 712 ILE B O 1
ATOM 5160 N N . ALA B 1 265 ? -46.87400 75.28700 272.30500 1.000 15.45448 713 ALA B N 1
ATOM 5161 C CA . ALA B 1 265 ? -45.61400 75.96400 272.54700 1.000 16.02561 713 ALA B CA 1
ATOM 5162 C C . ALA B 1 265 ? -44.47100 75.00100 272.90400 1.000 15.97560 713 ALA B C 1
ATOM 5163 O O . ALA B 1 265 ? -43.43000 75.02300 272.27000 1.000 17.13100 713 ALA B O 1
ATOM 5165 N N . PHE B 1 266 ? -44.64900 74.16500 273.93300 1.000 15.38342 714 PHE B N 1
ATOM 5166 C CA . PHE B 1 266 ? -43.53400 73.33500 274.38500 1.000 15.42027 714 PHE B CA 1
ATOM 5167 C C . PHE B 1 266 ? -43.22600 72.12700 273.50500 1.000 15.55186 714 PHE B C 1
ATOM 5168 O O . PHE B 1 266 ? -42.10600 71.62600 273.53000 1.000 16.55725 714 PHE B O 1
ATOM 5176 N N . ALA B 1 267 ? -44.19400 71.70800 272.68300 1.000 14.95179 715 ALA B N 1
ATOM 5177 C CA . ALA B 1 267 ? -43.94900 70.65900 271.70100 1.000 15.75189 715 ALA B CA 1
ATOM 5178 C C . ALA B 1 267 ? -42.83100 71.07200 270.74400 1.000 16.18352 715 ALA B C 1
ATOM 5179 O O . ALA B 1 267 ? -42.16200 70.21900 270.17800 1.000 16.90992 715 ALA B O 1
ATOM 5181 N N . ASN B 1 268 ? -42.66800 72.38800 270.57300 1.000 16.51251 716 ASN B N 1
ATOM 5182 C CA . ASN B 1 268 ? -41.73500 72.98700 269.61600 1.000 16.74674 716 ASN B CA 1
ATOM 5183 C C . ASN B 1 268 ? -40.56300 73.73500 270.23600 1.000 17.84951 716 ASN B C 1
ATOM 5184 O O . ASN B 1 268 ? -39.47400 73.73600 269.68200 1.000 19.11545 716 ASN B O 1
ATOM 5189 N N . ALA B 1 269 ? -40.78900 74.35600 271.40100 1.000 17.64685 717 ALA B N 1
ATOM 5190 C CA . ALA B 1 269 ? -39.75500 75.13900 272.09800 1.000 17.59948 717 ALA B CA 1
ATOM 5191 C C . ALA B 1 269 ? -39.14600 74.42200 273.30200 1.000 18.09954 717 ALA B C 1
ATOM 5192 O O . ALA B 1 269 ? -38.13700 74.86600 273.82400 1.000 19.09703 717 ALA B O 1
ATOM 5194 N N . PHE B 1 270 ? -39.77000 73.31700 273.71200 1.000 17.66791 718 PHE B N 1
ATOM 5195 C CA .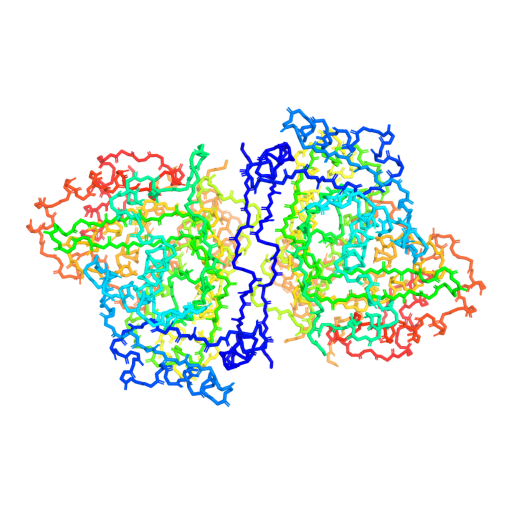 PHE B 1 270 ? -39.30600 72.49100 274.84000 1.000 18.31272 718 PHE B CA 1
ATOM 5196 C C . PHE B 1 270 ? -39.44500 73.23300 276.17200 1.000 17.26523 718 PHE B C 1
ATOM 5197 O O . PHE B 1 270 ? -40.25500 74.15400 276.29900 1.000 18.08638 718 PHE B O 1
ATOM 5205 N N . LEU B 1 271 ? -38.69900 72.78000 277.17700 1.000 17.12047 719 LEU B N 1
ATOM 5206 C CA . LEU B 1 271 ? -38.94400 73.16600 278.57500 1.000 17.45736 719 LEU B CA 1
ATOM 5207 C C . LEU B 1 271 ? -37.66000 73.70400 279.23900 1.000 17.76002 719 LEU B C 1
ATOM 5208 O O . LEU B 1 271 ? -36.94500 74.51200 278.66500 1.000 19.88659 719 LEU B O 1
ATOM 5213 N N . GLY B 1 272 ? -37.38400 73.28900 280.47900 1.000 18.19692 720 GLY B N 1
ATOM 5214 C CA . GLY B 1 272 ? -36.22200 73.73500 281.20700 1.000 18.84963 720 GLY B CA 1
ATOM 5215 C C . GLY B 1 272 ? -36.05600 72.94100 282.48300 1.000 18.78383 720 GLY B C 1
ATOM 5216 O O . GLY B 1 272 ? -36.63800 71.86600 282.63000 1.000 18.61276 720 GLY B O 1
ATOM 5217 N N . VAL B 1 273 ? -35.24800 73.48000 283.40400 1.000 18.99438 721 VAL B N 1
ATOM 5218 C CA . VAL B 1 273 ? -34.85000 72.74600 284.60000 1.000 19.56550 721 VAL B CA 1
ATOM 5219 C C . VAL B 1 273 ? -35.95800 72.57400 285.62400 1.000 18.85489 721 VAL B C 1
ATOM 5220 O O . VAL B 1 273 ? -35.81400 71.74500 286.52900 1.000 19.23125 721 VAL B O 1
ATOM 5224 N N . CYS B 1 274 ? -37.06600 73.31700 285.50200 1.000 17.78634 722 CYS B N 1
ATOM 5225 C CA . CYS B 1 274 ? -38.21100 73.02500 286.38100 1.000 17.58632 722 CYS B CA 1
ATOM 5226 C C . CYS B 1 274 ? -38.68100 71.60300 286.12500 1.000 17.89688 722 CYS B C 1
ATOM 5227 O O . CYS B 1 274 ? -38.77100 70.78600 287.03300 1.000 17.88636 722 CYS B O 1
ATOM 5230 N N . HIS B 1 275 ? -38.93400 71.27800 284.85300 1.000 18.21008 723 HIS B N 1
ATOM 5231 C CA . HIS B 1 275 ? -39.30100 69.92200 284.49700 1.000 18.00216 723 HIS B CA 1
ATOM 5232 C C . HIS B 1 275 ? -38.22300 68.87700 284.81900 1.000 18.90753 723 HIS B C 1
ATOM 5233 O O . HIS B 1 275 ? -38.54700 67.78100 285.28600 1.000 19.23652 723 HIS B O 1
ATOM 5240 N N . SER B 1 276 ? -36.94600 69.21700 284.59900 1.000 18.70224 724 SER B N 1
ATOM 5241 C CA . SER B 1 276 ? -35.86300 68.29700 284.94600 1.000 19.05228 724 SER B CA 1
ATOM 5242 C C . SER B 1 276 ? -35.94800 67.87800 286.40700 1.000 19.23915 724 SER B C 1
ATOM 5243 O O . SER B 1 276 ? -35.92500 66.69600 286.72100 1.000 20.00240 724 SER B O 1
ATOM 5246 N N . MET B 1 277 ? -36.04400 68.86600 287.29400 1.000 18.79699 725 MET B N 1
ATOM 5247 C CA . MET B 1 277 ? -36.12500 68.58800 288.72500 1.000 19.47602 725 MET B CA 1
ATOM 5248 C C . MET B 1 277 ? -37.45100 67.92900 289.11300 1.000 19.57866 725 MET B C 1
ATOM 5249 O O . MET B 1 277 ? -37.47300 67.01700 289.96000 1.000 20.12347 725 MET B O 1
ATOM 5254 N N . ALA B 1 278 ? -38.55600 68.37100 288.49400 1.000 18.78646 726 ALA B N 1
ATOM 5255 C CA . ALA B 1 278 ? -39.86500 67.79200 288.77400 1.000 18.69961 726 ALA B CA 1
ATOM 5256 C C . ALA B 1 278 ? -39.93000 66.30300 288.42400 1.000 18.91016 726 ALA B C 1
ATOM 5257 O O . ALA B 1 278 ? -40.52100 65.51200 289.15500 1.000 18.60223 726 ALA B O 1
ATOM 5259 N N . HIS B 1 279 ? -39.31500 65.92000 287.29400 1.000 19.62341 727 HIS B N 1
ATOM 5260 C CA . HIS B 1 279 ? -39.25600 64.51000 286.91200 1.000 20.97883 727 HIS B CA 1
ATOM 5261 C C . HIS B 1 279 ? -38.62300 63.66900 288.02700 1.000 21.16833 727 HIS B C 1
ATOM 5262 O O . HIS B 1 279 ? -39.12100 62.59000 288.36500 1.000 22.75010 727 HIS B O 1
ATOM 5269 N N . LYS B 1 280 ? -37.52600 64.17700 288.59900 1.000 21.92368 728 LYS B N 1
ATOM 5270 C CA . LYS B 1 280 ? -36.76300 63.41800 289.58800 1.000 22.81853 728 LYS B CA 1
ATOM 5271 C C . LYS B 1 280 ? -37.47300 63.38800 290.94100 1.000 22.67114 728 LYS B C 1
ATOM 5272 O O . LYS B 1 280 ? -37.48100 62.35100 291.60300 1.000 24.25028 728 LYS B O 1
ATOM 5278 N N . LEU B 1 281 ? -38.08100 64.51100 291.33900 1.000 21.93421 729 LEU B N 1
ATOM 5279 C CA . LEU B 1 281 ? -38.91600 64.53400 292.54700 1.000 24.14237 729 LEU B CA 1
ATOM 5280 C C . LEU B 1 281 ? -40.08100 63.56200 292.43200 1.000 23.60546 729 LEU B C 1
ATOM 5281 O O . LEU B 1 281 ? -40.40600 62.84400 293.36500 1.000 25.23724 729 LEU B O 1
ATOM 5286 N N . GLY B 1 282 ? -40.72900 63.55500 291.27200 1.000 23.53703 730 GLY B N 1
ATOM 5287 C CA . GLY B 1 282 ? -41.83000 62.66300 291.00400 1.000 26.79269 730 GLY B CA 1
ATOM 5288 C C . GLY B 1 282 ? -41.46100 61.20100 291.12200 1.000 26.69794 730 GLY B C 1
ATOM 5289 O O . GLY B 1 282 ? -42.14500 60.44700 291.80800 1.000 29.76409 730 GLY B O 1
ATOM 5290 N N . SER B 1 283 ? -40.37000 60.80000 290.46000 1.000 27.41381 731 SER B N 1
ATOM 5291 C CA . SER B 1 283 ? -39.91200 59.41200 290.47400 1.000 29.27719 731 SER B CA 1
ATOM 5292 C C . SER B 1 283 ? -39.48100 58.96200 291.85600 1.000 28.06126 731 SER B C 1
ATOM 5293 O O . SER B 1 283 ? -39.78600 57.85400 292.27400 1.000 31.86435 731 SER B O 1
ATOM 5296 N N . GLN B 1 284 ? -38.74800 59.82900 292.55400 1.000 24.79245 732 GLN B N 1
ATOM 5297 C CA . GLN B 1 284 ? -38.15700 59.46200 293.83200 1.000 24.06341 732 GLN B CA 1
ATOM 5298 C C . GLN B 1 284 ? -39.18300 59.39500 294.95900 1.000 24.15290 732 GLN B C 1
ATOM 5299 O O . GLN B 1 284 ? -39.13900 58.47700 295.79300 1.000 26.22420 732 GLN B O 1
ATOM 5305 N N . PHE B 1 285 ? -40.09200 60.37300 294.99900 1.000 22.09475 733 PHE B N 1
ATOM 5306 C CA . PHE B 1 285 ? -41.03900 60.51500 296.12700 1.000 23.09487 733 PHE B CA 1
ATOM 5307 C C . PHE B 1 285 ? -42.50900 60.31400 295.77100 1.000 23.84233 733 PHE B C 1
ATOM 5308 O O . PHE B 1 285 ? -43.37400 60.48000 296.62700 1.000 24.23448 733 PHE B O 1
ATOM 5316 N N . HIS B 1 286 ? -42.78200 59.94300 294.51200 1.000 25.16354 734 HIS B N 1
ATOM 5317 C CA . HIS B 1 286 ? -44.13200 59.63700 294.03600 1.000 27.14273 734 HIS B CA 1
ATOM 5318 C C . HIS B 1 286 ? -45.04800 60.84100 294.20900 1.000 23.48439 734 HIS B C 1
ATOM 5319 O O . HIS B 1 286 ? -46.20500 60.70400 294.56900 1.000 29.33510 734 HIS B O 1
ATOM 5326 N N . ILE B 1 287 ? -44.49500 62.02600 293.93500 1.000 23.12383 735 ILE B N 1
ATOM 5327 C CA . ILE B 1 287 ? -45.21900 63.28700 293.91400 1.000 21.73945 735 ILE B CA 1
ATOM 5328 C C . ILE B 1 287 ? -45.78700 63.45000 292.50500 1.000 21.35782 735 ILE B C 1
ATOM 5329 O O . ILE B 1 287 ? -45.05600 63.31400 291.51800 1.000 22.70799 735 ILE B O 1
ATOM 5334 N N . PRO B 1 288 ? -47.10000 63.73300 292.35500 1.000 20.50246 736 PRO B N 1
ATOM 5335 C CA . PRO B 1 288 ? -47.66800 63.98700 291.02900 1.000 20.21032 736 PRO B CA 1
ATOM 5336 C C . PRO B 1 288 ? -46.89300 65.05700 290.27900 1.000 19.63130 736 PRO B C 1
ATOM 5337 O O . PRO B 1 288 ? -46.45600 66.04000 290.85300 1.000 20.12347 736 PRO B O 1
ATOM 5341 N N . HIS B 1 289 ? -46.72500 64.83500 288.97400 1.000 19.62077 737 HIS B N 1
ATOM 5342 C CA . HIS B 1 289 ? -45.94000 65.69600 288.09400 1.000 20.03924 737 HIS B CA 1
ATOM 5343 C C . HIS B 1 289 ? -46.25900 67.18800 288.24900 1.000 18.03637 737 HIS B C 1
ATOM 5344 O O . HIS B 1 289 ? -45.35300 68.00500 288.39800 1.000 17.53894 737 HIS B O 1
ATOM 5351 N N . GLY B 1 290 ? -47.54700 67.54100 288.18300 1.000 18.50222 738 GLY B N 1
ATOM 5352 C CA . GLY B 1 290 ? -47.97200 68.93300 288.26400 1.000 18.83121 738 GLY B CA 1
ATOM 5353 C C . GLY B 1 290 ? -47.68900 69.54500 289.63300 1.000 18.46274 738 GLY B C 1
ATOM 5354 O O . GLY B 1 290 ? -47.33400 70.71500 289.73700 1.000 18.28640 738 GLY B O 1
ATOM 5355 N N . LEU B 1 291 ? -47.84400 68.74400 290.69200 1.000 18.43116 739 LEU B N 1
ATOM 5356 C CA . LEU B 1 291 ? -47.48800 69.20000 292.04800 1.000 18.19429 739 LEU B CA 1
ATOM 5357 C C . LEU B 1 291 ? -45.98000 69.46900 292.16000 1.000 18.26535 739 LEU B C 1
ATOM 5358 O O . LEU B 1 291 ? -45.55800 70.50400 292.67100 1.000 18.59170 739 LEU B O 1
ATOM 5363 N N . ALA B 1 292 ? -45.16900 68.53300 291.65600 1.000 18.67856 740 ALA B N 1
ATOM 5364 C CA . ALA B 1 292 ? -43.71700 68.69100 291.64200 1.000 18.37852 740 ALA B CA 1
ATOM 5365 C C . ALA B 1 292 ? -43.30900 69.99100 290.92300 1.000 17.85477 740 ALA B C 1
ATOM 5366 O O . ALA B 1 292 ? -42.51800 70.77600 291.43600 1.000 17.98637 740 ALA B O 1
ATOM 5368 N N . ASN B 1 293 ? -43.88100 70.23300 289.73700 1.000 17.98900 741 ASN B N 1
ATOM 5369 C CA . ASN B 1 293 ? -43.62200 71.48800 289.01500 1.000 18.58118 741 ASN B CA 1
ATOM 5370 C C . ASN B 1 293 ? -44.05200 72.71300 289.83200 1.000 18.48116 741 ASN B C 1
ATOM 5371 O O . ASN B 1 293 ? -43.31200 73.69300 289.92800 1.000 18.47590 741 ASN B O 1
ATOM 5376 N N . ALA B 1 294 ? -45.24600 72.64300 290.43500 1.000 18.74962 742 ALA B N 1
ATOM 5377 C CA . ALA B 1 294 ? -45.78200 73.75200 291.21800 1.000 18.77330 742 ALA B CA 1
ATOM 5378 C C . ALA B 1 294 ? -44.85600 74.10200 292.39000 1.000 18.94174 742 ALA B C 1
ATOM 5379 O O . ALA B 1 294 ? -44.67900 75.27400 292.72000 1.000 20.17084 742 ALA B O 1
ATOM 5381 N N . LEU B 1 295 ? -44.26300 73.08300 293.01000 1.000 18.65487 743 LEU B N 1
ATOM 5382 C CA . LEU B 1 295 ? -43.35000 73.29100 294.13100 1.000 19.38127 743 LEU B CA 1
ATOM 5383 C C . LEU B 1 295 ? -42.05700 74.00100 293.72700 1.000 18.86279 743 LEU B C 1
ATOM 5384 O O . LEU B 1 295 ? -41.48300 74.76100 294.50800 1.000 19.77342 743 LEU B O 1
ATOM 5389 N N . LEU B 1 296 ? -41.60900 73.76200 292.48700 1.000 18.87595 744 LEU B N 1
ATOM 5390 C CA . LEU B 1 296 ? -40.29900 74.21100 292.00000 1.000 19.08124 744 LEU B CA 1
ATOM 5391 C C . LEU B 1 296 ? -40.29700 75.49000 291.16600 1.000 18.57591 744 LEU B C 1
ATOM 5392 O O . LEU B 1 296 ? -39.28100 76.18600 291.11100 1.000 18.73119 744 LEU B O 1
ATOM 5397 N N . ILE B 1 297 ? -41.42500 75.79500 290.51100 1.000 18.04164 745 ILE B N 1
ATOM 5398 C CA . ILE B 1 297 ? -41.41100 76.80200 289.43300 1.000 18.64434 745 ILE B CA 1
ATOM 5399 C C . ILE B 1 297 ? -40.93700 78.19600 289.89200 1.000 18.87068 745 ILE B C 1
ATOM 5400 O O . ILE B 1 297 ? -40.11600 78.82400 289.22100 1.000 18.78646 745 ILE B O 1
ATOM 5405 N N . CYS B 1 298 ? -41.40700 78.66200 291.05800 1.000 19.00754 746 CYS B N 1
ATOM 5406 C CA . CYS B 1 298 ? -40.99300 79.97700 291.53700 1.000 20.63932 746 CYS B CA 1
ATOM 5407 C C . CYS B 1 298 ? -39.46800 80.07500 291.75800 1.000 20.44719 746 CYS B C 1
ATOM 5408 O O . CYS B 1 298 ? -38.84400 81.05700 291.35600 1.000 20.67353 746 CYS B O 1
ATOM 5411 N N . ASN B 1 299 ? -38.86900 79.05200 292.38400 1.000 19.94450 747 ASN B N 1
ATOM 5412 C CA . ASN B 1 299 ? -37.42700 79.03500 292.58900 1.000 20.84460 747 ASN B CA 1
ATOM 5413 C C . ASN B 1 299 ? -36.63300 78.90600 291.29300 1.000 19.48392 747 ASN B C 1
ATOM 5414 O O . ASN B 1 299 ? -35.54200 79.45100 291.18600 1.000 20.73143 747 ASN B O 1
ATOM 5419 N N . VAL B 1 300 ? -37.21400 78.24100 290.28800 1.000 19.49444 748 VAL B N 1
ATOM 5420 C CA . VAL B 1 300 ? -36.57100 78.14500 288.98100 1.000 19.64709 748 VAL B CA 1
ATOM 5421 C C . VAL B 1 300 ? -36.58900 79.49500 288.27700 1.000 19.31021 748 VAL B C 1
ATOM 5422 O O . VAL B 1 300 ? -35.61200 79.86600 287.65700 1.000 19.57866 748 VAL B O 1
ATOM 5426 N N . ILE B 1 301 ? -37.69600 80.23300 288.40200 1.000 19.61814 749 ILE B N 1
ATOM 5427 C CA . ILE B 1 301 ? -37.77100 81.59600 287.89300 1.000 20.55510 749 ILE B CA 1
ATOM 5428 C C . ILE B 1 301 ? -36.68600 82.46100 288.54900 1.000 20.82618 749 ILE B C 1
ATOM 5429 O O . ILE B 1 301 ? -35.95000 83.15500 287.86400 1.000 21.50521 749 ILE B O 1
ATOM 5434 N N . ARG B 1 302 ? -36.57500 82.39500 289.88100 1.000 20.74722 750 ARG B N 1
ATOM 5435 C CA . ARG B 1 302 ? -35.56300 83.18200 290.58500 1.000 22.11055 750 ARG B CA 1
ATOM 5436 C C . ARG B 1 302 ? -34.15400 82.83600 290.07200 1.000 22.17371 750 ARG B C 1
ATOM 5437 O O . ARG B 1 302 ? -33.33000 83.71500 289.83200 1.000 23.92918 750 ARG B O 1
ATOM 5445 N N . TYR B 1 303 ? -33.89200 81.53800 289.91000 1.000 21.36572 751 TYR B N 1
ATOM 5446 C CA . TYR B 1 303 ? -32.62400 81.03900 289.40800 1.000 21.61049 751 TYR B CA 1
ATOM 5447 C C . TYR B 1 303 ? -32.33000 81.52500 287.97600 1.000 21.67892 751 TYR B C 1
ATOM 5448 O O . TYR B 1 303 ? -31.26000 82.09200 287.70200 1.000 22.59481 751 TYR B O 1
ATOM 5457 N N . ASN B 1 304 ? -33.29100 81.30800 287.07800 1.000 20.42087 752 ASN B N 1
ATOM 5458 C CA . ASN B 1 304 ? -33.12200 81.67300 285.66600 1.000 19.94976 752 ASN B CA 1
ATOM 5459 C C . ASN B 1 304 ? -33.01500 83.18300 285.45300 1.000 21.95000 752 ASN B C 1
ATOM 5460 O O . ASN B 1 304 ? -32.37500 83.63700 284.51900 1.000 23.82917 752 ASN B O 1
ATOM 5465 N N . ALA B 1 305 ? -33.64900 83.96100 286.33400 1.000 23.83180 753 ALA B N 1
ATOM 5466 C CA . ALA B 1 305 ? -33.64900 85.41300 286.24100 1.000 25.78467 753 ALA B CA 1
ATOM 5467 C C . ALA B 1 305 ? -32.34500 86.07300 286.68600 1.000 28.90610 753 ALA B C 1
ATOM 5468 O O . ALA B 1 305 ? -32.19400 87.27600 286.54800 1.000 32.28545 753 ALA B O 1
ATOM 5470 N N . ASN B 1 306 ? -31.40200 85.29800 287.22800 1.000 30.34048 754 ASN B N 1
ATOM 5471 C CA . ASN B 1 306 ? -30.11500 85.86300 287.64000 1.000 39.41788 754 ASN B CA 1
ATOM 5472 C C . ASN B 1 306 ? -29.47300 86.68400 286.52000 1.000 46.22923 754 ASN B C 1
ATOM 5473 O O . ASN B 1 306 ? -29.36800 86.22100 285.38000 1.000 50.61923 754 ASN B O 1
ATOM 5478 N N . ASP B 1 307 ? -29.06200 87.91000 286.86300 1.000 53.54326 755 ASP B N 1
ATOM 5479 C CA . ASP B 1 307 ? -28.51300 88.88000 285.91400 1.000 62.23904 755 ASP B CA 1
ATOM 5480 C C . ASP B 1 307 ? -27.04400 88.55600 285.56000 1.000 69.55044 755 ASP B C 1
ATOM 5481 O O . ASP B 1 307 ? -26.13000 88.81900 286.36100 1.000 70.97956 755 ASP B O 1
ATOM 5486 N N . ASN B 1 308 ? -26.85000 87.96300 284.36900 1.000 75.23797 756 ASN B N 1
ATOM 5487 C CA . ASN B 1 308 ? -25.54000 87.67100 283.77300 1.000 78.17779 756 ASN B CA 1
ATOM 5488 C C . ASN B 1 308 ? -24.64800 86.83900 284.69600 1.000 77.23294 756 ASN B C 1
ATOM 5489 O O . ASN B 1 308 ? -24.24200 85.72900 284.35100 1.000 76.65919 756 ASN B O 1
ATOM 5491 N N . PRO B 1 321 ? -31.87300 86.45900 274.11600 1.000 69.72678 769 PRO B N 1
ATOM 5492 C CA . PRO B 1 321 ? -31.90200 87.46800 275.18400 1.000 62.97334 769 PRO B CA 1
ATOM 5493 C C . PRO B 1 321 ? -31.83100 86.87100 276.60300 1.000 55.91460 769 PRO B C 1
ATOM 5494 O O . PRO B 1 321 ? -31.86600 85.66300 276.78100 1.000 55.18293 769 PRO B O 1
ATOM 5498 N N . GLN B 1 322 ? -31.73500 87.74100 277.61200 1.000 50.07179 770 GLN B N 1
ATOM 5499 C CA . GLN B 1 322 ? -31.78700 87.31500 278.99700 1.000 43.83683 770 GLN B CA 1
ATOM 5500 C C . GLN B 1 322 ? -33.17900 86.77000 279.35600 1.000 35.71744 770 GLN B C 1
ATOM 5501 O O . GLN B 1 322 ? -34.20600 87.34900 279.00700 1.000 33.58034 770 GLN B O 1
ATOM 5507 N N . ALA B 1 323 ? -33.19800 85.64500 280.07300 1.000 30.05360 771 ALA B N 1
ATOM 5508 C CA . ALA B 1 323 ? -34.42300 85.13800 280.66200 1.000 26.89796 771 ALA B CA 1
ATOM 5509 C C . ALA B 1 323 ? -35.13900 86.20400 281.50700 1.000 24.57663 771 ALA B C 1
ATOM 5510 O O . ALA B 1 323 ? -36.35800 86.26300 281.50500 1.000 22.60271 771 ALA B O 1
ATOM 5512 N N A ARG B 1 324 ? -34.38000 87.03800 282.22800 0.569 25.51885 772 ARG B N 1
ATOM 5513 N N B ARG B 1 324 ? -34.35200 87.00700 282.22900 0.431 25.82941 772 ARG B N 1
ATOM 5514 C CA A ARG B 1 324 ? -34.98100 88.07000 283.06900 0.569 25.84520 772 ARG B CA 1
ATOM 5515 C CA B ARG B 1 324 ? -34.83000 88.12700 283.02700 0.431 26.86112 772 ARG B CA 1
ATOM 5516 C C A ARG B 1 324 ? -35.83000 89.06000 282.28600 0.569 24.63190 772 ARG B C 1
ATOM 5517 C C B ARG B 1 324 ? -35.82000 88.98500 282.25300 0.431 25.47411 772 ARG B C 1
ATOM 5518 O O A ARG B 1 324 ? -36.92500 89.40300 282.73000 0.569 24.70296 772 ARG B O 1
ATOM 5519 O O B ARG B 1 324 ? -36.96500 89.18200 282.66700 0.431 25.13986 772 ARG B O 1
ATOM 5534 N N . ARG B 1 325 ? -35.36600 89.46900 281.09600 1.000 25.80309 773 ARG B N 1
ATOM 5535 C CA . ARG B 1 325 ? -36.18000 90.30100 280.20800 1.000 27.44540 773 ARG B CA 1
ATOM 5536 C C . ARG B 1 325 ? -37.47000 89.57400 279.78300 1.000 23.69231 773 ARG B C 1
ATOM 5537 O O . ARG B 1 325 ? -38.54400 90.17000 279.73300 1.000 24.65296 773 ARG B O 1
ATOM 5545 N N . ARG B 1 326 ? -37.35500 88.27700 279.49700 1.000 23.27384 774 ARG B N 1
ATOM 5546 C CA . ARG B 1 326 ? -38.49100 87.47000 279.05600 1.000 23.38701 774 ARG B CA 1
ATOM 5547 C C . ARG B 1 326 ? -39.53300 87.31700 280.16200 1.000 21.28676 774 ARG B C 1
ATOM 5548 O O . ARG B 1 326 ? -40.72400 87.42200 279.92200 1.000 21.35519 774 ARG B O 1
ATOM 5556 N N . TYR B 1 327 ? -39.07800 87.08600 281.39500 1.000 21.74998 775 TYR B N 1
ATOM 5557 C CA . TYR B 1 327 ? -40.01200 87.01100 282.51800 1.000 21.09463 775 TYR B CA 1
ATOM 5558 C C . TYR B 1 327 ? -40.76400 88.32500 282.69100 1.000 21.42889 775 TYR B C 1
ATOM 5559 O O . TYR B 1 327 ? -41.96900 88.31500 282.96100 1.000 22.70799 775 TYR B O 1
ATOM 5568 N N . ALA B 1 328 ? -40.06300 89.45000 282.50300 1.000 22.04475 776 ALA B N 1
ATOM 5569 C CA . ALA B 1 328 ? -40.68200 90.77900 282.55500 1.000 23.37122 776 ALA B CA 1
ATOM 5570 C C . ALA B 1 328 ? -41.72900 90.95000 281.45500 1.000 23.12646 776 ALA B C 1
ATOM 5571 O O . ALA B 1 328 ? -42.78000 91.53900 281.68300 1.000 23.11593 776 ALA B O 1
ATOM 5573 N N . GLU B 1 329 ? -41.43800 90.41400 280.26700 1.000 23.56072 777 GLU B N 1
ATOM 5574 C CA . GLU B 1 329 ? -42.40600 90.39700 279.15100 1.000 23.89234 777 GLU B CA 1
ATOM 5575 C C . GLU B 1 329 ? -43.69000 89.64000 279.51700 1.000 22.49743 777 GLU B C 1
ATOM 5576 O O . GLU B 1 329 ? -44.79300 90.06300 279.16200 1.000 22.25530 777 GLU B O 1
ATOM 5582 N N . ILE B 1 330 ? -43.54900 88.52400 280.23900 1.000 21.32361 778 ILE B N 1
ATOM 5583 C CA . ILE B 1 330 ? -44.70100 87.75900 280.69200 1.000 20.49719 778 ILE B CA 1
ATOM 5584 C C . ILE B 1 330 ? -45.52500 88.60700 281.67000 1.000 20.39455 778 ILE B C 1
ATOM 5585 O O . ILE B 1 330 ? -46.73400 88.70000 281.55500 1.000 20.41297 778 ILE B O 1
ATOM 5590 N N . ALA B 1 331 ? -44.85400 89.22500 282.64500 1.000 21.50784 779 ALA B N 1
ATOM 5591 C CA . ALA B 1 331 ? -45.52000 90.11700 283.58300 1.000 23.35017 779 ALA B CA 1
ATOM 5592 C C . ALA B 1 331 ? -46.33100 91.19900 282.86100 1.000 22.83168 779 ALA B C 1
ATOM 5593 O O . ALA B 1 331 ? -47.47500 91.45400 283.21500 1.000 24.44504 779 ALA B O 1
ATOM 5595 N N . ASP B 1 332 ? -45.73100 91.82600 281.84800 1.000 25.12933 780 ASP B N 1
ATOM 5596 C CA . ASP B 1 332 ? -46.41500 92.84400 281.04500 1.000 25.19776 780 ASP B CA 1
ATOM 5597 C C . ASP B 1 332 ? -47.63600 92.26700 280.34400 1.000 23.81075 780 ASP B C 1
ATOM 5598 O O . ASP B 1 332 ? -48.71900 92.85700 280.37200 1.000 22.72641 780 ASP B O 1
ATOM 5603 N N . HIS B 1 333 ? -47.45900 91.10300 279.71700 1.000 22.60797 781 HIS B N 1
ATOM 5604 C CA . HIS B 1 333 ? -48.54300 90.45000 278.99400 1.000 21.56048 781 HIS B CA 1
ATOM 5605 C C . HIS B 1 333 ? -49.74600 90.13200 279.88500 1.000 21.88947 781 HIS B C 1
ATOM 5606 O O . HIS B 1 333 ? -50.89500 90.28100 279.47600 1.000 21.39993 781 HIS B O 1
ATOM 5613 N N . LEU B 1 334 ? -49.46100 89.72100 281.12200 1.000 21.62628 782 LEU B N 1
ATOM 5614 C CA . LEU B 1 334 ? -50.48500 89.35800 282.08200 1.000 22.52902 782 LEU B CA 1
ATOM 5615 C C . LEU B 1 334 ? -51.09000 90.53800 282.84300 1.000 23.55019 782 LEU B C 1
ATOM 5616 O O . LEU B 1 334 ? -51.95300 90.34500 283.69500 1.000 25.40041 782 LEU B O 1
ATOM 5621 N N . GLY B 1 335 ? -50.63900 91.76000 282.53800 1.000 23.68179 783 GLY B N 1
ATOM 5622 C CA . GLY B 1 335 ? -51.13200 92.96000 283.19100 1.000 26.06892 783 GLY B CA 1
ATOM 5623 C C . GLY B 1 335 ? -50.72400 93.06800 284.65000 1.000 26.44264 783 GLY B C 1
ATOM 5624 O O . GLY B 1 335 ? -51.42400 93.70300 285.43100 1.000 29.12191 783 GLY B O 1
ATOM 5625 N N . LEU B 1 336 ? -49.58700 92.45600 285.00600 1.000 25.65571 784 LEU B N 1
ATOM 5626 C CA . LEU B 1 336 ? -49.12100 92.42700 286.39100 1.000 26.15577 784 LEU B CA 1
ATOM 5627 C C . LEU B 1 336 ? -48.22900 93.61100 286.74100 1.000 30.26942 784 LEU B C 1
ATOM 5628 O O . LEU B 1 336 ? -48.11400 93.97300 287.90800 1.000 31.78539 784 LEU B O 1
ATOM 5633 N N . SER B 1 337 ? -47.62200 94.23300 285.72600 1.000 32.05648 785 SER B N 1
ATOM 5634 C CA . SER B 1 337 ? -46.69800 95.34100 285.92600 1.000 35.49636 785 SER B CA 1
ATOM 5635 C C . SER B 1 337 ? -47.43700 96.68100 285.98200 1.000 38.24669 785 SER B C 1
ATOM 5636 O O . SER B 1 337 ? -48.58500 96.78700 285.56200 1.000 40.42590 785 SER B O 1
ATOM 5639 N N . ALA B 1 338 ? -46.76400 97.69200 286.53800 1.000 43.57891 786 ALA B N 1
ATOM 5640 C CA . ALA B 1 338 ? -47.25400 99.06700 286.58300 1.000 47.16092 786 ALA B CA 1
ATOM 5641 C C . ALA B 1 338 ? -46.32200 99.93100 285.74000 1.000 49.93757 786 ALA B C 1
ATOM 5642 O O . ALA B 1 338 ? -45.13800 99.62300 285.62100 1.000 47.71625 786 ALA B O 1
ATOM 5644 N N . PRO B 1 339 ? -46.80900 101.04200 285.13800 1.000 56.45677 787 PRO B N 1
ATOM 5645 C CA . PRO B 1 339 ? -45.92500 101.95600 284.41300 1.000 57.94116 787 PRO B CA 1
ATOM 5646 C C . PRO B 1 339 ? -44.74700 102.37300 285.29600 1.000 56.91209 787 PRO B C 1
ATOM 5647 O O . PRO B 1 339 ? -44.93700 102.64900 286.48400 1.000 58.17803 787 PRO B O 1
ATOM 5651 N N . GLY B 1 340 ? -43.54100 102.36600 284.72000 1.000 57.29898 788 GLY B N 1
ATOM 5652 C CA . GLY B 1 340 ? -42.32800 102.74200 285.42200 1.000 55.85407 788 GLY B CA 1
ATOM 5653 C C . GLY B 1 340 ? -41.63800 101.62900 286.19900 1.000 52.02729 788 GLY B C 1
ATOM 5654 O O . GLY B 1 340 ? -40.54000 101.83100 286.69400 1.000 53.38535 788 GLY B O 1
ATOM 5655 N N . ASP B 1 341 ? -42.27700 100.45800 286.30900 1.000 48.40580 789 ASP B N 1
ATOM 5656 C CA . ASP B 1 341 ? -41.64900 99.29500 286.93300 1.000 44.18424 789 ASP B CA 1
ATOM 5657 C C . ASP B 1 341 ? -40.38800 98.91400 286.19100 1.000 43.45258 789 ASP B C 1
ATOM 5658 O O . ASP B 1 341 ? -40.38600 98.85000 284.96000 1.000 43.76051 789 ASP B O 1
ATOM 5663 N N . ARG B 1 342 ? -39.32100 98.64400 286.94900 1.000 43.70261 790 ARG B N 1
ATOM 5664 C CA . ARG B 1 342 ? -38.09700 98.09400 286.39000 1.000 45.34491 790 ARG B CA 1
ATOM 5665 C C . ARG B 1 342 ? -38.24600 96.56600 286.30000 1.000 38.03614 790 ARG B C 1
ATOM 5666 O O . ARG B 1 342 ? -39.18000 95.98500 286.86400 1.000 34.55941 790 ARG B O 1
ATOM 5674 N N . THR B 1 343 ? -37.32400 95.93500 285.56900 1.000 35.83324 791 THR B N 1
ATOM 5675 C CA . THR B 1 343 ? -37.35000 94.49500 285.32300 1.000 34.02513 791 THR B CA 1
ATOM 5676 C C . THR B 1 343 ? -37.48300 93.69200 286.62900 1.000 33.09081 791 THR B C 1
ATOM 5677 O O . THR B 1 343 ? -38.33900 92.81300 286.73100 1.000 31.21690 791 THR B O 1
ATOM 5681 N N . ALA B 1 344 ? -36.63900 94.01100 287.62100 1.000 33.20661 792 ALA B N 1
ATOM 5682 C CA . ALA B 1 344 ? -36.64900 93.31000 288.90900 1.000 33.84880 792 ALA B CA 1
ATOM 5683 C C . ALA B 1 344 ? -38.04600 93.29100 289.53600 1.000 31.12742 792 ALA B C 1
ATOM 5684 O O . ALA B 1 344 ? -38.52700 92.24300 289.95900 1.000 31.91172 792 ALA B O 1
ATOM 5686 N N . ALA B 1 345 ? -38.69900 94.45800 289.55700 1.000 32.61444 793 ALA B N 1
ATOM 5687 C CA . ALA B 1 345 ? -40.03200 94.62200 290.13400 1.000 31.29849 793 ALA B CA 1
ATOM 5688 C C . ALA B 1 345 ? -41.10600 93.86400 289.34200 1.000 29.82463 793 ALA B C 1
ATOM 5689 O O . ALA B 1 345 ? -42.02600 93.30500 289.93200 1.000 29.96412 793 ALA B O 1
ATOM 5691 N N . LYS B 1 346 ? -40.98800 93.85200 288.00800 1.000 28.32708 794 LYS B N 1
ATOM 5692 C CA . LYS B 1 346 ? -41.89100 93.06400 287.16700 1.000 27.52698 794 LYS B CA 1
ATOM 5693 C C . LYS B 1 346 ? -41.80900 91.57600 287.51400 1.000 26.08734 794 LYS B C 1
ATOM 5694 O O . LYS B 1 346 ? -42.82500 90.89900 287.61300 1.000 26.37685 794 LYS B O 1
ATOM 5700 N N . ILE B 1 347 ? -40.58600 91.08000 287.73000 1.000 25.93732 795 ILE B N 1
ATOM 5701 C CA . ILE B 1 347 ? -40.37600 89.67900 288.07700 1.000 25.90837 795 ILE B CA 1
ATOM 5702 C C . ILE B 1 347 ? -40.94000 89.36000 289.47500 1.000 25.44779 795 ILE B C 1
ATOM 5703 O O . ILE B 1 347 ? -41.55800 88.32100 289.67500 1.000 24.51873 795 ILE B O 1
ATOM 5708 N N . GLU B 1 348 ? -40.76400 90.27600 290.42800 1.000 27.34012 796 GLU B N 1
ATOM 5709 C CA . GLU B 1 348 ? -41.33800 90.09800 291.75900 1.000 28.42446 796 GLU B CA 1
ATOM 5710 C C . GLU B 1 348 ? -42.86800 90.01800 291.67200 1.000 27.87966 796 GLU B C 1
ATOM 5711 O O . GLU B 1 348 ? -43.48800 89.21800 292.37400 1.000 26.72952 796 GLU B O 1
ATOM 5717 N N . LYS B 1 349 ? -43.46700 90.81900 290.78000 1.000 26.81111 797 LYS B N 1
ATOM 5718 C CA . LYS B 1 349 ? -44.91700 90.78800 290.56800 1.000 26.44264 797 LYS B CA 1
ATOM 5719 C C . LYS B 1 349 ? -45.38400 89.48700 289.91600 1.000 25.60570 797 LYS B C 1
ATOM 5720 O O . LYS B 1 349 ? -46.44300 88.96000 290.26200 1.000 24.23975 797 LYS B O 1
ATOM 5726 N N . LEU B 1 350 ? -44.57700 88.96400 288.98200 1.000 24.19764 798 LEU B N 1
ATOM 5727 C CA . LEU B 1 350 ? -44.82500 87.65700 288.38200 1.000 23.15014 798 LEU B CA 1
ATOM 5728 C C . LEU B 1 350 ? -44.81600 86.55600 289.45000 1.000 22.15266 798 LEU B C 1
ATOM 5729 O O . LEU B 1 350 ? -45.72000 85.72400 289.51900 1.000 22.10265 798 LEU B O 1
ATOM 5734 N N . LEU B 1 351 ? -43.78900 86.58300 290.30200 1.000 23.05540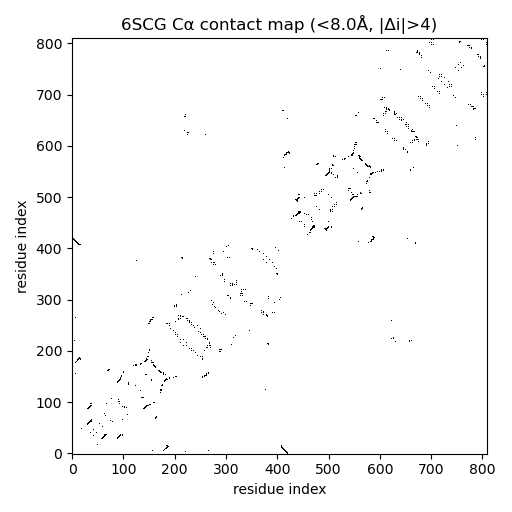 799 LEU B N 1
ATOM 5735 C CA . LEU B 1 351 ? -43.65900 85.61900 291.38200 1.000 23.43439 799 LEU B CA 1
ATOM 5736 C C . LEU B 1 351 ? -44.82700 85.71400 292.37400 1.000 23.14225 799 LEU B C 1
ATOM 5737 O O . LEU B 1 351 ? -45.35000 84.69100 292.81100 1.000 22.55534 799 LEU B O 1
ATOM 5742 N N . ALA B 1 352 ? -45.24600 86.93900 292.70600 1.000 24.00551 800 ALA B N 1
ATOM 5743 C CA . ALA B 1 352 ? -46.34800 87.15300 293.65400 1.000 24.85298 800 ALA B CA 1
ATOM 5744 C C . ALA B 1 352 ? -47.65900 86.57200 293.10900 1.000 23.90023 800 ALA B C 1
ATOM 5745 O O . ALA B 1 352 ? -48.42300 85.95000 293.84900 1.000 24.33450 800 ALA B O 1
ATOM 5747 N N . TRP B 1 353 ? -47.89400 86.76200 291.80100 1.000 23.18699 801 TRP B N 1
ATOM 5748 C CA . TRP B 1 353 ? -49.04900 86.19400 291.11700 1.000 23.36333 801 TRP B CA 1
ATOM 5749 C C . TRP B 1 353 ? -49.05100 84.67200 291.25100 1.000 21.31045 801 TRP B C 1
ATOM 5750 O O . TRP B 1 353 ? -50.05300 84.07200 291.65500 1.000 22.42637 801 TRP B O 1
ATOM 5761 N N . LEU B 1 354 ? -47.90900 84.05200 290.94900 1.000 21.91315 802 LEU B N 1
ATOM 5762 C CA . LEU B 1 354 ? -47.78200 82.59600 291.04400 1.000 23.10540 802 LEU B CA 1
ATOM 5763 C C . LEU B 1 354 ? -48.00500 82.09300 292.45700 1.000 23.18436 802 LEU B C 1
ATOM 5764 O O . LEU B 1 354 ? -48.66900 81.08600 292.65600 1.000 23.98972 802 LEU B O 1
ATOM 5769 N N . GLU B 1 355 ? -47.44900 82.80900 293.44100 1.000 24.81613 803 GLU B N 1
ATOM 5770 C CA . GLU B 1 355 ? -47.57800 82.40200 294.84200 1.000 27.44540 803 GLU B CA 1
ATOM 5771 C C . GLU B 1 355 ? -49.04000 82.44100 295.28100 1.000 27.73227 803 GLU B C 1
ATOM 5772 O O . GLU B 1 355 ? -49.51400 81.53400 295.97500 1.000 29.31930 803 GLU B O 1
ATOM 5778 N N . THR B 1 356 ? -49.77000 83.47400 294.85400 1.000 27.71648 804 THR B N 1
ATOM 5779 C CA . THR B 1 356 ? -51.18200 83.61100 295.18900 1.000 30.73526 804 THR B CA 1
ATOM 5780 C C . THR B 1 356 ? -52.02900 82.52200 294.51500 1.000 27.03745 804 THR B C 1
ATOM 5781 O O . THR B 1 356 ? -52.96800 81.97600 295.11900 1.000 26.76110 804 THR B O 1
ATOM 5785 N N . LEU B 1 357 ? -51.67700 82.19000 293.26800 1.000 24.18185 805 LEU B N 1
ATOM 5786 C CA . LEU B 1 357 ? -52.33300 81.11900 292.54800 1.000 22.92380 805 LEU B CA 1
ATOM 5787 C C . LEU B 1 357 ? -52.12400 79.76000 293.24900 1.000 20.89724 805 LEU B C 1
ATOM 5788 O O . LEU B 1 357 ? -53.06400 79.00200 293.46600 1.000 20.03398 805 LEU B O 1
ATOM 5793 N N . LYS B 1 358 ? -50.87500 79.47000 293.60000 1.000 21.22886 806 LYS B N 1
ATOM 5794 C CA . LYS B 1 358 ? -50.52600 78.25700 294.34000 1.000 20.78407 806 LYS B CA 1
ATOM 5795 C C . LYS B 1 358 ? -51.31400 78.15600 295.65100 1.000 21.56311 806 LYS B C 1
ATOM 5796 O O . LYS B 1 358 ? -51.78800 77.08600 296.00500 1.000 23.19489 806 LYS B O 1
ATOM 5802 N N . ALA B 1 359 ? -51.45900 79.28400 296.35200 1.000 22.61850 807 ALA B N 1
ATOM 5803 C CA . ALA B 1 359 ? -52.18700 79.32600 297.62500 1.000 24.51873 807 ALA B CA 1
ATOM 5804 C C . ALA B 1 359 ? -53.64400 78.94900 297.44600 1.000 23.51598 807 ALA B C 1
ATOM 5805 O O . ALA B 1 359 ? -54.17600 78.11700 298.19100 1.000 23.18173 807 ALA B O 1
ATOM 5807 N N . GLU B 1 360 ? -54.30800 79.54300 296.45000 1.000 22.35005 808 GLU B N 1
ATOM 5808 C CA . GLU B 1 360 ? -55.69800 79.17500 296.17300 1.000 22.79221 808 GLU B CA 1
ATOM 5809 C C . GLU B 1 360 ? -55.84900 77.70000 295.88000 1.000 21.26044 808 GLU B C 1
ATOM 5810 O O . GLU B 1 360 ? -56.82500 77.06100 296.31100 1.000 24.09763 808 GLU B O 1
ATOM 5816 N N . LEU B 1 361 ? -54.87900 77.16600 295.13000 1.000 19.93660 809 LEU B N 1
ATOM 5817 C CA . LEU B 1 361 ? -54.90500 75.79600 294.65200 1.000 19.96029 809 LEU B CA 1
ATOM 5818 C C . LEU B 1 361 ? -54.43200 74.75500 295.66800 1.000 20.65248 809 LEU B C 1
ATOM 5819 O O . LEU B 1 361 ? -54.38500 73.56700 295.35500 1.000 21.69997 809 LEU B O 1
ATOM 5824 N N . GLY B 1 362 ? -54.12500 75.21500 296.89000 1.000 21.38677 810 GLY B N 1
ATOM 5825 C CA . GLY B 1 362 ? -53.78700 74.33600 297.99500 1.000 23.12909 810 GLY B CA 1
ATOM 5826 C C . GLY B 1 362 ? -52.42400 73.68500 297.86600 1.000 23.18962 810 GLY B C 1
ATOM 5827 O O . GLY B 1 362 ? -52.17500 72.62500 298.44800 1.000 24.64243 810 GLY B O 1
ATOM 5828 N N . ILE B 1 363 ? -51.53000 74.33100 297.10500 1.000 20.99989 811 ILE B N 1
ATOM 5829 C CA . ILE B 1 363 ? -50.18000 73.82500 296.90100 1.000 21.60522 811 ILE B CA 1
ATOM 5830 C C . ILE B 1 363 ? -49.40500 74.02300 298.20200 1.000 21.99474 811 ILE B C 1
ATOM 5831 O O . ILE B 1 363 ? -49.44000 75.10300 298.77600 1.000 22.57376 811 ILE B O 1
ATOM 5836 N N . PRO B 1 364 ? -48.68900 72.99200 298.70200 1.000 21.71050 812 PRO B N 1
ATOM 5837 C CA . PRO B 1 364 ? -47.83400 73.15300 299.87900 1.000 22.49480 812 PRO B CA 1
ATOM 5838 C C . PRO B 1 364 ? -46.76800 74.21000 299.66000 1.000 22.64219 812 PRO B C 1
ATOM 5839 O O . PRO B 1 364 ? -46.36300 74.46500 298.52300 1.000 21.85262 812 PRO B O 1
ATOM 5843 N N . LYS B 1 365 ? -46.29400 74.81500 300.75400 1.000 23.32385 813 LYS B N 1
ATOM 5844 C CA . LYS B 1 365 ? -45.30100 75.88600 300.68700 1.000 24.20290 813 LYS B CA 1
ATOM 5845 C C . LYS B 1 365 ? -43.84200 75.38300 300.58000 1.000 22.50533 813 LYS B C 1
ATOM 5846 O O . LYS B 1 365 ? -42.92800 76.17200 300.47800 1.000 25.68203 813 LYS B O 1
ATOM 5852 N N . SER B 1 366 ? -43.65100 74.05900 300.60500 1.000 22.03948 814 SER B N 1
ATOM 5853 C CA . SER B 1 366 ? -42.33800 73.42500 300.54400 1.000 20.69459 814 SER B CA 1
ATOM 5854 C C . SER B 1 366 ? -42.50500 71.94400 300.22400 1.000 20.39192 814 SER B C 1
ATOM 5855 O O . SER B 1 366 ? -43.58500 71.38700 300.36600 1.000 20.21032 814 SER B O 1
ATOM 5858 N N . ILE B 1 367 ? -41.41000 71.29500 299.82600 1.000 21.76577 815 ILE B N 1
ATOM 5859 C CA . ILE B 1 367 ? -41.41800 69.84900 299.60100 1.000 21.60785 815 ILE B CA 1
ATOM 5860 C C . ILE B 1 367 ? -41.63100 69.13200 300.94700 1.000 21.40783 815 ILE B C 1
ATOM 5861 O O . ILE B 1 367 ? -42.30900 68.10000 301.00900 1.000 21.57101 815 ILE B O 1
ATOM 5866 N N . ARG B 1 368 ? -41.10400 69.70700 302.03300 1.000 21.31045 816 ARG B N 1
ATOM 5867 C CA . ARG B 1 368 ? -41.34300 69.15200 303.37100 1.000 22.08686 816 ARG B CA 1
ATOM 5868 C C . ARG B 1 368 ? -42.84200 69.07100 303.65400 1.000 22.12371 816 ARG B C 1
ATOM 5869 O O . ARG B 1 368 ? -43.34500 68.03500 304.11000 1.000 22.76589 816 ARG B O 1
ATOM 5877 N N . GLU B 1 369 ? -43.55900 70.16100 303.35400 1.000 22.12897 817 GLU B N 1
ATOM 5878 C CA . GLU B 1 369 ? -45.01500 70.22400 303.56000 1.000 23.62652 817 GLU B CA 1
ATOM 5879 C C . GLU B 1 369 ? -45.82400 69.39300 302.56000 1.000 23.31859 817 GLU B C 1
ATOM 5880 O O . GLU B 1 369 ? -47.02500 69.20900 302.74100 1.000 26.47949 817 GLU B O 1
ATOM 5886 N N . ALA B 1 370 ? -45.15700 68.89600 301.50900 1.000 22.05791 818 ALA B N 1
ATOM 5887 C CA . ALA B 1 370 ? -45.73900 67.90800 300.60600 1.000 22.43953 818 ALA B CA 1
ATOM 5888 C C . ALA B 1 370 ? -45.57400 66.47200 301.11200 1.000 22.80800 818 ALA B C 1
ATOM 5889 O O . ALA B 1 370 ? -45.92200 65.52100 300.41000 1.000 24.74507 818 ALA B O 1
ATOM 5891 N N . GLY B 1 371 ? -45.04300 66.31900 302.33300 1.000 21.73155 819 GLY B N 1
ATOM 5892 C CA . GLY B 1 371 ? -44.97600 65.04400 303.02300 1.000 22.69746 819 GLY B CA 1
ATOM 5893 C C . GLY B 1 371 ? -43.68900 64.25200 302.89900 1.000 22.79747 819 GLY B C 1
ATOM 5894 O O . GLY B 1 371 ? -43.64400 63.10600 303.31300 1.000 26.30579 819 GLY B O 1
ATOM 5895 N N . VAL B 1 372 ? -42.64100 64.85500 302.32700 1.000 22.40532 820 VAL B N 1
ATOM 5896 C CA . VAL B 1 372 ? -41.35400 64.19300 302.20000 1.000 24.70559 820 VAL B CA 1
ATOM 5897 C C . VAL B 1 372 ? -40.54100 64.36200 303.48600 1.000 26.29263 820 VAL B C 1
ATOM 5898 O O . VAL B 1 372 ? -40.34200 65.47800 303.96300 1.000 25.96364 820 VAL B O 1
ATOM 5902 N N . GLN B 1 373 ? -40.09100 63.23400 304.04400 1.000 29.82463 821 GLN B N 1
ATOM 5903 C CA . GLN B 1 373 ? -39.29100 63.20000 305.27000 1.000 32.51969 821 GLN B CA 1
ATOM 5904 C C . GLN B 1 373 ? -37.89200 63.76600 305.02100 1.000 30.25363 821 GLN B C 1
ATOM 5905 O O . GLN B 1 373 ? -37.29900 63.51900 303.96600 1.000 28.25076 821 GLN B O 1
ATOM 5911 N N . GLU B 1 374 ? -37.36800 64.52800 305.98800 1.000 30.66683 822 GLU B N 1
ATOM 5912 C CA . GLU B 1 374 ? -36.09200 65.22300 305.84100 1.000 30.39312 822 GLU B CA 1
ATOM 5913 C C . GLU B 1 374 ? -34.92600 64.27600 305.56000 1.000 30.12730 822 GLU B C 1
ATOM 5914 O O . GLU B 1 374 ? -34.12300 64.54200 304.66800 1.000 29.41405 822 GLU B O 1
ATOM 5920 N N . ALA B 1 375 ? -34.82500 63.18000 306.32400 1.000 31.35639 823 ALA B N 1
ATOM 5921 C CA . ALA B 1 375 ? -33.70400 62.24200 306.16800 1.000 31.82224 823 ALA B CA 1
ATOM 5922 C C . ALA B 1 375 ? -33.71900 61.61700 304.76900 1.000 31.34323 823 ALA B C 1
ATOM 5923 O O . ALA B 1 375 ? -32.67300 61.49800 304.12100 1.000 30.66157 823 ALA B O 1
ATOM 5925 N N . ASP B 1 376 ? -34.91900 61.23200 304.31700 1.000 30.56945 824 ASP B N 1
ATOM 5926 C CA . ASP B 1 376 ? -35.15600 60.69100 302.98100 1.000 30.24310 824 ASP B CA 1
ATOM 5927 C C . ASP B 1 376 ? -34.68900 61.68800 301.89700 1.000 28.90083 824 ASP B C 1
ATOM 5928 O O . ASP B 1 376 ? -33.98400 61.32500 300.95100 1.000 28.56132 824 ASP B O 1
ATOM 5933 N N . PHE B 1 377 ? -35.06300 62.96000 302.05500 1.000 26.28736 825 PHE B N 1
ATOM 5934 C CA . PHE B 1 377 ? -34.68700 63.97800 301.08100 1.000 24.17658 825 PHE B CA 1
ATOM 5935 C C . PHE B 1 377 ? -33.17700 64.17300 301.04000 1.000 25.16354 825 PHE B C 1
ATOM 5936 O O . PHE B 1 377 ? -32.57300 64.19000 299.96500 1.000 25.60044 825 PHE B O 1
ATOM 5944 N N . LEU B 1 378 ? -32.56100 64.31500 302.22000 1.000 26.13998 826 LEU B N 1
ATOM 5945 C CA . LEU B 1 378 ? -31.12600 64.55300 302.31900 1.000 26.65846 826 LEU B CA 1
ATOM 5946 C C . LEU B 1 378 ? -30.30000 63.37700 301.77100 1.000 27.25064 826 LEU B C 1
ATOM 5947 O O . LEU B 1 378 ? -29.24400 63.58100 301.17300 1.000 28.55606 826 LEU B O 1
ATOM 5952 N N . ALA B 1 379 ? -30.80900 62.15200 301.95300 1.000 26.96639 827 ALA B N 1
ATOM 5953 C CA . ALA B 1 379 ? -30.13500 60.95100 301.49000 1.000 27.94019 827 ALA B CA 1
ATOM 5954 C C . ALA B 1 379 ? -30.15000 60.84700 299.96500 1.000 27.71911 827 ALA B C 1
ATOM 5955 O O . ALA B 1 379 ? -29.28400 60.19200 299.38200 1.000 29.04559 827 ALA B O 1
ATOM 5957 N N . ASN B 1 380 ? -31.11900 61.51800 299.32900 1.000 25.82152 828 ASN B N 1
ATOM 5958 C CA . ASN B 1 380 ? -31.31200 61.43700 297.87600 1.000 26.27683 828 ASN B CA 1
ATOM 5959 C C . ASN B 1 380 ? -31.00700 62.69900 297.07500 1.000 25.51885 828 ASN B C 1
ATOM 5960 O O . ASN B 1 380 ? -30.97900 62.64400 295.85500 1.000 27.28222 828 ASN B O 1
ATOM 5965 N N . VAL B 1 381 ? -30.76000 63.82700 297.75000 1.000 24.98721 829 VAL B N 1
ATOM 5966 C CA . VAL B 1 381 ? -30.65000 65.11800 297.06000 1.000 25.41884 829 VAL B CA 1
ATOM 5967 C C . VAL B 1 381 ? -29.47500 65.20700 296.06100 1.000 24.98457 829 VAL B C 1
ATOM 5968 O O . VAL B 1 381 ? -29.61300 65.81500 294.99200 1.000 25.41357 829 VAL B O 1
ATOM 5972 N N . ASP B 1 382 ? -28.33500 64.58700 296.38800 1.000 24.59769 830 ASP B N 1
ATOM 5973 C CA . ASP B 1 382 ? -27.20000 64.57800 295.45900 1.000 24.97931 830 ASP B CA 1
ATOM 5974 C C . ASP B 1 382 ? -27.57600 63.86900 294.16700 1.000 26.16893 830 ASP B C 1
ATOM 5975 O O . ASP B 1 382 ? -27.35700 64.40800 293.07400 1.000 27.03219 830 ASP B O 1
ATOM 5980 N N . LYS B 1 383 ? -28.16800 62.67500 294.28400 1.000 26.37158 831 LYS B N 1
ATOM 5981 C CA . LYS B 1 383 ? -28.62000 61.91400 293.11400 1.000 28.84030 831 LYS B CA 1
ATOM 5982 C C . LYS B 1 383 ? -29.68100 62.68900 292.32400 1.000 26.55582 831 LYS B C 1
ATOM 5983 O O . LYS B 1 383 ? -29.64900 62.71000 291.08000 1.000 25.36620 831 LYS B O 1
ATOM 5989 N N . LEU B 1 384 ? -30.62000 63.33200 293.02700 1.000 25.20302 832 LEU B N 1
ATOM 5990 C CA . LEU B 1 384 ? -31.64900 64.12500 292.35400 1.000 25.02405 832 LEU B CA 1
ATOM 5991 C C . LEU B 1 384 ? -31.00700 65.21800 291.50500 1.000 23.88707 832 LEU B C 1
ATOM 5992 O O . LEU B 1 384 ? -31.42800 65.45200 290.36400 1.000 23.72916 832 LEU B O 1
ATOM 5997 N N . SER B 1 385 ? -29.99800 65.88700 292.07300 1.000 23.51071 833 SER B N 1
ATOM 5998 C CA A SER B 1 385 ? -29.34700 67.02000 291.42400 0.562 23.78969 833 SER B CA 1
ATOM 5999 C CA B SER B 1 385 ? -29.34300 67.01200 291.41800 0.438 24.18448 833 SER B CA 1
ATOM 6000 C C . SER B 1 385 ? -28.57500 66.57100 290.18900 1.000 23.46860 833 SER B C 1
ATOM 6001 O O . SER B 1 385 ? -28.60900 67.24300 289.14600 1.000 23.25016 833 SER B O 1
ATOM 6006 N N . GLU B 1 386 ? -27.89100 65.42700 290.30500 1.000 24.30291 834 GLU B N 1
ATOM 6007 C CA . GLU B 1 386 ? -27.11200 64.85600 289.20000 1.000 25.05827 834 GLU B CA 1
ATOM 6008 C C . GLU B 1 386 ? -28.04400 64.41000 288.06900 1.000 24.62401 834 GLU B C 1
ATOM 6009 O O . GLU B 1 386 ? -27.78900 64.69400 286.89700 1.000 24.35818 834 GLU B O 1
ATOM 6015 N N . ASP B 1 387 ? -29.11700 63.69900 288.42900 1.000 24.33186 835 ASP B N 1
ATOM 6016 C CA . ASP B 1 387 ? -30.06900 63.18700 287.45000 1.000 24.17921 835 ASP B CA 1
ATOM 6017 C C . ASP B 1 387 ? -30.78600 64.33400 286.75800 1.000 23.31859 835 ASP B C 1
ATOM 6018 O O . ASP B 1 387 ? -31.04100 64.26800 285.54800 1.000 23.23700 835 ASP B O 1
ATOM 6023 N N . ALA B 1 388 ? -31.12800 65.38400 287.52300 1.000 21.97369 836 ALA B N 1
ATOM 6024 C CA . ALA B 1 388 ? -31.81600 66.54400 286.95400 1.000 21.18938 836 ALA B CA 1
ATOM 6025 C C . ALA B 1 388 ? -30.93000 67.23800 285.92600 1.000 21.18938 836 ALA B C 1
ATOM 6026 O O . ALA B 1 388 ? -31.40300 67.61900 284.84500 1.000 22.30267 836 ALA B O 1
ATOM 6028 N N . PHE B 1 389 ? -29.64500 67.38500 286.25000 1.000 22.07370 837 PHE B N 1
ATOM 6029 C CA . PHE B 1 389 ? -28.67200 67.94800 285.31000 1.000 22.80537 837 PHE B CA 1
ATOM 6030 C C . PHE B 1 389 ? -28.66100 67.16800 283.99300 1.000 23.93182 837 PHE B C 1
ATOM 6031 O O . PHE B 1 389 ? -28.68300 67.76600 282.89200 1.000 24.24238 837 PHE B O 1
ATOM 6039 N N . ASP B 1 390 ? -28.64400 65.83600 284.10700 1.000 23.87128 838 ASP B N 1
ATOM 6040 C CA . ASP B 1 390 ? -28.60300 64.93200 282.95700 1.000 25.78467 838 ASP B CA 1
ATOM 6041 C C . ASP B 1 390 ? -29.91100 64.85000 282.15300 1.000 24.56874 838 ASP B C 1
ATOM 6042 O O . ASP B 1 390 ? -29.90400 64.40200 281.00800 1.000 26.03733 838 ASP B O 1
ATOM 6047 N N . ASP B 1 391 ? -31.03000 65.26900 282.74300 1.000 24.21343 839 ASP B N 1
ATOM 6048 C CA . ASP B 1 391 ? -32.33700 65.18700 282.09100 1.000 24.99247 839 ASP B CA 1
ATOM 6049 C C . ASP B 1 391 ? -32.32100 65.94900 280.76200 1.000 24.51083 839 ASP B C 1
ATOM 6050 O O . ASP B 1 391 ? -31.70800 67.01600 280.65200 1.000 24.27659 839 ASP B O 1
ATOM 6055 N N . GLN B 1 392 ? -33.01600 65.40000 279.76000 1.000 28.23496 840 GLN B N 1
ATOM 6056 C CA . GLN B 1 392 ? -33.10100 66.01000 278.43700 1.000 29.78252 840 GLN B CA 1
ATOM 6057 C C . GLN B 1 392 ? -33.67300 67.42700 278.48200 1.000 24.72665 840 GLN B C 1
ATOM 6058 O O . GLN B 1 392 ? -33.29700 68.25800 277.66000 1.000 27.54804 840 GLN B O 1
ATOM 6064 N N . CYS B 1 393 ? -34.54400 67.71000 279.46500 1.000 23.75285 841 CYS B N 1
ATOM 6065 C CA . CYS B 1 393 ? -35.15300 69.03500 279.59700 1.000 23.17383 841 CYS B CA 1
ATOM 6066 C C . CYS B 1 393 ? -34.16000 70.13800 279.93400 1.000 22.13950 841 CYS B C 1
ATOM 6067 O O . CYS B 1 393 ? -34.43000 71.30900 279.70500 1.000 23.62389 841 CYS B O 1
ATOM 6070 N N . THR B 1 394 ? -33.01300 69.76300 280.50600 1.000 21.27887 842 THR B N 1
ATOM 6071 C CA . THR B 1 394 ? -32.03900 70.74000 280.95800 1.000 21.94737 842 THR B CA 1
ATOM 6072 C C . THR B 1 394 ? -31.42400 71.53400 279.81000 1.000 21.96316 842 THR B C 1
ATOM 6073 O O . THR B 1 394 ? -31.15500 72.72300 279.95000 1.000 22.08423 842 THR B O 1
ATOM 6077 N N . GLY B 1 395 ? -31.24000 70.87900 278.66000 1.000 23.70284 843 GLY B N 1
ATOM 6078 C CA . GLY B 1 395 ? -30.60500 71.48700 277.50600 1.000 24.31607 843 GLY B CA 1
ATOM 6079 C C . GLY B 1 395 ? -31.24300 72.77000 276.98600 1.000 23.13698 843 GLY B C 1
ATOM 6080 O O . GLY B 1 395 ? -30.55100 73.61600 276.42400 1.000 25.19249 843 GLY B O 1
ATOM 6081 N N . ALA B 1 396 ? -32.56200 72.89900 277.15100 1.000 21.16043 844 ALA B N 1
ATOM 6082 C CA . ALA B 1 396 ? -33.31100 74.06800 276.70400 1.000 20.62353 844 ALA B CA 1
ATOM 6083 C C . ALA B 1 396 ? -33.35200 75.20400 277.72600 1.000 20.13926 844 ALA B C 1
ATOM 6084 O O . ALA B 1 396 ? -33.74800 76.30800 277.40000 1.000 19.22599 844 ALA B O 1
ATOM 6086 N N . ASN B 1 397 ? -32.93500 74.93100 278.96900 1.000 19.85764 845 ASN B N 1
ATOM 6087 C CA . ASN B 1 397 ? -32.98500 75.94900 280.00600 1.000 20.15505 845 ASN B CA 1
ATOM 6088 C C . ASN B 1 397 ? -32.08700 77.13100 279.64500 1.000 20.47088 845 ASN B C 1
ATOM 6089 O O . ASN B 1 397 ? -30.96100 76.92900 279.18200 1.000 21.08937 845 ASN B O 1
ATOM 6094 N N . PRO B 1 398 ? -32.54700 78.38600 279.85100 1.000 20.54720 846 PRO B N 1
ATOM 6095 C CA . PRO B 1 398 ? -31.76100 79.56200 279.47500 1.000 21.81314 846 PRO B CA 1
ATOM 6096 C C . PRO B 1 398 ? -30.49000 79.76800 280.28500 1.000 22.33952 846 PRO B C 1
ATOM 6097 O O . PRO B 1 398 ? -29.55300 80.38600 279.79300 1.000 23.62389 846 PRO B O 1
ATOM 6101 N N . ARG B 1 399 ? -30.47400 79.25700 281.52600 1.000 22.43690 847 ARG B N 1
ATOM 6102 C CA . ARG B 1 399 ? -29.27700 79.23300 282.36400 1.000 23.85023 847 ARG B CA 1
ATOM 6103 C C . ARG B 1 399 ? -28.71300 77.82900 282.33900 1.000 22.12107 847 ARG B C 1
ATOM 6104 O O . ARG B 1 399 ? -29.41900 76.87200 282.65000 1.000 24.09763 847 ARG B O 1
ATOM 6112 N N . TYR B 1 400 ? -27.44700 77.70600 281.92300 1.000 24.61611 848 TYR B N 1
ATOM 6113 C CA . TYR B 1 400 ? -26.76600 76.42000 281.88000 1.000 25.14249 848 TYR B CA 1
ATOM 6114 C C . TYR B 1 400 ? -26.41800 76.07300 283.32300 1.000 24.39503 848 TYR B C 1
ATOM 6115 O O . TYR B 1 400 ? -25.63400 76.77900 283.95500 1.000 25.03195 848 TYR B O 1
ATOM 6124 N N . PRO B 1 401 ? -27.01200 75.01200 283.91100 1.000 24.16079 849 PRO B N 1
ATOM 6125 C CA . PRO B 1 401 ? -26.86100 74.77900 285.35000 1.000 24.61085 849 PRO B CA 1
ATOM 6126 C C . PRO B 1 401 ? -25.61600 74.02000 285.75800 1.000 25.00826 849 PRO B C 1
ATOM 6127 O O . PRO B 1 401 ? -25.07100 73.24400 285.00200 1.000 26.26631 849 PRO B O 1
ATOM 6131 N N . LEU B 1 402 ? -25.17600 74.25800 286.99500 1.000 24.92667 850 LEU B N 1
ATOM 6132 C CA . LEU B 1 402 ? -24.21900 73.39700 287.66500 1.000 25.89784 850 LEU B CA 1
ATOM 6133 C C . LEU B 1 402 ? -25.01700 72.48600 288.59100 1.000 23.61599 850 LEU B C 1
ATOM 6134 O O . LEU B 1 402 ? -26.07500 72.86800 289.10400 1.000 24.07394 850 LEU B O 1
ATOM 6139 N N . ILE B 1 403 ? -24.51500 71.26700 288.78300 1.000 23.83180 851 ILE B N 1
ATOM 6140 C CA . ILE B 1 403 ? -25.12100 70.31600 289.69700 1.000 23.90287 851 ILE B CA 1
ATOM 6141 C C . ILE B 1 403 ? -25.26000 70.93200 291.09600 1.000 24.71349 851 ILE B C 1
ATOM 6142 O O . ILE B 1 403 ? -26.30600 70.78000 291.73900 1.000 24.13974 851 ILE B O 1
ATOM 6147 N N . SER B 1 404 ? -24.23400 71.66400 291.54000 1.000 24.08183 852 SER B N 1
ATOM 6148 C CA . SER B 1 404 ? -24.26000 72.31300 292.85900 1.000 24.91878 852 SER B CA 1
ATOM 6149 C C . SER B 1 404 ? -25.41300 73.32400 293.01800 1.000 24.10552 852 SER B C 1
ATOM 6150 O O . SER B 1 404 ? -25.99000 73.47400 294.09900 1.000 25.69782 852 SER B O 1
ATOM 6153 N N . GLU B 1 405 ? -25.74600 74.01900 291.93000 1.000 24.61348 853 GLU B N 1
ATOM 6154 C CA . GLU B 1 405 ? -26.83800 74.98200 291.91400 1.000 24.18974 853 GLU B CA 1
ATOM 6155 C C . GLU B 1 405 ? -28.20700 74.30300 291.96500 1.000 23.67389 853 GLU B C 1
ATOM 6156 O O . GLU B 1 405 ? -29.10300 74.75500 292.69100 1.000 22.68956 853 GLU B O 1
ATOM 6162 N N . LEU B 1 406 ? -28.36800 73.21100 291.21100 1.000 22.64482 854 LEU B N 1
ATOM 6163 C CA . LEU B 1 406 ? -29.59900 72.42600 291.26100 1.000 22.28425 854 LEU B CA 1
ATOM 6164 C C . LEU B 1 406 ? -29.80500 71.85000 292.66500 1.000 21.66576 854 LEU B C 1
ATOM 6165 O O . LEU B 1 406 ? -30.93000 71.82500 293.17600 1.000 22.70799 854 LEU B O 1
ATOM 6170 N N . LYS B 1 407 ? -28.71500 71.41800 293.30000 1.000 22.10002 855 LYS B N 1
ATOM 6171 C CA . LYS B 1 407 ? -28.78800 70.93800 294.68700 1.000 22.61587 855 LYS B CA 1
ATOM 6172 C C . LYS B 1 407 ? -29.29900 72.04000 295.60500 1.000 22.87380 855 LYS B C 1
ATOM 6173 O O . LYS B 1 407 ? -30.17500 71.80200 296.45300 1.000 23.85286 855 LYS B O 1
ATOM 6179 N N . GLN B 1 408 ? -28.75800 73.24700 295.44400 1.000 23.20805 856 GLN B N 1
ATOM 6180 C CA . GLN B 1 408 ? -29.18900 74.38200 296.25500 1.000 24.97405 856 GLN B CA 1
ATOM 6181 C C . GLN B 1 408 ? -30.67400 74.69300 296.05500 1.000 23.19752 856 GLN B C 1
ATOM 6182 O O . GLN B 1 408 ? -31.39200 74.93400 297.03600 1.000 23.41860 856 GLN B O 1
ATOM 6188 N N . ILE B 1 409 ? -31.13700 74.69100 294.79100 1.000 21.80525 857 ILE B N 1
ATOM 6189 C CA . ILE B 1 409 ? -32.55100 74.92100 294.49800 1.000 22.08159 857 ILE B CA 1
ATOM 6190 C C . ILE B 1 409 ? -33.40700 73.87600 295.21200 1.000 20.91303 857 ILE B C 1
ATOM 6191 O O . ILE B 1 409 ? -34.41200 74.20100 295.82400 1.000 21.16043 857 ILE B O 1
ATOM 6196 N N . LEU B 1 410 ? -32.99400 72.60900 295.12300 1.000 22.39479 858 LEU B N 1
ATOM 6197 C CA . LEU B 1 410 ? -33.73500 71.49700 295.71900 1.000 21.78682 858 LEU B CA 1
ATOM 6198 C C . LEU B 1 410 ? -33.83200 71.63800 297.23900 1.000 22.00264 858 LEU B C 1
ATOM 6199 O O . LEU B 1 410 ? -34.91200 71.46800 297.81500 1.000 21.76050 858 LEU B O 1
ATOM 6204 N N . LEU B 1 411 ? -32.71300 71.98000 297.87700 1.000 21.23149 859 LEU B N 1
ATOM 6205 C CA . LEU B 1 411 ? -32.70000 72.19200 299.32600 1.000 22.89222 859 LEU B CA 1
ATOM 6206 C C . LEU B 1 411 ? -33.57100 73.38100 299.72300 1.000 22.65798 859 LEU B C 1
ATOM 6207 O O . LEU B 1 411 ? -34.36300 73.29200 300.65200 1.000 22.55007 859 LEU B O 1
ATOM 6212 N N . ASP B 1 412 ? -33.42000 74.50200 299.01200 1.000 23.20541 860 ASP B N 1
ATOM 6213 C CA . ASP B 1 412 ? -34.22400 75.69200 299.29700 1.000 22.96854 860 ASP B CA 1
ATOM 6214 C C . ASP B 1 412 ? -35.71100 75.35900 299.20400 1.000 23.23963 860 ASP B C 1
ATOM 6215 O O . ASP B 1 412 ? -36.50700 75.74300 300.07200 1.000 23.05276 860 ASP B O 1
ATOM 6220 N N . THR B 1 413 ? -36.07600 74.61300 298.15600 1.000 22.02896 861 THR B N 1
ATOM 6221 C CA . THR B 1 413 ? -37.45800 74.22300 297.92100 1.000 22.37374 861 THR B CA 1
ATOM 6222 C C . THR B 1 413 ? -37.96100 73.23000 298.97500 1.000 22.32110 861 THR B C 1
ATOM 6223 O O . THR B 1 413 ? -39.12300 73.28000 299.37300 1.000 23.02645 861 THR B O 1
ATOM 6227 N N . TYR B 1 414 ? -37.07500 72.34700 299.44100 1.000 21.86578 862 TYR B N 1
ATOM 6228 C CA . TYR B 1 414 ? -37.41700 71.41400 300.51000 1.000 21.49205 862 TYR B CA 1
ATOM 6229 C C . TYR B 1 414 ? -37.80500 72.16700 301.78100 1.000 22.13686 862 TYR B C 1
ATOM 6230 O O . TYR B 1 414 ? -38.81700 71.84500 302.41200 1.000 21.91052 862 TYR B O 1
ATOM 6239 N N . TYR B 1 415 ? -36.99600 73.16600 302.14600 1.000 22.70272 863 TYR B N 1
ATOM 6240 C CA . TYR B 1 415 ? -37.15700 73.88900 303.41200 1.000 25.03458 863 TYR B CA 1
ATOM 6241 C C . TYR B 1 415 ? -38.06700 75.10900 303.32000 1.000 25.33988 863 TYR B C 1
ATOM 6242 O O . TYR B 1 415 ? -38.30600 75.78000 304.32100 1.000 28.20075 863 TYR B O 1
ATOM 6251 N N . GLY B 1 416 ? -38.57200 75.40000 302.12100 1.000 25.24513 864 GLY B N 1
ATOM 6252 C CA . GLY B 1 416 ? -39.47900 76.50900 301.90500 1.000 25.97417 864 GLY B CA 1
ATOM 6253 C C . GLY B 1 416 ? -38.82300 77.87500 301.84800 1.000 26.72689 864 GLY B C 1
ATOM 6254 O O . GLY B 1 416 ? -39.47800 78.86300 302.14300 1.000 31.20111 864 GLY B O 1
ATOM 6255 N N . ARG B 1 417 ? -37.53600 77.92100 301.47600 1.000 26.57161 865 ARG B N 1
ATOM 6256 C CA . ARG B 1 417 ? -36.78300 79.16600 301.31200 1.000 27.52435 865 ARG B CA 1
ATOM 6257 C C . ARG B 1 417 ? -36.82600 79.61200 299.86000 1.000 28.14811 865 ARG B C 1
ATOM 6258 O O . ARG B 1 417 ? -36.84800 78.77100 298.95100 1.000 27.15062 865 ARG B O 1
ATOM 6266 N N . ASP B 1 418 ? -36.81700 80.93500 299.65000 1.000 28.03494 866 ASP B N 1
ATOM 6267 C CA . ASP B 1 418 ? -36.61900 81.51500 298.32200 1.000 27.63752 866 ASP B CA 1
ATOM 6268 C C . ASP B 1 418 ? -35.15500 81.33400 297.94500 1.000 26.66899 866 ASP B C 1
ATOM 6269 O O . ASP B 1 418 ? -34.26500 81.57900 298.76600 1.000 28.66396 866 ASP B O 1
ATOM 6274 N N . TYR B 1 419 ? -34.90600 80.88200 296.71000 1.000 26.22946 867 TYR B N 1
ATOM 6275 C CA . TYR B 1 419 ? -33.56600 80.79400 296.17200 1.000 26.69531 867 TYR B CA 1
ATOM 6276 C C . TYR B 1 419 ? -32.97700 82.20400 296.06900 1.000 29.57723 867 TYR B C 1
ATOM 6277 O O . TYR B 1 419 ? -33.63100 83.10900 295.55100 1.000 30.23784 867 TYR B O 1
ATOM 6286 N N . VAL B 1 420 ? -31.74700 82.36600 296.56900 1.000 31.10110 868 VAL B N 1
ATOM 6287 C CA . VAL B 1 420 ? -30.99000 83.61600 296.52400 1.000 35.50426 868 VAL B CA 1
ATOM 6288 C C . VAL B 1 420 ? -29.60000 83.29800 295.96400 1.000 35.99379 868 VAL B C 1
ATOM 6289 O O . VAL B 1 420 ? -28.93400 82.35100 296.40800 1.000 36.15697 868 VAL B O 1
ATOM 6293 N N . GLU B 1 421 ? -29.16800 84.09400 294.98300 1.000 38.52041 869 GLU B N 1
ATOM 6294 C CA . GLU B 1 421 ? -27.96500 83.81000 294.20900 1.000 42.43667 869 GLU B CA 1
ATOM 6295 C C . GLU B 1 421 ? -26.70700 83.86600 295.06900 1.000 43.14201 869 GLU B C 1
ATOM 6296 O O . GLU B 1 421 ? -26.48700 84.85000 295.76600 1.000 47.34778 869 GLU B O 1
#

InterPro domains:
  IPR001670 Alcohol dehydrogenase, iron-type/glycerol dehydrogenase GldA [PF00465] (457-635)
  IPR012079 Bifunctional aldehyde-alcohol dehydrogenase [NF010378] (2-868)
  IPR012079 Bifunctional aldehyde-alcohol dehydrogenase [PIRSF000111] (1-865)
  IPR015590 Aldehyde dehydrogenase domain [PF00171] (5-400)
  IPR016161 Aldehyde/histidinol dehydrogenase [SSF53720] (6-453)
  IPR016162 Aldehyde dehydrogenase, N-terminal [G3DSA:3.40.605.10] (10-445)
  IPR016163 Aldehyde dehydrogenase, C-terminal [G3DSA:3.40.309.10] (218-404)
  IPR018211 Alcohol dehydrogenase, iron-type, conserved site [PS00060] (720-740)
  IPR018211 Alcohol dehydrogenase, iron-type, conserved site [PS00913] (632-660)
  IPR034789 Bifunctional aldehyde-alcohol dehydrogenase, C-terminal domain [cd08178] (455-859)
  IPR039697 Iron-type alcohol dehydrogenase-like [PTHR11496] (445-863)
  IPR056798 Fe-containing alcohol dehydrogenase-like, C-terminal [PF25137] (648-860)

Foldseek 3Di:
DDFDQAWAPAEAEEAPRQLVVLVVVLVVPWAEEEEFAADVCVVVCVVVSNVVSCVVSNRHYDYDHHFDPAAAPVSLVVLLVVCLVRQGQEYEFEEAQRSLQSSLSSQLCNVCVVDDVVCQLVPFQDDDDDDDARPQGNPSYAYEYEYLALHQLSQIAQWHWYAHPVPLDIGIGGDSSSGGNYYYQHLVSHLPPALLRLQLSLLNLLQLLLFLLLFPQNDPVQNVLSLQLNLLSLVQSLVCNPPRNVCSVSSRSSSVSSNSSSSRCSRRNGALLQLLLVLCCSLVVDDSSLSSLLQVLLL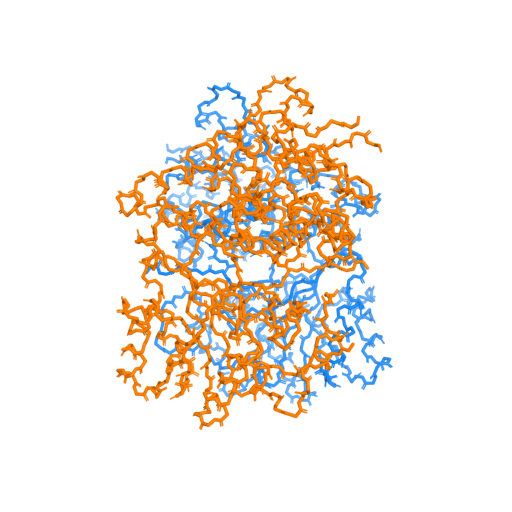LVVQCVVGSLVSLLVSLVSNVQDDPPDDSVRSNVSSSVSSVVSCVSSPRDLAVVRVPDDPVSCVVCLLVSLVSSLVRNRHNRRNDNDDSVLSSQSNVCRHVNHRDDD/DDFDQAWAPAEAEDAPRQLVVLVVVLVVPWAEEEEFAADVCVVVCVVVVNVVSCVVSNHHYDYDHHFDPAAAPVSLVVLLVVCQVRQGQEYEFEEAQRSLQSSLSSQLCNVCVVDDVCCQQVPFQAAVPRPAGNPSYAYEYEYLALHQLSQIAQWHWHAHPVPRDIGIGGDSSSRGNYYYQHLVSHLPPALLRLQLSLLNLLQLLLFLLLFPQNDPVQNVLSLQLNLLSLVQSLCCNVPRNVCSVSSRSSSVSSNSSSSRCSGSNGALLQLLLVLCCSLVVDDSSLSSLLQVLLLLVVQLPDPVRSLVSLLVSLVSNVQDDPPDDSVRSNVSSSVSSVVSCVSSVRDLAVVRVPDDPVSCVVCLLVSLVSSLVRNRHNRRNDNDDSVLSSQSNVCRHVNHRDDD

Radius of gyration: 26.65 Å; Cα contacts (8 Å, |Δi|>4): 1730; chains: 2; bounding box: 51×70×77 Å